Protein AF-A0A8J6WY37-F1 (afdb_monomer)

pLDDT: mean 75.93, std 19.93, range [21.34, 98.12]

Structure (mmCIF, N/CA/C/O backbone):
data_AF-A0A8J6WY37-F1
#
_entry.id   AF-A0A8J6WY37-F1
#
loop_
_atom_site.group_PDB
_atom_site.id
_atom_site.type_symbol
_atom_site.label_atom_id
_atom_site.label_alt_id
_atom_site.label_comp_id
_atom_site.label_asym_id
_atom_site.label_entity_id
_atom_site.label_seq_id
_atom_site.pdbx_PDB_ins_code
_atom_site.Cartn_x
_atom_site.Cartn_y
_atom_site.Cartn_z
_atom_site.occupancy
_atom_site.B_iso_or_equiv
_atom_site.auth_seq_id
_atom_site.auth_comp_id
_atom_site.auth_asym_id
_atom_site.auth_atom_id
_atom_site.pdbx_PDB_model_num
ATOM 1 N N . MET A 1 1 ? 17.574 -32.804 -12.377 1.00 47.09 1 MET A N 1
ATOM 2 C CA . MET A 1 1 ? 17.786 -32.688 -13.841 1.00 47.09 1 MET A CA 1
ATOM 3 C C . MET A 1 1 ? 18.856 -31.621 -14.076 1.00 47.09 1 MET A C 1
ATOM 5 O O . MET A 1 1 ? 18.809 -30.634 -13.353 1.00 47.09 1 MET A O 1
ATOM 9 N N . PRO A 1 2 ? 19.825 -31.795 -14.994 1.00 60.09 2 PRO A N 1
ATOM 10 C CA . PRO A 1 2 ? 20.834 -30.769 -15.286 1.00 60.09 2 PRO A CA 1
ATOM 11 C C . PRO A 1 2 ? 20.200 -29.478 -15.833 1.00 60.09 2 PRO A C 1
ATOM 13 O O . PRO A 1 2 ? 19.238 -29.556 -16.600 1.00 60.09 2 PRO A O 1
ATOM 16 N N . GLN A 1 3 ? 20.757 -28.311 -15.488 1.00 64.81 3 GLN A N 1
ATOM 17 C CA . GLN A 1 3 ? 20.258 -26.986 -15.904 1.00 64.81 3 GLN A CA 1
ATOM 18 C C . GLN A 1 3 ? 19.975 -26.860 -17.421 1.00 64.81 3 GLN A C 1
ATOM 20 O O . GLN A 1 3 ? 18.914 -26.336 -17.770 1.00 64.81 3 GLN A O 1
ATOM 25 N N . PRO A 1 4 ? 20.821 -27.389 -18.337 1.00 76.81 4 PRO A N 1
ATOM 26 C CA . PRO A 1 4 ? 20.547 -27.332 -19.775 1.00 76.81 4 PRO A CA 1
ATOM 27 C C . PRO A 1 4 ? 19.243 -28.014 -20.184 1.00 76.81 4 PRO A C 1
ATOM 29 O O . PRO A 1 4 ? 18.475 -27.468 -20.972 1.00 76.81 4 PRO A O 1
ATOM 32 N N . ALA A 1 5 ? 18.942 -29.185 -19.621 1.00 71.44 5 ALA A N 1
ATOM 33 C CA . ALA A 1 5 ? 17.725 -29.920 -19.954 1.00 71.44 5 ALA A CA 1
ATOM 34 C C . ALA A 1 5 ? 16.464 -29.178 -19.474 1.00 71.44 5 ALA A C 1
ATOM 36 O O . ALA A 1 5 ? 15.460 -29.133 -20.189 1.00 71.44 5 ALA A O 1
ATOM 37 N N . LEU A 1 6 ? 16.539 -28.529 -18.308 1.00 68.38 6 LEU A N 1
ATOM 38 C CA . LEU A 1 6 ? 15.445 -27.723 -17.772 1.00 68.38 6 LEU A CA 1
ATOM 39 C C . LEU A 1 6 ? 15.166 -26.489 -18.642 1.00 68.38 6 LEU A C 1
ATOM 41 O O . LEU A 1 6 ? 14.023 -26.250 -19.038 1.00 68.38 6 LEU A O 1
ATOM 45 N N . TRP A 1 7 ? 16.206 -25.732 -18.995 1.00 81.50 7 TRP A N 1
ATOM 46 C CA . TRP A 1 7 ? 16.051 -24.549 -19.843 1.00 81.50 7 TRP A CA 1
ATOM 47 C C . TRP A 1 7 ? 15.652 -24.896 -21.278 1.00 81.50 7 TRP A C 1
ATOM 49 O O . TRP A 1 7 ? 14.865 -24.160 -21.863 1.00 81.50 7 TRP A O 1
ATOM 59 N N . ARG A 1 8 ? 16.059 -26.047 -21.829 1.00 85.44 8 ARG A N 1
ATOM 60 C CA . ARG A 1 8 ? 15.544 -26.549 -23.121 1.00 85.44 8 ARG A CA 1
ATOM 61 C C . ARG A 1 8 ? 14.044 -26.849 -23.069 1.00 85.44 8 ARG A C 1
ATOM 63 O O . ARG A 1 8 ? 13.323 -26.555 -24.024 1.00 85.44 8 ARG A O 1
ATOM 70 N N . MET A 1 9 ? 13.548 -27.387 -21.954 1.00 72.88 9 MET A N 1
ATOM 71 C CA . MET A 1 9 ? 12.115 -27.624 -21.756 1.00 72.88 9 MET A CA 1
ATOM 72 C C . MET A 1 9 ? 11.335 -26.301 -21.682 1.00 72.88 9 MET A C 1
ATOM 74 O O . MET A 1 9 ? 10.311 -26.141 -22.353 1.00 72.88 9 MET A O 1
ATOM 78 N N . GLN A 1 10 ? 11.855 -25.320 -20.941 1.00 73.75 10 GLN A N 1
ATOM 79 C CA . GLN A 1 10 ? 11.275 -23.974 -20.869 1.00 73.75 10 GLN A CA 1
ATOM 80 C C . GLN A 1 10 ? 11.351 -23.243 -22.221 1.00 73.75 10 GLN A C 1
ATOM 82 O O . GLN A 1 10 ? 10.366 -22.630 -22.636 1.00 73.75 10 GLN A O 1
ATOM 87 N N . ALA A 1 11 ? 12.457 -23.384 -22.956 1.00 82.75 11 ALA A N 1
ATOM 88 C CA . ALA A 1 11 ? 12.638 -22.878 -24.317 1.00 82.75 11 ALA A CA 1
ATOM 89 C C . ALA A 1 11 ? 11.598 -23.454 -25.277 1.00 82.75 11 ALA A C 1
ATOM 91 O O . ALA A 1 11 ? 10.954 -22.703 -26.009 1.00 82.75 11 ALA A O 1
ATOM 92 N N . SER A 1 12 ? 11.375 -24.768 -25.229 1.00 82.00 12 SER A N 1
ATOM 93 C CA . SER A 1 12 ? 10.359 -25.462 -26.025 1.00 82.00 12 SER A CA 1
ATOM 94 C C . SER A 1 12 ? 8.953 -24.906 -25.762 1.00 82.00 12 SER A C 1
ATOM 96 O O . SER A 1 12 ? 8.246 -24.517 -26.698 1.00 82.00 12 SER A O 1
ATOM 98 N N . SER A 1 13 ? 8.569 -24.771 -24.487 1.00 73.62 13 SER A N 1
ATOM 99 C CA . SER A 1 13 ? 7.268 -24.209 -24.096 1.00 73.62 13 SER A CA 1
ATOM 100 C C . SER A 1 13 ? 7.120 -22.741 -24.521 1.00 73.62 13 SER A C 1
ATOM 102 O O . SER A 1 13 ? 6.108 -22.341 -25.112 1.00 73.62 13 SER A O 1
ATOM 104 N N . LYS A 1 14 ? 8.168 -21.935 -24.312 1.00 78.12 14 LYS A N 1
ATOM 105 C CA . LYS A 1 14 ? 8.214 -20.523 -24.708 1.00 78.12 14 LYS A CA 1
ATOM 106 C C . LYS A 1 14 ? 8.067 -20.358 -26.218 1.00 78.12 14 LYS A C 1
ATOM 108 O O . LYS A 1 14 ? 7.230 -19.568 -26.649 1.00 78.12 14 LYS A O 1
ATOM 113 N N . LEU A 1 15 ? 8.822 -21.112 -27.017 1.00 84.69 15 LEU A N 1
ATOM 114 C CA . LEU A 1 15 ? 8.748 -21.076 -28.479 1.00 84.69 15 LEU A CA 1
ATOM 115 C C . LEU A 1 15 ? 7.370 -21.502 -28.979 1.00 84.69 15 LEU A C 1
ATOM 117 O O . LEU A 1 15 ? 6.797 -20.806 -29.813 1.00 84.69 15 LEU A O 1
ATOM 121 N N . LYS A 1 16 ? 6.783 -22.569 -28.423 1.00 81.06 16 LYS A N 1
ATOM 122 C CA . LYS A 1 16 ? 5.410 -22.985 -28.753 1.00 81.06 16 LYS A CA 1
ATOM 123 C C . LYS A 1 16 ? 4.408 -21.849 -28.519 1.00 81.06 16 LYS A C 1
ATOM 125 O O . LYS A 1 16 ? 3.588 -21.560 -29.391 1.00 81.06 16 LYS A O 1
ATOM 130 N N . SER A 1 17 ? 4.509 -21.169 -27.377 1.00 73.88 17 SER A N 1
ATOM 131 C CA . SER A 1 17 ? 3.657 -20.026 -27.034 1.00 73.88 17 SER A CA 1
ATOM 132 C C . SER A 1 17 ? 3.857 -18.841 -27.985 1.00 73.88 17 SER A C 1
ATOM 134 O O . SER A 1 17 ? 2.879 -18.301 -28.502 1.00 73.88 17 SER A O 1
ATOM 136 N N . LEU A 1 18 ? 5.103 -18.465 -28.282 1.00 80.50 18 LEU A N 1
ATOM 137 C CA . LEU A 1 18 ? 5.415 -17.351 -29.185 1.00 80.50 18 LEU A CA 1
ATOM 138 C C . LEU A 1 18 ? 4.918 -17.616 -30.607 1.00 80.50 18 LEU A C 1
ATOM 140 O O . LEU A 1 18 ? 4.210 -16.784 -31.172 1.00 80.50 18 LEU A O 1
ATOM 144 N N . ILE A 1 19 ? 5.205 -18.803 -31.141 1.00 85.25 19 ILE A N 1
ATOM 145 C CA . ILE A 1 19 ? 4.809 -19.218 -32.489 1.00 85.25 19 ILE A CA 1
ATOM 146 C C . ILE A 1 19 ? 3.279 -19.242 -32.634 1.00 85.25 19 ILE A C 1
ATOM 148 O O . ILE A 1 19 ? 2.747 -18.816 -33.660 1.00 85.25 19 ILE A O 1
ATOM 152 N N . SER A 1 20 ? 2.552 -19.672 -31.594 1.00 78.38 20 SER A N 1
ATOM 153 C CA . SER A 1 20 ? 1.080 -19.714 -31.607 1.00 78.38 20 SER A CA 1
ATOM 154 C C . SER A 1 20 ? 0.407 -18.335 -31.680 1.00 78.38 20 SER A C 1
ATOM 156 O O . SER A 1 20 ? -0.734 -18.236 -32.124 1.00 78.38 20 SER A O 1
ATOM 158 N N . ARG A 1 21 ? 1.101 -17.266 -31.264 1.00 77.75 21 ARG A N 1
ATOM 159 C CA . ARG A 1 21 ? 0.571 -15.890 -31.204 1.00 77.75 21 ARG A CA 1
ATOM 160 C C . ARG A 1 21 ? 0.902 -15.055 -32.441 1.00 77.75 21 ARG A C 1
ATOM 162 O O . ARG A 1 21 ? 0.484 -13.900 -32.527 1.00 77.75 21 ARG A O 1
ATOM 169 N N . MET A 1 22 ? 1.669 -15.602 -33.382 1.00 80.88 22 MET A N 1
ATOM 170 C CA . MET A 1 22 ? 2.055 -14.895 -34.601 1.00 80.88 22 MET A CA 1
ATOM 171 C C . MET A 1 22 ? 0.843 -14.675 -35.523 1.00 80.88 22 MET A C 1
ATOM 173 O O . MET A 1 22 ? -0.005 -15.554 -35.678 1.00 80.88 22 MET A O 1
ATOM 177 N N . GLN A 1 23 ? 0.771 -13.501 -36.160 1.00 73.06 23 GLN A N 1
ATOM 178 C CA . GLN A 1 23 ? -0.361 -13.078 -37.002 1.00 73.06 23 GLN A CA 1
ATOM 179 C C . GLN A 1 23 ? -0.545 -13.959 -38.247 1.00 73.06 23 GLN A C 1
ATOM 181 O O . GLN A 1 23 ? 0.400 -14.575 -38.723 1.00 73.06 23 GLN A O 1
ATOM 186 N N . SER A 1 24 ? -1.752 -14.013 -38.814 1.00 64.56 24 SER A N 1
ATOM 187 C CA . SER A 1 24 ? -2.048 -14.842 -39.992 1.00 64.56 24 SER A CA 1
ATOM 188 C C . SER A 1 24 ? -1.185 -14.485 -41.216 1.00 64.56 24 SER A C 1
ATOM 190 O O . SER A 1 24 ? -1.161 -13.325 -41.623 1.00 64.56 24 SER A O 1
ATOM 192 N N . GLY A 1 25 ? -0.574 -15.495 -41.850 1.00 71.69 25 GLY A N 1
ATOM 193 C CA . GLY A 1 25 ? 0.331 -15.344 -43.002 1.00 71.69 25 GLY A CA 1
ATOM 194 C C . GLY A 1 25 ? 1.808 -15.455 -42.604 1.00 71.69 25 GLY A C 1
ATOM 195 O O . GLY A 1 25 ? 2.165 -15.061 -41.502 1.00 71.69 25 GLY A O 1
ATOM 196 N N . LEU A 1 26 ? 2.648 -16.029 -43.476 1.00 80.25 26 LEU A N 1
ATOM 197 C CA . LEU A 1 26 ? 4.079 -16.229 -43.196 1.00 80.25 26 LEU A CA 1
ATOM 198 C C . LEU A 1 26 ? 4.849 -14.899 -43.248 1.00 80.25 26 LEU A C 1
ATOM 200 O O . LEU A 1 26 ? 4.659 -14.128 -44.191 1.00 80.25 26 LEU A O 1
ATOM 204 N N . ASP A 1 27 ? 5.730 -14.661 -42.278 1.00 83.31 27 ASP A N 1
ATOM 205 C CA . ASP A 1 27 ? 6.545 -13.446 -42.152 1.00 83.31 27 ASP A CA 1
ATOM 206 C C . ASP A 1 27 ? 8.061 -13.752 -42.086 1.00 83.31 27 ASP A C 1
ATOM 208 O O . ASP A 1 27 ? 8.506 -14.861 -42.392 1.00 83.31 27 ASP A O 1
ATOM 212 N N . GLU A 1 28 ? 8.890 -12.750 -41.770 1.00 84.50 28 GLU A N 1
ATOM 213 C CA . GLU A 1 28 ? 10.346 -12.940 -41.635 1.00 84.50 28 GLU A CA 1
ATOM 214 C C . GLU A 1 28 ? 10.716 -13.848 -40.453 1.00 84.50 28 GLU A C 1
ATOM 216 O O . GLU A 1 28 ? 11.672 -14.612 -40.551 1.00 84.50 28 GLU A O 1
ATOM 221 N N . ASN A 1 29 ? 9.940 -13.851 -39.370 1.00 89.12 29 ASN A N 1
ATOM 222 C CA . ASN A 1 29 ? 10.218 -14.709 -38.220 1.00 89.12 29 ASN A CA 1
ATOM 223 C C . ASN A 1 29 ? 10.032 -16.188 -38.585 1.00 89.12 29 ASN A C 1
ATOM 225 O O . ASN A 1 29 ? 10.794 -17.038 -38.127 1.00 89.12 29 ASN A O 1
ATOM 229 N N . ASP A 1 30 ? 9.082 -16.511 -39.471 1.00 90.31 30 ASP A N 1
ATOM 230 C CA . ASP A 1 30 ? 8.929 -17.877 -39.991 1.00 90.31 30 ASP A CA 1
ATOM 231 C C . ASP A 1 30 ? 10.166 -18.378 -40.736 1.00 90.31 30 ASP A C 1
ATOM 233 O O . ASP A 1 30 ? 10.466 -19.572 -40.709 1.00 90.31 30 ASP A O 1
ATOM 237 N N . LYS A 1 31 ? 10.911 -17.481 -41.387 1.00 88.88 31 LYS A N 1
ATOM 238 C CA . LYS A 1 31 ? 12.180 -17.835 -42.032 1.00 88.88 31 LYS A CA 1
ATOM 239 C C . LYS A 1 31 ? 13.224 -18.237 -40.999 1.00 88.88 31 LYS A C 1
ATOM 241 O O . LYS A 1 31 ? 13.909 -19.230 -41.206 1.00 88.88 31 LYS A O 1
ATOM 246 N N . HIS A 1 32 ? 13.316 -17.504 -39.893 1.00 91.56 32 HIS A N 1
ATOM 247 C CA . HIS A 1 32 ? 14.287 -17.785 -38.836 1.00 91.56 32 HIS A CA 1
ATOM 248 C C . HIS A 1 32 ? 13.937 -19.066 -38.072 1.00 91.56 32 HIS A C 1
ATOM 250 O O . HIS A 1 32 ? 14.823 -19.855 -37.744 1.00 91.56 32 HIS A O 1
ATOM 256 N N . ILE A 1 33 ? 12.644 -19.332 -37.872 1.00 93.25 33 ILE A N 1
ATOM 257 C CA . ILE A 1 33 ? 12.154 -20.598 -37.315 1.00 93.25 33 ILE A CA 1
ATOM 258 C C . ILE A 1 33 ? 12.496 -21.768 -38.260 1.00 93.25 33 ILE A C 1
ATOM 260 O O . ILE A 1 33 ? 13.003 -22.792 -37.800 1.00 93.25 33 ILE A O 1
ATOM 264 N N . ASP A 1 34 ? 12.265 -21.633 -39.572 1.00 92.38 34 ASP A N 1
ATOM 265 C CA . ASP A 1 34 ? 12.645 -22.644 -40.576 1.00 92.38 34 ASP A CA 1
ATOM 266 C C . ASP A 1 34 ? 14.158 -22.909 -40.578 1.00 92.38 34 ASP A C 1
ATOM 268 O O . ASP A 1 34 ? 14.586 -24.065 -40.521 1.00 92.38 34 ASP A O 1
ATOM 272 N N . ASP A 1 35 ? 14.964 -21.847 -40.580 1.00 91.81 35 ASP A N 1
ATOM 273 C CA . ASP A 1 35 ? 16.423 -21.929 -40.590 1.00 91.81 35 ASP A CA 1
ATOM 274 C C . ASP A 1 35 ? 16.958 -22.599 -39.311 1.00 91.81 35 ASP A C 1
ATOM 276 O O . ASP A 1 35 ? 17.872 -23.432 -39.388 1.00 91.81 35 ASP A O 1
ATOM 280 N N . LEU A 1 36 ? 16.348 -22.332 -38.147 1.00 94.38 36 LEU A N 1
ATOM 281 C CA . LEU A 1 36 ? 16.668 -23.037 -36.905 1.00 94.38 36 LEU A CA 1
ATOM 282 C C . LEU A 1 36 ? 16.314 -24.524 -37.009 1.00 94.38 36 LEU A C 1
ATOM 284 O O . LEU A 1 36 ? 17.166 -25.369 -36.737 1.00 94.38 36 LEU A O 1
ATOM 288 N N . ILE A 1 37 ? 15.099 -24.872 -37.452 1.00 93.81 37 ILE A N 1
ATOM 289 C CA . ILE A 1 37 ? 14.683 -26.278 -37.604 1.00 93.81 37 ILE A CA 1
ATOM 290 C C . ILE A 1 37 ? 15.634 -27.022 -38.540 1.00 93.81 37 ILE A C 1
ATOM 292 O O . ILE A 1 37 ? 16.009 -28.161 -38.248 1.00 93.81 37 ILE A O 1
ATOM 296 N N . ARG A 1 38 ? 16.041 -26.402 -39.652 1.00 92.69 38 ARG A N 1
ATOM 297 C CA . ARG A 1 38 ? 16.997 -26.996 -40.593 1.00 92.69 38 ARG A CA 1
ATOM 298 C C . ARG A 1 38 ? 18.347 -27.228 -39.949 1.00 92.69 38 ARG A C 1
ATOM 300 O O . ARG A 1 38 ? 18.884 -28.321 -40.097 1.00 92.69 38 ARG A O 1
ATOM 307 N N . THR A 1 39 ? 18.850 -26.244 -39.215 1.00 92.62 39 THR A N 1
ATOM 308 C CA . THR A 1 39 ? 20.138 -26.340 -38.521 1.00 92.62 39 THR A CA 1
ATOM 309 C C . THR A 1 39 ? 20.114 -27.468 -37.492 1.00 92.62 39 THR A C 1
ATOM 311 O O . THR A 1 39 ? 20.939 -28.374 -37.561 1.00 92.62 39 THR A 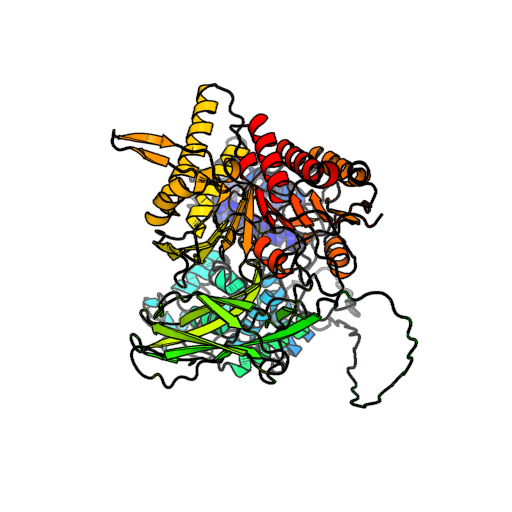O 1
ATOM 314 N N . LEU A 1 40 ? 19.096 -27.503 -36.629 1.00 90.06 40 LEU A N 1
ATOM 315 C CA . LEU A 1 40 ? 18.927 -28.549 -35.615 1.00 90.06 40 LEU A CA 1
ATOM 316 C C . LEU A 1 40 ? 18.668 -29.943 -36.214 1.00 90.06 40 LEU A C 1
ATOM 318 O O . LEU A 1 40 ? 18.978 -30.953 -35.591 1.00 90.06 40 LEU A O 1
ATOM 322 N N . SER A 1 41 ? 18.109 -30.010 -37.426 1.00 91.19 41 SER A N 1
ATOM 323 C CA . SER A 1 41 ? 17.837 -31.265 -38.145 1.00 91.19 41 SER A CA 1
ATOM 324 C C . SER A 1 41 ? 18.946 -31.666 -39.132 1.00 91.19 41 SER A C 1
ATOM 326 O O . SER A 1 41 ? 18.755 -32.633 -39.871 1.00 91.19 41 SER A O 1
ATOM 328 N N . ASN A 1 42 ? 20.067 -30.934 -39.204 1.00 89.62 42 ASN A N 1
ATOM 329 C CA . ASN A 1 42 ? 21.125 -31.113 -40.214 1.00 89.62 42 ASN A CA 1
ATOM 330 C C . ASN A 1 42 ? 20.611 -31.134 -41.674 1.00 89.62 42 ASN A C 1
ATOM 332 O O . ASN A 1 42 ? 21.093 -31.894 -42.517 1.00 89.62 42 ASN A O 1
ATOM 336 N N . LEU A 1 43 ? 19.621 -30.297 -41.989 1.00 88.81 43 LEU A N 1
ATOM 337 C CA . LEU A 1 43 ? 19.081 -30.123 -43.339 1.00 88.81 43 LEU A CA 1
ATOM 338 C C . LEU A 1 43 ? 19.852 -29.036 -44.111 1.00 88.81 43 LEU A C 1
ATOM 340 O O . LEU A 1 43 ? 20.387 -28.106 -43.503 1.00 88.81 43 LEU A O 1
ATOM 344 N N . PRO A 1 44 ? 19.893 -29.095 -45.458 1.00 87.00 44 PRO A N 1
ATOM 345 C CA . PRO A 1 44 ? 20.496 -28.035 -46.261 1.00 87.00 44 PRO A CA 1
ATOM 346 C C . PRO A 1 44 ? 19.797 -26.692 -46.016 1.00 87.00 44 PRO A C 1
ATOM 348 O O . PRO A 1 44 ? 18.586 -26.650 -45.772 1.00 87.00 44 PRO A O 1
ATOM 351 N N . LYS A 1 45 ? 20.562 -25.594 -46.122 1.00 84.69 45 LYS A N 1
ATOM 352 C CA . LYS A 1 45 ? 20.023 -24.229 -46.041 1.00 84.69 45 LYS A CA 1
ATOM 353 C C . LYS A 1 45 ? 18.874 -24.057 -47.027 1.00 84.69 45 LYS A C 1
ATOM 355 O O . LYS A 1 45 ? 18.944 -24.552 -48.154 1.00 84.69 45 LYS A O 1
ATOM 360 N N . ARG A 1 46 ? 17.839 -23.334 -46.604 1.00 85.81 46 ARG A N 1
ATOM 361 C CA . ARG A 1 46 ? 16.685 -23.042 -47.450 1.00 85.81 46 ARG A CA 1
ATOM 362 C C . ARG A 1 46 ? 17.136 -22.305 -48.726 1.00 85.81 46 ARG A C 1
ATOM 364 O O . ARG A 1 46 ? 17.864 -21.314 -48.620 1.00 85.81 46 ARG A O 1
ATOM 371 N N . PRO A 1 47 ? 16.736 -22.760 -49.928 1.00 82.31 47 PRO A N 1
ATOM 372 C CA . PRO A 1 47 ? 16.970 -22.012 -51.160 1.00 82.31 47 PRO A CA 1
ATOM 373 C C . PRO A 1 47 ? 16.304 -20.631 -51.103 1.00 82.31 47 PRO A C 1
ATOM 375 O O . PRO A 1 47 ? 15.215 -20.491 -50.551 1.00 82.31 47 PRO A O 1
ATOM 378 N N . PHE A 1 48 ? 16.935 -19.617 -51.703 1.00 72.62 48 PHE A N 1
ATOM 379 C CA . PHE A 1 48 ? 16.486 -18.218 -51.610 1.00 72.62 48 PHE A CA 1
ATOM 380 C C . PHE A 1 48 ? 15.030 -18.002 -52.071 1.00 72.62 48 PHE A C 1
ATOM 382 O O . PHE A 1 48 ? 14.322 -17.177 -51.499 1.00 72.62 48 PHE A O 1
ATOM 389 N N . ASP A 1 49 ? 14.567 -18.791 -53.044 1.00 77.69 49 ASP A N 1
ATOM 390 C CA . ASP A 1 49 ? 13.251 -18.637 -53.678 1.00 77.69 49 ASP A CA 1
ATOM 391 C C . ASP A 1 49 ? 12.119 -19.437 -52.996 1.00 77.69 49 ASP A C 1
ATOM 393 O O . ASP A 1 49 ? 11.004 -19.490 -53.516 1.00 77.69 49 ASP A O 1
ATOM 397 N N . TYR A 1 50 ? 12.381 -20.094 -51.859 1.00 75.44 50 TYR A N 1
ATOM 398 C CA . TYR A 1 50 ? 11.416 -20.988 -51.203 1.00 75.44 50 TYR A CA 1
ATOM 399 C C . TYR A 1 50 ? 10.737 -20.344 -49.991 1.00 75.44 50 TYR A C 1
ATOM 401 O O . TYR A 1 50 ? 11.375 -19.698 -49.147 1.00 75.44 50 TYR A O 1
ATOM 409 N N . TYR A 1 51 ? 9.428 -20.586 -49.864 1.00 79.69 51 TYR A N 1
ATOM 410 C CA . TYR A 1 51 ? 8.663 -20.181 -48.688 1.00 79.69 51 TYR A CA 1
ATOM 411 C C . TYR A 1 51 ? 9.101 -20.984 -47.449 1.00 79.69 51 TYR A C 1
ATOM 413 O O . TYR A 1 51 ? 9.506 -22.146 -47.585 1.00 79.69 51 TYR A O 1
ATOM 421 N N . PRO A 1 52 ? 9.024 -20.395 -46.239 1.00 85.06 52 PRO A N 1
ATOM 422 C CA . PRO A 1 52 ? 9.257 -21.122 -44.994 1.00 85.06 52 PRO A CA 1
ATOM 423 C C . PRO A 1 52 ? 8.469 -22.433 -44.932 1.00 85.06 52 PRO A C 1
ATOM 425 O O . PRO A 1 52 ? 7.321 -22.505 -45.376 1.00 85.06 52 PRO A O 1
ATOM 428 N N . TYR A 1 53 ? 9.094 -23.468 -44.377 1.00 87.19 53 TYR A N 1
ATOM 429 C CA . TYR A 1 53 ? 8.546 -24.794 -44.084 1.00 87.19 53 TYR A CA 1
ATOM 430 C C . TYR A 1 53 ? 8.209 -25.688 -45.286 1.00 87.19 53 TYR A C 1
ATOM 432 O O . TYR A 1 53 ? 7.945 -26.882 -45.111 1.00 87.19 53 TYR A O 1
ATOM 440 N N . GLN A 1 54 ? 8.273 -25.150 -46.508 1.00 79.94 54 GLN A N 1
ATOM 441 C CA . GLN A 1 54 ? 7.810 -25.799 -47.738 1.00 79.94 54 GLN A CA 1
ATOM 442 C C . GLN A 1 54 ? 8.462 -27.169 -48.004 1.00 79.94 54 GLN A C 1
ATOM 444 O O . GLN A 1 54 ? 7.783 -28.105 -48.423 1.00 79.94 54 GLN A O 1
ATOM 449 N N . GLU A 1 55 ? 9.763 -27.319 -47.744 1.00 81.00 55 GLU A N 1
ATOM 450 C CA . GLU A 1 55 ? 10.467 -28.604 -47.912 1.00 81.00 55 GLU A CA 1
ATOM 451 C C . GLU A 1 55 ? 10.599 -29.399 -46.609 1.00 81.00 55 GLU A C 1
ATOM 453 O O . GLU A 1 55 ? 10.890 -30.591 -46.654 1.00 81.00 55 GLU A O 1
ATOM 458 N N . ILE A 1 56 ? 10.399 -28.763 -45.448 1.00 82.69 56 ILE A N 1
ATOM 459 C CA . ILE A 1 56 ? 10.512 -29.441 -44.148 1.00 82.69 56 ILE A CA 1
ATOM 460 C C . ILE A 1 56 ? 9.318 -30.368 -43.927 1.00 82.69 56 ILE A C 1
ATOM 462 O O . ILE A 1 56 ? 9.483 -31.456 -43.371 1.00 82.69 56 ILE A O 1
ATOM 466 N N . PHE A 1 57 ? 8.130 -29.940 -44.357 1.00 81.00 57 PHE A N 1
ATOM 467 C CA . PHE A 1 57 ? 6.887 -30.676 -44.135 1.00 81.00 57 PHE A CA 1
ATOM 468 C C . PHE A 1 57 ? 6.151 -31.073 -45.434 1.00 81.00 57 PHE A C 1
ATOM 470 O O . PHE A 1 57 ? 5.157 -31.791 -45.377 1.00 81.00 57 PHE A O 1
ATOM 477 N N . GLY A 1 58 ? 6.668 -30.683 -46.608 1.00 63.03 58 GLY A N 1
ATOM 478 C CA . GLY A 1 58 ? 6.179 -31.110 -47.925 1.00 63.03 58 GLY A CA 1
ATOM 479 C C . GLY A 1 58 ? 5.192 -30.142 -48.597 1.00 63.03 58 GLY A C 1
ATOM 480 O O . GLY A 1 58 ? 4.447 -29.414 -47.949 1.00 63.03 58 GLY A O 1
ATOM 481 N N . ALA A 1 59 ? 5.170 -30.154 -49.937 1.00 47.72 59 ALA A N 1
ATOM 482 C CA . ALA A 1 59 ? 4.466 -29.182 -50.789 1.00 47.72 59 ALA A CA 1
ATOM 483 C C . ALA A 1 59 ? 2.922 -29.296 -50.811 1.00 47.72 59 ALA A C 1
ATOM 485 O O . ALA A 1 59 ? 2.249 -28.524 -51.497 1.00 47.72 59 ALA A O 1
ATOM 486 N N . THR A 1 60 ? 2.333 -30.247 -50.085 1.00 50.81 60 THR A N 1
ATOM 487 C CA . THR A 1 60 ? 0.879 -30.438 -50.009 1.00 50.81 60 THR A CA 1
ATOM 488 C C . THR A 1 60 ? 0.302 -29.731 -48.788 1.00 50.81 60 THR A C 1
ATOM 490 O O . THR A 1 60 ? 0.244 -30.303 -47.708 1.00 50.81 60 THR A O 1
ATOM 493 N N . TYR A 1 61 ? -0.114 -28.480 -48.997 1.00 50.56 61 TYR A N 1
ATOM 494 C CA . TYR A 1 61 ? -1.058 -27.683 -48.197 1.00 50.56 61 TYR A CA 1
ATOM 495 C C . TYR A 1 61 ? -1.215 -28.095 -46.720 1.00 50.56 61 TYR A C 1
ATOM 497 O O . TYR A 1 61 ? -2.232 -28.653 -46.303 1.00 50.56 61 TYR A O 1
ATOM 505 N N . ILE A 1 62 ? -0.215 -27.778 -45.903 1.00 57.56 62 ILE A N 1
ATOM 506 C CA . ILE A 1 62 ? -0.358 -27.852 -44.449 1.00 57.56 62 ILE A CA 1
ATOM 507 C C . ILE A 1 62 ? -1.193 -26.656 -44.017 1.00 57.56 62 ILE A C 1
ATOM 509 O O . ILE A 1 62 ? -0.815 -25.513 -44.266 1.00 57.56 62 ILE A O 1
ATOM 513 N N . LYS A 1 63 ? -2.342 -26.924 -43.389 1.00 55.78 63 LYS A N 1
ATOM 514 C CA . LYS A 1 63 ? -3.248 -25.873 -42.905 1.00 55.78 63 LYS A CA 1
ATOM 515 C C . LYS A 1 63 ? -2.572 -24.935 -41.895 1.00 55.78 63 LYS A C 1
ATOM 517 O O . LYS A 1 63 ? -2.893 -23.754 -41.889 1.00 55.78 63 LYS A O 1
ATOM 522 N N . GLU A 1 64 ? -1.642 -25.444 -41.079 1.00 73.38 64 GLU A N 1
ATOM 523 C CA . GLU A 1 64 ? -1.024 -24.709 -39.961 1.00 73.38 64 GLU A CA 1
ATOM 524 C C . GLU A 1 64 ? 0.480 -25.034 -39.803 1.00 73.38 64 GLU A C 1
ATOM 526 O O . GLU A 1 64 ? 0.881 -25.752 -38.885 1.00 73.38 64 GLU A O 1
ATOM 531 N N . PRO A 1 65 ? 1.355 -24.526 -40.692 1.00 80.56 65 PRO A N 1
ATOM 532 C CA . PRO A 1 65 ? 2.779 -24.886 -40.706 1.00 80.56 65 PRO A CA 1
ATOM 533 C C . PRO A 1 65 ? 3.527 -24.493 -39.422 1.00 80.56 65 PRO A C 1
ATOM 535 O O . PRO A 1 65 ? 4.466 -25.172 -39.020 1.00 80.56 65 PRO A O 1
ATOM 538 N N . ARG A 1 66 ? 3.069 -23.445 -38.730 1.00 86.56 66 ARG A N 1
ATOM 539 C CA . ARG A 1 66 ? 3.619 -22.992 -37.446 1.00 86.56 66 ARG A CA 1
ATOM 540 C C . ARG A 1 66 ? 3.372 -23.967 -36.293 1.00 86.56 66 ARG A C 1
ATOM 542 O O . ARG A 1 66 ? 4.234 -24.121 -35.432 1.00 86.56 66 ARG A O 1
ATOM 549 N N . VAL A 1 67 ? 2.234 -24.665 -36.285 1.00 80.56 67 VAL A N 1
ATOM 550 C CA . VAL A 1 67 ? 1.933 -25.675 -35.256 1.00 80.56 67 VAL A CA 1
ATOM 551 C C . VAL A 1 67 ? 2.875 -26.869 -35.402 1.00 80.56 67 VAL A C 1
ATOM 553 O O . VAL A 1 67 ? 3.440 -27.339 -34.415 1.00 80.56 67 VAL A O 1
ATOM 556 N N . GLU A 1 68 ? 3.114 -27.314 -36.635 1.00 82.62 68 GLU A N 1
ATOM 557 C CA . GLU A 1 68 ? 4.062 -28.396 -36.921 1.00 82.62 68 GLU A CA 1
ATOM 558 C C . GLU A 1 68 ? 5.521 -27.970 -36.689 1.00 82.62 68 GLU A C 1
ATOM 560 O O . GLU A 1 68 ? 6.313 -28.750 -36.155 1.00 82.62 68 GLU A O 1
ATOM 565 N N . ALA A 1 69 ? 5.870 -26.713 -36.984 1.00 87.44 69 ALA A N 1
ATOM 566 C CA . ALA A 1 69 ? 7.165 -26.124 -36.640 1.00 87.44 69 ALA A CA 1
ATOM 567 C C . ALA A 1 69 ? 7.429 -26.142 -35.127 1.00 87.44 69 ALA A C 1
ATOM 569 O O . ALA A 1 69 ? 8.475 -26.630 -34.695 1.00 87.44 69 ALA A O 1
ATOM 570 N N . ALA A 1 70 ? 6.465 -25.697 -34.315 1.00 84.12 70 ALA A N 1
ATOM 571 C CA . ALA A 1 70 ? 6.576 -25.709 -32.858 1.00 84.12 70 ALA A CA 1
ATOM 572 C C . ALA A 1 70 ? 6.723 -27.134 -32.294 1.00 84.12 70 ALA A C 1
ATOM 574 O O . ALA A 1 70 ? 7.582 -27.374 -31.444 1.00 84.12 70 ALA A O 1
ATOM 575 N N . LYS A 1 71 ? 5.939 -28.100 -32.798 1.00 81.56 71 LYS A N 1
ATOM 576 C CA . LYS A 1 71 ? 6.064 -29.518 -32.411 1.00 81.56 71 LYS A CA 1
ATOM 577 C C . LYS A 1 71 ? 7.446 -30.078 -32.745 1.00 81.56 71 LYS A C 1
ATOM 579 O O . LYS A 1 71 ? 8.065 -30.731 -31.905 1.00 81.56 71 LYS A O 1
ATOM 584 N N . LYS A 1 72 ? 7.944 -29.810 -33.957 1.00 87.88 72 LYS A N 1
ATOM 585 C CA . LYS A 1 72 ? 9.250 -30.300 -34.413 1.00 87.88 72 LYS A CA 1
ATOM 586 C C . LYS A 1 72 ? 10.401 -29.690 -33.613 1.00 87.88 72 LYS A C 1
ATOM 588 O O . LYS A 1 72 ? 11.297 -30.429 -33.222 1.00 87.88 72 LYS A O 1
ATOM 593 N N . LEU A 1 73 ? 10.354 -28.390 -33.309 1.00 89.75 73 LEU A N 1
ATOM 594 C CA . LEU A 1 73 ? 11.327 -27.743 -32.421 1.00 89.75 73 LEU A CA 1
ATOM 595 C C . LEU A 1 73 ? 11.325 -28.364 -31.023 1.00 89.75 73 LEU A C 1
ATOM 597 O O . LEU A 1 73 ? 12.393 -28.676 -30.504 1.00 89.75 73 LEU A O 1
ATOM 601 N N . GLY A 1 74 ? 10.147 -28.614 -30.447 1.00 78.38 74 GLY A N 1
ATOM 602 C CA . GLY A 1 74 ? 10.046 -29.268 -29.143 1.00 78.38 74 GLY A CA 1
ATOM 603 C C . GLY A 1 74 ? 10.673 -30.665 -29.123 1.00 78.38 74 GLY A C 1
ATOM 604 O O . GLY A 1 74 ? 11.422 -30.983 -28.202 1.00 78.38 74 GLY A O 1
ATOM 605 N N . ALA A 1 75 ? 10.442 -31.472 -30.164 1.00 81.81 75 ALA A N 1
ATOM 606 C CA . ALA A 1 75 ? 11.053 -32.796 -30.295 1.00 81.81 75 ALA A CA 1
ATOM 607 C C . ALA A 1 75 ? 12.581 -32.733 -30.481 1.00 81.81 75 ALA A C 1
ATOM 609 O O . ALA A 1 75 ? 13.305 -33.562 -29.934 1.00 81.81 75 ALA A O 1
ATOM 610 N N . LEU A 1 76 ? 13.084 -31.752 -31.237 1.00 88.19 76 LEU A N 1
ATOM 611 C CA . LEU A 1 76 ? 14.523 -31.558 -31.444 1.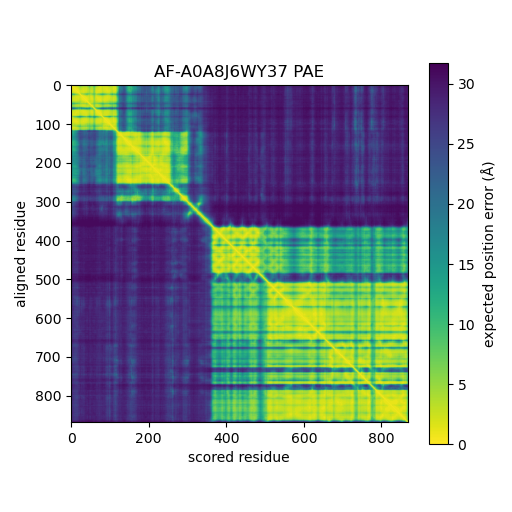00 88.19 76 LEU A CA 1
ATOM 612 C C . LEU A 1 76 ? 15.226 -31.142 -30.148 1.00 88.19 76 LEU A C 1
ATOM 614 O O . LEU A 1 76 ? 16.259 -31.717 -29.821 1.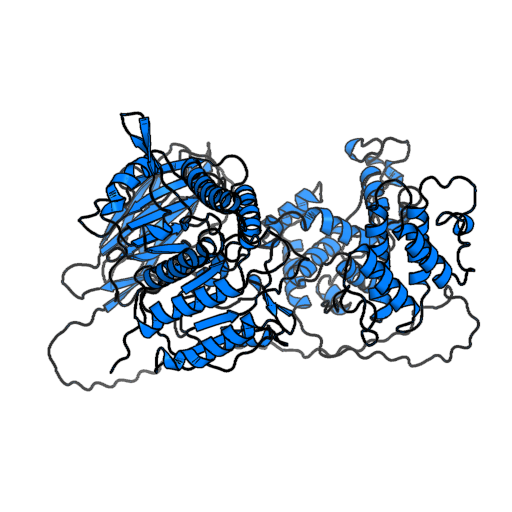00 88.19 76 LEU A O 1
ATOM 618 N N . LEU A 1 77 ? 14.643 -30.208 -29.391 1.00 86.31 77 LEU A N 1
ATOM 619 C CA . LEU A 1 77 ? 15.162 -29.766 -28.091 1.00 86.31 77 LEU A CA 1
ATOM 620 C C . LEU A 1 77 ? 15.173 -30.897 -27.057 1.00 86.31 77 LEU A C 1
ATOM 622 O O . LEU A 1 77 ? 16.145 -31.041 -26.320 1.00 86.31 77 LEU A O 1
ATOM 626 N N . ALA A 1 78 ? 14.129 -31.730 -27.034 1.00 76.69 78 ALA A N 1
ATOM 627 C CA . ALA A 1 78 ? 14.036 -32.875 -26.126 1.00 76.69 78 ALA A CA 1
ATOM 628 C C . ALA A 1 78 ? 15.106 -33.954 -26.389 1.00 76.69 78 ALA A C 1
ATOM 630 O O . ALA A 1 78 ? 15.474 -34.688 -25.476 1.00 76.69 78 ALA A O 1
ATOM 631 N N . ASN A 1 79 ? 15.623 -34.042 -27.619 1.00 79.88 79 ASN A N 1
ATOM 632 C CA . ASN A 1 79 ? 16.642 -35.019 -28.012 1.00 79.88 79 ASN A CA 1
ATOM 633 C C . ASN A 1 79 ? 18.088 -34.532 -27.796 1.00 79.88 79 ASN A C 1
ATOM 635 O O . ASN A 1 79 ? 19.025 -35.280 -28.074 1.00 79.88 79 ASN A O 1
ATOM 639 N N . MET A 1 80 ? 18.299 -33.302 -27.316 1.00 82.44 80 MET A N 1
ATOM 640 C CA . MET A 1 80 ? 19.638 -32.782 -27.020 1.00 82.44 80 MET A CA 1
ATOM 641 C C . MET A 1 80 ? 20.116 -33.317 -25.665 1.00 82.44 80 MET A C 1
ATOM 643 O O . MET A 1 80 ? 19.607 -32.908 -24.621 1.00 82.44 80 MET A O 1
ATOM 647 N N . GLN A 1 81 ? 21.088 -34.234 -25.683 1.00 61.75 81 GLN A N 1
ATOM 648 C CA . GLN A 1 81 ? 21.562 -34.953 -24.487 1.00 61.75 81 GLN A CA 1
ATOM 649 C C . GLN A 1 81 ? 22.883 -34.423 -23.899 1.00 61.75 81 GLN A C 1
ATOM 651 O O . GLN A 1 81 ? 23.271 -34.854 -22.816 1.00 61.75 81 GLN A O 1
ATOM 656 N N . ASP A 1 82 ? 23.551 -33.485 -24.575 1.00 64.94 82 ASP A N 1
ATOM 657 C CA . ASP A 1 82 ? 24.825 -32.911 -24.126 1.00 64.94 82 ASP A CA 1
ATOM 658 C C . ASP A 1 82 ? 24.625 -31.763 -23.113 1.00 64.94 82 ASP A C 1
ATOM 660 O O . ASP A 1 82 ? 23.518 -31.228 -22.969 1.00 64.94 82 ASP A O 1
ATOM 664 N N . ASP A 1 83 ? 25.712 -31.353 -22.444 1.00 71.31 83 ASP A N 1
ATOM 665 C CA . ASP A 1 83 ? 25.817 -30.070 -21.721 1.00 71.31 83 ASP A CA 1
ATOM 666 C C . ASP A 1 83 ? 25.584 -28.884 -22.696 1.00 71.31 83 ASP A C 1
ATOM 668 O O . ASP A 1 83 ? 25.152 -29.094 -23.831 1.00 71.31 83 ASP A O 1
ATOM 672 N N . TRP A 1 84 ? 25.804 -27.628 -22.310 1.00 80.94 84 TRP A N 1
ATOM 673 C CA . TRP A 1 84 ? 25.566 -26.479 -23.206 1.00 80.94 84 TRP A CA 1
ATOM 674 C C . TRP A 1 84 ? 26.162 -26.655 -24.615 1.00 80.94 84 TRP A C 1
ATOM 676 O O . TRP A 1 84 ? 27.364 -26.866 -24.778 1.00 80.94 84 TRP A O 1
ATOM 686 N N . THR A 1 85 ? 25.324 -26.522 -25.646 1.00 82.31 85 THR A N 1
ATOM 687 C CA . THR A 1 85 ? 25.727 -26.669 -27.052 1.00 82.31 85 THR A CA 1
ATOM 688 C C . THR A 1 85 ? 25.591 -25.359 -27.827 1.00 82.31 85 THR A C 1
ATOM 690 O O . THR A 1 85 ? 24.853 -24.455 -27.437 1.00 82.31 85 THR A O 1
ATOM 693 N N . GLU A 1 86 ? 26.240 -25.261 -28.992 1.00 83.75 86 GLU A N 1
ATOM 694 C CA . GLU A 1 86 ? 25.996 -24.153 -29.932 1.00 83.75 86 GLU A CA 1
ATOM 695 C C . GLU A 1 86 ? 24.534 -24.111 -30.412 1.00 83.75 86 GLU A C 1
ATOM 697 O O . GLU A 1 86 ? 24.012 -23.042 -30.716 1.00 83.75 86 GLU A O 1
ATOM 702 N N . ASN A 1 87 ? 23.838 -25.252 -30.413 1.00 89.94 87 ASN A N 1
ATOM 703 C CA . ASN A 1 87 ? 22.414 -25.302 -30.728 1.00 89.94 87 ASN A CA 1
ATOM 704 C C . ASN A 1 87 ? 21.574 -24.559 -29.683 1.00 89.94 87 ASN A C 1
ATOM 706 O O . ASN A 1 87 ? 20.612 -23.893 -30.055 1.00 89.94 87 ASN A O 1
ATOM 710 N N . ASP A 1 88 ? 21.954 -24.607 -28.404 1.00 91.06 88 ASP A N 1
ATOM 711 C CA . ASP A 1 88 ? 21.265 -23.852 -27.353 1.00 91.06 88 ASP A CA 1
ATOM 712 C C . ASP A 1 88 ? 21.395 -22.343 -27.561 1.00 91.06 88 ASP A C 1
ATOM 714 O O . ASP A 1 88 ? 20.432 -21.603 -27.375 1.00 91.06 88 ASP A O 1
ATOM 718 N N . ALA A 1 89 ? 22.563 -21.885 -28.016 1.00 90.50 89 ALA A N 1
ATOM 719 C CA . ALA A 1 89 ? 22.773 -20.489 -28.379 1.00 90.50 89 ALA A CA 1
ATOM 720 C C . ALA A 1 89 ? 21.865 -20.043 -29.536 1.00 90.50 89 ALA A C 1
ATOM 722 O O . ALA A 1 89 ? 21.308 -18.952 -29.480 1.00 90.50 89 ALA A O 1
ATOM 723 N N . LEU A 1 90 ? 21.675 -20.887 -30.556 1.00 92.31 90 LEU A N 1
ATOM 724 C CA . LEU A 1 90 ? 20.788 -20.575 -31.684 1.00 92.31 90 LEU A CA 1
ATOM 725 C C . LEU A 1 90 ? 19.314 -20.488 -31.262 1.00 92.31 90 LEU A C 1
ATOM 727 O O . LEU A 1 90 ? 18.555 -19.676 -31.790 1.00 92.31 90 LEU A O 1
ATOM 731 N N . VAL A 1 91 ? 18.905 -21.328 -30.313 1.00 93.50 91 VAL A N 1
ATOM 732 C CA . VAL A 1 91 ? 17.543 -21.334 -29.766 1.00 93.50 91 VAL A CA 1
ATOM 733 C C . VAL A 1 91 ? 17.324 -20.097 -28.890 1.00 93.50 91 VAL A C 1
ATOM 735 O O . VAL A 1 91 ? 16.291 -19.441 -29.015 1.00 93.50 91 VAL A O 1
ATOM 738 N N . ASP A 1 92 ? 18.296 -19.748 -28.044 1.00 93.62 92 ASP A N 1
ATOM 739 C CA . ASP A 1 92 ? 18.311 -18.512 -27.252 1.00 93.62 92 ASP A CA 1
ATOM 740 C C . ASP A 1 92 ? 18.203 -17.267 -28.146 1.00 93.62 92 ASP A C 1
ATOM 742 O O . ASP A 1 92 ? 17.329 -16.425 -27.926 1.00 93.62 92 ASP A O 1
ATOM 746 N N . ASP A 1 93 ? 19.018 -17.195 -29.202 1.00 92.81 93 ASP A N 1
ATOM 747 C CA . ASP A 1 93 ? 19.021 -16.087 -30.158 1.00 92.81 93 ASP A CA 1
ATOM 748 C C . ASP A 1 93 ? 17.661 -15.939 -30.859 1.00 92.81 93 ASP A C 1
ATOM 750 O O . ASP A 1 93 ? 17.146 -14.821 -30.961 1.00 92.81 93 ASP A O 1
ATOM 754 N N . LEU A 1 94 ? 17.031 -17.049 -31.274 1.00 94.00 94 LEU A N 1
ATOM 755 C CA . LEU A 1 94 ? 15.686 -17.016 -31.857 1.00 94.00 94 LEU A CA 1
ATOM 756 C C . LEU A 1 94 ? 14.649 -16.505 -30.850 1.00 94.00 94 LEU A C 1
ATOM 758 O O . LEU A 1 94 ? 13.807 -15.680 -31.201 1.00 94.00 94 LEU A O 1
ATOM 762 N N . ILE A 1 95 ? 14.686 -16.974 -29.598 1.00 89.38 95 ILE A N 1
ATOM 763 C CA . ILE A 1 95 ? 13.749 -16.499 -28.569 1.00 89.38 95 ILE A CA 1
ATOM 764 C C . ILE A 1 95 ? 13.933 -14.997 -28.359 1.00 89.38 95 ILE A C 1
ATOM 766 O O . ILE A 1 95 ? 12.940 -14.267 -28.358 1.00 89.38 95 ILE A O 1
ATOM 770 N N . ARG A 1 96 ? 15.180 -14.531 -28.219 1.00 90.19 96 ARG A N 1
ATOM 771 C CA . ARG A 1 96 ? 15.499 -13.108 -28.050 1.00 90.19 96 ARG A CA 1
ATOM 772 C C . ARG A 1 96 ? 14.970 -12.280 -29.203 1.00 90.19 96 ARG A C 1
ATOM 774 O O . ARG A 1 96 ? 14.365 -11.244 -28.957 1.00 90.19 96 ARG A O 1
ATOM 781 N N . GLU A 1 97 ? 15.130 -12.744 -30.433 1.00 90.12 97 GLU A N 1
ATOM 782 C CA . GLU A 1 97 ? 14.602 -12.054 -31.605 1.00 90.12 97 GLU A CA 1
ATOM 783 C C . GLU A 1 97 ? 13.070 -11.968 -31.589 1.00 90.12 97 GLU A C 1
ATOM 785 O O . GLU A 1 97 ? 12.513 -10.876 -31.711 1.00 90.12 97 GLU A O 1
ATOM 790 N N . LEU A 1 98 ? 12.382 -13.086 -31.340 1.00 83.69 98 LEU A N 1
ATOM 791 C CA . LEU A 1 98 ? 10.916 -13.140 -31.308 1.00 83.69 98 LEU A CA 1
ATOM 792 C C . LEU A 1 98 ? 10.301 -12.264 -30.205 1.00 83.69 98 LEU A C 1
ATOM 794 O O . LEU A 1 98 ? 9.160 -11.819 -30.340 1.00 83.69 98 LEU A O 1
ATOM 798 N N . VAL A 1 99 ? 11.031 -12.021 -29.113 1.00 82.38 99 VAL A N 1
ATOM 799 C CA . VAL A 1 99 ? 10.592 -11.152 -28.005 1.00 82.38 99 VAL A CA 1
ATOM 800 C C . VAL A 1 99 ? 11.296 -9.794 -27.963 1.00 82.38 99 VAL A C 1
ATOM 802 O O . VAL A 1 99 ? 11.100 -9.037 -27.014 1.00 82.38 99 VAL A O 1
ATOM 805 N N . ASN A 1 100 ? 12.069 -9.463 -29.000 1.00 82.50 100 ASN A N 1
ATOM 806 C CA . ASN A 1 100 ? 12.768 -8.190 -29.168 1.00 82.50 100 ASN A CA 1
ATOM 807 C C . ASN A 1 100 ? 13.746 -7.843 -28.018 1.00 82.50 100 ASN A C 1
ATOM 809 O O . ASN A 1 100 ? 13.835 -6.696 -27.573 1.00 82.50 100 ASN A O 1
ATOM 813 N N . LEU A 1 101 ? 14.473 -8.849 -27.523 1.00 79.38 101 LEU A N 1
ATOM 814 C CA . LEU A 1 101 ? 15.553 -8.717 -26.542 1.00 79.38 101 LEU A CA 1
ATOM 815 C C . LEU A 1 101 ? 16.905 -8.413 -27.215 1.00 79.38 101 LEU A C 1
ATOM 817 O O . LEU A 1 101 ? 17.124 -8.780 -28.373 1.00 79.38 101 LEU A O 1
ATOM 821 N N . PRO A 1 102 ? 17.860 -7.797 -26.489 1.00 84.50 102 PRO A N 1
ATOM 822 C CA . PRO A 1 102 ? 19.231 -7.637 -26.966 1.00 84.50 102 PRO A CA 1
ATOM 823 C C . PRO A 1 102 ? 19.872 -8.981 -27.330 1.00 84.50 102 PRO A C 1
ATOM 825 O O . PRO A 1 102 ? 19.630 -9.990 -26.659 1.00 84.50 102 PRO A O 1
ATOM 828 N N . LYS A 1 103 ? 20.729 -8.977 -28.362 1.00 82.69 103 LYS A N 1
ATOM 829 C CA . LYS A 1 103 ? 21.516 -10.154 -28.759 1.00 82.69 103 LYS A CA 1
ATOM 830 C C . LYS A 1 103 ? 22.368 -10.653 -27.595 1.00 82.69 103 LYS A C 1
ATOM 832 O O . LYS A 1 103 ? 22.955 -9.841 -26.877 1.00 82.69 103 LYS A O 1
ATOM 837 N N . ARG A 1 104 ? 22.471 -11.975 -27.456 1.00 88.12 104 ARG A N 1
ATOM 838 C CA . ARG A 1 104 ? 23.292 -12.611 -26.427 1.00 88.12 104 ARG A CA 1
ATOM 839 C C . ARG A 1 104 ? 24.778 -12.240 -26.625 1.00 88.12 104 ARG A C 1
ATOM 841 O O . ARG A 1 104 ? 25.306 -12.417 -27.727 1.00 88.12 104 ARG A O 1
ATOM 848 N N . PRO A 1 105 ? 25.480 -11.727 -25.600 1.00 86.19 105 PRO A N 1
ATOM 849 C CA . PRO A 1 105 ? 26.931 -11.593 -25.606 1.00 86.19 105 PRO A CA 1
ATOM 850 C C . PRO A 1 105 ? 27.618 -12.959 -25.799 1.00 86.19 105 PRO A C 1
ATOM 852 O O . PRO A 1 105 ? 27.138 -13.958 -25.262 1.00 86.19 105 PRO A O 1
ATOM 855 N N . PRO A 1 106 ? 28.765 -13.034 -26.500 1.00 74.75 106 PRO A N 1
ATOM 856 C CA . PRO A 1 106 ? 29.417 -14.309 -26.823 1.00 74.75 106 PRO A CA 1
ATOM 857 C C . PRO A 1 106 ? 29.764 -15.188 -25.612 1.00 74.75 106 PRO A C 1
ATOM 859 O O . PRO A 1 106 ? 29.754 -16.409 -25.732 1.00 74.75 106 PRO A O 1
ATOM 862 N N . GLU A 1 107 ? 30.051 -14.573 -24.462 1.00 79.56 107 GLU A N 1
ATOM 863 C CA . GLU A 1 107 ? 30.493 -15.254 -23.235 1.00 79.56 107 GLU A CA 1
ATOM 864 C C . GLU A 1 107 ? 29.338 -15.691 -22.317 1.00 79.56 107 GLU A C 1
ATOM 866 O O . GLU A 1 107 ? 29.566 -16.376 -21.324 1.00 79.56 107 GLU A O 1
ATOM 871 N N . GLN A 1 108 ? 28.096 -15.312 -22.634 1.00 80.94 108 GLN A N 1
ATOM 872 C CA . GLN A 1 108 ? 26.932 -15.633 -21.809 1.00 80.94 108 GLN A CA 1
ATOM 873 C C . GLN A 1 108 ? 26.419 -17.050 -22.091 1.00 80.94 108 GLN A C 1
ATOM 875 O O . GLN A 1 108 ? 26.265 -17.443 -23.251 1.00 80.94 108 GLN A O 1
ATOM 880 N N . ILE A 1 109 ? 26.082 -17.794 -21.035 1.00 84.75 109 ILE A N 1
ATOM 881 C CA . ILE A 1 109 ? 25.491 -19.133 -21.138 1.00 84.75 109 ILE A CA 1
ATOM 882 C C . ILE A 1 109 ? 24.092 -19.026 -21.780 1.00 84.75 109 ILE A C 1
ATOM 884 O O . ILE A 1 109 ? 23.328 -18.126 -21.412 1.00 84.75 109 ILE A O 1
ATOM 888 N N . PRO A 1 110 ? 23.730 -19.903 -22.741 1.00 86.38 110 PRO A N 1
ATOM 889 C CA . PRO A 1 110 ? 22.400 -19.895 -23.344 1.00 86.38 110 PRO A CA 1
ATOM 890 C C . PRO A 1 110 ? 21.279 -19.888 -22.298 1.00 86.38 110 PRO A C 1
ATOM 892 O O . PRO A 1 110 ? 21.357 -20.585 -21.292 1.00 86.38 110 PRO A O 1
ATOM 895 N N . TYR A 1 111 ? 20.239 -19.095 -22.543 1.00 86.19 111 TYR A N 1
ATOM 896 C CA . TYR A 1 111 ? 19.034 -18.910 -21.733 1.00 86.19 111 TYR A CA 1
ATOM 897 C C . TYR A 1 111 ? 19.175 -18.239 -20.357 1.00 86.19 111 TYR A C 1
ATOM 899 O O . TYR A 1 111 ? 18.147 -17.936 -19.755 1.00 86.19 111 TYR A O 1
ATOM 907 N N . GLN A 1 112 ? 20.385 -17.906 -19.891 1.00 77.19 112 GLN A N 1
ATOM 908 C CA . GLN A 1 112 ? 20.646 -17.397 -18.529 1.00 77.19 112 GLN A CA 1
ATOM 909 C C . GLN A 1 112 ? 19.903 -16.099 -18.142 1.00 77.19 112 GLN A C 1
ATOM 911 O O . GLN A 1 112 ? 19.686 -15.827 -16.967 1.00 77.19 112 GLN A O 1
ATOM 916 N N . GLU A 1 113 ? 19.484 -15.290 -19.117 1.00 76.12 113 GLU A N 1
ATOM 917 C CA . GLU A 1 113 ? 18.653 -14.089 -18.894 1.00 76.12 113 GLU A CA 1
ATOM 918 C C . GLU A 1 113 ? 17.244 -14.213 -19.492 1.00 76.12 113 GLU A C 1
ATOM 920 O O . GLU A 1 113 ? 16.438 -13.287 -19.393 1.00 76.12 113 GLU A O 1
ATOM 925 N N . ILE A 1 114 ? 16.946 -15.340 -20.143 1.00 73.50 114 ILE A N 1
ATOM 926 C CA . ILE A 1 114 ? 15.613 -15.649 -20.671 1.00 73.50 114 ILE A CA 1
ATOM 927 C C . ILE A 1 114 ? 14.806 -16.413 -19.618 1.00 73.50 114 ILE A C 1
ATOM 929 O O . ILE A 1 114 ? 13.616 -16.143 -19.438 1.00 73.50 114 ILE A O 1
ATOM 933 N N . PHE A 1 115 ? 15.450 -17.349 -18.919 1.00 74.31 115 PHE A N 1
ATOM 934 C CA . PHE A 1 115 ? 14.864 -18.168 -17.865 1.00 74.31 115 PHE A CA 1
ATOM 935 C C . PHE A 1 115 ? 15.654 -17.989 -16.568 1.00 74.31 115 PHE A C 1
ATOM 937 O O . PHE A 1 115 ? 16.879 -17.936 -16.579 1.00 74.31 115 PHE A O 1
ATOM 944 N N . ALA A 1 116 ? 14.948 -17.886 -15.441 1.00 54.16 116 ALA A N 1
ATOM 945 C CA . ALA A 1 116 ? 15.586 -17.756 -14.137 1.00 54.16 116 ALA A CA 1
ATOM 946 C C . ALA A 1 116 ? 16.327 -19.051 -13.747 1.00 54.16 116 ALA A C 1
ATOM 948 O O . ALA A 1 116 ? 15.860 -20.163 -14.027 1.00 54.16 116 ALA A O 1
ATOM 949 N N . GLU A 1 117 ? 17.460 -18.910 -13.054 1.00 49.56 117 GLU A N 1
ATOM 950 C CA . GLU A 1 117 ? 18.042 -20.006 -12.276 1.00 49.56 117 GLU A CA 1
ATOM 951 C C . GLU A 1 117 ? 17.033 -20.394 -11.189 1.00 49.56 117 GLU A C 1
ATOM 953 O O . GLU A 1 117 ? 16.602 -19.573 -10.379 1.00 49.56 117 GLU A O 1
ATOM 958 N N . THR A 1 118 ? 16.549 -21.629 -11.239 1.00 48.75 118 THR A N 1
ATOM 959 C CA . THR A 1 118 ? 15.413 -22.073 -10.432 1.00 48.75 118 THR A CA 1
ATOM 960 C C . THR A 1 118 ? 15.925 -22.596 -9.093 1.00 48.75 118 THR A C 1
ATOM 962 O O . THR A 1 118 ? 16.244 -23.774 -8.965 1.00 48.75 118 THR A O 1
ATOM 965 N N . ASN A 1 119 ? 15.968 -21.731 -8.074 1.00 46.84 119 ASN A N 1
ATOM 966 C CA . ASN A 1 119 ? 15.985 -22.167 -6.673 1.00 46.84 119 ASN A CA 1
ATOM 967 C C . ASN A 1 119 ? 14.572 -22.621 -6.294 1.00 46.84 119 ASN A C 1
ATOM 969 O O . ASN A 1 119 ? 13.813 -21.905 -5.647 1.00 46.84 119 ASN A O 1
ATOM 973 N N . VAL A 1 120 ? 14.187 -23.793 -6.784 1.00 50.34 120 VAL A N 1
ATOM 974 C CA . VAL A 1 120 ? 12.953 -24.457 -6.365 1.00 50.34 120 VAL A CA 1
ATOM 975 C C . VAL A 1 120 ? 13.287 -25.197 -5.080 1.00 50.34 120 VAL A C 1
ATOM 977 O O . VAL A 1 120 ? 14.265 -25.943 -5.050 1.00 50.34 120 VAL A O 1
ATOM 980 N N . ASN A 1 121 ? 12.495 -25.010 -4.026 1.00 60.62 121 ASN A N 1
ATOM 981 C CA . ASN A 1 121 ? 12.538 -25.914 -2.882 1.00 60.62 121 ASN A CA 1
ATOM 982 C C . ASN A 1 121 ? 11.986 -27.257 -3.363 1.00 60.62 121 ASN A C 1
ATOM 984 O O . ASN A 1 121 ? 10.775 -27.431 -3.500 1.00 60.62 121 ASN A O 1
ATOM 988 N N . TRP A 1 122 ? 12.892 -28.159 -3.746 1.00 69.94 122 TRP A N 1
ATOM 989 C CA . TRP A 1 122 ? 12.534 -29.498 -4.193 1.00 69.94 122 TRP A CA 1
ATOM 990 C C . TRP A 1 122 ? 11.947 -30.259 -3.018 1.00 69.94 122 TRP A C 1
ATOM 992 O O . TRP A 1 122 ? 12.586 -30.383 -1.975 1.00 69.94 122 TRP A O 1
ATOM 1002 N N . VAL A 1 123 ? 10.751 -30.797 -3.218 1.00 74.69 123 VAL A N 1
ATOM 1003 C CA . VAL A 1 123 ? 10.111 -31.654 -2.228 1.00 74.69 123 VAL A CA 1
ATOM 1004 C C . VAL A 1 123 ? 10.703 -33.049 -2.371 1.00 74.69 123 VAL A C 1
ATOM 1006 O O . VAL A 1 123 ? 10.705 -33.612 -3.471 1.00 74.69 123 VAL A O 1
ATOM 1009 N N . THR A 1 124 ? 11.239 -33.594 -1.286 1.00 76.56 124 THR A N 1
ATOM 1010 C CA . THR A 1 124 ? 11.819 -34.941 -1.261 1.00 76.56 124 THR A CA 1
ATOM 1011 C C . THR A 1 124 ? 10.752 -36.013 -1.031 1.00 76.56 124 THR A C 1
ATOM 1013 O O . THR A 1 124 ? 9.639 -35.724 -0.593 1.00 76.56 124 THR A O 1
ATOM 1016 N N . GLU A 1 125 ? 11.094 -37.276 -1.301 1.00 73.12 125 GLU A N 1
ATOM 1017 C CA . GLU A 1 125 ? 10.232 -38.417 -0.953 1.00 73.12 125 GLU A CA 1
ATOM 1018 C C . GLU A 1 125 ? 9.937 -38.450 0.550 1.00 73.12 125 GLU A C 1
ATOM 1020 O O . GLU A 1 125 ? 8.784 -38.605 0.941 1.00 73.12 125 GLU A O 1
ATOM 1025 N N . ASP A 1 126 ? 10.956 -38.205 1.383 1.00 67.94 126 ASP A N 1
ATOM 1026 C CA . ASP A 1 126 ? 10.824 -38.140 2.842 1.00 67.94 126 ASP A CA 1
ATOM 1027 C C . ASP A 1 126 ? 9.845 -37.041 3.278 1.00 67.94 126 ASP A C 1
ATOM 1029 O O . ASP A 1 126 ? 9.032 -37.250 4.177 1.00 67.94 126 ASP A O 1
ATOM 1033 N N . GLN A 1 127 ? 9.881 -35.876 2.622 1.00 73.25 127 GLN A N 1
ATOM 1034 C CA . GLN A 1 127 ? 8.938 -34.793 2.893 1.00 73.25 127 GLN A CA 1
ATOM 1035 C C . GLN A 1 127 ? 7.515 -35.167 2.463 1.00 73.25 127 GLN A C 1
ATOM 1037 O O . GLN A 1 127 ? 6.586 -34.943 3.232 1.00 73.25 127 GLN A O 1
ATOM 1042 N N . LEU A 1 128 ? 7.318 -35.787 1.295 1.00 80.12 128 LEU A N 1
ATOM 1043 C CA . LEU A 1 128 ? 5.985 -36.245 0.875 1.00 80.12 128 LEU A CA 1
ATOM 1044 C C . LEU A 1 128 ? 5.425 -37.338 1.794 1.00 80.12 128 LEU A C 1
ATOM 1046 O O . LEU A 1 128 ? 4.242 -37.300 2.128 1.00 80.12 128 LEU A O 1
ATOM 1050 N N . LEU A 1 129 ? 6.262 -38.274 2.245 1.00 77.44 129 LEU A N 1
ATOM 1051 C CA . LEU A 1 129 ? 5.879 -39.310 3.209 1.00 77.44 129 LEU A CA 1
ATOM 1052 C C . LEU A 1 129 ? 5.578 -38.724 4.593 1.00 77.44 129 LEU A C 1
ATOM 1054 O O . LEU A 1 129 ? 4.702 -39.226 5.288 1.00 77.44 129 LEU A O 1
ATOM 1058 N N . ALA A 1 130 ? 6.249 -37.642 4.990 1.00 69.81 130 ALA A N 1
ATOM 1059 C CA . ALA A 1 130 ? 5.921 -36.928 6.221 1.00 69.81 130 ALA A CA 1
ATOM 1060 C C . ALA A 1 130 ? 4.568 -36.199 6.129 1.00 69.81 130 ALA A C 1
ATOM 1062 O O . ALA A 1 130 ? 3.826 -36.171 7.109 1.00 69.81 130 ALA A O 1
ATOM 1063 N N . ILE A 1 131 ? 4.234 -35.648 4.957 1.00 71.94 131 ILE A N 1
ATOM 1064 C CA . ILE A 1 131 ? 2.945 -34.986 4.678 1.00 71.94 131 ILE A CA 1
ATOM 1065 C C . ILE A 1 131 ? 1.810 -36.003 4.572 1.00 71.94 131 ILE A C 1
ATOM 1067 O O . ILE A 1 131 ? 0.695 -35.747 5.019 1.00 71.94 131 ILE A O 1
ATOM 1071 N N . THR A 1 132 ? 2.104 -37.170 4.003 1.00 76.81 132 THR A N 1
ATOM 1072 C CA . THR A 1 132 ? 1.144 -38.252 3.772 1.00 76.81 132 THR A CA 1
ATOM 1073 C C . THR A 1 132 ? 1.664 -39.575 4.342 1.00 76.81 132 THR A C 1
ATOM 1075 O O . THR A 1 132 ? 2.078 -40.453 3.587 1.00 76.81 132 THR A O 1
ATOM 1078 N N . PRO A 1 133 ? 1.630 -39.773 5.676 1.00 73.31 133 PRO A N 1
ATOM 1079 C CA . PRO A 1 133 ? 2.194 -40.973 6.310 1.00 73.31 133 PRO A CA 1
ATOM 1080 C C . PRO A 1 133 ? 1.559 -42.291 5.851 1.00 73.31 133 PRO A C 1
ATOM 1082 O O . PRO A 1 133 ? 2.154 -43.356 5.995 1.00 73.31 133 PRO A O 1
ATOM 1085 N N . GLU A 1 134 ? 0.344 -42.221 5.307 1.00 75.25 134 GLU A N 1
ATOM 1086 C CA . GLU A 1 134 ? -0.401 -43.364 4.777 1.00 75.25 134 GLU A CA 1
ATOM 1087 C C . GLU A 1 134 ? -0.137 -43.632 3.285 1.00 75.25 134 GLU A C 1
ATOM 1089 O O . GLU A 1 134 ? -0.686 -44.587 2.731 1.00 75.25 134 GLU A O 1
ATOM 1094 N N . ALA A 1 135 ? 0.667 -42.802 2.612 1.00 79.94 135 ALA A N 1
ATOM 1095 C CA . ALA A 1 135 ? 1.008 -43.005 1.210 1.00 79.94 135 ALA A CA 1
ATOM 1096 C C . ALA A 1 135 ? 1.860 -44.265 1.019 1.00 79.94 135 ALA A C 1
ATOM 1098 O O . ALA A 1 135 ? 2.770 -44.559 1.795 1.00 79.94 135 ALA A O 1
ATOM 1099 N N . ASP A 1 136 ? 1.608 -44.991 -0.071 1.00 83.19 136 ASP A N 1
ATOM 1100 C CA . ASP A 1 136 ? 2.492 -46.073 -0.497 1.00 83.19 136 ASP A CA 1
ATOM 1101 C C . ASP A 1 136 ? 3.822 -45.482 -1.013 1.00 83.19 136 ASP A C 1
ATOM 1103 O O . ASP A 1 136 ? 3.809 -44.700 -1.972 1.00 83.19 136 ASP A O 1
ATOM 1107 N N . PRO A 1 137 ? 4.982 -45.870 -0.447 1.00 78.94 137 PRO A N 1
ATOM 1108 C CA . PRO A 1 137 ? 6.275 -45.327 -0.860 1.00 78.94 137 PRO A CA 1
ATOM 1109 C C . PRO A 1 137 ? 6.591 -45.522 -2.346 1.00 78.94 137 PRO A C 1
ATOM 1111 O O . PRO A 1 137 ? 7.247 -44.674 -2.947 1.00 78.94 137 PRO A O 1
ATOM 1114 N N . ASN A 1 138 ? 6.101 -46.600 -2.974 1.00 78.94 138 ASN A N 1
ATOM 1115 C CA . ASN A 1 138 ? 6.325 -46.809 -4.409 1.00 78.94 138 ASN A CA 1
ATOM 1116 C C . ASN A 1 138 ? 5.554 -45.784 -5.248 1.00 78.94 138 ASN A C 1
ATOM 1118 O O . ASN A 1 138 ? 6.080 -45.273 -6.235 1.00 78.94 138 ASN A O 1
ATOM 1122 N N . SER A 1 139 ? 4.332 -45.449 -4.838 1.00 78.56 139 SER A N 1
ATOM 1123 C CA . SER A 1 139 ? 3.523 -44.406 -5.472 1.00 78.56 139 SER A CA 1
ATOM 1124 C C . SER A 1 139 ? 4.201 -43.034 -5.353 1.00 78.56 139 SER A C 1
ATOM 1126 O O . SER A 1 139 ? 4.360 -42.342 -6.362 1.00 78.56 139 SER A O 1
ATOM 1128 N N . ILE A 1 140 ? 4.725 -42.689 -4.170 1.00 83.19 140 ILE A N 1
ATOM 1129 C CA . ILE A 1 140 ? 5.503 -41.457 -3.943 1.00 83.19 140 ILE A CA 1
ATOM 1130 C C . ILE A 1 140 ? 6.741 -41.387 -4.843 1.00 83.19 140 ILE A C 1
ATOM 1132 O O . ILE A 1 140 ? 6.934 -40.383 -5.534 1.00 83.19 140 ILE A O 1
ATOM 1136 N N . ALA A 1 141 ? 7.530 -42.462 -4.916 1.00 74.81 141 ALA A N 1
ATOM 1137 C CA . ALA A 1 141 ? 8.731 -42.520 -5.751 1.00 74.81 141 ALA A CA 1
ATOM 1138 C C . ALA A 1 141 ? 8.428 -42.285 -7.245 1.00 74.81 141 ALA A C 1
ATOM 1140 O O . ALA A 1 141 ? 9.224 -41.683 -7.968 1.00 74.81 141 ALA A O 1
ATOM 1141 N N . THR A 1 142 ? 7.252 -42.707 -7.727 1.00 78.19 142 THR A N 1
ATOM 1142 C CA . THR A 1 142 ? 6.845 -42.464 -9.124 1.00 78.19 142 THR A CA 1
ATOM 1143 C C . THR A 1 142 ? 6.376 -41.034 -9.399 1.00 78.19 142 THR A C 1
ATOM 1145 O O . THR A 1 142 ? 6.431 -40.592 -10.548 1.00 78.19 142 THR A O 1
ATOM 1148 N N . ILE A 1 143 ? 5.927 -40.301 -8.376 1.00 83.19 143 ILE A N 1
ATOM 1149 C CA . ILE A 1 143 ? 5.290 -38.984 -8.515 1.00 83.19 143 ILE A CA 1
ATOM 1150 C C . ILE A 1 143 ? 6.224 -37.835 -8.137 1.00 83.19 143 ILE A C 1
ATOM 1152 O O . ILE A 1 143 ? 6.133 -36.780 -8.759 1.00 83.19 143 ILE A O 1
ATOM 1156 N N . VAL A 1 144 ? 7.148 -38.012 -7.189 1.00 80.12 144 VAL A N 1
ATOM 1157 C CA . VAL A 1 144 ? 7.975 -36.924 -6.629 1.00 80.12 144 VAL A CA 1
ATOM 1158 C C . VAL A 1 144 ? 8.730 -36.117 -7.696 1.00 80.12 144 VAL A C 1
ATOM 1160 O O . VAL A 1 144 ? 8.734 -34.885 -7.666 1.00 80.12 144 VAL A O 1
ATOM 1163 N N . ILE A 1 145 ? 9.326 -36.782 -8.692 1.00 72.38 145 ILE A N 1
ATOM 1164 C CA . ILE A 1 145 ? 10.049 -36.107 -9.779 1.00 72.38 145 ILE A CA 1
ATOM 1165 C C . ILE A 1 145 ? 9.062 -35.395 -10.724 1.00 72.38 145 ILE A C 1
ATOM 1167 O O . ILE A 1 145 ? 9.213 -34.185 -10.911 1.00 72.38 145 ILE A O 1
ATOM 1171 N N . PRO A 1 146 ? 8.043 -36.070 -11.299 1.00 76.00 146 PRO A N 1
ATOM 1172 C CA . PRO A 1 146 ? 6.999 -35.406 -12.083 1.00 76.00 146 PRO A CA 1
ATOM 1173 C C . PRO A 1 146 ? 6.315 -34.229 -11.384 1.00 76.00 146 PRO A C 1
ATOM 1175 O O . PRO A 1 146 ? 6.015 -33.228 -12.030 1.00 76.00 146 PRO A O 1
ATOM 1178 N N . LEU A 1 147 ? 6.076 -34.339 -10.078 1.00 85.06 147 LEU A N 1
ATOM 1179 C CA . LEU A 1 147 ? 5.405 -33.336 -9.256 1.00 85.06 147 LEU A CA 1
ATOM 1180 C C . LEU A 1 147 ? 6.257 -32.079 -9.119 1.00 85.06 147 LEU A C 1
ATOM 1182 O O . LEU A 1 147 ? 5.782 -30.988 -9.425 1.00 85.06 147 LEU A O 1
ATOM 1186 N N . ASN A 1 148 ? 7.534 -32.237 -8.759 1.00 77.88 148 ASN A N 1
ATOM 1187 C CA . ASN A 1 148 ? 8.480 -31.125 -8.732 1.00 77.88 148 ASN A CA 1
ATOM 1188 C C . ASN A 1 148 ? 8.597 -30.467 -10.111 1.00 77.88 148 ASN A C 1
ATOM 1190 O O . ASN A 1 148 ? 8.484 -29.250 -10.215 1.00 77.88 148 ASN A O 1
ATOM 1194 N N . LEU A 1 149 ? 8.745 -31.251 -11.184 1.00 65.25 149 LEU A N 1
ATOM 1195 C CA . LEU A 1 149 ? 8.841 -30.712 -12.545 1.00 65.25 149 LEU A CA 1
ATOM 1196 C C . LEU A 1 149 ? 7.581 -29.949 -12.973 1.00 65.25 149 LEU A C 1
ATOM 1198 O O . LEU A 1 149 ? 7.703 -28.907 -13.612 1.00 65.25 149 LEU A O 1
ATOM 1202 N N . ALA A 1 150 ? 6.394 -30.429 -12.603 1.00 78.06 150 ALA A N 1
ATOM 1203 C CA . ALA A 1 150 ? 5.140 -29.734 -12.867 1.00 78.06 150 ALA A CA 1
ATOM 1204 C C . ALA A 1 150 ? 5.041 -28.422 -12.073 1.00 78.06 150 ALA A C 1
ATOM 1206 O O . ALA A 1 150 ? 4.681 -27.393 -12.640 1.00 78.06 150 ALA A O 1
ATOM 1207 N N . MET A 1 151 ? 5.435 -28.418 -10.796 1.00 81.31 151 MET A N 1
ATOM 1208 C CA . MET A 1 151 ? 5.506 -27.188 -10.003 1.00 81.31 151 MET A CA 1
ATOM 1209 C C . MET A 1 151 ? 6.455 -26.163 -10.637 1.00 81.31 151 MET A C 1
ATOM 1211 O O . MET A 1 151 ? 6.104 -24.991 -10.752 1.00 81.31 151 MET A O 1
ATOM 1215 N N . VAL A 1 152 ? 7.609 -26.604 -11.152 1.00 66.25 152 VAL A N 1
ATOM 1216 C CA . VAL A 1 152 ? 8.534 -25.730 -11.892 1.00 66.25 152 VAL A CA 1
ATOM 1217 C C . VAL A 1 152 ? 7.922 -25.213 -13.194 1.00 66.25 152 VAL A C 1
ATOM 1219 O O . VAL A 1 152 ? 8.035 -24.026 -13.494 1.00 66.25 152 VAL A O 1
ATOM 1222 N N . GLU A 1 153 ? 7.293 -26.089 -13.980 1.00 65.88 153 GLU A N 1
ATOM 1223 C CA . GLU A 1 153 ? 6.689 -25.737 -15.270 1.00 65.88 153 GLU A CA 1
ATOM 1224 C C . GLU A 1 153 ? 5.617 -24.649 -15.126 1.00 65.88 153 GLU A C 1
ATOM 1226 O O . GLU A 1 153 ? 5.537 -23.758 -15.974 1.00 65.88 153 GLU A O 1
ATOM 1231 N N . PHE A 1 154 ? 4.832 -24.701 -14.047 1.00 68.44 154 PHE A N 1
ATOM 1232 C CA . PHE A 1 154 ? 3.709 -23.794 -13.801 1.00 68.44 154 PHE A CA 1
ATOM 1233 C C . PHE A 1 154 ? 3.994 -22.696 -12.767 1.00 68.44 154 PHE A C 1
ATOM 1235 O O . PHE A 1 154 ? 3.110 -21.895 -12.482 1.00 68.44 154 PHE A O 1
ATOM 1242 N N . GLY A 1 155 ? 5.224 -22.600 -12.254 1.00 64.56 155 GLY A N 1
ATOM 1243 C CA . GLY A 1 155 ? 5.638 -21.515 -11.357 1.00 64.56 155 GLY A CA 1
ATOM 1244 C C . GLY A 1 155 ? 5.096 -21.613 -9.926 1.00 64.56 155 GLY A C 1
ATOM 1245 O O . GLY A 1 155 ? 4.981 -20.588 -9.263 1.00 64.56 155 GLY A O 1
ATOM 1246 N N . ILE A 1 156 ? 4.793 -22.822 -9.447 1.00 74.12 156 ILE A N 1
ATOM 1247 C CA . ILE A 1 156 ? 4.402 -23.114 -8.059 1.00 74.12 156 ILE A CA 1
ATOM 1248 C C . ILE A 1 156 ? 5.685 -23.167 -7.220 1.00 74.12 156 ILE A C 1
ATOM 1250 O O . ILE A 1 156 ? 6.348 -24.203 -7.136 1.00 74.12 156 ILE A O 1
ATOM 1254 N N . SER A 1 157 ? 6.101 -22.021 -6.679 1.00 63.97 157 SER A N 1
ATOM 1255 C CA . SER A 1 157 ? 7.464 -21.859 -6.144 1.00 63.97 157 SER A CA 1
ATOM 1256 C C . SER A 1 157 ? 7.557 -21.358 -4.705 1.00 63.97 157 SER A C 1
ATOM 1258 O O . SER A 1 157 ? 8.642 -21.403 -4.131 1.00 63.97 157 SER A O 1
ATOM 1260 N N . THR A 1 158 ? 6.475 -20.843 -4.115 1.00 63.56 158 THR A N 1
ATOM 1261 C CA . THR A 1 158 ? 6.492 -20.408 -2.704 1.00 63.56 158 THR A CA 1
ATOM 1262 C C . THR A 1 158 ? 6.167 -21.576 -1.774 1.00 63.56 158 THR A C 1
ATOM 1264 O O . THR A 1 158 ? 5.410 -22.461 -2.157 1.00 63.56 158 THR A O 1
ATOM 1267 N N . ILE A 1 159 ? 6.698 -21.575 -0.545 1.00 63.91 159 ILE A N 1
ATOM 1268 C CA . ILE A 1 159 ? 6.466 -22.661 0.429 1.00 63.91 159 ILE A CA 1
ATOM 1269 C C . ILE A 1 159 ? 4.968 -22.864 0.698 1.00 63.91 159 ILE A C 1
ATOM 1271 O O . ILE A 1 159 ? 4.506 -23.998 0.685 1.00 63.91 159 ILE A O 1
ATOM 1275 N N . GLY A 1 160 ? 4.206 -21.779 0.883 1.00 62.47 160 GLY A N 1
ATOM 1276 C CA . GLY A 1 160 ? 2.760 -21.862 1.125 1.00 62.47 160 GLY A CA 1
ATOM 1277 C C . GLY A 1 160 ? 1.981 -22.386 -0.085 1.00 62.47 160 GLY A C 1
ATOM 1278 O O . GLY A 1 160 ? 1.105 -23.229 0.061 1.00 62.47 160 GLY A O 1
ATOM 1279 N N . GLU A 1 161 ? 2.343 -21.956 -1.297 1.00 68.88 161 GLU A N 1
ATOM 1280 C CA . GLU A 1 161 ? 1.692 -22.436 -2.524 1.00 68.88 161 GLU A CA 1
ATOM 1281 C C . GLU A 1 161 ? 2.031 -23.903 -2.815 1.00 68.88 161 GLU A C 1
ATOM 1283 O O . GLU A 1 161 ? 1.167 -24.661 -3.245 1.00 68.88 161 GLU A O 1
ATOM 1288 N N . GLN A 1 162 ? 3.268 -24.326 -2.535 1.00 77.00 162 GLN A N 1
ATOM 1289 C CA . GLN A 1 162 ? 3.655 -25.733 -2.587 1.00 77.00 162 GLN A CA 1
ATOM 1290 C C . GLN A 1 162 ? 2.895 -26.544 -1.532 1.00 77.00 162 GLN A C 1
ATOM 1292 O O . GLN A 1 162 ? 2.364 -27.595 -1.865 1.00 77.00 162 GLN A O 1
ATOM 1297 N N . ALA A 1 163 ? 2.793 -26.064 -0.290 1.00 73.62 163 ALA A N 1
ATOM 1298 C CA . ALA A 1 163 ? 2.084 -26.764 0.779 1.00 73.62 163 ALA A CA 1
ATOM 1299 C C . ALA A 1 163 ? 0.606 -27.008 0.435 1.00 73.62 163 ALA A C 1
ATOM 1301 O O . ALA A 1 163 ? 0.138 -28.141 0.545 1.00 73.62 163 ALA A O 1
ATOM 1302 N N . ASP A 1 164 ? -0.100 -25.987 -0.052 1.00 71.81 164 ASP A N 1
ATOM 1303 C CA . ASP A 1 164 ? -1.515 -26.098 -0.426 1.00 71.81 164 ASP A CA 1
ATOM 1304 C C . ASP A 1 164 ? -1.711 -26.972 -1.677 1.00 71.81 164 ASP A C 1
ATOM 1306 O O . ASP A 1 164 ? -2.515 -27.909 -1.681 1.00 71.81 164 ASP A O 1
ATOM 1310 N N . PHE A 1 165 ? -0.893 -26.769 -2.716 1.00 84.12 165 PHE A N 1
ATOM 1311 C CA . PHE A 1 165 ? -0.924 -27.618 -3.909 1.00 84.12 165 PHE A CA 1
ATOM 1312 C C . PHE A 1 165 ? -0.707 -29.100 -3.566 1.00 84.12 165 PHE A C 1
ATOM 1314 O O . PHE A 1 165 ? -1.422 -29.969 -4.072 1.00 84.12 165 PHE A O 1
ATOM 1321 N N . LEU A 1 166 ? 0.252 -29.397 -2.685 1.00 87.12 166 LEU A N 1
ATOM 1322 C CA . LEU A 1 166 ? 0.556 -30.756 -2.237 1.00 87.12 166 LEU A CA 1
ATOM 1323 C C . LEU A 1 166 ? -0.550 -31.342 -1.366 1.00 87.12 166 LEU A C 1
ATOM 1325 O O . LEU A 1 166 ? -0.886 -32.508 -1.562 1.00 87.12 166 LEU A O 1
ATOM 1329 N N . ALA A 1 167 ? -1.129 -30.563 -0.451 1.00 80.25 167 ALA A N 1
ATOM 1330 C CA . ALA A 1 167 ? -2.237 -31.007 0.391 1.00 80.25 167 ALA A CA 1
ATOM 1331 C C . ALA A 1 167 ? -3.457 -31.388 -0.463 1.00 80.25 167 ALA A C 1
ATOM 1333 O O . ALA A 1 167 ? -4.028 -32.468 -0.299 1.00 80.25 167 ALA A O 1
ATOM 1334 N N . GLN A 1 168 ? -3.803 -30.566 -1.456 1.00 77.25 168 GLN A N 1
ATOM 1335 C CA . GLN A 1 168 ? -4.909 -30.862 -2.367 1.00 77.25 168 GLN A CA 1
ATOM 1336 C C . GLN A 1 168 ? -4.609 -32.034 -3.301 1.00 77.25 168 GLN A C 1
ATOM 1338 O O . GLN A 1 168 ? -5.484 -32.867 -3.556 1.00 77.25 168 GLN A O 1
ATOM 1343 N N . ALA A 1 169 ? -3.372 -32.132 -3.795 1.00 87.50 169 ALA A N 1
ATOM 1344 C CA . ALA A 1 169 ? -2.949 -33.251 -4.625 1.00 87.50 169 ALA A CA 1
ATOM 1345 C C . ALA A 1 169 ? -3.008 -34.562 -3.839 1.00 87.50 169 ALA A C 1
ATOM 1347 O O . ALA A 1 169 ? -3.577 -35.534 -4.335 1.00 87.50 169 ALA A O 1
ATOM 1348 N N . ALA A 1 170 ? -2.487 -34.573 -2.611 1.00 84.44 170 ALA A N 1
ATOM 1349 C CA . ALA A 1 170 ? -2.552 -35.700 -1.693 1.00 84.44 170 ALA A CA 1
ATOM 1350 C C . ALA A 1 170 ? -4.002 -36.118 -1.444 1.00 84.44 170 ALA A C 1
ATOM 1352 O O . ALA A 1 170 ? -4.355 -37.270 -1.690 1.00 84.44 170 ALA A O 1
ATOM 1353 N N . TYR A 1 171 ? -4.863 -35.181 -1.051 1.00 79.31 171 TYR A N 1
ATOM 1354 C CA . TYR A 1 171 ? -6.255 -35.472 -0.732 1.00 79.31 171 TYR A CA 1
ATOM 1355 C C . TYR A 1 171 ? -7.013 -36.091 -1.921 1.00 79.31 171 TYR A C 1
ATOM 1357 O O . TYR A 1 171 ? -7.543 -37.203 -1.827 1.00 79.31 171 TYR A O 1
ATOM 1365 N N . LYS A 1 172 ? -7.005 -35.427 -3.086 1.00 75.06 172 LYS A N 1
ATOM 1366 C CA . LYS A 1 172 ? -7.771 -35.859 -4.275 1.00 75.06 172 LYS A CA 1
ATOM 1367 C C . LYS A 1 172 ? -7.299 -37.191 -4.855 1.00 75.06 172 LYS A C 1
ATOM 1369 O O . LYS A 1 172 ? -8.106 -37.955 -5.394 1.00 75.06 172 LYS A O 1
ATOM 1374 N N . SER A 1 173 ? -6.006 -37.472 -4.742 1.00 84.81 173 SER A N 1
ATOM 1375 C CA . SER A 1 173 ? -5.392 -38.699 -5.254 1.00 84.81 173 SER A CA 1
ATOM 1376 C C . SER A 1 173 ? -5.291 -39.814 -4.213 1.00 84.81 173 SER A C 1
ATOM 1378 O O . SER A 1 173 ? -4.644 -40.827 -4.477 1.00 84.81 173 SER A O 1
ATOM 1380 N N . LYS A 1 174 ? -5.927 -39.664 -3.040 1.00 83.81 174 LYS A N 1
ATOM 1381 C CA . LYS A 1 174 ? -5.836 -40.614 -1.919 1.00 83.81 174 LYS A CA 1
ATOM 1382 C C . LYS A 1 174 ? -4.376 -40.876 -1.535 1.00 83.81 174 LYS A C 1
ATOM 1384 O O . LYS A 1 174 ? -3.875 -41.988 -1.685 1.00 83.81 174 LYS A O 1
ATOM 1389 N N . ASN A 1 175 ? -3.682 -39.837 -1.086 1.00 85.12 175 ASN A N 1
ATOM 1390 C CA . ASN A 1 175 ? -2.263 -39.854 -0.732 1.00 85.12 175 ASN A CA 1
ATOM 1391 C C . ASN A 1 175 ? -1.374 -40.322 -1.897 1.00 85.12 175 ASN A C 1
ATOM 1393 O O . ASN A 1 175 ? -0.535 -41.205 -1.735 1.00 85.12 175 ASN A O 1
ATOM 1397 N N . PHE A 1 176 ? -1.600 -39.767 -3.095 1.00 87.94 176 PHE A N 1
ATOM 1398 C CA . PHE A 1 176 ? -0.853 -40.072 -4.326 1.00 87.94 176 PHE A CA 1
ATOM 1399 C C . PHE A 1 176 ? -0.980 -41.520 -4.830 1.00 87.94 176 PHE A C 1
ATOM 1401 O O . PHE A 1 176 ? -0.292 -41.902 -5.774 1.00 87.94 176 PHE A O 1
ATOM 1408 N N . SER A 1 177 ? -1.884 -42.320 -4.255 1.00 82.62 177 SER A N 1
ATOM 1409 C CA . SER A 1 177 ? -2.072 -43.733 -4.618 1.00 82.62 177 SER A CA 1
ATOM 1410 C C . SER A 1 177 ? -3.035 -43.957 -5.792 1.00 82.62 177 SER A C 1
ATOM 1412 O O . SER A 1 177 ? -3.077 -45.047 -6.363 1.00 82.62 177 SER A O 1
ATOM 1414 N N . CYS A 1 178 ? -3.822 -42.945 -6.164 1.00 84.25 178 CYS A N 1
ATOM 1415 C CA . CYS A 1 178 ? -4.922 -43.068 -7.114 1.00 84.25 178 CYS A CA 1
ATOM 1416 C C . CYS A 1 178 ? -4.896 -41.937 -8.156 1.00 84.25 178 CYS A C 1
ATOM 1418 O O . CYS A 1 178 ? -5.245 -40.796 -7.860 1.00 84.25 178 CYS A O 1
ATOM 1420 N N . LEU A 1 179 ? -4.503 -42.263 -9.393 1.00 89.12 179 LEU A N 1
ATOM 1421 C CA . LEU A 1 179 ? -4.480 -41.331 -10.537 1.00 89.12 179 LEU A CA 1
ATOM 1422 C C . LEU A 1 179 ? -5.637 -41.544 -11.525 1.00 89.12 179 LEU A C 1
ATOM 1424 O O . LEU A 1 179 ? -5.760 -40.819 -12.511 1.00 89.12 179 LEU A O 1
ATOM 1428 N N . GLU A 1 180 ? -6.480 -42.541 -11.285 1.00 89.00 180 GLU A N 1
ATOM 1429 C CA . GLU A 1 180 ? -7.683 -42.822 -12.062 1.00 89.00 180 GLU A CA 1
ATOM 1430 C C . GLU A 1 180 ? -8.775 -43.280 -11.107 1.00 89.00 180 GLU A C 1
ATOM 1432 O O . GLU A 1 180 ? -8.538 -44.117 -10.239 1.00 89.00 180 GLU A O 1
ATOM 1437 N N . GLU A 1 181 ? -9.975 -42.741 -11.269 1.00 82.06 181 GLU A N 1
ATOM 1438 C CA . GLU A 1 181 ? -11.072 -43.078 -10.381 1.00 82.06 181 GLU A CA 1
ATOM 1439 C C . GLU A 1 181 ? -11.551 -44.532 -10.512 1.00 82.06 181 GLU A C 1
ATOM 1441 O O . GLU A 1 181 ? -11.498 -45.150 -11.586 1.00 82.06 181 GLU A O 1
ATOM 1446 N N . SER A 1 182 ? -12.034 -45.068 -9.387 1.00 80.88 182 SER A N 1
ATOM 1447 C CA . SER A 1 182 ? -12.536 -46.440 -9.254 1.00 80.88 182 SER A CA 1
ATOM 1448 C C . SER A 1 182 ? -13.899 -46.651 -9.905 1.00 80.88 182 SER A C 1
ATOM 1450 O O . SER A 1 182 ? -14.259 -47.783 -10.231 1.00 80.88 182 SER A O 1
ATOM 1452 N N . GLU A 1 183 ? -14.658 -45.574 -10.077 1.00 82.56 183 GLU A N 1
ATOM 1453 C CA . GLU A 1 183 ? -15.987 -45.589 -10.664 1.00 82.56 183 GLU A CA 1
ATOM 1454 C C . GLU A 1 183 ? -15.921 -45.922 -12.172 1.00 82.56 183 GLU A C 1
ATOM 1456 O O . GLU A 1 183 ? -14.922 -45.676 -12.858 1.00 82.56 183 GLU A O 1
ATOM 1461 N N . SER A 1 184 ? -16.986 -46.527 -12.715 1.00 85.50 184 SER A N 1
ATOM 1462 C CA . SER A 1 184 ? -17.018 -46.934 -14.131 1.00 85.50 184 SER A CA 1
ATOM 1463 C C . SER A 1 184 ? -17.091 -45.743 -15.092 1.00 85.50 184 SER A C 1
ATOM 1465 O O . SER A 1 184 ? -16.711 -45.873 -16.254 1.00 85.50 184 SER A O 1
ATOM 1467 N N . GLY A 1 185 ? -17.580 -44.595 -14.617 1.00 84.94 185 GLY A N 1
ATOM 1468 C CA . GLY A 1 185 ? -17.850 -43.400 -15.412 1.00 84.94 185 GLY A CA 1
ATOM 1469 C C . GLY A 1 185 ? -19.178 -43.433 -16.180 1.00 84.94 185 GLY A C 1
ATOM 1470 O O . GLY A 1 185 ? -19.523 -42.458 -16.843 1.00 84.94 185 GLY A O 1
ATOM 1471 N N . GLU A 1 186 ? -19.959 -44.516 -16.085 1.00 88.38 186 GLU A N 1
ATOM 1472 C CA . GLU A 1 186 ? -21.264 -44.637 -16.765 1.00 88.38 186 GLU A CA 1
ATOM 1473 C C . GLU A 1 186 ? -22.265 -43.553 -16.326 1.00 88.38 186 GLU A C 1
ATOM 1475 O O . GLU A 1 186 ? -23.117 -43.130 -17.104 1.00 88.38 186 GLU A O 1
ATOM 1480 N N . GLU A 1 187 ? -22.137 -43.056 -15.098 1.00 84.69 187 GLU A N 1
ATOM 1481 C CA . GLU A 1 187 ? -22.956 -41.976 -14.536 1.00 84.69 187 GLU A CA 1
ATOM 1482 C C . GLU A 1 187 ? -22.728 -40.606 -15.196 1.00 84.69 187 GLU A C 1
ATOM 1484 O O . GLU A 1 187 ? -23.602 -39.740 -15.143 1.00 84.69 187 GLU A O 1
ATOM 1489 N N . TYR A 1 188 ? -21.591 -40.417 -15.874 1.00 84.00 188 TYR A N 1
ATOM 1490 C CA . TYR A 1 188 ? -21.275 -39.183 -16.601 1.00 84.00 188 TYR A CA 1
ATOM 1491 C C . TYR A 1 188 ? -21.778 -39.200 -18.046 1.00 84.00 188 TYR A C 1
ATOM 1493 O O . TYR A 1 188 ? -21.596 -38.229 -18.789 1.00 84.00 188 TYR A O 1
ATOM 1501 N N . GLU A 1 189 ? -22.397 -40.298 -18.476 1.00 90.31 189 GLU A N 1
ATOM 1502 C CA . GLU A 1 189 ? -22.922 -40.447 -19.824 1.00 90.31 189 GLU A CA 1
ATOM 1503 C C . GLU A 1 189 ? -24.037 -39.419 -20.089 1.00 90.31 189 GLU A C 1
ATOM 1505 O O . GLU A 1 189 ? -24.945 -39.226 -19.280 1.00 90.31 189 GLU A O 1
ATOM 1510 N N . ASN A 1 190 ? -23.990 -38.749 -21.244 1.00 86.88 190 ASN A N 1
ATOM 1511 C CA . ASN A 1 190 ? -24.920 -37.680 -21.640 1.00 86.88 190 ASN A CA 1
ATOM 1512 C C . ASN A 1 190 ? -24.931 -36.409 -20.750 1.00 86.88 190 ASN A C 1
ATOM 1514 O O . ASN A 1 190 ? -25.806 -35.551 -20.938 1.00 86.88 190 ASN A O 1
ATOM 1518 N N . ARG A 1 191 ? -23.989 -36.241 -19.805 1.00 79.38 191 ARG A N 1
ATOM 1519 C CA . ARG A 1 191 ? -23.813 -34.989 -19.037 1.00 79.38 191 ARG A CA 1
ATOM 1520 C C . ARG A 1 191 ? -23.347 -33.861 -19.964 1.00 79.38 191 ARG A C 1
ATOM 1522 O O . ARG A 1 191 ? -22.169 -33.739 -20.302 1.00 79.38 191 ARG A O 1
ATOM 1529 N N . LYS A 1 192 ? -24.293 -33.020 -20.393 1.00 81.38 192 LYS A N 1
ATOM 1530 C CA . LYS A 1 192 ? -24.048 -31.916 -21.340 1.00 81.38 192 LYS A CA 1
ATOM 1531 C C . LYS A 1 192 ? -23.122 -30.838 -20.784 1.00 81.38 192 LYS A C 1
ATOM 1533 O O . LYS A 1 192 ? -22.367 -30.248 -21.547 1.00 81.38 192 LYS A O 1
ATOM 1538 N N . ASP A 1 193 ? -23.187 -30.595 -19.482 1.00 70.88 193 ASP A N 1
ATOM 1539 C CA . ASP A 1 193 ? -22.317 -29.679 -18.742 1.00 70.88 193 ASP A CA 1
ATOM 1540 C C . ASP A 1 193 ? -20.843 -30.119 -18.769 1.00 70.88 193 ASP A C 1
ATOM 1542 O O . ASP A 1 193 ? -19.954 -29.276 -18.819 1.00 70.88 193 ASP A O 1
ATOM 1546 N N . LEU A 1 194 ? -20.585 -31.427 -18.865 1.00 72.94 194 LEU A N 1
ATOM 1547 C CA . LEU A 1 194 ? -19.249 -32.016 -19.026 1.00 72.94 194 LEU A CA 1
ATOM 1548 C C . LEU A 1 194 ? -18.820 -32.162 -20.499 1.00 72.94 194 LEU A C 1
ATOM 1550 O O . LEU A 1 194 ? -17.731 -32.658 -20.799 1.00 72.94 194 LEU A O 1
ATOM 1554 N N . GLY 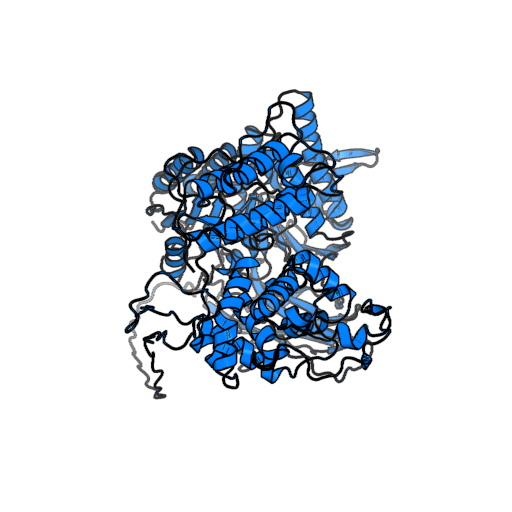A 1 195 ? -19.675 -31.753 -21.440 1.00 79.25 195 GLY A N 1
ATOM 1555 C CA . GLY A 1 195 ? -19.460 -31.932 -22.875 1.00 79.25 195 GLY A CA 1
ATOM 1556 C C . GLY A 1 195 ? -19.598 -33.379 -23.360 1.00 79.25 195 GLY A C 1
ATOM 1557 O O . GLY A 1 195 ? -19.253 -33.650 -24.509 1.00 79.25 195 GLY A O 1
ATOM 1558 N N . ASN A 1 196 ? -20.108 -34.293 -22.528 1.00 89.69 196 ASN A N 1
ATOM 1559 C CA . ASN A 1 196 ? -20.311 -35.702 -22.865 1.00 89.69 196 ASN A CA 1
ATOM 1560 C C . ASN A 1 196 ? -21.586 -35.842 -23.705 1.00 89.69 196 ASN A C 1
ATOM 1562 O O . ASN A 1 196 ? -22.690 -35.969 -23.173 1.00 89.69 196 ASN A O 1
ATOM 1566 N N . VAL A 1 197 ? -21.447 -35.732 -25.024 1.00 88.00 197 VAL A N 1
ATOM 1567 C CA . VAL A 1 197 ? -22.571 -35.692 -25.979 1.00 88.00 197 VAL A CA 1
ATOM 1568 C C . VAL A 1 197 ? -22.521 -36.819 -27.008 1.00 88.00 197 VAL A C 1
ATOM 1570 O O . VAL A 1 197 ? -23.479 -36.986 -27.766 1.00 88.00 197 VAL A O 1
ATOM 1573 N N . GLU A 1 198 ? -21.432 -37.586 -27.048 1.00 90.00 198 GLU A N 1
ATOM 1574 C CA . GLU A 1 198 ? -21.295 -38.776 -27.883 1.00 90.00 198 GLU A CA 1
ATOM 1575 C C . GLU A 1 198 ? -21.479 -40.048 -27.036 1.00 90.00 198 GLU A C 1
ATOM 1577 O O . GLU A 1 198 ? -21.029 -40.084 -25.891 1.00 90.00 198 GLU A O 1
ATOM 1582 N N . PRO A 1 199 ? -22.111 -41.110 -27.574 1.00 92.25 199 PRO A N 1
ATOM 1583 C CA . PRO A 1 199 ? -22.259 -42.368 -26.850 1.00 92.25 199 PRO A CA 1
ATOM 1584 C C . PRO A 1 199 ? -20.913 -42.960 -26.409 1.00 92.25 199 PRO A C 1
ATOM 1586 O O . PRO A 1 199 ? -20.032 -43.199 -27.240 1.00 92.25 199 PRO A O 1
ATOM 1589 N N . GLY A 1 200 ? -20.794 -43.263 -25.118 1.00 90.81 200 GLY A N 1
ATOM 1590 C CA . GLY A 1 200 ? -19.597 -43.819 -24.482 1.00 90.81 200 GLY A CA 1
ATOM 1591 C C . GLY A 1 200 ? -18.674 -42.766 -23.864 1.00 90.81 200 GLY A C 1
ATOM 1592 O O . GLY A 1 200 ? -17.612 -43.123 -23.346 1.00 90.81 200 GLY A O 1
ATOM 1593 N N . ASP A 1 201 ? -19.054 -41.488 -23.904 1.00 90.88 201 ASP A N 1
ATOM 1594 C CA . ASP A 1 201 ? -18.265 -40.388 -23.353 1.00 90.88 201 ASP A CA 1
ATOM 1595 C C . ASP A 1 201 ? -18.088 -40.460 -21.845 1.00 90.88 201 ASP A C 1
ATOM 1597 O O . ASP A 1 201 ? -17.024 -40.082 -21.356 1.00 90.88 201 ASP A O 1
ATOM 1601 N N . GLY A 1 202 ? -19.085 -40.956 -21.113 1.00 86.75 202 GLY A N 1
ATOM 1602 C CA . GLY A 1 202 ? -19.011 -41.026 -19.658 1.00 86.75 202 GLY A CA 1
ATOM 1603 C C . GLY A 1 202 ? -17.836 -41.890 -19.205 1.00 86.75 202 GLY A C 1
ATOM 1604 O O . GLY A 1 202 ? -16.940 -41.426 -18.502 1.00 86.75 202 GLY A O 1
ATOM 1605 N N . VAL A 1 203 ? -17.777 -43.123 -19.711 1.00 92.06 203 VAL A N 1
ATOM 1606 C CA . VAL A 1 203 ? -16.695 -44.078 -19.413 1.00 92.06 203 VAL A CA 1
ATOM 1607 C C . VAL A 1 203 ? -15.357 -43.600 -19.987 1.00 92.06 203 VAL A C 1
ATOM 1609 O O . VAL A 1 203 ? -14.303 -43.738 -19.358 1.00 92.06 203 VAL A O 1
ATOM 1612 N N . ARG A 1 204 ? -15.375 -43.022 -21.195 1.00 90.12 204 ARG A N 1
ATOM 1613 C CA . ARG A 1 204 ? -14.162 -42.566 -21.886 1.00 90.12 204 ARG A CA 1
ATOM 1614 C C . ARG A 1 204 ? -13.487 -41.403 -21.150 1.00 90.12 204 ARG A C 1
ATOM 1616 O O . ARG A 1 204 ? -12.270 -41.443 -20.956 1.00 90.12 204 ARG A O 1
ATOM 1623 N N . PHE A 1 205 ? -14.256 -40.417 -20.692 1.00 88.38 205 PHE A N 1
ATOM 1624 C CA . PHE A 1 205 ? -13.769 -39.194 -20.038 1.00 88.38 205 PHE A CA 1
ATOM 1625 C C . PHE A 1 205 ? -14.029 -39.166 -18.530 1.00 88.38 205 PHE A C 1
ATOM 1627 O O . PHE A 1 205 ? -14.259 -38.101 -17.958 1.00 88.38 205 PHE A O 1
ATOM 1634 N N . LYS A 1 206 ? -13.959 -40.335 -17.892 1.00 89.12 206 LYS A N 1
ATOM 1635 C CA . LYS A 1 206 ? -13.984 -40.491 -16.436 1.00 89.12 206 LYS A CA 1
ATOM 1636 C C . LYS A 1 206 ? -12.787 -39.793 -15.751 1.00 89.12 206 LYS A C 1
ATOM 1638 O O . LYS A 1 206 ? -11.787 -39.489 -16.407 1.00 89.12 206 LYS A O 1
ATOM 1643 N N . GLY A 1 207 ? -12.877 -39.523 -14.457 1.00 86.81 207 GLY A N 1
ATOM 1644 C CA . GLY A 1 207 ? -11.913 -38.786 -13.636 1.00 86.81 207 GLY A CA 1
ATOM 1645 C C . GLY A 1 207 ? -10.496 -39.375 -13.628 1.00 86.81 207 GLY A C 1
ATOM 1646 O O . GLY A 1 207 ? -10.294 -40.523 -13.224 1.00 86.81 207 GLY A O 1
ATOM 1647 N N . ARG A 1 208 ? -9.495 -38.580 -14.043 1.00 90.81 208 ARG A N 1
ATOM 1648 C CA . ARG A 1 208 ? -8.057 -38.948 -14.029 1.00 90.81 208 ARG A CA 1
ATOM 1649 C C . ARG A 1 208 ? -7.136 -37.795 -13.620 1.00 90.81 208 ARG A C 1
ATOM 1651 O O . ARG A 1 208 ? -7.515 -36.628 -13.707 1.00 90.81 208 ARG A O 1
ATOM 1658 N N . GLY A 1 209 ? -5.909 -38.127 -13.228 1.00 88.31 209 GLY A N 1
ATOM 1659 C CA . GLY A 1 209 ? -4.878 -37.198 -12.761 1.00 88.31 209 GLY A CA 1
ATOM 1660 C C . GLY A 1 209 ? -5.021 -36.845 -11.279 1.00 88.31 209 GLY A C 1
ATOM 1661 O O . GLY A 1 209 ? -6.031 -37.165 -10.652 1.00 88.31 209 GLY A O 1
ATOM 1662 N N . LEU A 1 210 ? -4.022 -36.151 -10.715 1.00 88.25 210 LEU A N 1
ATOM 1663 C CA . LEU A 1 210 ? -3.999 -35.828 -9.278 1.00 88.25 210 LEU A CA 1
ATOM 1664 C C . LEU A 1 210 ? -5.214 -35.003 -8.841 1.00 88.25 210 LEU A C 1
ATOM 1666 O O . LEU A 1 210 ? -5.674 -35.152 -7.718 1.00 88.25 210 LEU A O 1
ATOM 1670 N N . PHE A 1 211 ? -5.744 -34.151 -9.726 1.00 85.31 211 PHE A N 1
ATOM 1671 C CA . PHE A 1 211 ? -6.880 -33.275 -9.427 1.00 85.31 211 PHE A CA 1
ATOM 1672 C C . PHE A 1 211 ? -8.238 -33.767 -9.966 1.00 85.31 211 PHE A C 1
ATOM 1674 O O . PHE A 1 211 ? -9.216 -33.025 -9.884 1.00 85.31 211 PHE A O 1
ATOM 1681 N N . ARG A 1 212 ? -8.318 -35.000 -10.491 1.00 82.62 212 ARG A N 1
ATOM 1682 C CA . ARG A 1 212 ? -9.498 -35.573 -11.177 1.00 82.62 212 ARG A CA 1
ATOM 1683 C C . ARG A 1 212 ? -10.097 -34.665 -12.267 1.00 82.62 212 ARG A C 1
ATOM 1685 O O . ARG A 1 212 ? -11.162 -34.076 -12.105 1.00 82.62 212 ARG A O 1
ATOM 1692 N N . ILE A 1 213 ? -9.457 -34.611 -13.433 1.00 82.81 213 ILE A N 1
ATOM 1693 C CA . ILE A 1 213 ? -10.066 -34.040 -14.644 1.00 82.81 213 ILE A CA 1
ATOM 1694 C C . ILE A 1 213 ? -11.165 -34.982 -15.143 1.00 82.81 213 ILE A C 1
ATOM 1696 O O . ILE A 1 213 ? -10.902 -36.159 -15.394 1.00 82.81 213 ILE A O 1
ATOM 1700 N N . LEU A 1 214 ? -12.376 -34.449 -15.310 1.00 83.69 214 LEU A N 1
ATOM 1701 C CA . LEU A 1 214 ? -13.587 -35.188 -15.669 1.00 83.69 214 LEU A CA 1
ATOM 1702 C C . LEU A 1 214 ? -14.307 -34.515 -16.847 1.00 83.69 214 LEU A C 1
ATOM 1704 O O . LEU A 1 214 ? -14.467 -33.297 -16.854 1.00 83.69 214 LEU A O 1
ATOM 1708 N N . GLY A 1 215 ? -14.791 -35.297 -17.813 1.00 80.50 215 GLY A N 1
ATOM 1709 C CA . GLY A 1 215 ? -15.643 -34.815 -18.905 1.00 80.50 215 GLY A CA 1
ATOM 1710 C C . GLY A 1 215 ? -14.897 -34.364 -20.161 1.00 80.50 215 GLY A C 1
ATOM 1711 O O . GLY A 1 215 ? -13.826 -33.754 -20.099 1.00 80.50 215 GLY A O 1
ATOM 1712 N N . ARG A 1 216 ? -15.483 -34.640 -21.332 1.00 85.06 216 ARG A N 1
ATOM 1713 C CA . ARG A 1 216 ? -14.888 -34.383 -22.654 1.00 85.06 216 ARG A CA 1
ATOM 1714 C C . ARG A 1 216 ? -14.399 -32.943 -22.831 1.00 85.06 216 ARG A C 1
ATOM 1716 O O . ARG A 1 216 ? -13.345 -32.740 -23.436 1.00 85.06 216 ARG A O 1
ATOM 1723 N N . ILE A 1 217 ? -15.142 -31.951 -22.333 1.00 77.94 217 ILE A N 1
ATOM 1724 C CA . ILE A 1 217 ? -14.764 -30.535 -22.478 1.00 77.94 217 ILE A CA 1
ATOM 1725 C C . ILE A 1 217 ? -13.460 -30.221 -21.733 1.00 77.94 217 ILE A C 1
ATOM 1727 O O . ILE A 1 217 ? -12.538 -29.660 -22.321 1.00 77.94 217 ILE A O 1
ATOM 1731 N N . ASN A 1 218 ? -13.331 -30.694 -20.493 1.00 78.31 218 ASN A N 1
ATOM 1732 C CA . ASN A 1 218 ? -12.159 -30.453 -19.655 1.00 78.31 218 ASN A CA 1
ATOM 1733 C C . ASN A 1 218 ? -10.939 -31.233 -20.163 1.00 78.31 218 ASN A C 1
ATOM 1735 O O . ASN A 1 218 ? -9.824 -30.712 -20.179 1.00 78.31 218 ASN A O 1
ATOM 1739 N N . TYR A 1 219 ? -11.147 -32.458 -20.660 1.00 83.50 219 TYR A N 1
ATOM 1740 C CA . TYR A 1 219 ? -10.099 -33.220 -21.341 1.00 83.50 219 TYR A CA 1
ATOM 1741 C C . TYR A 1 219 ? -9.582 -32.491 -22.581 1.00 83.50 219 TYR A C 1
ATOM 1743 O O . TYR A 1 219 ? -8.376 -32.485 -22.810 1.00 83.50 219 TYR A O 1
ATOM 1751 N N . LYS A 1 220 ? -10.462 -31.852 -23.363 1.00 79.75 220 LYS A N 1
ATOM 1752 C CA . LYS A 1 220 ? -10.072 -31.075 -24.546 1.00 79.75 220 LYS A CA 1
ATOM 1753 C C . LYS A 1 220 ? -9.183 -29.893 -24.180 1.00 79.75 220 LYS A C 1
ATOM 1755 O O . LYS A 1 220 ? -8.101 -29.753 -24.746 1.00 79.75 220 LYS A O 1
ATOM 1760 N N . GLU A 1 221 ? -9.620 -29.082 -23.223 1.00 73.12 221 GLU A N 1
ATOM 1761 C CA . GLU A 1 221 ? -8.877 -27.900 -22.775 1.00 73.12 221 GLU A CA 1
ATOM 1762 C C . GLU A 1 221 ? -7.510 -28.286 -22.198 1.00 73.12 221 GLU A C 1
ATOM 1764 O O . GLU A 1 221 ? -6.486 -27.703 -22.561 1.00 73.12 221 GLU A O 1
ATOM 1769 N N . CYS A 1 222 ? -7.471 -29.343 -21.383 1.00 76.69 222 CYS A N 1
ATOM 1770 C CA . CYS A 1 222 ? -6.229 -29.888 -20.845 1.00 76.69 222 CYS A CA 1
ATOM 1771 C C . CYS A 1 222 ? -5.306 -30.419 -21.961 1.00 76.69 222 CYS A C 1
ATOM 1773 O O . CYS A 1 222 ? -4.100 -30.159 -21.959 1.00 76.69 222 CYS A O 1
ATOM 1775 N N . SER A 1 223 ? -5.869 -31.115 -22.957 1.00 75.81 223 SER A N 1
ATOM 1776 C CA . SER A 1 223 ? -5.147 -31.646 -24.123 1.00 75.81 223 SER A CA 1
ATOM 1777 C C . SER A 1 223 ? -4.435 -30.529 -24.890 1.00 75.81 223 SER A C 1
ATOM 1779 O O . SER A 1 223 ? -3.248 -30.646 -25.208 1.00 75.81 223 SER A O 1
ATOM 1781 N N . GLU A 1 224 ? -5.143 -29.431 -25.157 1.00 72.38 224 GLU A N 1
ATOM 1782 C CA . GLU A 1 224 ? -4.623 -28.270 -25.881 1.00 72.38 224 GLU A CA 1
ATOM 1783 C C . GLU A 1 224 ? -3.526 -27.557 -25.079 1.00 72.38 224 GLU A C 1
ATOM 1785 O O . GLU A 1 224 ? -2.437 -27.297 -25.610 1.00 72.38 224 GLU A O 1
ATOM 1790 N N . ALA A 1 225 ? -3.771 -27.320 -23.787 1.00 66.44 225 ALA A N 1
ATOM 1791 C CA . ALA A 1 225 ? -2.834 -26.641 -22.900 1.00 66.44 225 ALA A CA 1
ATOM 1792 C C . ALA A 1 225 ? -1.516 -27.413 -22.737 1.00 66.44 225 ALA A C 1
ATOM 1794 O O . ALA A 1 225 ? -0.433 -26.855 -22.935 1.00 66.44 225 ALA A O 1
ATOM 1795 N N . LEU A 1 226 ? -1.593 -28.714 -22.450 1.00 75.31 226 LEU A N 1
ATOM 1796 C CA . LEU A 1 226 ? -0.411 -29.547 -22.206 1.00 75.31 226 LEU A CA 1
ATOM 1797 C C . LEU A 1 226 ? 0.255 -30.047 -23.494 1.00 75.31 226 LEU A C 1
ATOM 1799 O O . LEU A 1 226 ? 1.374 -30.564 -23.455 1.00 75.31 226 LEU A O 1
ATOM 1803 N N . GLY A 1 227 ? -0.404 -29.883 -24.647 1.00 73.38 227 GLY A N 1
ATOM 1804 C CA . GLY A 1 227 ? 0.047 -30.446 -25.920 1.00 73.38 227 GLY A CA 1
ATOM 1805 C C . GLY A 1 227 ? 0.031 -31.974 -25.949 1.00 73.38 227 GLY A C 1
ATOM 1806 O O . GLY A 1 227 ? 0.841 -32.567 -26.658 1.00 73.38 227 GLY A O 1
ATOM 1807 N N . ALA A 1 228 ? -0.853 -32.596 -25.173 1.00 76.62 228 ALA A N 1
ATOM 1808 C CA . ALA A 1 228 ? -1.089 -34.036 -25.174 1.00 76.62 228 ALA A CA 1
ATOM 1809 C C . ALA A 1 228 ? -2.266 -34.375 -26.106 1.00 76.62 228 ALA A C 1
ATOM 1811 O O . ALA A 1 228 ? -3.030 -33.485 -26.473 1.00 76.62 228 ALA A O 1
ATOM 1812 N N . ASN A 1 229 ? -2.433 -35.644 -26.498 1.00 81.06 229 ASN A N 1
ATOM 1813 C CA . ASN A 1 229 ? -3.622 -36.110 -27.230 1.00 81.06 229 ASN A CA 1
ATOM 1814 C C . ASN A 1 229 ? -4.570 -36.871 -26.289 1.00 81.06 229 ASN A C 1
ATOM 1816 O O . ASN A 1 229 ? -4.700 -38.093 -26.378 1.00 81.06 229 ASN A O 1
ATOM 1820 N N . LEU A 1 230 ? -5.201 -36.140 -25.369 1.00 85.94 230 LEU A N 1
ATOM 1821 C CA . LEU A 1 230 ? -6.084 -36.695 -24.338 1.00 85.94 230 LEU A CA 1
ATOM 1822 C C . LEU A 1 230 ? -7.507 -36.957 -24.850 1.00 85.94 230 LEU A C 1
ATOM 1824 O O . LEU A 1 230 ? -8.270 -37.659 -24.197 1.00 85.94 230 LEU A O 1
ATOM 1828 N N . ILE A 1 231 ? -7.872 -36.422 -26.019 1.00 90.94 231 ILE A N 1
ATOM 1829 C CA . ILE A 1 231 ? -9.157 -36.733 -26.655 1.00 90.94 231 ILE A CA 1
ATOM 1830 C C . ILE A 1 231 ? -9.155 -38.157 -27.201 1.00 90.94 231 ILE A C 1
ATOM 1832 O O . ILE A 1 231 ? -10.081 -38.924 -26.926 1.00 90.94 231 ILE A O 1
ATOM 1836 N N . ASP A 1 232 ? -8.114 -38.538 -27.939 1.00 88.56 232 ASP A N 1
ATOM 1837 C CA . ASP A 1 232 ? -8.012 -39.898 -28.471 1.00 88.56 232 ASP A CA 1
ATOM 1838 C C . ASP A 1 232 ? -7.477 -40.885 -27.430 1.00 88.56 232 ASP A C 1
ATOM 1840 O O . ASP A 1 232 ? -7.853 -42.054 -27.461 1.00 88.56 232 ASP A O 1
ATOM 1844 N N . ASN A 1 233 ? -6.641 -40.417 -26.495 1.00 90.06 233 ASN A N 1
ATOM 1845 C CA . ASN A 1 233 ? -5.979 -41.254 -25.492 1.00 90.06 233 ASN A CA 1
ATOM 1846 C C . ASN A 1 233 ? -6.166 -40.698 -24.065 1.00 90.06 233 ASN A C 1
ATOM 1848 O O . ASN A 1 233 ? -5.194 -40.280 -23.427 1.00 90.06 233 ASN A O 1
ATOM 1852 N N . PRO A 1 234 ? -7.403 -40.670 -23.537 1.00 89.94 234 PRO A N 1
ATOM 1853 C CA . PRO A 1 234 ? -7.694 -40.100 -22.220 1.00 89.94 234 PRO A CA 1
ATOM 1854 C C . PRO A 1 234 ? -6.985 -40.834 -21.070 1.00 89.94 234 PRO A C 1
ATOM 1856 O O . PRO A 1 234 ? -6.688 -40.221 -20.047 1.00 89.94 234 PRO A O 1
ATOM 1859 N N . GLN A 1 235 ? -6.643 -42.115 -21.242 1.00 90.50 235 GLN A N 1
ATOM 1860 C CA . GLN A 1 235 ? -5.921 -42.915 -20.248 1.00 90.50 235 GLN A CA 1
ATOM 1861 C C . GLN A 1 235 ? -4.531 -42.364 -19.900 1.00 90.50 235 GLN A C 1
ATOM 1863 O O . GLN A 1 235 ? -4.053 -42.588 -18.793 1.00 90.50 235 GLN A O 1
ATOM 1868 N N . TYR A 1 236 ? -3.895 -41.605 -20.799 1.00 89.50 236 TYR A N 1
ATOM 1869 C CA . TYR A 1 236 ? -2.580 -41.016 -20.528 1.00 89.50 236 TYR A CA 1
ATOM 1870 C C . TYR A 1 236 ? -2.609 -39.984 -19.401 1.00 89.50 236 TYR A C 1
ATOM 1872 O O . TYR A 1 236 ? -1.581 -39.705 -18.796 1.00 89.50 236 TYR A O 1
ATOM 1880 N N . LEU A 1 237 ? -3.783 -39.448 -19.059 1.00 88.31 237 LEU A N 1
ATOM 1881 C CA . LEU A 1 237 ? -3.919 -38.522 -17.938 1.00 88.31 237 LEU A CA 1
ATOM 1882 C C . LEU A 1 237 ? -3.702 -39.189 -16.567 1.00 88.31 237 LEU A C 1
ATOM 1884 O O . LEU A 1 237 ? -3.491 -38.490 -15.580 1.00 88.31 237 LEU A O 1
ATOM 1888 N N . ALA A 1 238 ? -3.719 -40.525 -16.514 1.00 89.69 238 ALA A N 1
ATOM 1889 C CA . ALA A 1 238 ? -3.367 -41.305 -15.331 1.00 89.69 238 ALA A CA 1
ATOM 1890 C C . ALA A 1 238 ? -1.859 -41.622 -15.238 1.00 89.69 238 ALA A C 1
ATOM 1892 O O . ALA A 1 238 ? -1.424 -42.233 -14.265 1.00 89.69 238 ALA A O 1
ATOM 1893 N N . GLU A 1 239 ? -1.042 -41.225 -16.220 1.00 89.25 239 GLU A N 1
ATOM 1894 C CA . GLU A 1 239 ? 0.414 -41.376 -16.136 1.00 89.25 239 GLU A CA 1
ATOM 1895 C C . GLU A 1 239 ? 1.014 -40.282 -15.235 1.00 89.25 239 GLU A C 1
ATOM 1897 O O . GLU A 1 239 ? 0.650 -39.116 -15.403 1.00 89.25 239 GLU A O 1
ATOM 1902 N N . PRO A 1 240 ? 1.977 -40.590 -14.339 1.00 83.12 240 PRO A N 1
ATOM 1903 C CA . PRO A 1 240 ? 2.498 -39.635 -13.351 1.00 83.12 240 PRO A CA 1
ATOM 1904 C C . PRO A 1 240 ? 2.922 -38.278 -13.932 1.00 83.12 240 PRO A C 1
ATOM 1906 O O . PRO A 1 240 ? 2.612 -37.231 -13.371 1.00 83.12 240 PRO A O 1
ATOM 1909 N N . GLY A 1 241 ? 3.566 -38.276 -15.105 1.00 81.25 241 GLY A N 1
ATOM 1910 C CA . GLY A 1 241 ? 3.959 -37.054 -15.810 1.00 81.25 241 GLY A CA 1
ATOM 1911 C C . GLY A 1 241 ? 2.778 -36.142 -16.149 1.00 81.25 241 GLY A C 1
ATOM 1912 O O . GLY A 1 241 ? 2.772 -34.963 -15.796 1.00 81.25 241 GLY A O 1
ATOM 1913 N N . LEU A 1 242 ? 1.763 -36.674 -16.832 1.00 79.88 242 LEU A N 1
ATOM 1914 C CA . LEU A 1 242 ? 0.589 -35.898 -17.243 1.00 79.88 242 LEU A CA 1
ATOM 1915 C C . LEU A 1 242 ? -0.372 -35.642 -16.079 1.00 79.88 242 LEU A C 1
ATOM 1917 O O . LEU A 1 242 ? -1.008 -34.589 -16.045 1.00 79.88 242 LEU A O 1
ATOM 1921 N N . ALA A 1 243 ? -0.433 -36.537 -15.095 1.00 88.06 243 ALA A N 1
ATOM 1922 C CA . ALA A 1 243 ? -1.197 -36.352 -13.869 1.00 88.06 243 ALA A CA 1
ATOM 1923 C C . ALA A 1 243 ? -0.694 -35.143 -13.062 1.00 88.06 243 ALA A C 1
ATOM 1925 O O . ALA A 1 243 ? -1.500 -34.308 -12.652 1.00 88.06 243 ALA A O 1
ATOM 1926 N N . CYS A 1 244 ? 0.625 -34.999 -12.893 1.00 88.81 244 CYS A N 1
ATOM 1927 C CA . CYS A 1 244 ? 1.218 -33.846 -12.211 1.00 88.81 244 CYS A CA 1
ATOM 1928 C C . CYS A 1 244 ? 1.066 -32.554 -13.021 1.00 88.81 244 CYS A C 1
ATOM 1930 O O . CYS A 1 244 ? 0.650 -31.529 -12.482 1.00 88.81 244 CYS A O 1
ATOM 1932 N N . ARG A 1 245 ? 1.345 -32.601 -14.331 1.00 85.62 245 ARG A N 1
ATOM 1933 C CA . ARG A 1 245 ? 1.238 -31.424 -15.213 1.00 85.62 245 ARG A CA 1
ATOM 1934 C C . ARG A 1 245 ? -0.196 -30.917 -15.347 1.00 85.62 245 ARG A C 1
ATOM 1936 O O . ARG A 1 245 ? -0.405 -29.711 -15.390 1.00 85.62 245 ARG A O 1
ATOM 1943 N N . SER A 1 246 ? -1.187 -31.807 -15.386 1.00 82.25 246 SER A N 1
ATOM 1944 C CA . SER A 1 246 ? -2.604 -31.419 -15.438 1.00 82.25 246 SER A CA 1
ATOM 1945 C C . SER A 1 246 ? -3.100 -30.803 -14.137 1.00 82.25 246 SER A C 1
ATOM 1947 O O . SER A 1 246 ? -3.847 -29.830 -14.194 1.00 82.25 246 SER A O 1
ATOM 1949 N N . ALA A 1 247 ? -2.643 -31.292 -12.981 1.00 86.44 247 ALA A N 1
ATOM 1950 C CA . ALA A 1 247 ? -2.944 -30.670 -11.696 1.00 86.44 247 ALA A CA 1
ATOM 1951 C C . ALA A 1 247 ? -2.315 -29.279 -11.571 1.00 86.44 247 ALA A C 1
ATOM 1953 O O . ALA A 1 247 ? -3.013 -28.330 -11.230 1.00 86.44 247 ALA A O 1
ATOM 1954 N N . ALA A 1 248 ? -1.036 -29.132 -11.924 1.00 82.94 248 ALA A N 1
ATOM 1955 C CA . ALA A 1 248 ? -0.350 -27.842 -11.892 1.00 82.94 248 ALA A CA 1
ATOM 1956 C C . ALA A 1 248 ? -0.923 -26.842 -12.919 1.00 82.94 248 ALA A C 1
ATOM 1958 O O . ALA A 1 248 ? -1.059 -25.655 -12.630 1.00 82.94 248 ALA A O 1
ATOM 1959 N N . TRP A 1 249 ? -1.345 -27.317 -14.096 1.00 83.00 249 TRP A N 1
ATOM 1960 C CA . TRP A 1 249 ? -2.090 -26.504 -15.058 1.00 83.00 249 TRP A CA 1
ATOM 1961 C C . TRP A 1 249 ? -3.423 -26.025 -14.487 1.00 83.00 249 TRP A C 1
ATOM 1963 O O . TRP A 1 249 ? -3.709 -24.830 -14.554 1.00 83.00 249 TRP A O 1
ATOM 1973 N N . LEU A 1 250 ? -4.222 -26.937 -13.921 1.00 72.62 250 LEU A N 1
ATOM 1974 C CA . LEU A 1 250 ? -5.534 -26.615 -13.363 1.00 72.62 250 LEU A CA 1
ATOM 1975 C C . LEU A 1 250 ? -5.414 -25.634 -12.192 1.00 72.62 250 LEU A C 1
ATOM 1977 O O . LEU A 1 250 ? -6.177 -24.671 -12.122 1.00 72.62 250 LEU A O 1
ATOM 1981 N N . TRP A 1 251 ? -4.419 -25.845 -11.329 1.00 76.25 251 TRP A N 1
ATOM 1982 C CA . TRP A 1 251 ? -4.015 -24.909 -10.283 1.00 76.25 251 TRP A CA 1
ATOM 1983 C C . TRP A 1 251 ? -3.749 -23.520 -10.863 1.00 76.25 251 TRP A C 1
ATOM 1985 O O . TRP A 1 251 ? -4.367 -22.537 -10.460 1.00 76.25 251 TRP A O 1
ATOM 1995 N N . ASN A 1 252 ? -2.910 -23.445 -11.895 1.00 73.38 252 ASN A N 1
ATOM 1996 C CA . ASN A 1 252 ? -2.520 -22.181 -12.502 1.00 73.38 252 ASN A CA 1
ATOM 1997 C C . ASN A 1 252 ? -3.688 -21.424 -13.168 1.00 73.38 252 ASN A C 1
ATOM 1999 O O . ASN A 1 252 ? -3.719 -20.196 -13.150 1.00 73.38 252 ASN A O 1
ATOM 2003 N N . ILE A 1 253 ? -4.665 -22.124 -13.755 1.00 61.16 253 ILE A N 1
ATOM 2004 C CA . ILE A 1 253 ? -5.804 -21.464 -14.421 1.00 61.16 253 ILE A CA 1
ATOM 2005 C C . ILE A 1 253 ? -6.972 -21.120 -13.488 1.00 61.16 253 ILE A C 1
ATOM 2007 O O . ILE A 1 253 ? -7.795 -20.290 -13.866 1.00 61.16 253 ILE A O 1
ATOM 2011 N N . ARG A 1 254 ? -7.081 -21.756 -12.313 1.00 60.62 254 ARG A N 1
ATOM 2012 C CA . ARG A 1 254 ? -8.201 -21.541 -11.376 1.00 60.62 254 ARG A CA 1
ATOM 2013 C C . ARG A 1 254 ? -7.811 -20.803 -10.101 1.00 60.62 254 ARG A C 1
ATOM 2015 O O . ARG A 1 254 ? -8.639 -20.081 -9.563 1.00 60.62 254 ARG A O 1
ATOM 2022 N N . VAL A 1 255 ? -6.575 -20.962 -9.636 1.00 57.31 255 VAL A N 1
ATOM 2023 C CA . VAL A 1 255 ? -6.088 -20.381 -8.376 1.00 57.31 255 VAL A CA 1
ATOM 2024 C C . VAL A 1 255 ? -5.220 -19.149 -8.646 1.00 57.31 255 VAL A C 1
ATOM 2026 O O . VAL A 1 255 ? -5.377 -18.123 -7.992 1.00 57.31 255 VAL A O 1
ATOM 2029 N N . SER A 1 256 ? -4.352 -19.177 -9.664 1.00 50.03 256 SER A N 1
ATOM 2030 C CA . SER A 1 256 ? -3.382 -18.091 -9.902 1.00 50.03 256 SER A CA 1
ATOM 2031 C C . SER A 1 256 ? -3.968 -16.805 -10.516 1.00 50.03 256 SER A C 1
ATOM 2033 O O . SER A 1 256 ? -3.252 -15.803 -10.613 1.00 50.03 256 SER A O 1
ATOM 2035 N N . SER A 1 257 ? -5.249 -16.794 -10.906 1.00 38.56 257 SER A N 1
ATOM 2036 C CA . SER A 1 257 ? -5.965 -15.623 -11.445 1.00 38.56 257 SER A CA 1
ATOM 2037 C C . SER A 1 257 ? -6.803 -14.845 -10.421 1.00 38.56 257 SER A C 1
ATOM 2039 O O . SER A 1 257 ? -7.242 -13.744 -10.749 1.00 38.56 257 SER A O 1
ATOM 2041 N N . ASP A 1 258 ? -7.011 -15.366 -9.205 1.00 39.44 258 ASP A N 1
ATOM 2042 C CA . ASP A 1 258 ? -7.828 -14.724 -8.164 1.00 39.44 258 ASP A CA 1
ATOM 2043 C C . ASP A 1 258 ? -6.953 -14.232 -6.992 1.00 39.44 258 ASP A C 1
ATOM 2045 O O . ASP A 1 258 ? -6.153 -14.972 -6.417 1.00 39.44 258 ASP A O 1
ATOM 2049 N N . SER A 1 259 ? -7.034 -12.939 -6.669 1.00 36.69 259 SER A N 1
ATOM 2050 C CA . SER A 1 259 ? -6.117 -12.254 -5.744 1.00 36.69 259 SER A CA 1
ATOM 2051 C C . SER A 1 259 ? -6.426 -12.495 -4.264 1.00 36.69 259 SER A C 1
ATOM 2053 O O . SER A 1 259 ? -5.541 -12.288 -3.427 1.00 36.69 259 SER A O 1
ATOM 2055 N N . ILE A 1 260 ? -7.639 -12.957 -3.947 1.00 35.78 260 ILE A N 1
ATOM 2056 C CA . ILE A 1 260 ? -8.111 -13.229 -2.579 1.00 35.78 260 ILE A CA 1
ATOM 2057 C C . ILE A 1 260 ? -7.534 -14.553 -2.064 1.00 35.78 260 ILE A C 1
ATOM 2059 O O . ILE A 1 260 ? -7.050 -14.617 -0.936 1.00 35.78 260 ILE A O 1
ATOM 2063 N N . LEU A 1 261 ? -7.456 -15.569 -2.930 1.00 39.53 261 LEU A N 1
ATOM 2064 C CA . LEU A 1 261 ? -6.921 -16.899 -2.605 1.00 39.53 261 LEU A CA 1
ATOM 2065 C C . LEU A 1 261 ? -5.411 -16.892 -2.291 1.00 39.53 261 LEU A C 1
ATOM 2067 O O . LEU A 1 261 ? -4.866 -17.877 -1.807 1.00 39.53 261 LEU A O 1
ATOM 2071 N N . ARG A 1 262 ? -4.722 -15.772 -2.558 1.00 40.09 262 ARG A N 1
ATOM 2072 C CA . ARG A 1 262 ? -3.261 -15.634 -2.468 1.00 40.09 262 ARG A CA 1
ATOM 2073 C C . ARG A 1 262 ? -2.729 -15.061 -1.154 1.00 40.09 262 ARG A C 1
ATOM 2075 O O . ARG A 1 262 ? -1.515 -15.053 -0.967 1.00 40.09 262 ARG A O 1
ATOM 2082 N N . ARG A 1 263 ? -3.582 -14.482 -0.300 1.00 36.50 263 ARG A N 1
ATOM 2083 C CA . ARG A 1 263 ? -3.130 -13.605 0.804 1.00 36.50 263 ARG A CA 1
ATOM 2084 C C . ARG A 1 263 ? -3.282 -14.198 2.201 1.00 36.50 263 ARG A C 1
ATOM 2086 O O . ARG A 1 263 ? -2.600 -13.738 3.115 1.00 36.50 263 ARG A O 1
ATOM 2093 N N . THR A 1 264 ? -4.118 -15.216 2.380 1.00 32.44 264 THR A N 1
ATOM 2094 C CA . THR A 1 264 ? -4.266 -15.921 3.659 1.00 32.44 264 THR A CA 1
ATOM 2095 C C . THR A 1 264 ? -4.787 -17.327 3.386 1.00 32.44 264 THR A C 1
ATOM 2097 O O . THR A 1 264 ? -5.877 -17.480 2.832 1.00 32.44 264 THR A O 1
ATOM 2100 N N . ILE A 1 265 ? -4.021 -18.357 3.749 1.00 38.88 265 ILE A N 1
ATOM 2101 C CA . ILE A 1 265 ? -4.548 -19.723 3.762 1.00 38.88 265 ILE A CA 1
ATOM 2102 C C . ILE A 1 265 ? -5.313 -19.870 5.081 1.00 38.88 265 ILE A C 1
ATOM 2104 O O . ILE A 1 265 ? -4.753 -20.234 6.110 1.00 38.88 265 ILE A O 1
ATOM 2108 N N . THR A 1 266 ? -6.582 -19.463 5.075 1.00 37.41 266 THR A N 1
ATOM 2109 C CA . THR A 1 266 ? -7.547 -19.802 6.127 1.00 37.41 266 THR A CA 1
ATOM 2110 C C . THR A 1 266 ? -8.330 -21.041 5.700 1.00 37.41 266 THR A C 1
ATOM 2112 O O . THR A 1 266 ? -8.388 -21.378 4.516 1.00 37.41 266 THR A O 1
ATOM 2115 N N . ILE A 1 267 ? -8.983 -21.702 6.656 1.00 38.59 267 ILE A N 1
ATOM 2116 C CA . ILE A 1 267 ? -9.905 -22.822 6.406 1.00 38.59 267 ILE A CA 1
ATOM 2117 C C . ILE A 1 267 ? -10.984 -22.442 5.367 1.00 38.59 267 ILE A C 1
ATOM 2119 O O . ILE A 1 267 ? -11.351 -23.260 4.525 1.00 38.59 267 ILE A O 1
ATOM 2123 N N . GLU A 1 268 ? -11.416 -21.176 5.353 1.00 35.53 268 GLU A N 1
ATOM 2124 C CA . GLU A 1 268 ? -12.372 -20.627 4.382 1.00 35.53 268 GLU A CA 1
ATOM 2125 C C . GLU A 1 268 ? -11.800 -20.581 2.954 1.00 35.53 268 GLU A C 1
ATOM 2127 O O . GLU A 1 268 ? -12.504 -20.904 2.001 1.00 35.53 268 GLU A O 1
ATOM 2132 N N . THR A 1 269 ? -10.513 -20.261 2.777 1.00 39.25 269 THR A N 1
ATOM 2133 C CA . THR A 1 269 ? -9.838 -20.274 1.464 1.00 39.25 269 THR A CA 1
ATOM 2134 C C . THR A 1 269 ? -9.741 -21.693 0.901 1.00 39.25 269 THR A C 1
ATOM 2136 O O . THR A 1 269 ? -9.972 -21.906 -0.290 1.00 39.25 269 THR A O 1
ATOM 2139 N N . VAL A 1 270 ? -9.473 -22.683 1.758 1.00 42.28 270 VAL A N 1
ATOM 2140 C CA . VAL A 1 270 ? -9.429 -24.097 1.357 1.00 42.28 270 VAL A CA 1
ATOM 2141 C C . VAL A 1 270 ? -10.836 -24.636 1.055 1.00 42.28 270 VAL A C 1
ATOM 2143 O O . VAL A 1 270 ? -11.006 -25.410 0.110 1.00 42.28 270 VAL A O 1
ATOM 2146 N N . GLN A 1 271 ? -11.867 -24.176 1.775 1.00 40.03 271 GLN A N 1
ATOM 2147 C CA . GLN A 1 271 ? -13.273 -24.441 1.442 1.00 40.03 271 GLN A CA 1
ATOM 2148 C C . GLN A 1 271 ? -13.678 -23.820 0.105 1.00 40.03 271 GLN A C 1
ATOM 2150 O O . GLN A 1 271 ? -14.280 -24.512 -0.705 1.00 40.03 271 GLN A O 1
ATOM 2155 N N . ILE A 1 272 ? -13.292 -22.575 -0.184 1.00 40.50 272 ILE A N 1
ATOM 2156 C CA . ILE A 1 272 ? -13.599 -21.905 -1.457 1.00 40.50 272 ILE A CA 1
ATOM 2157 C C . ILE A 1 272 ? -12.888 -22.604 -2.621 1.00 40.50 272 ILE A C 1
ATOM 2159 O O . ILE A 1 272 ? -13.515 -22.890 -3.638 1.00 40.50 272 ILE A O 1
ATOM 2163 N N . ILE A 1 273 ? -11.605 -22.955 -2.489 1.00 43.50 273 ILE A N 1
ATOM 2164 C CA . ILE A 1 273 ? -10.896 -23.723 -3.528 1.00 43.50 273 ILE A CA 1
ATOM 2165 C C . ILE A 1 273 ? -11.528 -25.115 -3.694 1.00 43.50 273 ILE A C 1
ATOM 2167 O O . ILE A 1 273 ? -11.654 -25.608 -4.820 1.00 43.50 273 ILE A O 1
ATOM 2171 N N . SER A 1 274 ? -12.012 -25.715 -2.603 1.00 43.25 274 SER A N 1
ATOM 2172 C CA . SER A 1 274 ? -12.776 -26.963 -2.647 1.00 43.25 274 SER A CA 1
ATOM 2173 C C . SER A 1 274 ? -14.165 -26.796 -3.287 1.00 43.25 274 SER A C 1
ATOM 2175 O O . SER A 1 274 ? -14.609 -27.653 -4.033 1.00 43.25 274 SER A O 1
ATOM 2177 N N . GLU A 1 275 ? -14.850 -25.671 -3.137 1.00 44.38 275 GLU A N 1
ATOM 2178 C CA . GLU A 1 275 ? -16.106 -25.403 -3.854 1.00 44.38 275 GLU A CA 1
ATOM 2179 C C . GLU A 1 275 ? -15.869 -25.104 -5.349 1.00 44.38 275 GLU A C 1
ATOM 2181 O O . GLU A 1 275 ? -16.682 -25.460 -6.200 1.00 44.38 275 GLU A O 1
ATOM 2186 N N . TYR A 1 276 ? -14.724 -24.512 -5.703 1.00 41.41 276 TYR A N 1
ATOM 2187 C CA . TYR A 1 276 ? -14.337 -24.213 -7.091 1.00 41.41 276 TYR A CA 1
ATOM 2188 C C . TYR A 1 276 ? -13.786 -25.421 -7.869 1.00 41.41 276 TYR A C 1
ATOM 2190 O O . TYR A 1 276 ? -13.748 -25.409 -9.109 1.00 41.41 276 TYR A O 1
ATOM 2198 N N . LEU A 1 277 ? -13.322 -26.456 -7.166 1.00 47.72 277 LEU A N 1
ATOM 2199 C CA . LEU A 1 277 ? -12.741 -27.668 -7.748 1.00 47.72 277 LEU A CA 1
ATOM 2200 C C . LEU A 1 277 ? -13.607 -28.931 -7.549 1.00 47.72 277 LEU A C 1
ATOM 2202 O O . LEU A 1 277 ? -13.193 -29.978 -8.056 1.00 47.72 277 LEU A O 1
ATOM 2206 N N . TYR A 1 278 ? -14.740 -28.883 -6.824 1.00 51.12 278 TYR A N 1
ATOM 2207 C CA . TYR A 1 278 ? -15.511 -30.077 -6.421 1.00 51.12 278 TYR A CA 1
ATOM 2208 C C . TYR A 1 278 ? -17.049 -29.892 -6.415 1.00 51.12 278 TYR A C 1
ATOM 2210 O O . TYR A 1 278 ? -17.559 -28.778 -6.397 1.00 51.12 278 TYR A O 1
ATOM 2218 N N . GLU A 1 279 ? -17.782 -31.020 -6.397 1.00 43.09 279 GLU A N 1
ATOM 2219 C CA . GLU A 1 279 ? -19.224 -31.122 -6.075 1.00 43.09 279 GLU A CA 1
ATOM 2220 C C . GLU A 1 279 ? -19.475 -31.618 -4.612 1.00 43.09 279 GLU A C 1
ATOM 2222 O O . GLU A 1 279 ? -20.601 -31.523 -4.131 1.00 43.09 279 GLU A O 1
ATOM 2227 N N . GLU A 1 280 ? -18.447 -32.087 -3.872 1.00 42.31 280 GLU A N 1
ATOM 2228 C CA . GLU A 1 280 ? -18.502 -32.505 -2.447 1.00 42.31 280 GLU A CA 1
ATOM 2229 C C . GLU A 1 280 ? -17.305 -31.950 -1.639 1.00 42.31 280 GLU A C 1
ATOM 2231 O O . GLU A 1 280 ? -16.174 -31.939 -2.127 1.00 42.31 280 GLU A O 1
ATOM 2236 N N . ILE A 1 281 ? -17.557 -31.498 -0.400 1.00 45.94 281 ILE A N 1
ATOM 2237 C CA . ILE A 1 281 ? -16.595 -30.804 0.482 1.00 45.94 281 ILE A CA 1
ATOM 2238 C C . ILE A 1 281 ? -15.906 -31.813 1.437 1.00 45.94 281 ILE A C 1
ATOM 2240 O O . ILE A 1 281 ? -16.616 -32.592 2.078 1.00 45.94 281 ILE A O 1
ATOM 2244 N N . PRO A 1 282 ? -14.562 -31.801 1.582 1.00 49.19 282 PRO A N 1
ATOM 2245 C CA . PRO A 1 282 ? -13.823 -32.637 2.543 1.00 49.19 282 PRO A CA 1
ATOM 2246 C C . PRO A 1 282 ? -14.230 -32.437 4.014 1.00 49.19 282 PRO A C 1
ATOM 2248 O O . PRO A 1 282 ? -14.703 -31.365 4.391 1.00 49.19 282 PRO A O 1
ATOM 2251 N N . SER A 1 283 ? -13.944 -33.417 4.884 1.00 52.69 283 SER A N 1
ATOM 2252 C CA . SER A 1 283 ? -13.855 -33.179 6.335 1.00 52.69 283 SER A CA 1
ATOM 2253 C C . SER A 1 283 ? -12.734 -32.173 6.617 1.00 52.69 283 SER A C 1
ATOM 2255 O O . SER A 1 283 ? -11.588 -32.379 6.220 1.00 52.69 283 SER A O 1
ATOM 2257 N N . LEU A 1 284 ? -13.072 -31.071 7.294 1.00 49.34 284 LEU A N 1
ATOM 2258 C CA . LEU A 1 284 ? -12.156 -29.952 7.556 1.00 49.34 284 LEU A CA 1
ATOM 2259 C C . LEU A 1 284 ? -10.915 -30.385 8.358 1.00 49.34 284 LEU A C 1
ATOM 2261 O O . LEU A 1 284 ? -9.813 -29.935 8.057 1.00 49.34 284 LEU A O 1
ATOM 2265 N N . ASP A 1 285 ? -11.087 -31.332 9.283 1.00 49.66 285 ASP A N 1
ATOM 2266 C CA . ASP A 1 285 ? -10.040 -31.794 10.201 1.00 49.66 285 ASP A CA 1
ATOM 2267 C C . ASP A 1 285 ? -8.854 -32.488 9.490 1.00 49.66 285 ASP A C 1
ATOM 2269 O O . ASP A 1 285 ? -7.697 -32.272 9.852 1.00 49.66 285 ASP A O 1
ATOM 2273 N N . ASP A 1 286 ? -9.107 -33.299 8.452 1.00 51.38 286 ASP A N 1
ATOM 2274 C CA . ASP A 1 286 ? -8.052 -34.064 7.758 1.00 51.38 286 ASP A CA 1
ATOM 2275 C C . ASP A 1 286 ? -7.204 -33.168 6.841 1.00 51.38 286 ASP A C 1
ATOM 2277 O O . ASP A 1 286 ? -5.991 -33.346 6.698 1.00 51.38 286 ASP A O 1
ATOM 2281 N N . MET A 1 287 ? -7.844 -32.173 6.227 1.00 57.03 287 MET A N 1
ATOM 2282 C CA . MET A 1 287 ? -7.212 -31.240 5.298 1.00 57.03 287 MET A CA 1
ATOM 2283 C C . MET A 1 287 ? -6.401 -30.167 6.035 1.00 57.03 287 MET A C 1
ATOM 2285 O O . MET A 1 287 ? -5.307 -29.814 5.592 1.00 57.03 287 MET A O 1
ATOM 2289 N N . GLU A 1 288 ? -6.894 -29.708 7.189 1.00 53.34 288 GLU A N 1
ATOM 2290 C CA . GLU A 1 288 ? -6.164 -28.815 8.092 1.00 53.34 288 GLU A CA 1
ATOM 2291 C C . GLU A 1 288 ? -4.866 -29.468 8.591 1.00 53.34 288 GLU A C 1
ATOM 2293 O O . GLU A 1 288 ? -3.797 -28.853 8.536 1.00 53.34 288 GLU A O 1
ATOM 2298 N N . LEU A 1 289 ? -4.927 -30.744 8.986 1.00 56.66 289 LEU A N 1
ATOM 2299 C CA . LEU A 1 289 ? -3.754 -31.492 9.434 1.00 56.66 289 LEU A CA 1
ATOM 2300 C C . LEU A 1 289 ? -2.713 -31.666 8.316 1.00 56.66 289 LEU A C 1
ATOM 2302 O O . LEU A 1 289 ? -1.520 -31.468 8.559 1.00 56.66 289 LEU A O 1
ATOM 2306 N N . MET A 1 290 ? -3.133 -32.012 7.094 1.00 58.22 290 MET A N 1
ATOM 2307 C CA . MET A 1 290 ? -2.219 -32.175 5.952 1.00 58.22 290 MET A CA 1
ATOM 2308 C C . MET A 1 290 ? -1.547 -30.858 5.555 1.00 58.22 290 MET A C 1
ATOM 2310 O O . MET A 1 290 ? -0.344 -30.847 5.292 1.00 58.22 290 MET A O 1
ATOM 2314 N N . LEU A 1 291 ? -2.290 -29.750 5.565 1.00 56.31 291 LEU A N 1
ATOM 2315 C CA . LEU A 1 291 ? -1.766 -28.422 5.252 1.00 56.31 291 LEU A CA 1
ATOM 2316 C C . LEU A 1 291 ? -0.735 -27.959 6.293 1.00 56.31 291 LEU A C 1
ATOM 2318 O O . LEU A 1 291 ? 0.394 -27.625 5.932 1.00 56.31 291 LEU A O 1
ATOM 2322 N N . GLN A 1 292 ? -1.078 -28.018 7.584 1.00 55.62 292 GLN A N 1
ATOM 2323 C CA . GLN A 1 292 ? -0.161 -27.658 8.676 1.00 55.62 292 GLN A CA 1
ATOM 2324 C C . GLN A 1 292 ? 1.101 -28.538 8.671 1.00 55.62 292 GLN A C 1
ATOM 2326 O O . GLN A 1 292 ? 2.209 -28.078 8.962 1.00 55.62 292 GLN A O 1
ATOM 2331 N N . THR A 1 293 ? 0.951 -29.814 8.306 1.00 52.34 293 THR A N 1
ATOM 2332 C CA . THR A 1 293 ? 2.067 -30.756 8.168 1.00 52.34 293 THR A CA 1
ATOM 2333 C C . THR A 1 293 ? 2.947 -30.398 6.965 1.00 52.34 293 THR A C 1
ATOM 2335 O O . THR A 1 293 ? 4.171 -30.340 7.102 1.00 52.34 293 THR A O 1
ATOM 2338 N N . ALA A 1 294 ? 2.362 -30.077 5.809 1.00 55.84 294 ALA A N 1
ATOM 2339 C CA . ALA A 1 294 ? 3.093 -29.642 4.619 1.00 55.84 294 ALA A CA 1
ATOM 2340 C C . ALA A 1 294 ? 3.903 -28.366 4.851 1.00 55.84 294 ALA A C 1
ATOM 2342 O O . ALA A 1 294 ? 5.103 -28.350 4.565 1.00 55.84 294 ALA A O 1
ATOM 2343 N N . GLU A 1 295 ? 3.310 -27.341 5.461 1.00 57.22 295 GLU A N 1
ATOM 2344 C CA . GLU A 1 295 ? 4.029 -26.113 5.814 1.00 57.22 295 GLU A CA 1
ATOM 2345 C C . GLU A 1 295 ? 5.202 -26.387 6.763 1.00 57.22 295 GLU A C 1
ATOM 2347 O O . GLU A 1 295 ? 6.306 -25.869 6.572 1.00 57.22 295 GLU A O 1
ATOM 2352 N N . ARG A 1 296 ? 4.997 -27.255 7.760 1.00 52.09 296 ARG A N 1
ATOM 2353 C CA . ARG A 1 296 ? 6.026 -27.614 8.742 1.00 52.09 296 ARG A CA 1
ATOM 2354 C C . ARG A 1 296 ? 7.219 -28.343 8.119 1.00 52.09 296 ARG A C 1
ATOM 2356 O O . ARG A 1 296 ? 8.355 -28.062 8.502 1.00 52.09 296 ARG A O 1
ATOM 2363 N N . PHE A 1 297 ? 6.991 -29.282 7.201 1.00 54.19 297 PHE A N 1
ATOM 2364 C CA . PHE A 1 297 ? 8.052 -30.145 6.660 1.00 54.19 297 PHE A CA 1
ATOM 2365 C C . PHE A 1 297 ? 8.773 -29.565 5.438 1.00 54.19 297 PHE A C 1
ATOM 2367 O O . PHE A 1 297 ? 9.970 -29.818 5.271 1.00 54.19 297 PHE A O 1
ATOM 2374 N N . ILE A 1 298 ? 8.105 -28.747 4.621 1.00 55.78 298 ILE A N 1
ATOM 2375 C CA . ILE A 1 298 ? 8.744 -28.041 3.493 1.00 55.78 298 ILE A CA 1
ATOM 2376 C C . ILE A 1 298 ? 9.723 -26.967 4.006 1.00 55.78 298 ILE A C 1
ATOM 2378 O O . ILE A 1 298 ? 10.698 -26.642 3.332 1.00 55.78 298 ILE A O 1
ATOM 2382 N N . ASN A 1 299 ? 9.517 -26.464 5.229 1.00 44.72 299 ASN A N 1
ATOM 2383 C CA . ASN A 1 299 ? 10.362 -25.451 5.870 1.00 44.72 299 ASN A CA 1
ATOM 2384 C C . ASN A 1 299 ? 11.666 -26.006 6.502 1.00 44.72 299 ASN A C 1
ATOM 2386 O O . ASN A 1 299 ? 12.535 -25.242 6.930 1.00 44.72 299 ASN A O 1
ATOM 2390 N N . LEU A 1 300 ? 11.839 -27.333 6.578 1.00 45.06 300 LEU A N 1
ATOM 2391 C CA . LEU A 1 300 ? 13.058 -27.952 7.116 1.00 45.06 300 LEU A CA 1
ATOM 2392 C C . LEU A 1 300 ? 14.169 -27.979 6.050 1.00 45.06 300 LEU A C 1
ATOM 2394 O O . LEU A 1 300 ? 14.006 -28.560 4.979 1.00 45.06 300 LEU A O 1
ATOM 2398 N N . HIS A 1 301 ? 15.316 -27.359 6.348 1.00 39.31 301 HIS A N 1
ATOM 2399 C CA . HIS A 1 301 ? 16.467 -27.299 5.440 1.00 39.31 301 HIS A CA 1
ATOM 2400 C C . HIS A 1 301 ? 17.167 -28.667 5.323 1.00 39.31 301 HIS A C 1
ATOM 2402 O O . HIS A 1 301 ? 17.597 -29.235 6.327 1.00 39.31 301 HIS A O 1
ATOM 2408 N N . VAL A 1 302 ? 17.357 -29.167 4.096 1.00 33.34 302 VAL A N 1
ATOM 2409 C CA . VAL A 1 302 ? 18.213 -30.333 3.805 1.00 33.34 302 VAL A CA 1
ATOM 2410 C C . VAL A 1 302 ? 19.646 -29.850 3.563 1.00 33.34 302 VAL A C 1
ATOM 2412 O O . VAL A 1 302 ? 19.897 -29.072 2.645 1.00 33.34 302 VAL A O 1
ATOM 2415 N N . ALA A 1 303 ? 20.597 -30.307 4.381 1.00 30.66 303 ALA A N 1
ATOM 2416 C CA . ALA A 1 303 ? 21.964 -29.777 4.398 1.00 30.66 303 ALA A CA 1
ATOM 2417 C C . ALA A 1 303 ? 22.894 -30.330 3.293 1.00 30.66 303 ALA A C 1
ATOM 2419 O O . ALA A 1 303 ? 23.913 -29.701 3.001 1.00 30.66 303 ALA A O 1
ATOM 2420 N N . ARG A 1 304 ? 22.585 -31.477 2.659 1.00 27.92 304 ARG A N 1
ATOM 2421 C CA . ARG A 1 304 ? 23.327 -32.020 1.496 1.00 27.92 304 ARG A CA 1
ATOM 2422 C C . ARG A 1 304 ? 22.636 -33.236 0.863 1.00 27.92 304 ARG A C 1
ATOM 2424 O O . ARG A 1 304 ? 22.059 -34.046 1.578 1.00 27.92 304 ARG A O 1
ATOM 2431 N N . VAL A 1 305 ? 22.776 -33.397 -0.458 1.00 29.31 305 VAL A N 1
ATOM 2432 C CA . VAL A 1 305 ? 22.402 -34.605 -1.221 1.00 29.31 305 VAL A CA 1
ATOM 2433 C C . VAL A 1 305 ? 23.637 -35.100 -1.977 1.00 29.31 305 VAL A C 1
ATOM 2435 O O . VAL A 1 305 ? 24.204 -34.354 -2.774 1.00 29.31 305 VAL A O 1
ATOM 2438 N N . GLU A 1 306 ? 24.053 -36.346 -1.748 1.00 26.86 306 GLU A N 1
ATOM 2439 C CA . GLU A 1 306 ? 25.118 -37.007 -2.517 1.00 26.86 306 GLU A CA 1
ATOM 2440 C C . GLU A 1 306 ? 24.559 -38.253 -3.223 1.00 26.86 306 GLU A C 1
ATOM 2442 O O . GLU A 1 306 ? 23.837 -39.048 -2.620 1.00 26.86 306 GLU A O 1
ATOM 2447 N N . ILE A 1 307 ? 24.878 -38.400 -4.514 1.00 32.22 307 ILE A N 1
ATOM 2448 C CA . ILE A 1 307 ? 24.440 -39.505 -5.380 1.00 32.22 307 ILE A CA 1
ATOM 2449 C C . ILE A 1 307 ? 25.646 -40.409 -5.653 1.00 32.22 307 ILE A C 1
ATOM 2451 O O . ILE A 1 307 ? 26.681 -39.917 -6.106 1.00 32.22 307 ILE A O 1
ATOM 2455 N N . TYR A 1 308 ? 25.499 -41.719 -5.441 1.00 35.41 308 TYR A N 1
ATOM 2456 C CA . TYR A 1 308 ? 26.517 -42.719 -5.775 1.00 35.41 308 TYR A CA 1
ATOM 2457 C C . TYR A 1 308 ? 25.921 -43.860 -6.610 1.00 35.41 308 TYR A C 1
ATOM 2459 O O . TYR A 1 308 ? 24.783 -44.268 -6.385 1.00 35.41 308 TYR A O 1
ATOM 2467 N N . ASP A 1 309 ? 26.714 -44.378 -7.550 1.00 32.47 309 ASP A N 1
ATOM 2468 C CA . ASP A 1 309 ? 26.432 -45.573 -8.353 1.00 32.47 309 ASP A CA 1
ATOM 2469 C C . ASP A 1 309 ? 27.520 -46.616 -8.043 1.00 32.47 309 ASP A C 1
ATOM 2471 O O . ASP A 1 309 ? 28.701 -46.356 -8.285 1.00 32.47 309 ASP A O 1
ATOM 2475 N N . GLU A 1 310 ? 27.159 -47.753 -7.438 1.00 34.09 310 GLU A N 1
ATOM 2476 C CA . GLU A 1 310 ? 28.133 -48.798 -7.077 1.00 34.09 310 GLU A CA 1
ATOM 2477 C C . GLU A 1 310 ? 28.325 -49.867 -8.162 1.00 34.09 310 GLU A C 1
ATOM 2479 O O . GLU A 1 310 ? 29.362 -50.529 -8.157 1.00 34.09 310 GLU A O 1
ATOM 2484 N N . GLU A 1 311 ? 27.431 -50.024 -9.145 1.00 40.09 311 GLU A N 1
ATOM 2485 C CA . GLU A 1 311 ? 27.585 -51.078 -10.159 1.00 40.09 311 GLU A CA 1
ATOM 2486 C C . GLU A 1 311 ? 26.860 -50.763 -11.481 1.00 40.09 311 GLU A C 1
ATOM 2488 O O . GLU A 1 311 ? 25.692 -51.105 -11.636 1.00 40.09 311 GLU A O 1
ATOM 2493 N N . ALA A 1 312 ? 27.577 -50.256 -12.496 1.00 32.31 312 ALA A N 1
ATOM 2494 C CA . ALA A 1 312 ? 27.582 -50.853 -13.844 1.00 32.31 312 ALA A CA 1
ATOM 2495 C C . ALA A 1 312 ? 28.472 -50.095 -14.845 1.00 32.31 312 ALA A C 1
ATOM 2497 O O . ALA A 1 312 ? 28.160 -49.022 -15.354 1.00 32.31 312 ALA A O 1
ATOM 2498 N N . SER A 1 313 ? 29.533 -50.768 -15.282 1.00 38.44 313 SER A N 1
ATOM 2499 C CA . SER A 1 313 ? 30.085 -50.599 -16.624 1.00 38.44 313 SER A CA 1
ATOM 2500 C C . SER A 1 313 ? 29.016 -50.926 -17.681 1.00 38.44 313 SER A C 1
ATOM 2502 O O . SER A 1 313 ? 28.616 -52.087 -17.793 1.00 38.44 313 SER A O 1
ATOM 2504 N N . ILE A 1 314 ? 28.582 -49.951 -18.487 1.00 31.94 314 ILE A N 1
ATOM 2505 C CA . ILE A 1 314 ? 27.653 -50.179 -19.608 1.00 31.94 314 ILE A CA 1
ATOM 2506 C C . ILE A 1 314 ? 28.360 -49.906 -20.942 1.00 31.94 314 ILE A C 1
ATOM 2508 O O . ILE A 1 314 ? 28.847 -48.810 -21.214 1.00 31.94 314 ILE A O 1
ATOM 2512 N N . THR A 1 315 ? 28.424 -50.940 -21.781 1.00 31.12 315 THR A N 1
ATOM 2513 C CA . THR A 1 315 ? 28.820 -50.886 -23.193 1.00 31.12 315 THR A CA 1
ATOM 2514 C C . THR A 1 315 ? 27.644 -50.471 -24.091 1.00 31.12 315 THR A C 1
ATOM 2516 O O . THR A 1 315 ? 26.478 -50.671 -23.766 1.00 31.12 315 THR A O 1
ATOM 2519 N N . LYS A 1 316 ? 27.988 -49.889 -25.245 1.00 30.50 316 LYS A N 1
ATOM 2520 C CA . LYS A 1 316 ? 27.212 -48.966 -26.098 1.00 30.50 316 LYS A CA 1
ATOM 2521 C C . LYS A 1 316 ? 25.905 -49.436 -26.775 1.00 30.50 316 LYS A C 1
ATOM 2523 O O . LYS A 1 316 ? 25.339 -48.632 -27.504 1.00 30.50 316 LYS A O 1
ATOM 2528 N N . ASP A 1 317 ? 25.393 -50.648 -26.557 1.00 33.22 317 ASP A N 1
ATOM 2529 C CA . ASP A 1 317 ? 24.394 -51.241 -27.477 1.00 33.22 317 ASP A CA 1
ATOM 2530 C C . ASP A 1 317 ? 23.108 -51.797 -26.818 1.00 33.22 317 ASP A C 1
ATOM 2532 O O . ASP A 1 317 ? 22.703 -52.927 -27.098 1.00 33.22 317 ASP A O 1
ATOM 2536 N N . LYS A 1 318 ? 22.397 -51.022 -25.980 1.00 29.94 318 LYS A N 1
ATOM 2537 C CA . LYS A 1 318 ? 21.019 -51.380 -25.563 1.00 29.94 318 LYS A CA 1
ATOM 2538 C C . LYS A 1 318 ? 20.000 -50.229 -25.700 1.00 29.94 318 LYS A C 1
ATOM 2540 O O . LYS A 1 318 ? 20.332 -49.106 -25.335 1.00 29.94 318 LYS A O 1
ATOM 2545 N N . PRO A 1 319 ? 18.761 -50.497 -26.177 1.00 30.89 319 PRO A N 1
ATOM 2546 C CA . PRO A 1 319 ? 17.656 -49.527 -26.199 1.00 30.89 319 PRO A CA 1
ATOM 2547 C C . PRO A 1 319 ? 17.168 -49.126 -24.794 1.00 30.89 319 PRO A C 1
ATOM 2549 O O . PRO A 1 319 ? 17.148 -49.966 -23.885 1.00 30.89 319 PRO A O 1
ATOM 2552 N N . LEU A 1 320 ? 16.732 -47.863 -24.654 1.00 31.45 320 LEU A N 1
ATOM 2553 C CA . LEU A 1 320 ? 16.317 -47.213 -23.396 1.00 31.45 320 LEU A CA 1
ATOM 2554 C C . LEU A 1 320 ? 15.203 -47.956 -22.638 1.00 31.45 320 LEU A C 1
ATOM 2556 O O . LEU A 1 320 ? 15.162 -47.920 -21.412 1.00 31.45 320 LEU A O 1
ATOM 2560 N N . ASP A 1 321 ? 14.354 -48.691 -23.346 1.00 31.27 321 ASP A N 1
ATOM 2561 C CA . ASP A 1 321 ? 13.143 -49.324 -22.806 1.00 31.27 321 ASP A CA 1
ATOM 2562 C C . ASP A 1 321 ? 13.440 -50.543 -21.900 1.00 31.27 321 ASP A C 1
ATOM 2564 O O . ASP A 1 321 ? 12.529 -51.199 -21.400 1.00 31.27 321 ASP A O 1
ATOM 2568 N N . SER A 1 322 ? 14.722 -50.878 -21.703 1.00 31.28 322 SER A N 1
ATOM 2569 C CA . SER A 1 322 ? 15.183 -52.056 -20.954 1.00 31.28 322 SER A CA 1
ATOM 2570 C C . SER A 1 322 ? 15.946 -51.745 -19.657 1.00 31.28 322 SER A C 1
ATOM 2572 O O . SER A 1 322 ? 16.440 -52.671 -19.007 1.00 31.28 322 SER A O 1
ATOM 2574 N N . ILE A 1 323 ? 16.049 -50.472 -19.256 1.00 35.47 323 ILE A N 1
ATOM 2575 C CA . ILE A 1 323 ? 16.749 -50.071 -18.026 1.00 35.47 323 ILE A CA 1
ATOM 2576 C C . ILE A 1 323 ? 15.803 -50.224 -16.825 1.00 35.47 323 ILE A C 1
ATOM 2578 O O . ILE A 1 323 ? 14.875 -49.446 -16.629 1.00 35.47 323 ILE A O 1
ATOM 2582 N N . SER A 1 324 ? 16.045 -51.242 -16.001 1.00 33.16 324 SER A N 1
ATOM 2583 C CA . SER A 1 324 ? 15.378 -51.414 -14.706 1.00 33.16 324 SER A CA 1
ATOM 2584 C C . SER A 1 324 ? 15.918 -50.392 -13.699 1.00 33.16 324 SER A C 1
ATOM 2586 O O . SER A 1 324 ? 17.089 -50.472 -13.338 1.00 33.16 324 SER A O 1
ATOM 2588 N N . MET A 1 325 ? 15.069 -49.496 -13.181 1.00 31.30 325 MET A N 1
ATOM 2589 C CA . MET A 1 325 ? 15.400 -48.528 -12.115 1.00 31.30 325 MET A CA 1
ATOM 2590 C C . MET A 1 325 ? 15.523 -49.177 -10.720 1.00 31.30 325 MET A C 1
ATOM 2592 O O . MET A 1 325 ? 14.900 -48.743 -9.756 1.00 31.30 325 MET A O 1
ATOM 2596 N N . LYS A 1 326 ? 16.301 -50.252 -10.584 1.00 31.86 326 LYS A N 1
ATOM 2597 C CA . LYS A 1 326 ? 16.677 -50.791 -9.268 1.00 31.86 326 LYS A CA 1
ATOM 2598 C C . LYS A 1 326 ? 18.148 -50.478 -9.034 1.00 31.86 326 LYS A C 1
ATOM 2600 O O . LYS A 1 326 ? 18.982 -51.128 -9.651 1.00 31.86 326 LYS A O 1
ATOM 2605 N N . GLY A 1 327 ? 18.448 -49.512 -8.161 1.00 28.83 327 GLY A N 1
ATOM 2606 C CA . GLY A 1 327 ? 19.822 -49.302 -7.680 1.00 28.83 327 GLY A CA 1
ATOM 2607 C C . GLY A 1 327 ? 20.242 -47.888 -7.268 1.00 28.83 327 GLY A C 1
ATOM 2608 O O . GLY A 1 327 ? 21.338 -47.751 -6.741 1.00 28.83 327 GLY A O 1
ATOM 2609 N N . ILE A 1 328 ? 19.426 -46.844 -7.456 1.00 31.11 328 ILE A N 1
ATOM 2610 C CA . ILE A 1 328 ? 19.802 -45.489 -7.011 1.00 31.11 328 ILE A CA 1
ATOM 2611 C C . ILE A 1 328 ? 19.541 -45.379 -5.504 1.00 31.11 328 ILE A C 1
ATOM 2613 O O . ILE A 1 328 ? 18.387 -45.350 -5.086 1.00 31.11 328 ILE A O 1
ATOM 2617 N N . ASN A 1 329 ? 20.601 -45.325 -4.694 1.00 29.94 329 ASN A N 1
ATOM 2618 C CA . ASN A 1 329 ? 20.501 -45.048 -3.259 1.00 29.94 329 ASN A CA 1
ATOM 2619 C C . ASN A 1 329 ? 20.856 -43.579 -2.989 1.00 29.94 329 ASN A C 1
ATOM 2621 O O . ASN A 1 329 ? 21.938 -43.119 -3.354 1.00 29.94 329 ASN A O 1
ATOM 2625 N N . ILE A 1 330 ? 19.951 -42.862 -2.321 1.00 31.11 330 ILE A N 1
ATOM 2626 C CA . ILE A 1 330 ? 20.138 -41.486 -1.846 1.00 31.11 330 ILE A CA 1
ATOM 2627 C C . ILE A 1 330 ? 20.341 -41.555 -0.331 1.00 31.11 330 ILE A C 1
ATOM 2629 O O . ILE A 1 330 ? 19.567 -42.209 0.365 1.00 31.11 330 ILE A O 1
ATOM 2633 N N . ARG A 1 331 ? 21.388 -40.908 0.191 1.00 30.33 331 ARG A N 1
ATOM 2634 C CA . ARG A 1 331 ? 21.612 -40.786 1.638 1.00 30.33 331 ARG A CA 1
ATOM 2635 C C . ARG A 1 331 ? 21.319 -39.350 2.071 1.00 30.33 331 ARG A C 1
ATOM 2637 O O . ARG A 1 331 ? 21.993 -38.430 1.616 1.00 30.33 331 ARG A O 1
ATOM 2644 N N . THR A 1 332 ? 20.323 -39.176 2.934 1.00 30.22 332 THR A N 1
ATOM 2645 C CA . THR A 1 332 ? 19.951 -37.911 3.584 1.00 30.22 332 THR A CA 1
ATOM 2646 C C . THR A 1 332 ? 20.423 -37.933 5.041 1.00 30.22 332 THR A C 1
ATOM 2648 O O . THR A 1 332 ? 20.084 -38.843 5.795 1.00 30.22 332 THR A O 1
ATOM 2651 N N . GLU A 1 333 ? 21.228 -36.950 5.456 1.00 28.39 333 GLU A N 1
ATOM 2652 C CA . GLU A 1 333 ? 21.482 -36.679 6.880 1.00 28.39 333 GLU A CA 1
ATOM 2653 C C . GLU A 1 333 ? 20.600 -35.508 7.326 1.00 28.39 333 GLU A C 1
ATOM 2655 O O . GLU A 1 333 ? 20.654 -34.418 6.755 1.00 28.39 333 GLU A O 1
ATOM 2660 N N . VAL A 1 334 ? 19.767 -35.758 8.338 1.00 29.62 334 VAL A N 1
ATOM 2661 C CA . VAL A 1 334 ? 18.886 -34.775 8.981 1.00 29.62 334 VAL A CA 1
ATOM 2662 C C . VAL A 1 334 ? 19.517 -34.395 10.320 1.00 29.62 334 VAL A C 1
ATOM 2664 O O . VAL A 1 334 ? 19.690 -35.263 11.177 1.00 29.62 334 VAL A O 1
ATOM 2667 N N . GLU A 1 335 ? 19.850 -33.120 10.541 1.00 27.78 335 GLU A N 1
ATOM 2668 C CA . GLU A 1 335 ? 20.170 -32.646 11.894 1.00 27.78 335 GLU A CA 1
ATOM 2669 C C . GLU A 1 335 ? 18.876 -32.595 12.717 1.00 27.78 335 GLU A C 1
ATOM 2671 O O . GLU A 1 335 ? 18.017 -31.732 12.542 1.00 27.78 335 GLU A O 1
ATOM 2676 N N . SER A 1 336 ? 18.712 -33.562 13.617 1.00 24.28 336 SER A N 1
ATOM 2677 C CA . SER A 1 336 ? 17.605 -33.603 14.565 1.00 24.28 336 SER A CA 1
ATOM 2678 C C . SER A 1 336 ? 17.763 -32.502 15.620 1.00 24.28 336 SER A C 1
ATOM 2680 O O . SER A 1 336 ? 18.597 -32.629 16.519 1.00 24.28 336 SER A O 1
ATOM 2682 N N . ILE A 1 337 ? 16.929 -31.460 15.585 1.00 25.56 337 ILE A N 1
ATOM 2683 C CA . ILE A 1 337 ? 16.676 -30.647 16.782 1.00 25.56 337 ILE A CA 1
ATOM 2684 C C . ILE A 1 337 ? 15.657 -31.410 17.633 1.00 25.56 337 ILE A C 1
ATOM 2686 O O . ILE A 1 337 ? 14.459 -31.426 17.358 1.00 25.56 337 ILE A O 1
ATOM 2690 N N . VAL A 1 338 ? 16.168 -32.090 18.657 1.00 24.53 338 VAL A N 1
ATOM 2691 C CA . VAL A 1 338 ? 15.384 -32.732 19.714 1.00 24.53 338 VAL A CA 1
ATOM 2692 C C . VAL A 1 338 ? 14.797 -31.638 20.613 1.00 24.53 338 VAL A C 1
ATOM 2694 O O . VAL A 1 338 ? 15.536 -30.933 21.296 1.00 24.53 338 VAL A O 1
ATOM 2697 N N . LEU A 1 339 ? 13.470 -31.499 20.634 1.00 26.50 339 LEU A N 1
ATOM 2698 C CA . LEU A 1 339 ? 12.755 -30.781 21.694 1.00 26.50 339 LEU A CA 1
ATOM 2699 C C . LEU A 1 339 ? 12.509 -31.754 22.858 1.00 26.50 339 LEU A C 1
ATOM 2701 O O . LEU A 1 339 ? 11.503 -32.458 22.883 1.00 26.50 339 LEU A O 1
ATOM 2705 N N . GLU A 1 340 ? 13.430 -31.797 23.822 1.00 24.88 340 GLU A N 1
ATOM 2706 C CA . GLU A 1 340 ? 13.182 -32.356 25.159 1.00 24.88 340 GLU A CA 1
ATOM 2707 C C . GLU A 1 340 ? 12.837 -31.214 26.129 1.00 24.88 340 GLU A C 1
ATOM 2709 O O . GLU A 1 340 ? 13.535 -30.203 26.203 1.00 24.88 340 GLU A O 1
ATOM 2714 N N . GLY A 1 341 ? 11.706 -31.348 26.828 1.00 25.20 341 GLY A N 1
ATOM 2715 C CA . GLY A 1 341 ? 11.134 -30.301 27.675 1.00 25.20 341 GLY A CA 1
ATOM 2716 C C . GLY A 1 341 ? 11.741 -30.181 29.075 1.00 25.20 341 GLY A C 1
ATOM 2717 O O . GLY A 1 341 ? 12.451 -31.065 29.534 1.00 25.20 341 GLY A O 1
ATOM 2718 N N . HIS A 1 342 ? 11.372 -29.108 29.788 1.00 24.48 342 HIS A N 1
ATOM 2719 C CA . HIS A 1 342 ? 11.115 -29.138 31.234 1.00 24.48 342 HIS A CA 1
ATOM 2720 C C . HIS A 1 342 ? 10.379 -27.876 31.720 1.00 24.48 342 HIS A C 1
ATOM 2722 O O . HIS A 1 342 ? 10.854 -26.752 31.587 1.00 24.48 342 HIS A O 1
ATOM 2728 N N . ILE A 1 343 ? 9.224 -28.111 32.349 1.00 27.91 343 ILE A N 1
ATOM 2729 C CA . ILE A 1 343 ? 8.523 -27.213 33.274 1.00 27.91 343 ILE A CA 1
ATOM 2730 C C . ILE A 1 343 ? 9.256 -27.248 34.627 1.00 27.91 343 ILE A C 1
ATOM 2732 O O . ILE A 1 343 ? 9.433 -28.334 35.178 1.00 27.91 343 ILE A O 1
ATOM 2736 N N . SER A 1 344 ? 9.663 -26.083 35.153 1.00 22.91 344 SER A N 1
ATOM 2737 C CA . SER A 1 344 ? 10.069 -25.777 36.550 1.00 22.91 344 SER A CA 1
ATOM 2738 C C . SER A 1 344 ? 10.811 -24.426 36.523 1.00 22.91 344 SER A C 1
ATOM 2740 O O . SER A 1 344 ? 11.740 -24.292 35.743 1.00 22.91 344 SER A O 1
ATOM 2742 N N . GLY A 1 345 ? 10.556 -23.374 37.300 1.00 23.28 345 GLY A N 1
ATOM 2743 C CA . GLY A 1 345 ? 9.766 -23.138 38.500 1.00 23.28 345 GLY A CA 1
ATOM 2744 C C . GLY A 1 345 ? 10.036 -21.692 38.974 1.00 23.28 345 GLY A C 1
ATOM 2745 O O . GLY A 1 345 ? 11.010 -21.063 38.562 1.00 23.28 345 GLY A O 1
ATOM 2746 N N . TYR A 1 346 ? 9.145 -21.168 39.814 1.00 21.34 346 TYR A N 1
ATOM 2747 C CA . TYR A 1 346 ? 9.219 -19.868 40.495 1.00 21.34 346 TYR A CA 1
ATOM 2748 C C . TYR A 1 346 ? 10.540 -19.628 41.253 1.00 21.34 346 TYR A C 1
ATOM 2750 O O . TYR A 1 346 ? 10.973 -20.514 41.989 1.00 21.34 346 TYR A O 1
ATOM 2758 N N . GLN A 1 347 ? 11.068 -18.392 41.218 1.00 22.50 347 GLN A N 1
ATOM 2759 C CA . GLN A 1 347 ? 11.638 -17.740 42.410 1.00 22.50 347 GLN A CA 1
ATOM 2760 C C . GLN A 1 347 ? 11.770 -16.209 42.280 1.00 22.50 347 GLN A C 1
ATOM 2762 O O . GLN A 1 347 ? 12.352 -15.686 41.332 1.00 22.50 347 GLN A O 1
ATOM 2767 N N . GLU A 1 348 ? 11.229 -15.518 43.288 1.00 23.30 348 GLU A N 1
ATOM 2768 C CA . GLU A 1 348 ? 11.359 -14.088 43.582 1.00 23.30 348 GLU A CA 1
ATOM 2769 C C . GLU A 1 348 ? 12.817 -13.661 43.802 1.00 23.30 348 GLU A C 1
ATOM 2771 O O . GLU A 1 348 ? 13.576 -14.344 44.491 1.00 23.30 348 GLU A O 1
ATOM 2776 N N . ILE A 1 349 ? 13.172 -12.455 43.346 1.00 23.11 349 ILE A N 1
ATOM 2777 C CA . ILE A 1 349 ? 14.274 -11.682 43.932 1.00 23.11 349 ILE A CA 1
ATOM 2778 C C . ILE A 1 349 ? 13.795 -10.249 44.175 1.00 23.11 349 ILE A C 1
ATOM 2780 O O . ILE A 1 349 ? 13.828 -9.386 43.301 1.00 23.11 349 ILE A O 1
ATOM 2784 N N . THR A 1 350 ? 13.391 -9.997 45.416 1.00 22.53 350 THR A N 1
ATOM 2785 C CA . THR A 1 350 ? 13.326 -8.672 46.036 1.00 22.53 350 THR A CA 1
ATOM 2786 C C . THR A 1 350 ? 14.720 -8.046 46.118 1.00 22.53 350 THR A C 1
ATOM 2788 O O . THR A 1 350 ? 15.643 -8.667 46.653 1.00 22.53 350 THR A O 1
ATOM 2791 N N . ARG A 1 351 ? 14.870 -6.780 45.712 1.00 23.73 351 ARG A N 1
ATOM 2792 C CA . ARG A 1 351 ? 15.925 -5.898 46.238 1.00 23.73 351 ARG A CA 1
ATOM 2793 C C . ARG A 1 351 ? 15.376 -4.510 46.549 1.00 23.73 351 ARG A C 1
ATOM 2795 O O . ARG A 1 351 ? 15.111 -3.706 45.666 1.00 23.73 351 ARG A O 1
ATOM 2802 N N . SER A 1 352 ? 15.255 -4.278 47.849 1.00 22.27 352 SER A N 1
ATOM 2803 C CA . SER A 1 352 ? 15.118 -3.000 48.536 1.00 22.27 352 SER A CA 1
ATOM 2804 C C . SER A 1 352 ? 16.338 -2.100 48.324 1.00 22.27 352 SER A C 1
ATOM 2806 O O . SER A 1 352 ? 17.475 -2.570 48.419 1.00 22.27 352 SER A O 1
ATOM 2808 N N . GLY A 1 353 ? 16.103 -0.801 48.156 1.00 24.62 353 GLY A N 1
ATOM 2809 C CA . GLY A 1 353 ? 17.139 0.227 48.200 1.00 24.62 353 GLY A CA 1
ATOM 2810 C C . GLY A 1 353 ? 16.533 1.624 48.149 1.00 24.62 353 GLY A C 1
ATOM 2811 O O . GLY A 1 353 ? 16.479 2.229 47.086 1.00 24.62 353 GLY A O 1
ATOM 2812 N N . GLU A 1 354 ? 16.065 2.119 49.295 1.00 23.23 354 GLU A N 1
ATOM 2813 C CA . GLU A 1 354 ? 15.741 3.533 49.492 1.00 23.23 354 GLU A CA 1
ATOM 2814 C C . GLU A 1 354 ? 17.024 4.372 49.569 1.00 23.23 354 GLU A C 1
ATOM 2816 O O . GLU A 1 354 ? 17.949 4.043 50.315 1.00 23.23 354 GLU A O 1
ATOM 2821 N N . ALA A 1 355 ? 17.039 5.503 48.866 1.00 24.86 355 ALA A N 1
ATOM 2822 C CA . ALA A 1 355 ? 17.781 6.690 49.275 1.00 24.86 355 ALA A CA 1
ATOM 2823 C C . ALA A 1 355 ? 17.055 7.936 48.749 1.00 24.86 355 ALA A C 1
ATOM 2825 O O . ALA A 1 355 ? 16.989 8.187 47.548 1.00 24.86 355 ALA A O 1
ATOM 2826 N N . SER A 1 356 ? 16.485 8.694 49.681 1.00 25.41 356 SER A N 1
ATOM 2827 C CA . SER A 1 356 ? 15.839 9.988 49.480 1.00 25.41 356 SER A CA 1
ATOM 2828 C C . SER A 1 356 ? 16.857 11.120 49.335 1.00 25.41 356 SER A C 1
ATOM 2830 O O . SER A 1 356 ? 17.764 11.199 50.162 1.00 25.41 356 SER A O 1
ATOM 2832 N N . THR A 1 357 ? 16.596 12.083 48.449 1.00 25.34 357 THR A N 1
ATOM 2833 C CA . THR A 1 357 ? 16.793 13.520 48.729 1.00 25.34 357 THR A CA 1
ATOM 2834 C C . THR A 1 357 ? 15.818 14.343 47.887 1.00 25.34 357 THR A C 1
ATOM 2836 O O . THR A 1 357 ? 15.702 14.120 46.686 1.00 25.34 357 THR A O 1
ATOM 2839 N N . HIS A 1 358 ? 15.115 15.260 48.554 1.00 29.12 358 HIS A N 1
ATOM 2840 C CA . HIS A 1 358 ? 14.147 16.212 48.011 1.00 29.12 358 HIS A CA 1
ATOM 2841 C C . HIS A 1 358 ? 14.708 17.105 46.899 1.00 29.12 358 HIS A C 1
ATOM 2843 O O . HIS A 1 358 ? 15.783 17.673 47.077 1.00 29.12 358 HIS A O 1
ATOM 2849 N N . ASP A 1 359 ? 13.909 17.323 45.852 1.00 24.78 359 ASP A N 1
ATOM 2850 C CA . ASP A 1 359 ? 13.816 18.619 45.175 1.00 24.78 359 ASP A CA 1
ATOM 2851 C C . ASP A 1 359 ? 12.420 18.790 44.534 1.00 24.78 359 ASP A C 1
ATOM 2853 O O . ASP A 1 359 ? 11.707 17.810 44.315 1.00 24.78 359 ASP A O 1
ATOM 2857 N N . GLU A 1 360 ? 12.011 20.039 44.348 1.00 27.89 360 GLU A N 1
ATOM 2858 C CA . GLU A 1 360 ? 10.642 20.573 44.237 1.00 27.89 360 GLU A CA 1
ATOM 2859 C C . GLU A 1 360 ? 9.661 19.884 43.251 1.00 27.89 360 GLU A C 1
ATOM 2861 O O . GLU A 1 360 ? 9.993 19.462 42.145 1.00 27.89 360 GLU A O 1
ATOM 2866 N N . SER A 1 361 ? 8.394 19.799 43.678 1.00 27.25 361 SER A N 1
ATOM 2867 C CA . SER A 1 361 ? 7.305 19.013 43.089 1.00 27.25 361 SER A CA 1
ATOM 2868 C C . SER A 1 361 ? 6.828 19.499 41.713 1.00 27.25 361 SER A C 1
ATOM 2870 O O . SER A 1 361 ? 6.007 20.411 41.612 1.00 27.25 361 SER A O 1
ATOM 2872 N N . TYR A 1 362 ? 7.232 18.786 40.666 1.00 29.48 362 TYR A N 1
ATOM 2873 C CA . TYR A 1 362 ? 6.347 18.462 39.548 1.00 29.48 362 TYR A CA 1
ATOM 2874 C C . TYR A 1 362 ? 5.959 16.991 39.702 1.00 29.48 362 TYR A C 1
ATOM 2876 O O . TYR A 1 362 ? 6.829 16.122 39.634 1.00 29.48 362 TYR A O 1
ATOM 2884 N N . SER A 1 363 ? 4.678 16.697 39.945 1.00 33.91 363 SER A N 1
ATOM 2885 C CA . SER A 1 363 ? 4.191 15.314 39.900 1.00 33.91 363 SER A CA 1
ATOM 2886 C C . SER A 1 363 ? 4.502 14.744 38.510 1.00 33.91 363 SER A C 1
ATOM 2888 O O . SER A 1 363 ? 4.136 15.369 37.511 1.00 33.91 363 SER A O 1
ATOM 2890 N N . PRO A 1 364 ? 5.231 13.620 38.398 1.00 39.94 364 PRO A N 1
ATOM 2891 C CA . PRO A 1 364 ? 5.522 13.040 37.099 1.00 39.94 364 PRO A CA 1
ATOM 2892 C C . PRO A 1 364 ? 4.212 12.548 36.482 1.00 39.94 364 PRO A C 1
ATOM 2894 O O . PRO A 1 364 ? 3.461 11.836 37.143 1.00 39.94 364 PRO A O 1
ATOM 2897 N N . ILE A 1 365 ? 3.963 12.917 35.221 1.00 50.34 365 ILE A N 1
ATOM 2898 C CA . ILE A 1 365 ? 2.910 12.324 34.384 1.00 50.34 365 ILE A CA 1
ATOM 2899 C C . ILE A 1 365 ? 3.029 10.801 34.515 1.00 50.34 365 ILE A C 1
ATOM 2901 O O . ILE A 1 365 ? 4.067 10.234 34.154 1.00 50.34 365 ILE A O 1
ATOM 2905 N N . GLN A 1 366 ? 2.004 10.156 35.070 1.00 59.34 366 GLN A N 1
ATOM 2906 C CA . GLN A 1 366 ? 1.923 8.700 35.131 1.00 59.34 366 GLN A CA 1
ATOM 2907 C C . GLN A 1 366 ? 1.165 8.213 33.899 1.00 59.34 366 GLN A C 1
ATOM 2909 O O . GLN A 1 366 ? 0.254 8.874 33.415 1.00 59.34 366 GLN A O 1
ATOM 2914 N N . ASN A 1 367 ? 1.567 7.070 33.352 1.00 70.50 367 ASN A N 1
ATOM 2915 C CA . ASN A 1 367 ? 0.844 6.462 32.242 1.00 70.50 367 ASN A CA 1
ATOM 2916 C C . ASN A 1 367 ? 0.002 5.317 32.787 1.00 70.50 367 ASN A C 1
ATOM 2918 O O . ASN A 1 367 ? 0.552 4.342 33.301 1.00 70.50 367 ASN A O 1
ATOM 2922 N N . LEU A 1 368 ? -1.315 5.440 32.658 1.00 82.19 368 LEU A N 1
ATOM 2923 C CA . LEU A 1 368 ? -2.240 4.350 32.921 1.00 82.19 368 LEU A CA 1
ATOM 2924 C C . LEU A 1 368 ? -2.181 3.376 31.744 1.00 82.19 368 LEU A C 1
ATOM 2926 O O . LEU A 1 368 ? -2.165 3.781 30.581 1.00 82.19 368 LEU A O 1
ATOM 2930 N N . THR A 1 369 ? -2.131 2.086 32.054 1.00 81.69 369 THR A N 1
ATOM 2931 C CA . THR A 1 369 ? -2.225 1.004 31.068 1.00 81.69 369 THR A CA 1
ATOM 2932 C C . THR A 1 369 ? -3.628 0.417 31.164 1.00 81.69 369 THR A C 1
ATOM 2934 O O . THR A 1 369 ? -4.062 0.088 32.267 1.00 81.69 369 THR A O 1
ATOM 2937 N N . ARG A 1 370 ? -4.351 0.336 30.046 1.00 86.56 370 ARG A N 1
ATOM 2938 C CA . ARG A 1 370 ? -5.719 -0.200 29.974 1.00 86.56 370 ARG A CA 1
ATOM 2939 C C . ARG A 1 370 ? -5.880 -1.154 28.802 1.00 86.56 370 ARG A C 1
ATOM 2941 O O . ARG A 1 370 ? -5.147 -1.046 27.829 1.00 86.56 370 ARG A O 1
ATOM 2948 N N . TYR A 1 371 ? -6.855 -2.045 28.855 1.00 84.50 371 TYR A N 1
ATOM 2949 C CA . TYR A 1 371 ? -7.136 -3.020 27.805 1.00 84.50 371 TYR A CA 1
ATOM 2950 C C . TYR A 1 371 ? -8.508 -2.726 27.191 1.00 84.50 371 TYR A C 1
ATOM 2952 O O . TYR A 1 371 ? -9.506 -2.795 27.905 1.00 84.50 371 TYR A O 1
ATOM 2960 N N . PRO A 1 372 ? -8.591 -2.330 25.906 1.00 85.81 372 PRO A N 1
ATOM 2961 C CA . PRO A 1 372 ? -9.875 -2.007 25.304 1.00 85.81 372 PRO A CA 1
ATOM 2962 C C . PRO A 1 372 ? -10.709 -3.266 25.079 1.00 85.81 372 PRO A C 1
ATOM 2964 O O . PRO A 1 372 ? -10.243 -4.212 24.447 1.00 85.81 372 PRO A O 1
ATOM 2967 N N . ASN A 1 373 ? -11.953 -3.228 25.542 1.00 86.81 373 ASN A N 1
ATOM 2968 C CA . ASN A 1 373 ? -12.943 -4.282 25.369 1.00 86.81 373 ASN A CA 1
ATOM 2969 C C . ASN A 1 373 ? -14.213 -3.719 24.713 1.00 86.81 373 ASN A C 1
ATOM 2971 O O . ASN A 1 373 ? -14.621 -2.589 24.990 1.00 86.81 373 ASN A O 1
ATOM 2975 N N . LEU A 1 374 ? -14.815 -4.493 23.808 1.00 88.00 374 LEU A N 1
ATOM 2976 C CA . LEU A 1 374 ? -16.041 -4.131 23.094 1.00 88.00 374 LEU A CA 1
ATOM 2977 C C . LEU A 1 374 ? -17.123 -5.164 23.399 1.00 88.00 374 LEU A C 1
ATOM 2979 O O . LEU A 1 374 ? -17.228 -6.170 22.698 1.00 88.00 374 LEU A O 1
ATOM 2983 N N . ASP A 1 375 ? -17.941 -4.893 24.411 1.00 87.94 375 ASP A N 1
ATOM 2984 C CA . ASP A 1 375 ? -19.055 -5.760 24.783 1.00 87.94 375 ASP A CA 1
ATOM 2985 C C . ASP A 1 375 ? -20.307 -5.410 23.966 1.00 87.94 375 ASP A C 1
ATOM 2987 O O . ASP A 1 375 ? -20.906 -4.332 24.086 1.00 87.94 375 ASP A O 1
ATOM 2991 N N . CYS A 1 376 ? -20.685 -6.326 23.077 1.00 88.12 376 CYS A N 1
ATOM 2992 C CA . CYS A 1 376 ? -21.938 -6.292 22.335 1.00 88.12 376 CYS A CA 1
ATOM 2993 C C . CYS A 1 376 ? -22.294 -7.694 21.805 1.00 88.12 376 CYS A C 1
ATOM 2995 O O . CYS A 1 376 ? -21.442 -8.581 21.779 1.00 88.12 376 CYS A O 1
ATOM 2997 N N . PRO A 1 377 ? -23.543 -7.923 21.358 1.00 88.06 377 PRO A N 1
ATOM 2998 C CA . PRO A 1 377 ? -23.948 -9.212 20.807 1.00 88.06 377 PRO A CA 1
ATOM 2999 C C . PRO A 1 377 ? -23.203 -9.558 19.510 1.00 88.06 377 PRO A C 1
ATOM 3001 O O . PRO A 1 377 ? -23.156 -8.742 18.592 1.00 88.06 377 PRO A O 1
ATOM 3004 N N . ASP A 1 378 ? -22.771 -10.813 19.362 1.00 83.00 378 ASP A N 1
ATOM 3005 C CA . ASP A 1 378 ? -22.171 -11.315 18.109 1.00 83.00 378 ASP A CA 1
ATOM 3006 C C . ASP A 1 378 ? -23.186 -11.374 16.943 1.00 83.00 378 ASP A C 1
ATOM 3008 O O . ASP A 1 378 ? -22.831 -11.464 15.764 1.00 83.00 378 ASP A O 1
ATOM 3012 N N . LYS A 1 379 ? -24.486 -11.324 17.269 1.00 87.50 379 LYS A N 1
ATOM 3013 C CA . LYS A 1 379 ? -25.602 -11.360 16.319 1.00 87.50 379 LYS A CA 1
ATOM 3014 C C . LYS A 1 379 ? -26.619 -10.275 16.627 1.00 87.50 379 LYS A C 1
ATOM 3016 O O . LYS A 1 379 ? -27.043 -10.119 17.773 1.00 87.50 379 LYS A O 1
ATOM 3021 N N . ALA A 1 380 ? -27.101 -9.611 15.584 1.00 90.81 380 ALA A N 1
ATOM 3022 C CA . ALA A 1 380 ? -28.183 -8.642 15.682 1.00 90.81 380 ALA A CA 1
ATOM 3023 C C . ALA A 1 380 ? -29.294 -8.931 14.663 1.00 90.81 380 ALA A C 1
ATOM 3025 O O . ALA A 1 380 ? -29.077 -9.545 13.616 1.00 90.81 380 ALA A O 1
ATOM 3026 N N . ILE A 1 381 ? -30.506 -8.482 14.982 1.00 92.00 381 ILE A N 1
ATOM 3027 C CA . ILE A 1 381 ? -31.645 -8.529 14.062 1.00 92.00 381 ILE A CA 1
ATOM 3028 C C . ILE A 1 381 ? -31.775 -7.156 13.410 1.00 92.00 381 ILE A C 1
ATOM 3030 O O . ILE A 1 381 ? -31.669 -6.131 14.089 1.00 92.00 381 ILE A O 1
ATOM 3034 N N . ILE A 1 382 ? -31.996 -7.124 12.097 1.00 94.31 382 ILE A N 1
ATOM 3035 C CA . ILE A 1 382 ? -32.171 -5.864 11.371 1.00 94.31 382 ILE A CA 1
ATOM 3036 C C . ILE A 1 382 ? -33.293 -5.012 11.988 1.00 94.31 382 ILE A C 1
ATOM 3038 O O . ILE A 1 382 ? -34.339 -5.522 12.392 1.00 94.31 382 ILE A O 1
ATOM 3042 N N . ASN A 1 383 ? -33.069 -3.702 12.073 1.00 92.62 383 ASN A N 1
ATOM 3043 C CA . ASN A 1 383 ? -33.929 -2.701 12.712 1.00 92.62 383 ASN A CA 1
ATOM 3044 C C . ASN A 1 383 ? -34.163 -2.897 14.223 1.00 92.62 383 ASN A C 1
ATOM 3046 O O . ASN A 1 383 ? -34.972 -2.176 14.814 1.00 92.62 383 ASN A O 1
ATOM 3050 N N . GLN A 1 384 ? -33.473 -3.837 14.877 1.00 94.56 384 GLN A N 1
ATOM 3051 C CA . GLN A 1 384 ? -33.557 -4.031 16.321 1.00 94.56 384 GLN A CA 1
ATOM 3052 C C . GLN A 1 384 ? -32.355 -3.399 17.024 1.00 94.56 384 GLN A C 1
ATOM 3054 O O . GLN A 1 384 ? -31.207 -3.756 16.777 1.00 94.56 384 GLN A O 1
ATOM 3059 N N . ARG A 1 385 ? -32.633 -2.480 17.953 1.00 95.62 385 ARG A N 1
ATOM 3060 C CA . ARG A 1 385 ? -31.595 -1.821 18.753 1.00 95.62 385 ARG A CA 1
ATOM 3061 C C . ARG A 1 385 ? -30.833 -2.802 19.649 1.00 95.62 385 ARG A C 1
ATOM 3063 O O . ARG A 1 385 ? -31.450 -3.650 20.301 1.00 95.62 385 ARG A O 1
ATOM 3070 N N . PHE A 1 386 ? -29.527 -2.600 19.776 1.00 95.25 386 PHE A N 1
ATOM 3071 C CA . PHE A 1 386 ? -28.676 -3.226 20.790 1.00 95.25 386 PHE A CA 1
ATOM 3072 C C . PHE A 1 386 ? -27.671 -2.211 21.352 1.00 95.25 386 PHE A C 1
ATOM 3074 O O . PHE A 1 386 ? -27.568 -1.084 20.867 1.00 95.25 386 PHE A O 1
ATOM 3081 N N . SER A 1 387 ? -26.982 -2.588 22.431 1.00 94.94 387 SER A N 1
ATOM 3082 C CA . SER A 1 387 ? -25.974 -1.730 23.065 1.00 94.94 387 SER A CA 1
ATOM 3083 C C . SER A 1 387 ? -24.578 -2.223 22.735 1.00 94.94 387 SER A C 1
ATOM 3085 O O . SER A 1 387 ? -24.334 -3.423 22.797 1.00 94.94 387 SER A O 1
ATOM 3087 N N . LEU A 1 388 ? -23.696 -1.281 22.426 1.00 94.69 388 LEU A N 1
ATOM 3088 C CA . LEU A 1 388 ? -22.254 -1.465 22.433 1.00 94.69 388 LEU A CA 1
ATOM 3089 C C . LEU A 1 388 ? -21.712 -0.776 23.678 1.00 94.69 388 LEU A C 1
ATOM 3091 O O . LEU A 1 388 ? -21.876 0.438 23.824 1.00 94.69 388 LEU A O 1
ATOM 3095 N N . ILE A 1 389 ? -21.090 -1.539 24.564 1.00 93.50 389 ILE A N 1
ATOM 3096 C CA . ILE A 1 389 ? -20.361 -1.013 25.711 1.00 93.50 389 ILE A CA 1
ATOM 3097 C C . ILE A 1 389 ? -18.882 -1.043 25.336 1.00 93.50 389 ILE A C 1
ATOM 3099 O O . ILE A 1 389 ? -18.325 -2.088 25.010 1.00 93.50 389 ILE A O 1
ATOM 3103 N N . VAL A 1 390 ? -18.268 0.135 25.305 1.00 92.69 390 VAL A N 1
ATOM 3104 C CA . VAL A 1 390 ? -16.834 0.285 25.074 1.00 92.69 390 VAL A CA 1
ATOM 3105 C C . VAL A 1 390 ? -16.177 0.457 26.426 1.00 92.69 390 VAL A C 1
ATOM 3107 O O . VAL A 1 390 ? -16.465 1.438 27.111 1.00 92.69 390 VAL A O 1
ATOM 3110 N N . GLU A 1 391 ? -15.287 -0.459 26.780 1.00 91.75 391 GLU A N 1
ATOM 3111 C CA . GLU A 1 391 ? -14.631 -0.501 28.082 1.00 91.75 391 GLU A CA 1
ATOM 3112 C C . GLU A 1 391 ? -13.112 -0.392 27.949 1.00 91.75 391 GLU A C 1
ATOM 3114 O O . GLU A 1 391 ? -12.513 -0.772 26.940 1.00 91.75 391 GLU A O 1
ATOM 3119 N N . LEU A 1 392 ? -12.490 0.135 28.995 1.00 90.50 392 LEU A N 1
ATOM 3120 C CA . LEU A 1 392 ? -11.057 0.180 29.217 1.00 90.50 392 LEU A CA 1
ATOM 3121 C C . LEU A 1 392 ? -10.768 -0.532 30.535 1.00 90.50 392 LEU A C 1
ATOM 3123 O O . LEU A 1 392 ? -10.939 0.049 31.606 1.00 90.50 392 LEU A O 1
ATOM 3127 N N . LEU A 1 393 ? -10.339 -1.786 30.427 1.00 89.81 393 LEU A N 1
ATOM 3128 C CA . LEU A 1 393 ? -10.132 -2.681 31.559 1.00 89.81 393 LEU A CA 1
ATOM 3129 C C . LEU A 1 393 ? -8.754 -2.473 32.198 1.00 89.81 393 LEU A C 1
ATOM 3131 O O . LEU A 1 393 ? -7.780 -2.149 31.507 1.00 89.81 393 LEU A O 1
ATOM 3135 N N . LEU A 1 394 ? -8.649 -2.681 33.506 1.00 89.62 394 LEU A N 1
ATOM 3136 C CA . LEU A 1 394 ? -7.385 -2.705 34.248 1.00 89.62 394 LEU A CA 1
ATOM 3137 C C . LEU A 1 394 ? -6.534 -3.920 33.888 1.00 89.62 394 LEU A C 1
ATOM 3139 O O . LEU A 1 394 ? -5.323 -3.804 33.686 1.00 89.62 394 LEU A O 1
ATOM 3143 N N . GLU A 1 395 ? -7.178 -5.081 33.822 1.00 86.06 395 GLU A N 1
ATOM 3144 C CA . GLU A 1 395 ? -6.536 -6.365 33.582 1.00 86.06 395 GLU A CA 1
ATOM 3145 C C . GLU A 1 395 ? -6.832 -6.866 32.171 1.00 86.06 395 GLU A C 1
ATOM 3147 O O . GLU A 1 395 ? -7.858 -6.562 31.562 1.00 86.06 395 GLU A O 1
ATOM 3152 N N . LYS A 1 396 ? -5.885 -7.630 31.630 1.00 84.00 396 LYS A N 1
ATOM 3153 C CA . LYS A 1 396 ? -6.037 -8.244 30.318 1.00 84.00 396 LYS A CA 1
ATOM 3154 C C . LYS A 1 396 ? -7.022 -9.419 30.420 1.00 84.00 396 LYS A C 1
ATOM 3156 O O . LYS A 1 396 ? -6.775 -10.293 31.250 1.00 84.00 396 LYS A O 1
ATOM 3161 N N . PRO A 1 397 ? -8.057 -9.499 29.567 1.00 80.19 397 PRO A N 1
ATOM 3162 C CA . PRO A 1 397 ? -8.953 -10.651 29.522 1.00 80.19 397 PRO A CA 1
ATOM 3163 C C . PRO A 1 397 ? -8.199 -11.951 29.205 1.00 80.19 397 PRO A C 1
ATOM 3165 O O . PRO A 1 397 ? -7.362 -11.986 28.298 1.00 80.19 397 PRO A O 1
ATOM 3168 N N . GLU A 1 398 ? -8.482 -13.019 29.956 1.00 74.56 398 GLU A N 1
ATOM 3169 C CA . GLU A 1 398 ? -7.821 -14.327 29.797 1.00 74.56 398 GLU A CA 1
ATOM 3170 C C . GLU A 1 398 ? -8.130 -14.990 28.445 1.00 74.56 398 GLU A C 1
ATOM 3172 O O . GLU A 1 398 ? -7.297 -15.711 27.897 1.00 74.56 398 GLU A O 1
ATOM 3177 N N . ASP A 1 399 ? -9.310 -14.718 27.893 1.00 67.56 399 ASP A N 1
ATOM 3178 C CA . ASP A 1 399 ? -9.802 -15.199 26.601 1.00 67.56 399 ASP A CA 1
ATOM 3179 C C . ASP A 1 399 ? -9.213 -14.439 25.399 1.00 67.56 399 ASP A C 1
ATOM 3181 O O . ASP A 1 399 ? -9.372 -14.875 24.260 1.00 67.56 399 ASP A O 1
ATOM 3185 N N . GLN A 1 400 ? -8.476 -13.347 25.634 1.00 65.38 400 GLN A N 1
ATOM 3186 C CA . GLN A 1 400 ? -7.841 -12.537 24.590 1.00 65.38 400 GLN A CA 1
ATOM 3187 C C . GLN A 1 400 ? -6.322 -12.404 24.820 1.00 65.38 400 GLN A C 1
ATOM 3189 O O . GLN A 1 400 ? -5.808 -11.303 25.061 1.00 65.38 400 GLN A O 1
ATOM 3194 N N . PRO A 1 401 ? -5.545 -13.502 24.714 1.00 59.66 401 PRO A N 1
ATOM 3195 C CA . PRO A 1 401 ? -4.115 -13.524 25.034 1.00 59.66 401 PRO A CA 1
ATOM 3196 C C . PRO A 1 401 ? -3.255 -12.639 24.122 1.00 59.66 401 PRO A C 1
ATOM 3198 O O . PRO A 1 401 ? -2.141 -12.284 24.509 1.00 59.66 401 PRO A O 1
ATOM 3201 N N . ASP A 1 402 ? -3.776 -12.184 22.982 1.00 58.03 402 ASP A N 1
ATOM 3202 C CA . ASP A 1 402 ? -3.088 -11.283 22.049 1.00 58.03 402 ASP A CA 1
ATOM 3203 C C . ASP A 1 402 ? -3.523 -9.811 22.165 1.00 58.03 402 ASP A C 1
ATOM 3205 O O . ASP A 1 402 ? -2.912 -8.943 21.534 1.00 58.03 402 ASP A O 1
ATOM 3209 N N . LEU A 1 403 ? -4.505 -9.487 23.024 1.00 65.06 403 LEU A N 1
ATOM 3210 C CA . LEU A 1 403 ? -4.970 -8.110 23.221 1.00 65.06 403 LEU A CA 1
ATOM 3211 C C . LEU A 1 403 ? -3.822 -7.209 23.695 1.00 65.06 403 LEU A C 1
ATOM 3213 O O . LEU A 1 403 ? -3.116 -7.485 24.674 1.00 65.06 403 LEU A O 1
ATOM 3217 N N . LEU A 1 404 ? -3.629 -6.112 22.974 1.00 66.56 404 LEU A N 1
ATOM 3218 C CA . LEU A 1 404 ? -2.607 -5.118 23.272 1.00 66.56 404 LEU A CA 1
ATOM 3219 C C . LEU A 1 404 ? -3.132 -4.117 24.321 1.00 66.56 404 LEU A C 1
ATOM 3221 O O . LEU A 1 404 ? -4.339 -3.907 24.426 1.00 66.56 404 LEU A O 1
ATOM 3225 N N . PRO A 1 405 ? -2.255 -3.483 25.112 1.00 73.19 405 PRO A N 1
ATOM 3226 C CA . PRO A 1 405 ? -2.669 -2.418 26.011 1.00 73.19 405 PRO A CA 1
ATOM 3227 C C . PRO A 1 405 ? -2.709 -1.051 25.314 1.00 73.19 405 PRO A C 1
ATOM 3229 O O . PRO A 1 405 ? -1.843 -0.714 24.503 1.00 73.19 405 PRO A O 1
ATOM 3232 N N . LEU A 1 406 ? -3.670 -0.235 25.731 1.00 74.00 406 LEU A N 1
ATOM 3233 C CA . LEU A 1 406 ? -3.778 1.199 25.523 1.00 74.00 406 LEU A CA 1
ATOM 3234 C C . LEU A 1 406 ? -3.019 1.952 26.623 1.00 74.00 406 LEU A C 1
ATOM 3236 O O . LEU A 1 406 ? -3.152 1.639 27.805 1.00 74.00 406 LEU A O 1
ATOM 3240 N N . GLY A 1 407 ? -2.252 2.975 26.249 1.00 75.25 407 GLY A N 1
ATOM 3241 C CA . GLY A 1 407 ? -1.626 3.876 27.218 1.00 75.25 407 GLY A CA 1
ATOM 3242 C C . GLY A 1 407 ? -2.291 5.228 27.252 1.00 75.25 407 GLY A C 1
ATOM 3243 O O . GLY A 1 407 ? -2.456 5.858 26.208 1.00 75.25 407 GLY A O 1
ATOM 3244 N N . ILE A 1 408 ? -2.614 5.667 28.457 1.00 78.44 408 ILE A N 1
ATOM 3245 C CA . ILE A 1 408 ? -3.347 6.896 28.724 1.00 78.44 408 ILE A CA 1
ATOM 3246 C C . ILE A 1 408 ? -2.477 7.771 29.611 1.00 78.44 408 ILE A C 1
ATOM 3248 O O . ILE A 1 408 ? -2.020 7.337 30.669 1.00 78.44 408 ILE A O 1
ATOM 3252 N N . GLN A 1 409 ? -2.230 9.000 29.170 1.00 78.44 409 GLN A N 1
ATOM 3253 C CA . GLN A 1 409 ? -1.505 9.979 29.968 1.00 78.44 409 GLN A CA 1
ATOM 3254 C C . GLN A 1 409 ? -2.410 10.477 31.086 1.00 78.44 409 GLN A C 1
ATOM 3256 O O . GLN A 1 409 ? -3.495 10.991 30.819 1.00 78.44 409 GLN A O 1
ATOM 3261 N N . ASP A 1 410 ? -1.937 10.349 32.319 1.00 80.06 410 ASP A N 1
ATOM 3262 C CA . ASP A 1 410 ? -2.532 10.946 33.505 1.00 80.06 410 ASP A CA 1
ATOM 3263 C C . ASP A 1 410 ? -1.636 12.097 33.970 1.00 80.06 410 ASP A C 1
ATOM 3265 O O . ASP A 1 410 ? -0.450 11.927 34.275 1.00 80.06 410 ASP A O 1
ATOM 3269 N N . THR A 1 411 ? -2.208 13.297 34.004 1.00 72.12 411 THR A N 1
ATOM 3270 C CA . THR A 1 411 ? -1.542 14.517 34.472 1.00 72.12 411 THR A CA 1
ATOM 3271 C C . THR A 1 411 ? -1.278 14.506 35.978 1.00 72.12 411 THR A C 1
ATOM 3273 O O . THR A 1 411 ? -0.574 15.390 36.467 1.00 72.12 411 THR A O 1
ATOM 3276 N N . GLY A 1 412 ? -1.806 13.522 36.716 1.00 67.62 412 GLY A N 1
ATOM 3277 C CA . GLY A 1 412 ? -1.655 13.405 38.167 1.00 67.62 412 GLY A CA 1
ATOM 3278 C C . GLY A 1 412 ? -2.413 14.493 38.933 1.00 67.62 412 GLY A C 1
ATOM 3279 O O . GLY A 1 412 ? -2.050 14.820 40.062 1.00 67.62 412 GLY A O 1
ATOM 3280 N N . THR A 1 413 ? -3.416 15.094 38.289 1.00 75.06 413 THR A N 1
ATOM 3281 C CA . THR A 1 413 ? -4.328 16.107 38.840 1.00 75.06 413 THR A CA 1
ATOM 3282 C C . THR A 1 413 ? -5.543 15.450 39.498 1.00 75.06 413 THR A C 1
ATOM 3284 O O . THR A 1 413 ? -5.794 14.269 39.290 1.00 75.06 413 THR A O 1
ATOM 3287 N N . ASP A 1 414 ? -6.344 16.209 40.253 1.00 74.81 414 ASP A N 1
ATOM 3288 C CA . ASP A 1 414 ? -7.596 15.683 40.830 1.00 74.81 414 ASP A CA 1
ATOM 3289 C C . ASP A 1 414 ? -8.599 15.226 39.748 1.00 74.81 414 ASP A C 1
ATOM 3291 O O . ASP A 1 414 ? -9.397 14.323 39.984 1.00 74.81 414 ASP A O 1
ATOM 3295 N N . GLU A 1 415 ? -8.531 15.812 38.550 1.00 83.12 415 GLU A N 1
ATOM 3296 C CA . GLU A 1 415 ? -9.322 15.401 37.386 1.00 83.12 415 GLU A CA 1
ATOM 3297 C C . GLU A 1 415 ? -8.849 14.045 36.840 1.00 83.12 415 GLU A C 1
ATOM 3299 O O . GLU A 1 415 ? -7.644 13.768 36.793 1.00 83.12 415 GLU A O 1
ATOM 3304 N N . LEU A 1 416 ? -9.808 13.201 36.449 1.00 86.69 416 LEU A N 1
ATOM 3305 C CA . LEU A 1 416 ? -9.535 11.923 35.801 1.00 86.69 416 LEU A CA 1
ATOM 3306 C C . LEU A 1 416 ? -9.059 12.152 34.358 1.00 86.69 416 LEU A C 1
ATOM 3308 O O . LEU A 1 416 ? -9.486 13.109 33.710 1.00 86.69 416 LEU A O 1
ATOM 3312 N N . PRO A 1 417 ? -8.176 11.290 33.831 1.00 87.88 417 PRO A N 1
ATOM 3313 C CA . PRO A 1 417 ? -7.780 11.367 32.436 1.00 87.88 417 PRO A CA 1
ATOM 3314 C C . PRO A 1 417 ? -8.960 11.068 31.503 1.00 87.88 417 PRO A C 1
ATOM 3316 O O . PRO A 1 417 ? -9.665 10.072 31.656 1.00 87.88 417 PRO A O 1
ATOM 3319 N N . GLU A 1 418 ? -9.131 11.916 30.492 1.00 90.44 418 GLU A N 1
ATOM 3320 C CA . GLU A 1 418 ? -10.190 11.788 29.491 1.00 90.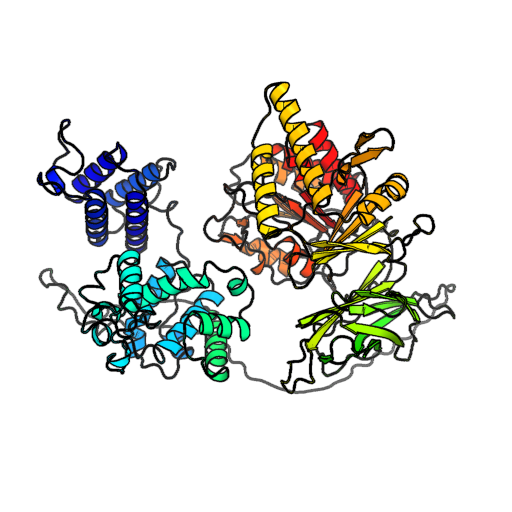44 418 GLU A CA 1
ATOM 3321 C C . GLU A 1 418 ? -9.710 11.044 28.241 1.00 90.44 418 GLU A C 1
ATOM 3323 O O . GLU A 1 418 ? -8.626 11.313 27.707 1.00 90.44 418 GLU A O 1
ATOM 3328 N N . VAL A 1 419 ? -10.555 10.145 27.738 1.00 87.81 419 VAL A N 1
ATOM 3329 C CA . VAL A 1 419 ? -10.399 9.475 26.444 1.00 87.81 419 VAL A CA 1
ATOM 3330 C C . VAL A 1 419 ? -11.657 9.707 25.612 1.00 87.81 419 VAL A C 1
ATOM 3332 O O . VAL A 1 419 ? -12.750 9.308 25.996 1.00 87.81 419 VAL A O 1
ATOM 3335 N N . GLU A 1 420 ? -11.525 10.335 24.448 1.00 88.00 420 GLU A N 1
ATOM 3336 C CA . GLU A 1 420 ? -12.615 10.428 23.476 1.00 88.00 420 GLU A CA 1
ATOM 3337 C C . GLU A 1 420 ? -12.754 9.084 22.742 1.00 88.00 420 GLU A C 1
ATOM 3339 O O . GLU A 1 420 ? -11.821 8.604 22.096 1.00 88.00 420 GLU A O 1
ATOM 3344 N N . VAL A 1 421 ? -13.934 8.476 22.843 1.00 88.38 421 VAL A N 1
ATOM 3345 C CA . VAL A 1 421 ? -14.310 7.220 22.193 1.00 88.38 421 VAL A CA 1
ATOM 3346 C C . VAL A 1 421 ? -15.167 7.532 20.977 1.00 88.38 421 VAL A C 1
ATOM 3348 O O . VAL A 1 421 ? -16.241 8.116 21.108 1.00 88.38 421 VAL A O 1
ATOM 3351 N N . VAL A 1 422 ? -14.717 7.105 19.800 1.00 86.06 422 VAL A N 1
ATOM 3352 C CA . VAL A 1 422 ? -15.371 7.374 18.515 1.00 86.06 422 VAL A CA 1
ATOM 3353 C C . VAL A 1 422 ? -15.788 6.062 17.863 1.00 86.06 422 VAL A C 1
ATOM 3355 O O . VAL A 1 422 ? -14.943 5.220 17.563 1.00 86.06 422 VAL A O 1
ATOM 3358 N N . VAL A 1 423 ? -17.084 5.902 17.602 1.00 85.69 423 VAL A N 1
ATOM 3359 C CA . VAL A 1 423 ? -17.674 4.718 16.967 1.00 85.69 423 VAL A CA 1
ATOM 3360 C C . VAL A 1 423 ? -17.943 4.983 15.487 1.00 85.69 423 VAL A C 1
ATOM 3362 O O . VAL A 1 423 ? -18.587 5.966 15.116 1.00 85.69 423 VAL A O 1
ATOM 3365 N N . SER A 1 424 ? -17.475 4.072 14.638 1.00 81.50 424 SER A N 1
ATOM 3366 C CA . SER A 1 424 ? -17.745 4.030 13.199 1.00 81.50 424 SER A CA 1
ATOM 3367 C C . SER A 1 424 ? -18.344 2.668 12.856 1.00 81.50 424 SER A C 1
ATOM 3369 O O . SER A 1 424 ? -17.685 1.639 12.993 1.00 81.50 424 SER A O 1
ATOM 3371 N N . ALA A 1 425 ? -19.615 2.647 12.456 1.00 83.56 425 ALA A N 1
ATOM 3372 C CA . ALA A 1 425 ? -20.384 1.419 12.267 1.00 83.56 425 ALA A CA 1
ATOM 3373 C C . ALA A 1 425 ? -21.229 1.513 10.986 1.00 83.56 425 ALA A C 1
ATOM 3375 O O . ALA A 1 425 ? -22.410 1.855 11.021 1.00 83.56 425 ALA A O 1
ATOM 3376 N N . SER A 1 426 ? -20.607 1.244 9.833 1.00 78.69 426 SER A N 1
ATOM 3377 C CA . SER A 1 426 ? -21.316 1.212 8.546 1.00 78.69 426 SER A CA 1
ATOM 3378 C C . SER A 1 426 ? -22.384 0.114 8.553 1.00 78.69 426 SER A C 1
ATOM 3380 O O . SER A 1 426 ? -22.123 -1.011 8.979 1.00 78.69 426 SER A O 1
ATOM 3382 N N . GLY A 1 427 ? -23.592 0.440 8.090 1.00 82.88 427 GLY A N 1
ATOM 3383 C CA . GLY A 1 427 ? -24.749 -0.458 8.157 1.00 82.88 427 GLY A CA 1
ATOM 3384 C C . GLY A 1 427 ? -25.499 -0.438 9.498 1.00 82.88 427 GLY A C 1
ATOM 3385 O O . GLY A 1 427 ? -26.354 -1.296 9.731 1.00 82.88 427 GLY A O 1
ATOM 3386 N N . PHE A 1 428 ? -25.207 0.539 10.364 1.00 88.94 428 PHE A N 1
ATOM 3387 C CA . PHE A 1 428 ? -25.939 0.800 11.601 1.00 88.94 428 PHE A CA 1
ATOM 3388 C C . PHE A 1 428 ? -26.319 2.281 11.715 1.00 88.94 428 PHE A C 1
ATOM 3390 O O . PHE A 1 428 ? -25.510 3.165 11.434 1.00 88.94 428 PHE A O 1
ATOM 3397 N N . ASP A 1 429 ? -27.526 2.555 12.200 1.00 87.88 429 ASP A N 1
ATOM 3398 C CA . ASP A 1 429 ? -27.908 3.871 12.701 1.00 87.88 429 ASP A CA 1
ATOM 3399 C C . ASP A 1 429 ? -27.495 3.981 14.175 1.00 87.88 429 ASP A C 1
ATOM 3401 O O . ASP A 1 429 ? -27.799 3.103 14.986 1.00 87.88 429 ASP A O 1
ATOM 3405 N N . LEU A 1 430 ? -26.798 5.060 14.531 1.00 87.81 430 LEU A N 1
ATOM 3406 C CA . LEU A 1 430 ? -26.444 5.375 15.916 1.00 87.81 430 LEU A CA 1
ATOM 3407 C C . LEU A 1 430 ? -27.517 6.273 16.540 1.00 87.81 430 LEU A C 1
ATOM 3409 O O . LEU A 1 430 ? -27.848 7.330 15.998 1.00 87.81 430 LEU A O 1
ATOM 3413 N N . GLU A 1 431 ? -28.035 5.886 17.706 1.00 88.88 431 GLU A N 1
ATOM 3414 C CA . GLU A 1 431 ? -28.869 6.787 18.504 1.00 88.88 431 GLU A CA 1
ATOM 3415 C C . GLU A 1 431 ? -27.971 7.779 19.259 1.00 88.88 431 GLU A C 1
ATOM 3417 O O . GLU A 1 431 ? -27.314 7.435 20.242 1.00 88.88 431 GLU A O 1
ATOM 3422 N N . GLY A 1 432 ? -27.965 9.036 18.814 1.00 83.94 432 GLY A N 1
ATOM 3423 C CA . GLY A 1 432 ? -27.208 10.115 19.448 1.00 83.94 432 GLY A CA 1
ATOM 3424 C C . GLY A 1 432 ? -25.849 10.363 18.795 1.00 83.94 432 GLY A C 1
ATOM 3425 O O . GLY A 1 432 ? -25.697 10.250 17.582 1.00 83.94 432 GLY A O 1
ATOM 3426 N N . SER A 1 433 ? -24.877 10.785 19.604 1.00 82.44 433 SER A N 1
ATOM 3427 C CA . SER A 1 433 ? -23.522 11.076 19.132 1.00 82.44 433 SER A CA 1
ATOM 3428 C C . SER A 1 433 ? -22.743 9.784 18.891 1.00 82.44 433 SER A C 1
ATOM 3430 O O . SER A 1 433 ? -22.790 8.864 19.706 1.00 82.44 433 SER A O 1
ATOM 3432 N N . ASN A 1 434 ? -21.968 9.740 17.807 1.00 84.06 434 ASN A N 1
ATOM 3433 C CA . ASN A 1 434 ? -21.000 8.672 17.561 1.00 84.06 434 ASN A CA 1
ATOM 3434 C C . ASN A 1 434 ? -19.679 8.878 18.325 1.00 84.06 434 ASN A C 1
ATOM 3436 O O . ASN A 1 434 ? -18.783 8.048 18.220 1.00 84.06 434 ASN A O 1
ATOM 3440 N N . THR A 1 435 ? -19.556 9.971 19.081 1.00 87.06 435 THR A N 1
ATOM 3441 C CA . THR A 1 435 ? -18.435 10.250 19.985 1.00 87.06 435 THR A CA 1
ATOM 3442 C C . THR A 1 435 ? -18.921 10.461 21.420 1.00 87.06 435 THR A C 1
ATOM 3444 O O . THR A 1 435 ? -19.965 11.091 21.633 1.00 87.06 435 THR A O 1
ATOM 3447 N N . GLN A 1 436 ? -18.179 9.940 22.399 1.00 90.62 436 GLN A N 1
ATOM 3448 C CA . GLN A 1 436 ? -18.379 10.181 23.832 1.00 90.62 436 GLN A CA 1
ATOM 3449 C C . GLN A 1 436 ? -17.035 10.313 24.553 1.00 90.62 436 GLN A C 1
ATOM 3451 O O . GLN A 1 436 ? -16.071 9.643 24.198 1.00 90.62 436 GLN A O 1
ATOM 3456 N N . ILE A 1 437 ? -16.982 11.148 25.593 1.00 91.62 437 ILE A N 1
ATOM 3457 C CA . ILE A 1 437 ? -15.820 11.235 26.484 1.00 91.62 437 ILE A CA 1
ATOM 3458 C C . ILE A 1 437 ? -15.954 10.176 27.578 1.00 91.62 437 ILE A C 1
ATOM 3460 O O . ILE A 1 437 ? -16.932 10.169 28.327 1.00 91.62 437 ILE A O 1
ATOM 3464 N N . LEU A 1 438 ? -14.961 9.298 27.665 1.00 92.69 438 LEU A N 1
ATOM 3465 C CA . LEU A 1 438 ? -14.772 8.316 28.719 1.00 92.69 438 LEU A CA 1
ATOM 3466 C C . LEU A 1 438 ? -13.792 8.882 29.753 1.00 92.69 438 LEU A C 1
ATOM 3468 O O . LEU A 1 438 ? -12.625 9.119 29.442 1.00 92.69 438 LEU A O 1
ATOM 3472 N N . GLN A 1 439 ? -14.273 9.097 30.976 1.00 93.12 439 GLN A N 1
ATOM 3473 C CA . GLN A 1 439 ? -13.421 9.393 32.128 1.00 93.12 439 GLN A CA 1
ATOM 3474 C C . GLN A 1 439 ? -12.781 8.086 32.588 1.00 93.12 439 GLN A C 1
ATOM 3476 O O . GLN A 1 439 ? -13.500 7.120 32.844 1.00 93.12 439 GLN A O 1
ATOM 3481 N N . VAL A 1 440 ? -11.453 8.036 32.649 1.00 91.44 440 VAL A N 1
ATOM 3482 C CA . VAL A 1 440 ? -10.730 6.804 32.968 1.00 91.44 440 VAL A CA 1
ATOM 3483 C C . VAL A 1 440 ? -10.381 6.790 34.447 1.00 91.44 440 VAL A C 1
ATOM 3485 O O . VAL A 1 440 ? -9.494 7.513 34.901 1.00 91.44 440 VAL A O 1
ATOM 3488 N N . GLU A 1 441 ? -11.079 5.942 35.192 1.00 90.94 441 GLU A N 1
ATOM 3489 C CA . GLU A 1 441 ? -10.811 5.673 36.599 1.00 90.94 441 GLU A CA 1
ATOM 3490 C C . GLU A 1 441 ? -9.401 5.099 36.767 1.00 90.94 441 GLU A C 1
ATOM 3492 O O . GLU A 1 441 ? -8.917 4.324 35.939 1.00 90.94 441 GLU A O 1
ATOM 3497 N N . ARG A 1 442 ? -8.703 5.497 37.836 1.00 87.25 442 ARG A N 1
ATOM 3498 C CA . ARG A 1 442 ? -7.299 5.105 38.076 1.00 87.25 442 ARG A CA 1
ATOM 3499 C C . ARG A 1 442 ? -7.159 3.661 38.548 1.00 87.25 442 ARG A C 1
ATOM 3501 O O . ARG A 1 442 ? -6.224 2.981 38.124 1.00 87.25 442 ARG A O 1
ATOM 3508 N N . ASP A 1 443 ? -8.121 3.218 39.348 1.00 87.94 443 ASP A N 1
ATOM 3509 C CA . ASP A 1 443 ? -8.108 1.944 40.070 1.00 87.94 443 ASP A CA 1
ATOM 3510 C C . ASP A 1 443 ? -9.360 1.092 39.790 1.00 87.94 443 ASP A C 1
ATOM 3512 O O . ASP A 1 443 ? -9.616 0.137 40.519 1.00 87.94 443 ASP A O 1
ATOM 3516 N N . ASP A 1 444 ? -10.138 1.426 38.754 1.00 91.44 444 ASP A N 1
ATOM 3517 C CA . ASP A 1 444 ? -11.314 0.654 38.326 1.00 91.44 444 ASP A CA 1
ATOM 3518 C C . ASP A 1 444 ? -11.418 0.609 36.792 1.00 91.44 444 ASP A C 1
ATOM 3520 O O . ASP A 1 444 ? -10.773 1.396 36.083 1.00 91.44 444 ASP A O 1
ATOM 3524 N N . ASP A 1 445 ? -12.236 -0.307 36.284 1.00 92.25 445 ASP A N 1
ATOM 3525 C CA . ASP A 1 445 ? -12.599 -0.361 34.872 1.00 92.25 445 ASP A CA 1
ATOM 3526 C C . ASP A 1 445 ? -13.465 0.850 34.506 1.00 92.25 445 ASP A C 1
ATOM 3528 O O . ASP A 1 445 ? -14.180 1.428 35.326 1.00 92.25 445 ASP A O 1
ATOM 3532 N N . SER A 1 446 ? -13.395 1.286 33.252 1.00 93.62 446 SER A N 1
ATOM 3533 C CA . SER A 1 446 ? -14.146 2.458 32.787 1.00 93.62 446 SER A CA 1
ATOM 3534 C C . SER A 1 446 ? -14.847 2.147 31.476 1.00 93.62 446 SER A C 1
ATOM 3536 O O . SER A 1 446 ? -14.217 1.605 30.573 1.00 93.62 446 SER A O 1
ATOM 3538 N N . GLY A 1 447 ? -16.119 2.526 31.324 1.00 93.44 447 GLY A N 1
ATOM 3539 C CA . GLY A 1 447 ? -16.851 2.271 30.084 1.00 93.44 447 GLY A CA 1
ATOM 3540 C C . GLY A 1 447 ? -17.892 3.322 29.706 1.00 93.44 447 GLY A C 1
ATOM 3541 O O . GLY A 1 447 ? -18.446 4.027 30.549 1.00 93.44 447 GLY A O 1
ATOM 3542 N N . VAL A 1 448 ? -18.163 3.416 28.404 1.00 95.31 448 VAL A N 1
ATOM 3543 C CA . VAL A 1 448 ? -19.214 4.253 27.802 1.00 95.31 448 VAL A CA 1
ATOM 3544 C C . VAL A 1 448 ? -20.112 3.407 26.908 1.00 95.31 448 VAL A C 1
ATOM 3546 O O . VAL A 1 448 ? -19.692 2.396 26.348 1.00 95.31 448 VAL A O 1
ATOM 3549 N N . ARG A 1 449 ? -21.373 3.823 26.756 1.00 95.06 449 ARG A N 1
ATOM 3550 C CA . ARG A 1 449 ? -22.394 3.054 26.036 1.00 95.06 449 ARG A CA 1
ATOM 3551 C C . ARG A 1 449 ? -22.876 3.779 24.789 1.00 95.06 449 ARG A C 1
ATOM 3553 O O . ARG A 1 449 ? -23.352 4.911 24.865 1.00 95.06 449 ARG A O 1
ATOM 3560 N N . PHE A 1 450 ? -22.886 3.059 23.676 1.00 94.62 450 PHE A N 1
ATOM 3561 C CA . PHE A 1 450 ? -23.511 3.448 22.417 1.00 94.62 450 PHE A CA 1
ATOM 3562 C C . PHE A 1 450 ? -24.711 2.544 22.126 1.00 94.62 450 PHE A C 1
ATOM 3564 O O . PHE A 1 450 ? -24.759 1.387 22.551 1.00 94.62 450 PHE A O 1
ATOM 3571 N N . VAL A 1 451 ? -25.701 3.072 21.409 1.00 94.69 451 VAL A N 1
ATOM 3572 C CA . VAL A 1 451 ? -26.875 2.311 20.966 1.00 94.69 451 VAL A CA 1
ATOM 3573 C C . VAL A 1 451 ? -26.885 2.296 19.447 1.00 94.69 451 VAL A C 1
ATOM 3575 O O . VAL A 1 451 ? -26.864 3.351 18.814 1.00 94.69 451 VAL A O 1
ATOM 3578 N N . LEU A 1 452 ? -26.897 1.091 18.881 1.00 94.75 452 LEU A N 1
ATOM 3579 C CA . LEU A 1 452 ? -26.841 0.855 17.442 1.00 94.75 452 LEU A CA 1
ATOM 3580 C C . LEU A 1 452 ? -28.107 0.141 16.976 1.00 94.75 452 LEU A C 1
ATOM 3582 O O . LEU A 1 452 ? -28.629 -0.741 17.664 1.00 94.75 452 LEU A O 1
ATOM 3586 N N . ILE A 1 453 ? -28.576 0.505 15.786 1.00 95.06 453 ILE A N 1
ATOM 3587 C CA . ILE A 1 453 ? -29.706 -0.114 15.097 1.00 95.06 453 ILE A CA 1
ATOM 3588 C C . ILE A 1 453 ? -29.199 -0.588 13.732 1.00 95.06 453 ILE A C 1
ATOM 3590 O O . ILE A 1 453 ? -28.909 0.248 12.882 1.00 95.06 453 ILE A O 1
ATOM 3594 N N . PRO A 1 454 ? -29.072 -1.900 13.481 1.00 92.81 454 PRO A N 1
ATOM 3595 C CA . PRO A 1 454 ? -28.634 -2.378 12.177 1.00 92.81 454 PRO A CA 1
ATOM 3596 C C . PRO A 1 454 ? -29.645 -2.004 11.092 1.00 92.81 454 PRO A C 1
ATOM 3598 O O . PRO A 1 454 ? -30.834 -2.283 11.244 1.00 92.81 454 PRO A O 1
ATOM 3601 N N . ASN A 1 455 ? -29.183 -1.435 9.984 1.00 91.06 455 ASN A N 1
ATOM 3602 C CA . ASN A 1 455 ? -30.015 -1.072 8.830 1.00 91.06 455 ASN A CA 1
ATOM 3603 C C . ASN A 1 455 ? -29.638 -1.852 7.552 1.00 91.06 455 ASN A C 1
ATOM 3605 O O . ASN A 1 455 ? -30.275 -1.687 6.510 1.00 91.06 455 ASN A O 1
ATOM 3609 N N . LYS A 1 456 ? -28.640 -2.742 7.640 1.00 88.94 456 LYS A N 1
ATOM 3610 C CA . LYS A 1 456 ? -28.124 -3.581 6.549 1.00 88.94 456 LYS A CA 1
ATOM 3611 C C . LYS A 1 456 ? -27.971 -5.034 7.021 1.00 88.94 456 LYS A C 1
ATOM 3613 O O . LYS A 1 456 ? -27.658 -5.271 8.180 1.00 88.94 456 LYS A O 1
ATOM 3618 N N . LEU A 1 457 ? -28.210 -6.005 6.136 1.00 88.56 457 LEU A N 1
ATOM 3619 C CA . LEU A 1 457 ? -28.021 -7.440 6.413 1.00 88.56 457 LEU A CA 1
ATOM 3620 C C . LEU A 1 457 ? -26.579 -7.888 6.122 1.00 88.56 457 LEU A C 1
ATOM 3622 O O . LEU A 1 457 ? -25.908 -7.294 5.276 1.00 88.56 457 LEU A O 1
ATOM 3626 N N . GLY A 1 458 ? -26.154 -8.984 6.757 1.00 85.38 458 GLY A N 1
ATOM 3627 C CA . GLY A 1 458 ? -24.869 -9.648 6.513 1.00 85.38 458 GLY A CA 1
ATOM 3628 C C . GLY A 1 458 ? -23.840 -9.436 7.625 1.00 85.38 458 GLY A C 1
ATOM 3629 O O . GLY A 1 458 ? -24.179 -9.015 8.729 1.00 85.38 458 GLY A O 1
ATOM 3630 N N . HIS A 1 459 ? -22.578 -9.757 7.336 1.00 81.62 459 HIS A N 1
ATOM 3631 C CA . HIS A 1 459 ? -21.457 -9.511 8.246 1.00 81.62 459 HIS A CA 1
ATOM 3632 C C . HIS A 1 459 ? -21.076 -8.031 8.201 1.00 81.62 459 HIS A C 1
ATOM 3634 O O . HIS A 1 459 ? -20.587 -7.540 7.183 1.00 81.62 459 HIS A O 1
ATOM 3640 N N . LEU A 1 460 ? -21.310 -7.323 9.301 1.00 83.25 460 LEU A N 1
ATOM 3641 C CA . LEU A 1 460 ? -20.989 -5.908 9.453 1.00 83.25 460 LEU A CA 1
ATOM 3642 C C . LEU A 1 460 ? -19.883 -5.710 10.490 1.00 83.25 460 LEU A C 1
ATOM 3644 O O . LEU A 1 460 ? -19.651 -6.563 11.344 1.00 83.25 460 LEU A O 1
ATOM 3648 N N . LYS A 1 461 ? -19.213 -4.557 10.423 1.00 82.19 461 LYS A N 1
ATOM 3649 C CA . LYS A 1 461 ? -18.111 -4.197 11.320 1.00 82.19 461 LYS A CA 1
ATOM 3650 C C . LYS A 1 461 ? -18.460 -2.964 12.141 1.00 82.19 461 LYS A C 1
ATOM 3652 O O . LYS A 1 461 ? -18.881 -1.947 11.590 1.00 82.19 461 LYS A O 1
ATOM 3657 N N . ILE A 1 462 ? -18.215 -3.039 13.442 1.00 84.44 462 ILE A N 1
ATOM 3658 C CA . ILE A 1 462 ? -18.166 -1.893 14.346 1.00 84.44 462 ILE A CA 1
ATOM 3659 C C . ILE A 1 462 ? -16.705 -1.602 14.637 1.00 84.44 462 ILE A C 1
ATOM 3661 O O . ILE A 1 462 ? -15.979 -2.464 15.125 1.00 84.44 462 ILE A O 1
ATOM 3665 N N . LYS A 1 463 ? -16.280 -0.373 14.380 1.00 80.50 463 LYS A N 1
ATOM 3666 C CA . LYS A 1 463 ? -14.939 0.107 14.695 1.00 80.50 463 LYS A CA 1
ATOM 3667 C C . LYS A 1 463 ? -15.032 1.152 15.787 1.00 80.50 463 LYS A C 1
ATOM 3669 O O . LYS A 1 463 ? -15.869 2.051 15.726 1.00 80.50 463 LYS A O 1
ATOM 3674 N N . VAL A 1 464 ? -14.143 1.056 16.757 1.00 83.00 464 VAL A N 1
ATOM 3675 C CA . VAL A 1 464 ? -14.009 2.012 17.847 1.00 83.00 464 VAL A CA 1
ATOM 3676 C C . VAL A 1 464 ? -12.592 2.547 17.841 1.00 83.00 464 VAL A C 1
ATOM 3678 O O . VAL A 1 464 ? -11.634 1.782 17.776 1.00 83.00 464 VAL A O 1
ATOM 3681 N N . GLN A 1 465 ? -12.447 3.863 17.881 1.00 80.31 465 GLN A N 1
ATOM 3682 C CA . GLN A 1 465 ? -11.160 4.538 17.973 1.00 80.31 465 GLN A CA 1
ATOM 3683 C C . GLN A 1 465 ? -11.102 5.343 19.265 1.00 80.31 465 GLN A C 1
ATOM 3685 O O . GLN A 1 465 ? -12.078 5.982 19.656 1.00 80.31 465 GLN A O 1
ATOM 3690 N N . PHE A 1 466 ? -9.944 5.313 19.911 1.00 80.44 466 PHE A N 1
ATOM 3691 C CA . PHE A 1 466 ? -9.686 5.998 21.168 1.00 80.44 466 PHE A CA 1
ATOM 3692 C C . PHE A 1 466 ? -8.743 7.163 20.906 1.00 80.44 466 PHE A C 1
ATOM 3694 O O . PHE A 1 466 ? -7.678 6.975 20.306 1.00 80.44 466 PHE A O 1
ATOM 3701 N N . TYR A 1 467 ? -9.115 8.348 21.372 1.00 78.50 467 TYR A N 1
ATOM 3702 C CA . TYR A 1 467 ? -8.346 9.575 21.234 1.00 78.50 467 TYR A CA 1
ATOM 3703 C C . TYR A 1 467 ? -8.048 10.173 22.604 1.00 78.50 467 TYR A C 1
ATOM 3705 O O . TYR A 1 467 ? -8.899 10.188 23.485 1.00 78.50 467 TYR A O 1
ATOM 3713 N N . GLN A 1 468 ? -6.850 10.723 22.773 1.00 78.00 468 GLN A N 1
ATOM 3714 C CA . GLN A 1 468 ? -6.520 11.558 23.924 1.00 78.00 468 GLN A CA 1
ATOM 3715 C C . GLN A 1 468 ? -5.850 12.834 23.430 1.00 78.00 468 GLN A C 1
ATOM 3717 O O . GLN A 1 468 ? -4.943 12.784 22.594 1.00 78.00 468 GLN A O 1
ATOM 3722 N N . ASN A 1 469 ? -6.323 13.985 23.920 1.00 72.88 469 ASN A N 1
ATOM 3723 C CA . ASN A 1 469 ? -5.885 15.311 23.468 1.00 72.88 469 ASN A CA 1
ATOM 3724 C C . ASN A 1 469 ? -5.916 15.450 21.937 1.00 72.88 469 ASN A C 1
ATOM 3726 O O . ASN A 1 469 ? -5.009 16.019 21.326 1.00 72.88 469 ASN A O 1
ATOM 3730 N N . GLY A 1 470 ? -6.937 14.859 21.311 1.00 68.38 470 GLY A N 1
ATOM 3731 C CA . GLY A 1 470 ? -7.126 14.944 19.873 1.00 68.38 470 GLY A CA 1
ATOM 3732 C C . GLY A 1 470 ? -6.230 14.042 19.023 1.00 68.38 470 GLY A C 1
ATOM 3733 O O . GLY A 1 470 ? -6.282 14.121 17.798 1.00 68.38 470 GLY A O 1
ATOM 3734 N N . LYS A 1 471 ? -5.415 13.173 19.634 1.00 69.62 471 LYS A N 1
ATOM 3735 C CA . LYS A 1 471 ? -4.583 12.208 18.903 1.00 69.62 471 LYS A CA 1
ATOM 3736 C C . LYS A 1 471 ? -5.075 10.781 19.093 1.00 69.62 471 LYS A C 1
ATOM 3738 O O . LYS A 1 471 ? -5.425 10.426 20.217 1.00 69.62 471 LYS A O 1
ATOM 3743 N N . PRO A 1 472 ? -5.033 9.943 18.044 1.00 71.62 472 PRO A N 1
ATOM 3744 C CA . PRO A 1 472 ? -5.392 8.542 18.173 1.00 71.62 472 PRO A CA 1
ATOM 3745 C C . PRO A 1 472 ? -4.376 7.837 19.075 1.00 71.62 472 PRO A C 1
ATOM 3747 O O . PRO A 1 472 ? -3.161 7.896 18.844 1.00 71.62 472 PRO A O 1
ATOM 3750 N N . ILE A 1 473 ? -4.893 7.178 20.106 1.00 71.94 473 ILE A N 1
ATOM 3751 C CA . ILE A 1 473 ? -4.137 6.343 21.041 1.00 71.94 473 ILE A CA 1
ATOM 3752 C C . ILE A 1 473 ? -4.482 4.859 20.885 1.00 71.94 473 ILE A C 1
ATOM 3754 O O . ILE A 1 473 ? -3.653 4.026 21.222 1.00 71.94 473 ILE A O 1
ATOM 3758 N N . GLY A 1 474 ? -5.653 4.517 20.332 1.00 71.25 474 GLY A N 1
ATOM 3759 C CA . GLY A 1 474 ? -6.194 3.153 20.315 1.00 71.25 474 GLY A CA 1
ATOM 3760 C C . GLY A 1 474 ? -7.165 2.887 19.173 1.00 71.25 474 GLY A C 1
ATOM 3761 O O . GLY A 1 474 ? -7.820 3.815 18.701 1.00 71.25 474 GLY A O 1
ATOM 3762 N N . LYS A 1 475 ? -7.350 1.615 18.804 1.00 74.38 475 LYS A N 1
ATOM 3763 C CA . LYS A 1 475 ? -8.571 1.153 18.129 1.00 74.38 475 LYS A CA 1
ATOM 3764 C C . LYS A 1 475 ? -9.032 -0.201 18.676 1.00 74.38 475 LYS A C 1
ATOM 3766 O O . LYS A 1 475 ? -8.262 -0.890 19.332 1.00 74.38 475 LYS A O 1
ATOM 3771 N N . ALA A 1 476 ? -10.271 -0.574 18.400 1.00 77.25 476 ALA A N 1
ATOM 3772 C CA . ALA A 1 476 ? -10.823 -1.908 18.598 1.00 77.25 476 ALA A CA 1
ATOM 3773 C C . ALA A 1 476 ? -11.900 -2.154 17.531 1.00 77.25 476 ALA A C 1
ATOM 3775 O O . ALA A 1 476 ? -12.552 -1.207 17.089 1.00 77.25 476 ALA A O 1
ATOM 3776 N N . THR A 1 477 ? -12.069 -3.397 17.084 1.00 77.00 477 THR A N 1
ATOM 3777 C CA . THR A 1 477 ? -13.058 -3.744 16.050 1.00 77.00 477 THR A CA 1
ATOM 3778 C C . THR A 1 477 ? -13.867 -4.951 16.494 1.00 77.00 477 THR A C 1
ATOM 3780 O O . THR A 1 477 ? -13.318 -5.870 17.095 1.00 77.00 477 THR A O 1
ATOM 3783 N N . ARG A 1 478 ? -15.163 -4.951 16.179 1.00 80.25 478 ARG A N 1
ATOM 3784 C CA . ARG A 1 478 ? -16.073 -6.073 16.403 1.00 80.25 478 ARG A CA 1
ATOM 3785 C C . ARG A 1 478 ? -16.818 -6.415 15.117 1.00 80.25 478 ARG A C 1
ATOM 3787 O O . ARG A 1 478 ? -17.355 -5.519 14.462 1.00 80.25 478 ARG A O 1
ATOM 3794 N N . ASN A 1 479 ? -16.868 -7.696 14.769 1.00 81.38 479 ASN A N 1
ATOM 3795 C CA . ASN A 1 479 ? -17.690 -8.198 13.670 1.00 81.38 479 ASN A CA 1
ATOM 3796 C C . ASN A 1 479 ? -19.054 -8.638 14.222 1.00 81.38 479 ASN A C 1
ATOM 3798 O O . ASN A 1 479 ? -19.113 -9.300 15.252 1.00 81.38 479 ASN A O 1
ATOM 3802 N N . ILE A 1 480 ? -20.146 -8.276 13.547 1.00 85.06 480 ILE A N 1
ATOM 3803 C CA . ILE A 1 480 ? -21.513 -8.652 13.931 1.00 85.06 480 ILE A CA 1
ATOM 3804 C C . ILE A 1 480 ? -22.234 -9.241 12.725 1.00 85.06 480 ILE A C 1
ATOM 3806 O O . ILE A 1 480 ? -22.260 -8.638 11.650 1.00 85.06 480 ILE A O 1
ATOM 3810 N N . LEU A 1 481 ? -22.883 -10.389 12.914 1.00 87.31 481 LEU A N 1
ATOM 3811 C CA . LEU A 1 481 ? -23.790 -10.953 11.918 1.00 87.31 481 LEU A CA 1
ATOM 3812 C C . LEU A 1 481 ? -25.197 -10.361 12.079 1.00 87.31 481 LEU A C 1
ATOM 3814 O O . LEU A 1 481 ? -25.870 -10.589 13.089 1.00 87.31 481 LEU A O 1
ATOM 3818 N N . VAL A 1 482 ? -25.671 -9.642 11.062 1.00 89.12 482 VAL A N 1
ATOM 3819 C CA . VAL A 1 482 ? -27.025 -9.076 11.021 1.00 89.12 482 VAL A CA 1
ATOM 3820 C C . VAL A 1 482 ? -27.939 -9.920 10.141 1.00 89.12 482 VAL A C 1
ATOM 3822 O O . VAL A 1 482 ? -27.658 -10.153 8.965 1.00 89.12 482 VAL A O 1
ATOM 3825 N N . SER A 1 483 ? -29.066 -10.350 10.705 1.00 90.06 483 SER A N 1
ATOM 3826 C CA . SER A 1 483 ? -30.022 -11.262 10.064 1.00 90.06 483 SER A CA 1
ATOM 3827 C C . SER A 1 483 ? -31.472 -10.785 10.212 1.00 90.06 483 SER A C 1
ATOM 3829 O O . SER A 1 483 ? -31.781 -9.921 11.033 1.00 90.06 483 SER A O 1
ATOM 3831 N N . GLU A 1 484 ? -32.384 -11.335 9.406 1.00 88.88 484 GLU A N 1
ATOM 3832 C CA . GLU A 1 484 ? -33.824 -11.055 9.537 1.00 88.88 484 GLU A CA 1
ATOM 3833 C C . GLU A 1 484 ? -34.480 -11.843 10.683 1.00 88.88 484 GLU A C 1
ATOM 3835 O O . GLU A 1 484 ? -35.501 -11.417 11.222 1.00 88.88 484 GLU A O 1
ATOM 3840 N N . GLN A 1 485 ? -33.908 -12.992 11.060 1.00 81.69 485 GLN A N 1
ATOM 3841 C CA . GLN A 1 485 ? -34.428 -13.880 12.102 1.00 81.69 485 GLN A CA 1
ATOM 3842 C C . GLN A 1 485 ? -33.309 -14.412 13.008 1.00 81.69 485 GLN A C 1
ATOM 3844 O O . GLN A 1 485 ? -32.165 -14.515 12.565 1.00 81.69 485 GLN A O 1
ATOM 3849 N N . PRO A 1 486 ? -33.621 -14.805 14.261 1.00 72.81 486 PRO A N 1
ATOM 3850 C CA . PRO A 1 486 ? -32.643 -15.405 15.164 1.00 72.81 486 PRO A CA 1
ATOM 3851 C C . PRO A 1 486 ? -31.984 -16.626 14.511 1.00 72.81 486 PRO A C 1
ATOM 3853 O O . PRO A 1 486 ? -32.644 -17.626 14.236 1.00 72.81 486 PRO A O 1
ATOM 3856 N N . THR A 1 487 ? -30.682 -16.541 14.243 1.00 60.34 487 THR A N 1
ATOM 3857 C CA . THR A 1 487 ? -29.946 -17.597 13.537 1.00 60.34 487 THR A CA 1
ATOM 3858 C C . THR A 1 487 ? -29.215 -18.488 14.546 1.00 60.34 487 THR A C 1
ATOM 3860 O O . THR A 1 487 ? -28.436 -17.992 15.364 1.00 60.34 487 THR A O 1
ATOM 3863 N N . ALA A 1 488 ? -29.452 -19.806 14.498 1.00 53.56 488 ALA A N 1
ATOM 3864 C CA . ALA A 1 488 ? -28.869 -20.789 15.427 1.00 53.56 488 ALA A CA 1
ATOM 3865 C C . ALA A 1 488 ? -27.413 -21.189 15.105 1.00 53.56 488 ALA A C 1
ATOM 3867 O O . ALA A 1 488 ? -26.787 -21.870 15.905 1.00 53.56 488 ALA A O 1
ATOM 3868 N N . VAL A 1 489 ? -26.871 -20.761 13.960 1.00 51.28 489 VAL A N 1
ATOM 3869 C CA . VAL A 1 489 ? -25.493 -21.055 13.526 1.00 51.28 489 VAL A CA 1
ATOM 3870 C C . VAL A 1 489 ? -24.501 -20.360 14.457 1.00 51.28 489 VAL A C 1
ATOM 3872 O O . VAL A 1 489 ? -24.545 -19.136 14.558 1.00 51.28 489 VAL A O 1
ATOM 3875 N N . GLU A 1 490 ? -23.651 -21.098 15.168 1.00 47.66 490 GLU A N 1
ATOM 3876 C CA . GLU A 1 490 ? -22.542 -20.511 15.934 1.00 47.66 490 GLU A CA 1
ATOM 3877 C C . GLU A 1 490 ? -21.604 -19.774 14.971 1.00 47.66 490 GLU A C 1
ATOM 3879 O O . GLU A 1 490 ? -21.145 -20.341 13.984 1.00 47.66 490 GLU A O 1
ATOM 3884 N N . VAL A 1 491 ? -21.389 -18.481 15.218 1.00 45.81 491 VAL A N 1
ATOM 3885 C CA . VAL A 1 491 ? -20.401 -17.684 14.486 1.00 45.81 491 VAL A CA 1
ATOM 3886 C C . VAL A 1 491 ? -19.144 -17.718 15.351 1.00 45.81 491 VAL A C 1
ATOM 3888 O O . VAL A 1 491 ? -19.257 -17.371 16.529 1.00 45.81 491 VAL A O 1
ATOM 3891 N N . PRO A 1 492 ? -17.984 -18.154 14.832 1.00 44.81 492 PRO A N 1
ATOM 3892 C CA . PRO A 1 492 ? -16.731 -18.058 15.567 1.00 44.81 492 PRO A CA 1
ATOM 3893 C C . PRO A 1 492 ? -16.521 -16.616 16.040 1.00 44.81 492 PRO A C 1
ATOM 3895 O O . PRO A 1 492 ? -16.716 -15.681 15.261 1.00 44.81 492 PRO A O 1
ATOM 3898 N N . GLN A 1 493 ? -16.139 -16.430 17.305 1.00 46.75 493 GLN A N 1
ATOM 3899 C CA . GLN A 1 493 ? -15.729 -15.124 17.820 1.00 46.75 493 GLN A CA 1
ATOM 3900 C C . GLN A 1 493 ? -14.478 -14.674 17.059 1.00 46.75 493 GLN A C 1
ATOM 3902 O O . GLN A 1 493 ? -13.362 -15.064 17.387 1.00 46.75 493 GLN A O 1
ATOM 3907 N N . SER A 1 494 ? -14.652 -13.885 16.000 1.00 41.59 494 SER A N 1
ATOM 3908 C CA . SER A 1 494 ? -13.539 -13.200 15.348 1.00 41.59 494 SER A CA 1
ATOM 3909 C C . SER A 1 494 ? -13.368 -11.847 16.027 1.00 41.59 494 SER A C 1
ATOM 3911 O O . SER A 1 494 ? -13.775 -10.799 15.508 1.00 41.59 494 SER A O 1
ATOM 3913 N N . ASP A 1 495 ? -12.818 -11.882 17.226 1.00 46.41 495 ASP A N 1
ATOM 3914 C CA . ASP A 1 495 ? -12.335 -10.674 17.854 1.00 46.41 495 ASP A CA 1
ATOM 3915 C C . ASP A 1 495 ? -11.000 -10.359 17.190 1.00 46.41 495 ASP A C 1
ATOM 3917 O O . ASP A 1 495 ? -10.063 -11.150 17.247 1.00 46.41 495 ASP A O 1
ATOM 3921 N N . GLU A 1 496 ? -10.890 -9.192 16.558 1.00 44.62 496 GLU A N 1
ATOM 3922 C CA . GLU A 1 496 ? -9.588 -8.584 16.281 1.00 44.62 496 GLU A CA 1
ATOM 3923 C C . GLU A 1 496 ? -9.403 -7.401 17.242 1.00 44.62 496 GLU A C 1
ATOM 3925 O O . GLU A 1 496 ? -9.565 -6.234 16.841 1.00 44.62 496 GLU A O 1
ATOM 3930 N N . PRO A 1 497 ? -9.068 -7.629 18.528 1.00 43.88 497 PRO A N 1
ATOM 3931 C CA . PRO A 1 497 ? -8.761 -6.546 19.440 1.00 43.88 497 PRO A CA 1
ATOM 3932 C C . PRO A 1 497 ? -7.366 -6.001 19.104 1.00 43.88 497 PRO A C 1
ATOM 3934 O O . PRO A 1 497 ? -6.353 -6.346 19.710 1.00 43.88 497 PRO A O 1
ATOM 3937 N N . THR A 1 498 ? -7.275 -5.131 18.100 1.00 45.91 498 THR A N 1
ATOM 3938 C CA . THR A 1 498 ? -6.019 -4.430 17.800 1.00 45.91 498 THR A CA 1
ATOM 3939 C C . THR A 1 498 ? -5.928 -3.154 18.633 1.00 45.91 498 THR A C 1
ATOM 3941 O O . THR A 1 498 ? -6.054 -2.057 18.089 1.00 45.91 498 THR A O 1
ATOM 3944 N N . ALA A 1 499 ? -5.707 -3.261 19.947 1.00 42.56 499 ALA A N 1
ATOM 3945 C CA . ALA A 1 499 ? -5.368 -2.065 20.715 1.00 42.56 499 ALA A CA 1
ATOM 3946 C C . ALA A 1 499 ? -4.035 -1.493 20.225 1.00 42.56 499 ALA A C 1
ATOM 3948 O O . ALA A 1 499 ? -3.094 -2.224 19.900 1.00 42.56 499 ALA A O 1
ATOM 3949 N N . LEU A 1 500 ? -3.940 -0.170 20.185 1.00 48.34 500 LEU A N 1
ATOM 3950 C CA . LEU A 1 500 ? -2.697 0.499 19.850 1.00 48.34 500 LEU A CA 1
ATOM 3951 C C . LEU A 1 500 ? -1.923 0.906 21.092 1.00 48.34 500 LEU A C 1
ATOM 3953 O O . LEU A 1 500 ? -2.488 1.302 22.101 1.00 48.34 500 LEU A O 1
ATOM 3957 N N . GLU A 1 501 ? -0.605 0.760 20.962 1.00 47.19 501 GLU A N 1
ATOM 3958 C CA . GLU A 1 501 ? 0.392 0.930 22.011 1.00 47.19 501 GLU A CA 1
ATOM 3959 C C . GLU A 1 501 ? 0.360 2.304 22.688 1.00 47.19 501 GLU A C 1
ATOM 3961 O O . GLU A 1 501 ? 0.090 3.333 22.066 1.00 47.19 501 GLU A O 1
ATOM 3966 N N . LEU A 1 502 ? 0.763 2.289 23.960 1.00 41.78 502 LEU A N 1
ATOM 3967 C CA . LEU A 1 502 ? 0.951 3.437 24.834 1.00 41.78 502 LEU A CA 1
ATOM 3968 C C . LEU A 1 502 ? 1.651 4.639 24.173 1.00 41.78 502 LEU A C 1
ATOM 3970 O O . LEU A 1 502 ? 2.849 4.592 23.883 1.00 41.78 502 LEU A O 1
ATOM 3974 N N . LYS A 1 503 ? 0.951 5.778 24.067 1.00 46.06 503 LYS A N 1
ATOM 3975 C CA . LYS A 1 503 ? 1.598 7.090 23.910 1.00 46.06 503 LYS A CA 1
ATOM 3976 C C . LYS A 1 503 ? 1.903 7.661 25.290 1.00 46.06 503 LYS A C 1
ATOM 3978 O O . LYS A 1 503 ? 1.046 8.258 25.926 1.00 46.06 503 LYS A O 1
ATOM 3983 N N . THR A 1 504 ? 3.145 7.514 25.739 1.00 42.25 504 THR A N 1
ATOM 3984 C CA . THR A 1 504 ? 3.584 7.941 27.080 1.00 42.25 504 THR A CA 1
ATOM 3985 C C . THR A 1 504 ? 3.849 9.445 27.219 1.00 42.25 504 THR A C 1
ATOM 3987 O O . THR A 1 504 ? 4.007 9.932 28.339 1.00 42.25 504 THR A O 1
ATOM 3990 N N . LYS A 1 505 ? 3.920 10.192 26.104 1.00 48.69 505 LYS A N 1
ATOM 3991 C CA . LYS A 1 505 ? 4.003 11.661 26.090 1.00 48.69 505 LYS A CA 1
ATOM 3992 C C . LYS A 1 505 ? 3.641 12.231 24.715 1.00 48.69 505 LYS A C 1
ATOM 3994 O O . LYS A 1 505 ? 4.212 11.808 23.715 1.00 48.69 505 LYS A O 1
ATOM 3999 N N . LEU A 1 506 ? 2.730 13.201 24.662 1.00 52.97 506 LEU A N 1
ATOM 4000 C CA . LEU A 1 506 ? 2.461 14.001 23.461 1.00 52.97 506 LEU A CA 1
ATOM 4001 C C . LEU A 1 506 ? 3.487 15.142 23.385 1.00 52.97 506 LEU A C 1
ATOM 4003 O O . LEU A 1 506 ? 3.605 15.921 24.330 1.00 52.97 506 LEU A O 1
ATOM 4007 N N . THR A 1 507 ? 4.249 15.236 22.292 1.00 61.25 507 THR A N 1
ATOM 4008 C CA . THR A 1 507 ? 5.361 16.207 22.156 1.00 61.25 507 THR A CA 1
ATOM 4009 C C . THR A 1 507 ? 5.215 17.210 21.011 1.00 61.25 507 THR A C 1
ATOM 4011 O O . THR A 1 507 ? 5.908 18.225 21.021 1.00 61.25 507 THR A O 1
ATOM 4014 N N . ILE A 1 508 ? 4.303 16.985 20.061 1.00 70.56 508 ILE A N 1
ATOM 4015 C CA . ILE A 1 508 ? 4.072 17.877 18.908 1.00 70.56 508 ILE A CA 1
ATOM 4016 C C . ILE A 1 508 ? 2.599 18.317 18.836 1.00 70.56 508 ILE A C 1
ATOM 4018 O O . ILE A 1 508 ? 1.732 17.549 19.278 1.00 70.56 508 ILE A O 1
ATOM 4022 N N . PRO A 1 509 ? 2.289 19.509 18.281 1.00 72.19 509 PRO A N 1
ATOM 4023 C CA . PRO A 1 509 ? 0.908 19.944 18.084 1.00 72.19 509 PRO A CA 1
ATOM 4024 C C . PRO A 1 509 ? 0.143 18.980 17.160 1.00 72.19 509 PRO A C 1
ATOM 4026 O O . PRO A 1 509 ? 0.758 18.313 16.331 1.00 72.19 509 PRO A O 1
ATOM 4029 N N . PRO A 1 510 ? -1.186 18.879 17.306 1.00 74.88 510 PRO A N 1
ATOM 4030 C CA . PRO A 1 510 ? -2.020 18.085 16.413 1.00 74.88 510 PRO A CA 1
ATOM 4031 C C . PRO A 1 510 ? -2.198 18.765 15.048 1.00 74.88 510 PRO A C 1
ATOM 4033 O O . PRO A 1 510 ? -2.055 19.987 14.923 1.00 74.88 510 PRO A O 1
ATOM 4036 N N . GLN A 1 511 ? -2.564 17.968 14.046 1.00 86.81 511 GLN A N 1
ATOM 4037 C CA . GLN A 1 511 ? -2.927 18.434 12.710 1.00 86.81 511 GLN A CA 1
ATOM 4038 C C . GLN A 1 511 ? -4.122 19.400 12.730 1.00 86.81 511 GLN A C 1
ATOM 4040 O O . GLN A 1 511 ? -4.961 19.361 13.633 1.00 86.81 511 GLN A O 1
ATOM 4045 N N . ASP A 1 512 ? -4.236 20.246 11.702 1.00 91.62 512 ASP A N 1
ATOM 4046 C CA . ASP A 1 512 ? -5.362 21.182 11.588 1.00 91.62 512 ASP A CA 1
ATOM 4047 C C . ASP A 1 512 ? -6.687 20.465 11.321 1.00 91.62 512 ASP A C 1
ATOM 4049 O O . ASP A 1 512 ? -7.722 20.879 11.842 1.00 91.62 512 ASP A O 1
ATOM 4053 N N . LEU A 1 513 ? -6.677 19.421 10.490 1.00 93.31 513 LEU A N 1
ATOM 4054 C CA . LEU A 1 513 ? -7.876 18.691 10.097 1.00 93.31 513 LEU A CA 1
ATOM 4055 C C . LEU A 1 513 ? -7.552 17.216 9.839 1.00 93.31 513 LEU A C 1
ATOM 4057 O O . LEU A 1 513 ? -6.562 16.886 9.188 1.00 93.31 513 LEU A O 1
ATOM 4061 N N . GLU A 1 514 ? -8.422 16.332 10.305 1.00 91.50 514 GLU A N 1
ATOM 4062 C CA . GLU A 1 514 ? -8.418 14.913 9.974 1.00 91.50 514 GLU A CA 1
ATOM 4063 C C . GLU A 1 514 ? -9.643 14.581 9.120 1.00 91.50 514 GLU A C 1
ATOM 4065 O O . GLU A 1 514 ? -10.777 14.914 9.480 1.00 91.50 514 GLU A O 1
ATOM 4070 N N . LEU A 1 515 ? -9.402 13.938 7.979 1.00 93.12 515 LEU A N 1
ATOM 4071 C CA . LEU A 1 515 ? -10.427 13.351 7.127 1.00 93.12 515 LEU A CA 1
ATOM 4072 C C . LEU A 1 515 ? -10.411 11.840 7.320 1.00 93.12 515 LEU A C 1
ATOM 4074 O O . LEU A 1 515 ? -9.458 11.171 6.923 1.00 93.12 515 LEU A O 1
ATOM 4078 N N . PHE A 1 516 ? -11.492 11.312 7.878 1.00 88.00 516 PHE A N 1
ATOM 4079 C CA . PHE A 1 516 ? -11.733 9.878 7.935 1.00 88.00 516 PHE A CA 1
ATOM 4080 C C . PHE A 1 516 ? -12.396 9.423 6.656 1.00 88.00 516 PHE A C 1
ATOM 4082 O O . PHE A 1 516 ? -13.394 10.015 6.229 1.00 88.00 516 PHE A O 1
ATOM 4089 N N . VAL A 1 517 ? -11.852 8.355 6.089 1.00 88.88 517 VAL A N 1
ATOM 4090 C CA . VAL A 1 517 ? -12.429 7.655 4.952 1.00 88.88 517 VAL A CA 1
ATOM 4091 C C . VAL A 1 517 ? -12.593 6.187 5.316 1.00 88.88 517 VAL A C 1
ATOM 4093 O O . VAL A 1 517 ? -11.617 5.444 5.404 1.00 88.88 517 VAL A O 1
ATOM 4096 N N . ASP A 1 518 ? -13.839 5.773 5.518 1.00 81.94 518 ASP A N 1
ATOM 4097 C CA . ASP A 1 518 ? -14.193 4.375 5.745 1.00 81.94 518 ASP A CA 1
ATOM 4098 C C . ASP A 1 518 ? -14.645 3.732 4.434 1.00 81.94 518 ASP A C 1
ATOM 4100 O O . ASP A 1 518 ? -15.553 4.240 3.771 1.00 81.94 518 ASP A O 1
ATOM 4104 N N . LEU A 1 519 ? -14.030 2.602 4.082 1.00 80.94 519 LEU A N 1
ATOM 4105 C CA . LEU A 1 519 ? -14.486 1.738 2.999 1.00 80.94 519 LEU A CA 1
ATOM 4106 C C . LEU A 1 519 ? -15.486 0.723 3.565 1.00 80.94 519 LEU A C 1
ATOM 4108 O O . LEU A 1 519 ? -15.174 -0.007 4.507 1.00 80.94 519 LEU A O 1
ATOM 4112 N N . ASP A 1 520 ? -16.697 0.693 3.015 1.00 76.56 520 ASP A N 1
ATOM 4113 C CA . ASP A 1 520 ? -17.712 -0.282 3.409 1.00 76.56 520 ASP A CA 1
ATOM 4114 C C . ASP A 1 520 ? -17.317 -1.699 2.957 1.00 76.56 520 ASP A C 1
ATOM 4116 O O . ASP A 1 520 ? -16.511 -1.914 2.051 1.00 76.56 520 ASP A O 1
ATOM 4120 N N . THR A 1 521 ? -17.957 -2.685 3.573 1.00 71.38 521 THR A N 1
ATOM 4121 C CA . THR A 1 521 ? -17.857 -4.126 3.286 1.00 71.38 521 THR A CA 1
ATOM 4122 C C . THR A 1 521 ? -18.107 -4.505 1.823 1.00 71.38 521 THR A C 1
ATOM 4124 O O . THR A 1 521 ? -17.684 -5.570 1.388 1.00 71.38 521 THR A O 1
ATOM 4127 N N . ASP A 1 522 ? -18.767 -3.643 1.045 1.00 75.12 522 ASP A N 1
ATOM 4128 C CA . ASP A 1 522 ? -18.975 -3.838 -0.393 1.00 75.12 522 ASP A CA 1
ATOM 4129 C C . ASP A 1 522 ? -17.737 -3.508 -1.250 1.00 75.12 522 ASP A C 1
ATOM 4131 O O . ASP A 1 522 ? -17.779 -3.675 -2.474 1.00 75.12 522 ASP A O 1
ATOM 4135 N N . GLY A 1 523 ? -16.667 -3.001 -0.625 1.00 77.12 523 GLY A N 1
ATOM 4136 C CA . GLY A 1 523 ? -15.409 -2.617 -1.258 1.00 77.12 523 GLY A CA 1
ATOM 4137 C C . GLY A 1 523 ? -15.508 -1.411 -2.194 1.00 77.12 523 GLY A C 1
ATOM 4138 O O . GLY A 1 523 ? -14.578 -1.173 -2.966 1.00 77.12 523 GLY A O 1
ATOM 4139 N N . ARG A 1 524 ? -16.623 -0.665 -2.191 1.00 85.50 524 ARG A N 1
ATOM 4140 C CA . ARG A 1 524 ? -16.915 0.398 -3.177 1.00 85.50 524 ARG A CA 1
ATOM 4141 C C . ARG A 1 524 ? -17.546 1.653 -2.598 1.00 85.50 524 ARG A C 1
ATOM 4143 O O . ARG A 1 524 ? -17.500 2.697 -3.253 1.00 85.50 524 ARG A O 1
ATOM 4150 N N . THR A 1 525 ? -18.156 1.568 -1.426 1.00 87.75 525 THR A N 1
ATOM 4151 C CA . THR A 1 525 ? -18.794 2.707 -0.774 1.00 87.75 525 THR A CA 1
ATOM 4152 C C . THR A 1 525 ? -17.828 3.356 0.208 1.00 87.75 525 THR A C 1
ATOM 4154 O O . THR A 1 525 ? -17.373 2.723 1.153 1.00 87.75 525 THR A O 1
ATOM 4157 N N . LEU A 1 526 ? -17.517 4.631 -0.024 1.00 89.56 526 LEU A N 1
ATOM 4158 C CA . LEU A 1 526 ? -16.658 5.457 0.819 1.00 89.56 526 LEU A CA 1
ATOM 4159 C C . LEU A 1 526 ? -17.521 6.370 1.685 1.00 89.56 526 LEU A C 1
ATOM 4161 O O . LEU A 1 526 ? -18.326 7.132 1.149 1.00 89.56 526 LEU A O 1
ATOM 4165 N N . SER A 1 527 ? -17.333 6.325 2.998 1.00 87.94 527 SER A N 1
ATOM 4166 C CA . SER A 1 527 ? -17.981 7.218 3.963 1.00 87.94 527 SER A CA 1
ATOM 4167 C C . SER A 1 527 ? -16.980 8.212 4.537 1.00 87.94 527 SER A C 1
ATOM 4169 O O . SER A 1 527 ? -15.835 7.857 4.808 1.00 87.94 527 SER A O 1
ATOM 4171 N N . PHE A 1 528 ? -17.415 9.458 4.733 1.00 90.75 528 PHE A N 1
ATOM 4172 C CA . PHE A 1 528 ? -16.531 10.568 5.089 1.00 90.75 528 PHE A CA 1
ATOM 4173 C C . PHE A 1 528 ? -16.921 11.208 6.420 1.00 90.75 528 PHE A C 1
ATOM 4175 O O . PHE A 1 528 ? -18.093 11.531 6.642 1.00 90.75 528 PHE A O 1
ATOM 4182 N N . SER A 1 529 ? -15.937 11.500 7.271 1.00 88.50 529 SER A N 1
ATOM 4183 C CA . SER A 1 529 ? -16.133 12.409 8.406 1.00 88.50 529 SER A CA 1
ATOM 4184 C C . SER A 1 529 ? -14.936 13.329 8.633 1.00 88.50 529 SER A C 1
ATOM 4186 O O . SER A 1 529 ? -13.800 12.972 8.324 1.00 88.50 529 SER A O 1
ATOM 4188 N N . LEU A 1 530 ? -15.198 14.535 9.144 1.00 91.56 530 LEU A N 1
ATOM 4189 C CA . LEU A 1 530 ? -14.161 15.507 9.499 1.00 91.56 530 LEU A CA 1
ATOM 4190 C C . LEU A 1 530 ? -14.041 15.682 11.001 1.00 91.56 530 LEU A C 1
ATOM 4192 O O . LEU A 1 530 ? -15.041 15.798 11.711 1.00 91.56 530 LEU A O 1
ATOM 4196 N N . HIS A 1 531 ? -12.805 15.804 11.461 1.00 87.88 531 HIS A N 1
ATOM 4197 C CA . HIS A 1 531 ? -12.495 16.165 12.832 1.00 87.88 531 HIS A CA 1
ATOM 4198 C C . HIS A 1 531 ? -11.374 17.196 12.870 1.00 87.88 531 HIS A C 1
ATOM 4200 O O . HIS A 1 531 ? -10.408 17.112 12.115 1.00 87.88 531 HIS A O 1
ATOM 4206 N N . SER A 1 532 ? -11.488 18.155 13.773 1.00 88.44 532 SER A N 1
ATOM 4207 C CA . SER A 1 532 ? -10.397 19.017 14.177 1.00 88.44 532 SER A CA 1
ATOM 4208 C C . SER A 1 532 ? -10.450 19.212 15.678 1.00 88.44 532 SER A C 1
ATOM 4210 O O . SER A 1 532 ? -11.506 19.260 16.304 1.00 88.44 532 SER A O 1
ATOM 4212 N N . VAL A 1 533 ? -9.262 19.348 16.236 1.00 78.19 533 VAL A N 1
ATOM 4213 C CA . VAL A 1 533 ? -9.038 19.596 17.656 1.00 78.19 533 VAL A CA 1
ATOM 4214 C C . VAL A 1 533 ? -8.786 21.083 17.907 1.00 78.19 533 VAL A C 1
ATOM 4216 O O . VAL A 1 533 ? -8.638 21.511 19.049 1.00 78.19 533 VAL A O 1
ATOM 4219 N N . LYS A 1 534 ? -8.718 21.879 16.831 1.00 82.69 534 LYS A N 1
ATOM 4220 C CA . LYS A 1 534 ? -8.534 23.324 16.874 1.00 82.69 534 LYS A CA 1
ATOM 4221 C C . LYS A 1 534 ? -9.899 24.000 16.991 1.00 82.69 534 LYS A C 1
ATOM 4223 O O . LYS A 1 534 ? -10.693 23.874 16.061 1.00 82.69 534 LYS A O 1
ATOM 4228 N N . PRO A 1 535 ? -10.180 24.749 18.071 1.00 76.94 535 PRO A N 1
ATOM 4229 C CA . PRO A 1 535 ? -11.495 25.360 18.291 1.00 76.94 535 PRO A CA 1
ATOM 4230 C C . PRO A 1 535 ? -11.970 26.275 17.149 1.00 76.94 535 PRO A C 1
ATOM 4232 O O . PRO A 1 535 ? -13.165 26.431 16.921 1.00 76.94 535 PRO A O 1
ATOM 4235 N N . GLU A 1 536 ? -11.047 26.897 16.413 1.00 82.75 536 GLU A N 1
ATOM 4236 C CA . GLU A 1 536 ? -11.343 27.747 15.254 1.00 82.75 536 GLU A CA 1
ATOM 4237 C C . GLU A 1 536 ? -11.771 26.971 13.986 1.00 82.75 536 GLU A C 1
ATOM 4239 O O . GLU A 1 536 ? -12.279 27.563 13.018 1.00 82.75 536 GLU A O 1
ATOM 4244 N N . ILE A 1 537 ? -11.578 25.652 13.979 1.00 85.81 537 ILE A N 1
ATOM 4245 C CA . ILE A 1 537 ? -11.988 24.711 12.936 1.00 85.81 537 ILE A CA 1
ATOM 4246 C C . ILE A 1 537 ? -13.066 23.807 13.556 1.00 85.81 537 ILE A C 1
ATOM 4248 O O . ILE A 1 537 ? -12.803 22.717 14.040 1.00 85.81 537 ILE A O 1
ATOM 4252 N N . ASP A 1 538 ? -14.303 24.299 13.556 1.00 84.75 538 ASP A N 1
ATOM 4253 C CA . ASP A 1 538 ? -15.469 23.654 14.180 1.00 84.75 538 ASP A CA 1
ATOM 4254 C C . ASP A 1 538 ? -15.958 22.421 13.389 1.00 84.75 538 ASP A C 1
ATOM 4256 O O . ASP A 1 538 ? -16.965 22.464 12.677 1.00 84.75 538 ASP A O 1
ATOM 4260 N N . TYR A 1 539 ? -15.191 21.330 13.456 1.00 87.38 539 TYR A N 1
ATOM 4261 C CA . TYR A 1 539 ? -15.576 20.009 12.960 1.00 87.38 539 TYR A CA 1
ATOM 4262 C C . TYR A 1 539 ? -15.325 18.961 14.039 1.00 87.38 539 TYR A C 1
ATOM 4264 O O . TYR A 1 539 ? -14.187 18.616 14.342 1.00 87.38 539 TYR A O 1
ATOM 4272 N N . HIS A 1 540 ? -16.399 18.388 14.569 1.00 84.69 540 HIS A N 1
ATOM 4273 C CA . HIS A 1 540 ? -16.341 17.350 15.594 1.00 84.69 540 HIS A CA 1
ATOM 4274 C C . HIS A 1 540 ? -16.964 16.067 15.051 1.00 84.69 540 HIS A C 1
ATOM 4276 O O . HIS A 1 540 ? -18.175 15.877 15.141 1.00 84.69 540 HIS A O 1
ATOM 4282 N N . ARG A 1 541 ? -16.138 15.226 14.406 1.00 80.69 541 ARG A N 1
ATOM 4283 C CA . ARG A 1 541 ? -16.559 13.964 13.755 1.00 80.69 541 ARG A CA 1
ATOM 4284 C C . ARG A 1 541 ? -17.760 14.159 12.824 1.00 80.69 541 ARG A C 1
ATOM 4286 O O . ARG A 1 541 ? -18.641 13.311 12.709 1.00 80.69 541 ARG A O 1
ATOM 4293 N N . THR A 1 542 ? -17.808 15.310 12.161 1.00 85.75 542 THR A N 1
ATOM 4294 C CA . THR A 1 542 ? -18.940 15.729 11.341 1.00 85.75 542 THR A CA 1
ATOM 4295 C C . THR A 1 542 ? -19.064 14.807 10.139 1.00 85.75 542 THR A C 1
ATOM 4297 O O . THR A 1 542 ? -18.180 14.782 9.284 1.00 85.75 542 THR A O 1
ATOM 4300 N N . ASN A 1 543 ? -20.169 14.065 10.067 1.00 85.06 543 ASN A N 1
ATOM 4301 C CA . ASN A 1 543 ? -20.488 13.198 8.940 1.00 85.06 543 ASN A CA 1
ATOM 4302 C C . ASN A 1 543 ? -20.679 14.036 7.664 1.00 85.06 543 ASN A C 1
ATOM 4304 O O . ASN A 1 543 ? -21.422 15.023 7.648 1.00 85.06 543 ASN A O 1
ATOM 4308 N N . LEU A 1 544 ? -19.995 13.641 6.593 1.00 90.62 544 LEU A N 1
ATOM 4309 C CA . LEU A 1 544 ? -20.049 14.295 5.290 1.00 90.62 544 LEU A CA 1
ATOM 4310 C C . LEU A 1 544 ? -20.727 13.423 4.229 1.00 90.62 544 LEU A C 1
ATOM 4312 O O . LEU A 1 544 ? -20.585 13.675 3.039 1.00 90.62 544 LEU A O 1
ATOM 4316 N N . GLY A 1 545 ? -21.487 12.415 4.627 1.00 87.44 545 GLY A N 1
ATOM 4317 C CA . GLY A 1 545 ? -22.144 11.475 3.734 1.00 87.44 545 GLY A CA 1
ATOM 4318 C C . GLY A 1 545 ? -21.182 10.459 3.126 1.00 87.44 545 GLY A C 1
ATOM 4319 O O . GLY A 1 545 ? -20.056 10.273 3.588 1.00 87.44 545 GLY A O 1
ATOM 4320 N N . GLN A 1 546 ? -21.658 9.806 2.071 1.00 91.75 546 GLN A N 1
ATOM 4321 C CA . GLN A 1 546 ? -20.976 8.694 1.422 1.00 91.75 546 GLN A CA 1
ATOM 4322 C C . GLN A 1 546 ? -21.044 8.805 -0.101 1.00 91.75 546 GLN A C 1
ATOM 4324 O O . GLN A 1 546 ? -21.908 9.499 -0.645 1.00 91.75 546 GLN A O 1
ATOM 4329 N N . VAL A 1 547 ? -20.153 8.095 -0.786 1.00 93.31 547 VAL A N 1
ATOM 4330 C CA . VAL A 1 547 ? -20.160 7.921 -2.240 1.00 93.31 547 VAL A CA 1
ATOM 4331 C C . VAL A 1 547 ? -19.953 6.451 -2.571 1.00 93.31 547 VAL A C 1
ATOM 4333 O O . VAL A 1 547 ? -19.000 5.843 -2.101 1.00 93.31 547 VAL A O 1
ATOM 4336 N N . THR A 1 548 ? -20.818 5.892 -3.417 1.00 92.38 548 THR A N 1
ATOM 4337 C CA . THR A 1 548 ? -20.655 4.534 -3.949 1.00 92.38 548 THR A CA 1
ATOM 4338 C C . THR A 1 548 ? -20.039 4.590 -5.339 1.00 92.38 548 THR A C 1
ATOM 4340 O O . THR A 1 548 ? -20.627 5.138 -6.278 1.00 92.38 548 THR A O 1
ATOM 4343 N N . LEU A 1 549 ? -18.852 4.007 -5.474 1.00 87.81 549 LEU A N 1
ATOM 4344 C CA . LEU A 1 549 ? -18.114 3.975 -6.727 1.00 87.81 549 LEU A CA 1
ATOM 4345 C C . LEU A 1 549 ? -18.732 2.991 -7.726 1.00 87.81 549 LEU A C 1
ATOM 4347 O O . LEU A 1 549 ? -19.167 1.892 -7.381 1.00 87.81 549 LEU A O 1
ATOM 4351 N N . GLN A 1 550 ? -18.751 3.395 -8.997 1.00 85.06 550 GLN A N 1
ATOM 4352 C CA . GLN A 1 550 ? -19.190 2.543 -10.101 1.00 85.06 550 GLN A CA 1
ATOM 4353 C C . GLN A 1 550 ? -18.039 1.644 -10.564 1.00 85.06 550 GLN A C 1
ATOM 4355 O O . GLN A 1 550 ? -16.952 2.141 -10.864 1.00 85.06 550 GLN A O 1
ATOM 4360 N N . GLY A 1 551 ? -18.298 0.338 -10.677 1.00 81.62 551 GLY A N 1
ATOM 4361 C CA . GLY A 1 551 ? -17.277 -0.658 -11.029 1.00 81.62 551 GLY A CA 1
ATOM 4362 C C . GLY A 1 551 ? -16.298 -0.939 -9.886 1.00 81.62 551 GLY A C 1
ATOM 4363 O O . GLY A 1 551 ? -16.606 -0.660 -8.730 1.00 81.62 551 GLY A O 1
ATOM 4364 N N . SER A 1 552 ? -15.139 -1.518 -10.205 1.00 81.50 552 SER A N 1
ATOM 4365 C CA . SER A 1 552 ? -14.062 -1.754 -9.238 1.00 81.50 552 SER A CA 1
ATOM 4366 C C . SER A 1 552 ? -13.238 -0.471 -9.026 1.00 81.50 552 SER A C 1
ATOM 4368 O O . SER A 1 552 ? -12.632 0.026 -9.983 1.00 81.50 552 SER A O 1
ATOM 4370 N N . PRO A 1 553 ? -13.172 0.083 -7.797 1.00 80.81 553 PRO A N 1
ATOM 4371 C CA . PRO A 1 553 ? -12.326 1.232 -7.472 1.00 80.81 553 PRO A CA 1
ATOM 4372 C C . PRO A 1 553 ? -10.865 0.971 -7.817 1.00 80.81 553 PRO A C 1
ATOM 4374 O O . PRO A 1 553 ? -10.183 1.841 -8.353 1.00 80.81 553 PRO A O 1
ATOM 4377 N N . LEU A 1 554 ? -10.414 -0.256 -7.564 1.00 74.50 554 LEU A N 1
ATOM 4378 C CA . LEU A 1 554 ? -9.041 -0.672 -7.776 1.00 74.50 554 LEU A CA 1
ATOM 4379 C C . LEU A 1 554 ? -8.663 -0.643 -9.261 1.00 74.50 554 LEU A C 1
ATOM 4381 O O . LEU A 1 554 ? -7.680 -0.001 -9.627 1.00 74.50 554 LEU A O 1
ATOM 4385 N N . GLU A 1 555 ? -9.477 -1.254 -10.127 1.00 79.31 555 GLU A N 1
ATOM 4386 C CA . GLU A 1 555 ? -9.266 -1.243 -11.587 1.00 79.31 555 GLU A CA 1
ATOM 4387 C C . GLU A 1 555 ? -9.276 0.184 -12.144 1.00 79.31 555 GLU A C 1
ATOM 4389 O O . GLU A 1 555 ? -8.509 0.546 -13.042 1.00 79.31 555 GLU A O 1
ATOM 4394 N N . LYS A 1 556 ? -10.131 1.037 -11.579 1.00 84.25 556 LYS A N 1
ATOM 4395 C CA . LYS A 1 556 ? -10.210 2.440 -11.968 1.00 84.25 556 LYS A CA 1
ATOM 4396 C C . LYS A 1 556 ? -8.946 3.209 -11.596 1.00 84.25 556 LYS A C 1
ATOM 4398 O O . LYS A 1 556 ? -8.424 3.954 -12.427 1.00 84.25 556 LYS A O 1
ATOM 4403 N N . MET A 1 557 ? -8.434 3.019 -10.381 1.00 86.19 557 MET A N 1
ATOM 4404 C CA . MET A 1 557 ? -7.176 3.638 -9.961 1.00 86.19 557 MET A CA 1
ATOM 4405 C C . MET A 1 557 ? -5.997 3.108 -10.785 1.00 86.19 557 MET A C 1
ATOM 4407 O O . MET A 1 557 ? -5.154 3.900 -11.199 1.00 86.19 557 MET A O 1
ATOM 4411 N N . GLN A 1 558 ? -5.982 1.818 -11.141 1.00 78.56 558 GLN A N 1
ATOM 4412 C CA . GLN A 1 558 ? -4.986 1.253 -12.064 1.00 78.56 558 GLN A CA 1
ATOM 4413 C C . GLN A 1 558 ? -4.981 1.966 -13.417 1.00 78.56 558 GLN A C 1
ATOM 4415 O O . GLN A 1 558 ? -3.916 2.310 -13.930 1.00 78.56 558 GLN A O 1
ATOM 4420 N N . ALA A 1 559 ? -6.153 2.241 -13.992 1.00 84.44 559 ALA A N 1
ATOM 4421 C CA . ALA A 1 559 ? -6.243 2.974 -15.252 1.00 84.44 559 ALA A CA 1
ATOM 4422 C C . ALA A 1 559 ? -5.661 4.396 -15.136 1.00 84.44 559 ALA A C 1
ATOM 4424 O O . ALA A 1 559 ? -4.935 4.840 -16.030 1.00 84.44 559 ALA A O 1
ATOM 4425 N N . ILE A 1 560 ? -5.921 5.084 -14.020 1.00 89.62 560 ILE A N 1
ATOM 4426 C CA . ILE A 1 560 ? -5.357 6.413 -13.740 1.00 89.62 560 ILE A CA 1
ATOM 4427 C C . ILE A 1 560 ? -3.834 6.334 -13.585 1.00 89.62 560 ILE A C 1
ATOM 4429 O O . ILE A 1 560 ? -3.117 7.116 -14.205 1.00 89.62 560 ILE A O 1
ATOM 4433 N N . TYR A 1 561 ? -3.313 5.374 -12.822 1.00 86.31 561 TYR A N 1
ATOM 4434 C CA . TYR A 1 561 ? -1.869 5.189 -12.623 1.00 86.31 561 TYR A CA 1
ATOM 4435 C C . TYR A 1 561 ? -1.142 4.813 -13.905 1.00 86.31 561 TYR A C 1
ATOM 4437 O O . TYR A 1 561 ? -0.028 5.291 -14.154 1.00 86.31 561 TYR A O 1
ATOM 4445 N N . LYS A 1 562 ? -1.800 4.044 -14.772 1.00 84.38 562 LYS A N 1
ATOM 4446 C CA . LYS A 1 562 ? -1.292 3.736 -16.102 1.00 84.38 562 LYS A CA 1
ATOM 4447 C C . LYS A 1 562 ? -1.133 4.982 -16.955 1.00 84.38 562 LYS A C 1
ATOM 4449 O O . LYS A 1 562 ? -0.110 5.164 -17.614 1.00 84.38 562 LYS A O 1
ATOM 4454 N N . GLU A 1 563 ? -2.124 5.857 -16.926 1.00 88.88 563 GLU A N 1
ATOM 4455 C CA . GLU A 1 563 ? -2.047 7.129 -17.626 1.00 88.88 563 GLU A CA 1
ATOM 4456 C C . GLU A 1 563 ? -0.987 8.059 -17.021 1.00 88.88 563 GLU A C 1
ATOM 4458 O O . GLU A 1 563 ? -0.185 8.642 -17.753 1.00 88.88 563 GLU A O 1
ATOM 4463 N N . MET A 1 564 ? -0.917 8.161 -15.692 1.00 91.31 564 MET A N 1
ATOM 4464 C CA . MET A 1 564 ? 0.100 8.972 -15.025 1.00 91.31 564 MET A CA 1
ATOM 4465 C C . MET A 1 564 ? 1.513 8.475 -15.333 1.00 91.31 564 MET A C 1
ATOM 4467 O O . MET A 1 564 ? 2.390 9.300 -15.572 1.00 91.31 564 MET A O 1
ATOM 4471 N N . THR A 1 565 ? 1.725 7.161 -15.429 1.00 86.44 565 THR A N 1
ATOM 4472 C CA . THR A 1 565 ? 2.986 6.555 -15.890 1.00 86.44 565 THR A CA 1
ATOM 4473 C C . THR A 1 565 ? 3.360 7.041 -17.292 1.00 86.44 565 THR A C 1
ATOM 4475 O O . THR A 1 565 ? 4.466 7.534 -17.508 1.00 86.44 565 THR A O 1
ATOM 4478 N N . GLN A 1 566 ? 2.423 7.004 -18.244 1.00 86.75 566 GLN A N 1
ATOM 4479 C CA . GLN A 1 566 ? 2.667 7.497 -19.607 1.00 86.75 566 GLN A CA 1
ATOM 4480 C C . GLN A 1 566 ? 3.028 8.989 -19.623 1.00 86.75 566 GLN A C 1
ATOM 4482 O O . GLN A 1 566 ? 3.884 9.427 -20.395 1.00 86.75 566 GLN A O 1
ATOM 4487 N N . MET A 1 567 ? 2.403 9.782 -18.750 1.00 89.00 567 MET A N 1
ATOM 4488 C CA . MET A 1 567 ? 2.722 11.202 -18.597 1.00 89.00 567 MET A CA 1
ATOM 4489 C C . MET A 1 567 ? 4.080 11.443 -17.921 1.00 89.00 567 MET A C 1
ATOM 4491 O O . MET A 1 567 ? 4.732 12.437 -18.237 1.00 89.00 567 MET A O 1
ATOM 4495 N N . ALA A 1 568 ? 4.531 10.554 -17.031 1.00 87.31 568 ALA A N 1
ATOM 4496 C CA . ALA A 1 568 ? 5.853 10.633 -16.404 1.00 87.31 568 ALA A CA 1
ATOM 4497 C C . ALA A 1 568 ? 6.980 10.336 -17.404 1.00 87.31 568 ALA A C 1
ATOM 4499 O O . ALA A 1 568 ? 8.045 10.951 -17.336 1.00 87.31 568 ALA A O 1
ATOM 4500 N N . GLN A 1 569 ? 6.734 9.424 -18.346 1.00 83.56 569 GLN A N 1
ATOM 4501 C CA . GLN A 1 569 ? 7.689 9.030 -19.385 1.00 83.56 569 GLN A CA 1
ATOM 4502 C C . GLN A 1 569 ? 7.778 10.045 -20.535 1.00 83.56 569 GLN A C 1
ATOM 4504 O O . GLN A 1 569 ? 8.804 10.149 -21.210 1.00 83.56 569 GLN A O 1
ATOM 4509 N N . ARG A 1 570 ? 6.709 10.810 -20.786 1.00 81.38 570 ARG A N 1
ATOM 4510 C CA . ARG A 1 570 ? 6.661 11.777 -21.888 1.00 81.38 570 ARG A CA 1
ATOM 4511 C C . ARG A 1 570 ? 7.389 13.073 -21.527 1.00 81.38 570 ARG A C 1
ATOM 4513 O O . ARG A 1 570 ? 7.204 13.637 -20.453 1.00 81.38 570 ARG A O 1
ATOM 4520 N N . ILE A 1 571 ? 8.149 13.610 -22.483 1.00 80.06 571 ILE A N 1
ATOM 4521 C CA . ILE A 1 571 ? 8.741 14.954 -22.408 1.00 80.06 571 ILE A CA 1
ATOM 4522 C C . ILE A 1 571 ? 7.975 15.871 -23.377 1.00 80.06 571 ILE A C 1
ATOM 4524 O O . ILE A 1 571 ? 8.157 15.754 -24.590 1.00 80.06 571 ILE A O 1
ATOM 4528 N N . PRO A 1 572 ? 7.099 16.772 -22.887 1.00 83.19 572 PRO A N 1
ATOM 4529 C CA . PRO A 1 572 ? 6.351 17.693 -23.745 1.00 83.19 572 PRO A CA 1
ATOM 4530 C C . PRO A 1 572 ? 7.277 18.672 -24.481 1.00 83.19 572 PRO A C 1
ATOM 4532 O O . PRO A 1 572 ? 7.958 19.488 -23.853 1.00 83.19 572 PRO A O 1
ATOM 4535 N N . ALA A 1 573 ? 7.293 18.610 -25.816 1.00 84.56 573 ALA A N 1
ATOM 4536 C CA . ALA A 1 573 ? 8.217 19.385 -26.646 1.00 84.56 573 ALA A CA 1
ATOM 4537 C C . ALA A 1 573 ? 7.629 20.730 -27.102 1.00 84.56 573 ALA A C 1
ATOM 4539 O O . ALA A 1 573 ? 8.331 21.744 -27.110 1.00 84.56 573 ALA A O 1
ATOM 4540 N N . THR A 1 574 ? 6.341 20.764 -27.450 1.00 92.00 574 THR A N 1
ATOM 4541 C CA . THR A 1 574 ? 5.679 21.957 -28.004 1.00 92.00 574 THR A CA 1
ATOM 4542 C C . THR A 1 574 ? 4.836 22.705 -26.958 1.00 92.00 574 THR A C 1
ATOM 4544 O O . THR A 1 574 ? 4.470 22.129 -25.931 1.00 92.00 574 THR A O 1
ATOM 4547 N N . PRO A 1 575 ? 4.498 23.994 -27.176 1.00 92.56 575 PRO A N 1
ATOM 4548 C CA . PRO A 1 575 ? 3.534 24.705 -26.330 1.00 92.56 575 PRO A CA 1
ATOM 4549 C C . PRO A 1 575 ? 2.170 24.005 -26.247 1.00 92.56 575 PRO A C 1
ATOM 4551 O O . PRO A 1 575 ? 1.551 24.000 -25.187 1.00 92.56 575 PRO A O 1
ATOM 4554 N N . GLU A 1 576 ? 1.734 23.372 -27.338 1.00 91.69 576 GLU A N 1
ATOM 4555 C CA . GLU A 1 576 ? 0.483 22.611 -27.400 1.00 91.69 576 GLU A CA 1
ATOM 4556 C C . GLU A 1 576 ? 0.558 21.333 -26.556 1.00 91.69 576 GLU A C 1
ATOM 4558 O O . GLU A 1 576 ? -0.349 21.079 -25.766 1.00 91.69 576 GLU A O 1
ATOM 4563 N N . ASP A 1 577 ? 1.664 20.579 -26.628 1.00 87.62 577 ASP A N 1
ATOM 4564 C CA . ASP A 1 577 ? 1.891 19.402 -25.773 1.00 87.62 577 ASP A CA 1
ATOM 4565 C C . ASP A 1 577 ? 1.893 19.770 -24.285 1.00 87.62 577 ASP A C 1
ATOM 4567 O O . ASP A 1 577 ? 1.360 19.037 -23.452 1.00 87.62 577 ASP A O 1
ATOM 4571 N N . LYS A 1 578 ? 2.509 20.907 -23.945 1.00 90.94 578 LYS A N 1
ATOM 4572 C CA . LYS A 1 578 ? 2.580 21.421 -22.572 1.00 90.94 578 LYS A CA 1
ATOM 4573 C C . LYS A 1 578 ? 1.195 21.791 -22.050 1.00 90.94 578 LYS A C 1
ATOM 4575 O O . LYS A 1 578 ? 0.809 21.336 -20.976 1.00 90.94 578 LYS A O 1
ATOM 4580 N N . ALA A 1 579 ? 0.429 22.544 -22.839 1.00 91.19 579 ALA A N 1
ATOM 4581 C CA . ALA A 1 579 ? -0.946 22.898 -22.506 1.00 91.19 579 ALA A CA 1
ATOM 4582 C C . ALA A 1 579 ? -1.841 21.655 -22.395 1.00 91.19 579 ALA A C 1
ATOM 4584 O O . ALA A 1 579 ? -2.670 21.568 -21.490 1.00 91.19 579 ALA A O 1
ATOM 4585 N N . TRP A 1 580 ? -1.666 20.669 -23.280 1.00 93.06 580 TRP A N 1
ATOM 4586 C CA . TRP A 1 580 ? -2.370 19.391 -23.194 1.00 93.06 580 TRP A CA 1
ATOM 4587 C C . TRP A 1 580 ? -2.050 18.660 -21.888 1.00 93.06 580 TRP A C 1
ATOM 4589 O O . TRP A 1 580 ? -2.975 18.259 -21.187 1.00 93.06 580 TRP A O 1
ATOM 4599 N N . ALA A 1 581 ? -0.770 18.531 -21.529 1.00 92.12 581 ALA A N 1
ATOM 4600 C CA . ALA A 1 581 ? -0.349 17.820 -20.324 1.00 92.12 581 ALA A CA 1
ATOM 4601 C C . ALA A 1 581 ? -0.885 18.488 -19.049 1.00 92.12 581 ALA A C 1
ATOM 4603 O O . ALA A 1 581 ? -1.428 17.812 -18.178 1.00 92.12 581 ALA A O 1
ATOM 4604 N N . GLU A 1 582 ? -0.807 19.817 -18.963 1.00 92.00 582 GLU A N 1
ATOM 4605 C CA . GLU A 1 582 ? -1.363 20.579 -17.840 1.00 92.00 582 GLU A CA 1
ATOM 4606 C C . GLU A 1 582 ? -2.883 20.401 -17.725 1.00 92.00 582 GLU A C 1
ATOM 4608 O O . GLU A 1 582 ? -3.401 20.074 -16.652 1.00 92.00 582 GLU A O 1
ATOM 4613 N N . ASN A 1 583 ? -3.603 20.544 -18.843 1.00 93.75 583 ASN A N 1
ATOM 4614 C CA . ASN A 1 583 ? -5.047 20.333 -18.882 1.00 93.75 583 ASN A CA 1
ATOM 4615 C C . ASN A 1 583 ? -5.417 18.893 -18.524 1.00 93.75 583 ASN A C 1
ATOM 4617 O O . ASN A 1 583 ? -6.431 18.676 -17.858 1.00 93.75 583 ASN A O 1
ATOM 4621 N N . ARG A 1 584 ? -4.607 17.910 -18.932 1.00 95.31 584 ARG A N 1
ATOM 4622 C CA . ARG A 1 584 ? -4.880 16.506 -18.644 1.00 95.31 584 ARG A CA 1
ATOM 4623 C C . ARG A 1 584 ? -4.678 16.172 -17.171 1.00 95.31 584 ARG A C 1
ATOM 4625 O O . ARG A 1 584 ? -5.576 15.568 -16.589 1.00 95.31 584 ARG A O 1
ATOM 4632 N N . LEU A 1 585 ? -3.592 16.638 -16.547 1.00 95.06 585 LEU A N 1
ATOM 4633 C CA . LEU A 1 585 ? -3.395 16.505 -15.096 1.00 95.06 585 LEU A CA 1
ATOM 4634 C C . LEU A 1 585 ? -4.563 17.138 -14.328 1.00 95.06 585 LEU A C 1
ATOM 4636 O O . LEU A 1 585 ? -5.122 16.524 -13.420 1.00 95.06 585 LEU A O 1
ATOM 4640 N N . ALA A 1 586 ? -4.972 18.352 -14.715 1.00 95.50 586 ALA A N 1
ATOM 4641 C CA . ALA A 1 586 ? -6.099 19.032 -14.084 1.00 95.50 586 ALA A CA 1
ATOM 4642 C C . ALA A 1 586 ? -7.422 18.270 -14.265 1.00 95.50 586 ALA A C 1
ATOM 4644 O O . ALA A 1 586 ? -8.204 18.184 -13.319 1.00 95.50 586 ALA A O 1
ATOM 4645 N N . ALA A 1 587 ? -7.662 17.698 -15.448 1.00 96.81 587 ALA A N 1
ATOM 4646 C CA . ALA A 1 587 ? -8.857 16.912 -15.737 1.00 96.81 587 ALA A CA 1
ATOM 4647 C C . ALA A 1 587 ? -8.925 15.630 -14.898 1.00 96.81 587 ALA A C 1
ATOM 4649 O O . ALA A 1 587 ? -9.989 15.332 -14.366 1.00 96.81 587 ALA A O 1
ATOM 4650 N N . VAL A 1 588 ? -7.808 14.916 -14.723 1.00 96.94 588 VAL A N 1
ATOM 4651 C CA . VAL A 1 588 ? -7.747 13.730 -13.849 1.00 96.94 588 VAL A CA 1
ATOM 4652 C C . VAL A 1 588 ? -8.045 14.115 -12.398 1.00 96.94 588 VAL A C 1
ATOM 4654 O O . VAL A 1 588 ? -8.884 13.488 -11.758 1.00 96.94 588 VAL A O 1
ATOM 4657 N N . GLY A 1 589 ? -7.449 15.199 -11.893 1.00 97.25 589 GLY A N 1
ATOM 4658 C CA . GLY A 1 589 ? -7.746 15.682 -10.540 1.00 97.25 589 GLY A CA 1
ATOM 4659 C C . GLY A 1 589 ? -9.196 16.141 -10.347 1.00 97.25 589 GLY A C 1
ATOM 4660 O O . GLY A 1 589 ? -9.770 15.942 -9.276 1.00 97.25 589 GLY A O 1
ATOM 4661 N N . ASN A 1 590 ? -9.807 16.742 -11.375 1.00 97.75 590 ASN A N 1
ATOM 4662 C CA . ASN A 1 590 ? -11.226 17.111 -11.357 1.00 97.75 590 ASN A CA 1
ATOM 4663 C C . ASN A 1 590 ? -12.135 15.875 -11.412 1.00 97.75 590 ASN A C 1
ATOM 4665 O O . ASN A 1 590 ? -13.138 15.844 -10.711 1.00 97.75 590 ASN A O 1
ATOM 4669 N N . GLN A 1 591 ? -11.774 14.854 -12.190 1.00 96.19 591 GLN A N 1
ATOM 4670 C CA . GLN A 1 591 ? -12.512 13.594 -12.233 1.00 96.19 591 GLN A CA 1
ATOM 4671 C C . GLN A 1 591 ? -12.504 12.907 -10.861 1.00 96.19 591 GLN A C 1
ATOM 4673 O O . GLN A 1 591 ? -13.559 12.529 -10.361 1.00 96.19 591 GLN A O 1
ATOM 4678 N N . LEU A 1 592 ? -11.334 12.810 -10.222 1.00 96.19 592 LEU A N 1
ATOM 4679 C CA . LEU A 1 592 ? -11.212 12.273 -8.864 1.00 96.19 592 LEU A CA 1
ATOM 4680 C C . LEU A 1 592 ? -12.057 13.078 -7.868 1.00 96.19 592 LEU A C 1
ATOM 4682 O O . LEU A 1 592 ? -12.756 12.499 -7.045 1.00 96.19 592 LEU A O 1
ATOM 4686 N N . TRP A 1 593 ? -12.042 14.411 -7.969 1.00 97.25 593 TRP A N 1
ATOM 4687 C CA . TRP A 1 593 ? -12.902 15.280 -7.165 1.00 97.25 593 TRP A CA 1
ATOM 4688 C C . TRP A 1 593 ? -14.387 14.966 -7.359 1.00 97.25 593 TRP A C 1
ATOM 4690 O O . TRP A 1 593 ? -15.120 14.844 -6.381 1.00 97.25 593 TRP A O 1
ATOM 4700 N N . ASP A 1 594 ? -14.838 14.799 -8.598 1.00 95.38 594 ASP A N 1
ATOM 4701 C CA . ASP A 1 594 ? -16.248 14.561 -8.887 1.00 95.38 594 ASP A CA 1
ATOM 4702 C C . ASP A 1 594 ? -16.732 13.205 -8.380 1.00 95.38 594 ASP A C 1
ATOM 4704 O O . ASP A 1 594 ? -17.843 13.124 -7.852 1.00 95.38 594 ASP A O 1
ATOM 4708 N N . GLU A 1 595 ? -15.895 12.180 -8.515 1.00 93.38 595 GLU A N 1
ATOM 4709 C CA . GLU A 1 595 ? -16.258 10.782 -8.295 1.00 93.38 595 GLU A CA 1
ATOM 4710 C C . GLU A 1 595 ? -15.957 10.267 -6.889 1.00 93.38 595 GLU A C 1
ATOM 4712 O O . GLU A 1 595 ? -16.622 9.333 -6.460 1.00 93.38 595 GLU A O 1
ATOM 4717 N N . LEU A 1 596 ? -14.963 10.820 -6.187 1.00 93.81 596 LEU A N 1
ATOM 4718 C CA . LEU A 1 596 ? -14.539 10.329 -4.869 1.00 93.81 596 LEU A CA 1
ATOM 4719 C C . LEU A 1 596 ? -15.039 11.184 -3.711 1.00 93.81 596 LEU A C 1
ATOM 4721 O O . LEU A 1 596 ? -14.846 10.798 -2.566 1.00 93.81 596 LEU A O 1
ATOM 4725 N N . THR A 1 597 ? -15.641 12.347 -3.964 1.00 95.00 597 THR A N 1
ATOM 4726 C CA . THR A 1 597 ? -16.095 13.234 -2.885 1.00 95.00 597 THR A CA 1
ATOM 4727 C C . THR A 1 597 ? -17.607 13.397 -2.897 1.00 95.00 597 THR A C 1
ATOM 4729 O O . THR A 1 597 ? -18.227 13.590 -3.945 1.00 95.00 597 THR A O 1
ATOM 4732 N N . SER A 1 598 ? -18.212 13.318 -1.713 1.00 95.19 598 SER A N 1
ATOM 4733 C CA . SER A 1 598 ? -19.643 13.554 -1.535 1.00 95.19 598 SER A CA 1
ATOM 4734 C C . SER A 1 598 ? -19.988 15.029 -1.752 1.00 95.19 598 SER A C 1
ATOM 4736 O O . SER A 1 598 ? -19.163 15.918 -1.524 1.00 95.19 598 SER A O 1
ATOM 4738 N N . ASP A 1 599 ? -21.238 15.329 -2.108 1.00 94.75 599 ASP A N 1
ATOM 4739 C CA . ASP A 1 599 ? -21.689 16.720 -2.271 1.00 94.75 599 ASP A CA 1
ATOM 4740 C C . ASP A 1 599 ? -21.490 17.551 -1.000 1.00 94.75 599 ASP A C 1
ATOM 4742 O O . ASP A 1 599 ? -21.157 18.737 -1.059 1.00 94.75 599 ASP A O 1
ATOM 4746 N N . ARG A 1 600 ? -21.635 16.919 0.169 1.00 95.06 600 ARG A N 1
ATOM 4747 C CA . ARG A 1 600 ? -21.402 17.581 1.448 1.00 95.06 600 ARG A CA 1
ATOM 4748 C C . ARG A 1 600 ? -19.917 17.875 1.672 1.00 95.06 600 ARG A C 1
ATOM 4750 O O . ARG A 1 600 ? -19.602 18.997 2.061 1.00 95.06 600 ARG A O 1
ATOM 4757 N N . LEU A 1 601 ? -19.004 16.950 1.364 1.00 95.88 601 LEU A N 1
ATOM 4758 C CA . LEU A 1 601 ? -17.560 17.215 1.423 1.00 95.88 601 LEU A CA 1
ATOM 4759 C C . LEU A 1 601 ? -17.154 18.329 0.447 1.00 95.88 601 LEU A C 1
ATOM 4761 O O . LEU A 1 601 ? -16.408 19.234 0.829 1.00 95.88 601 LEU A O 1
ATOM 4765 N N . LYS A 1 602 ? -17.714 18.336 -0.771 1.00 96.00 602 LYS A N 1
ATOM 4766 C CA . LYS A 1 602 ? -17.500 19.413 -1.753 1.00 96.00 602 LYS A CA 1
ATOM 4767 C C . LYS A 1 602 ? -17.913 20.778 -1.202 1.00 96.00 602 LYS A C 1
ATOM 4769 O O . LYS A 1 602 ? -17.204 21.758 -1.422 1.00 96.00 602 LYS A O 1
ATOM 4774 N N . GLN A 1 603 ? -19.031 20.859 -0.479 1.00 93.81 603 GLN A N 1
ATOM 4775 C CA . GLN A 1 603 ? -19.499 22.096 0.160 1.00 93.81 603 GLN A CA 1
ATOM 4776 C C . GLN A 1 603 ? -18.604 22.534 1.326 1.00 93.81 603 GLN A C 1
ATOM 4778 O O . GLN A 1 603 ? -18.263 23.715 1.422 1.00 93.81 603 GLN A O 1
ATOM 4783 N N . GLU A 1 604 ? -18.230 21.607 2.210 1.00 95.44 604 GLU A N 1
ATOM 4784 C CA . GLU A 1 604 ? -17.421 21.911 3.397 1.00 95.44 604 GLU A CA 1
ATOM 4785 C C . GLU A 1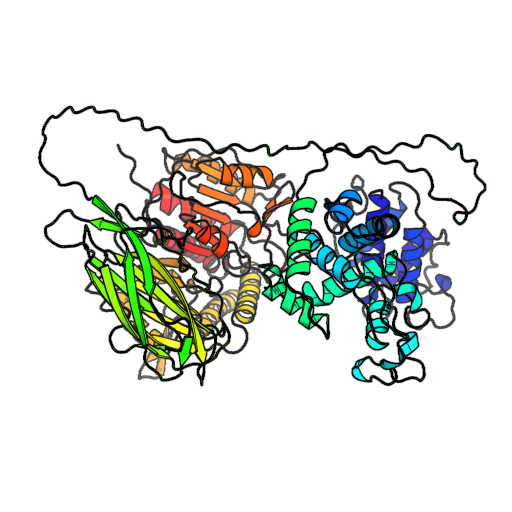 604 ? -15.989 22.330 3.042 1.00 95.44 604 GLU A C 1
ATOM 4787 O O . GLU A 1 604 ? -15.453 23.242 3.673 1.00 95.44 604 GLU A O 1
ATOM 4792 N N . TYR A 1 605 ? -15.406 21.774 1.975 1.00 96.12 605 TYR A N 1
ATOM 4793 C CA . TYR A 1 605 ? -14.085 22.168 1.470 1.00 96.12 605 TYR A CA 1
ATOM 4794 C C . TYR A 1 605 ? -13.910 23.686 1.342 1.00 96.12 605 TYR A C 1
ATOM 4796 O O . TYR A 1 605 ? -12.952 24.259 1.867 1.00 96.12 605 TYR A O 1
ATOM 4804 N N . TRP A 1 606 ? -14.873 24.370 0.717 1.00 94.44 606 TRP A N 1
ATOM 4805 C CA . TRP A 1 606 ? -14.792 25.818 0.504 1.00 94.44 606 TRP A CA 1
ATOM 4806 C C . TRP A 1 606 ? -14.856 26.631 1.801 1.00 94.44 606 TRP A C 1
ATOM 4808 O O . TRP A 1 606 ? -14.448 27.792 1.808 1.00 94.44 606 TRP A O 1
ATOM 4818 N N . LYS A 1 607 ? -15.338 26.039 2.899 1.00 93.94 607 LYS A N 1
ATOM 4819 C CA . LYS A 1 607 ? -15.407 26.683 4.215 1.00 93.94 607 LYS A CA 1
ATOM 4820 C C . LYS A 1 607 ? -14.125 26.506 5.019 1.00 93.94 607 LYS A C 1
ATOM 4822 O O . LYS A 1 607 ? -13.804 27.370 5.839 1.00 93.94 607 LYS A O 1
ATOM 4827 N N . PHE A 1 608 ? -13.411 25.394 4.850 1.00 95.06 608 PHE A N 1
ATOM 4828 C CA . PHE A 1 608 ? -12.212 25.109 5.645 1.00 95.06 608 PHE A CA 1
ATOM 4829 C C . PHE A 1 608 ? -10.899 25.431 4.928 1.00 95.06 608 PHE A C 1
ATOM 4831 O O . PHE A 1 608 ? -9.907 25.694 5.606 1.00 95.06 608 PHE A O 1
ATOM 4838 N N . LYS A 1 609 ? -10.872 25.483 3.586 1.00 94.62 609 LYS A N 1
ATOM 4839 C CA . LYS A 1 609 ? -9.635 25.614 2.785 1.00 94.62 609 LYS A CA 1
ATOM 4840 C C . LYS A 1 609 ? -8.704 26.769 3.175 1.00 94.62 609 LYS A C 1
ATOM 4842 O O . LYS A 1 609 ? -7.501 26.670 2.964 1.00 94.62 609 LYS A O 1
ATOM 4847 N N . SER A 1 610 ? -9.243 27.867 3.710 1.00 93.75 610 SER A N 1
ATOM 4848 C CA . SER A 1 610 ? -8.479 29.056 4.117 1.00 93.75 610 SER A CA 1
ATOM 4849 C C . SER A 1 610 ? -7.996 29.020 5.570 1.00 93.75 610 SER A C 1
ATOM 4851 O O . SER A 1 610 ? -7.151 29.831 5.944 1.00 93.75 610 SER A O 1
ATOM 4853 N N . ARG A 1 611 ? -8.539 28.110 6.387 1.00 93.88 611 ARG A N 1
ATOM 4854 C CA . ARG A 1 611 ? -8.240 27.957 7.821 1.00 93.88 611 ARG A CA 1
ATOM 4855 C C . ARG A 1 611 ? -7.314 26.774 8.108 1.00 93.88 611 ARG A C 1
ATOM 4857 O O . ARG A 1 611 ? -6.649 26.773 9.133 1.00 93.88 611 ARG A O 1
ATOM 4864 N N . VAL A 1 612 ? -7.274 25.802 7.200 1.00 95.00 612 VAL A N 1
ATOM 4865 C CA . VAL A 1 612 ? -6.531 24.544 7.329 1.00 95.00 612 VAL A CA 1
ATOM 4866 C C . VAL A 1 612 ? -5.234 24.611 6.525 1.00 95.00 612 VAL A C 1
ATOM 4868 O O . VAL A 1 612 ? -5.244 24.988 5.353 1.00 95.00 612 VAL A O 1
ATOM 4871 N N . LYS A 1 613 ? -4.123 24.216 7.143 1.00 94.62 613 LYS A N 1
ATOM 4872 C CA . LYS A 1 613 ? -2.792 24.084 6.537 1.00 94.62 613 LYS A CA 1
ATOM 4873 C C . LYS A 1 613 ? -2.352 22.631 6.419 1.00 94.62 613 LYS A C 1
ATOM 4875 O O . LYS A 1 613 ? -1.743 22.299 5.403 1.00 94.62 613 LYS A O 1
ATOM 4880 N N . SER A 1 614 ? -2.645 21.786 7.409 1.00 94.56 614 SER A N 1
ATOM 4881 C CA . SER A 1 614 ? -2.303 20.357 7.408 1.00 94.56 614 SER A CA 1
ATOM 4882 C C . SER A 1 614 ? -3.543 19.462 7.413 1.00 94.56 614 SER A C 1
ATOM 4884 O O . SER A 1 614 ? -4.518 19.733 8.110 1.00 94.56 614 SER A O 1
ATOM 4886 N N . ILE A 1 615 ? -3.515 18.402 6.601 1.00 95.62 615 ILE A N 1
ATOM 4887 C CA . ILE A 1 615 ? -4.585 17.396 6.543 1.00 95.62 615 ILE A CA 1
ATOM 4888 C C . ILE A 1 615 ? -3.977 16.017 6.769 1.00 95.62 615 ILE A C 1
ATOM 4890 O O . ILE A 1 615 ? -3.086 15.610 6.022 1.00 95.62 615 ILE A O 1
ATOM 4894 N N . LEU A 1 616 ? -4.504 15.292 7.752 1.00 93.19 616 LEU A N 1
ATOM 4895 C CA . LEU A 1 616 ? -4.294 13.855 7.888 1.00 93.19 616 LEU A CA 1
ATOM 4896 C C . LEU A 1 616 ? -5.480 13.115 7.266 1.00 93.19 616 LEU A C 1
ATOM 4898 O O . LEU A 1 616 ? -6.621 13.330 7.670 1.00 93.19 616 LEU A O 1
ATOM 4902 N N . VAL A 1 617 ? -5.223 12.244 6.293 1.00 93.50 617 VAL A N 1
ATOM 4903 C CA . VAL A 1 617 ? -6.236 11.320 5.770 1.00 93.50 617 VAL A CA 1
ATOM 4904 C C . VAL A 1 617 ? -6.082 9.970 6.461 1.00 93.50 617 VAL A C 1
ATOM 4906 O O . VAL A 1 617 ? -5.126 9.240 6.193 1.00 93.50 617 VAL A O 1
ATOM 4909 N N . THR A 1 618 ? -7.031 9.627 7.325 1.00 87.56 618 THR A N 1
ATOM 4910 C CA . THR A 1 618 ? -7.093 8.318 7.982 1.00 87.56 618 THR A CA 1
ATOM 4911 C C . THR A 1 618 ? -8.014 7.418 7.172 1.00 87.56 618 THR A C 1
ATOM 4913 O O . THR A 1 618 ? -9.202 7.704 7.027 1.00 87.56 618 THR A O 1
ATOM 4916 N N . THR A 1 619 ? -7.458 6.353 6.599 1.00 84.44 619 THR A N 1
ATOM 4917 C CA . THR A 1 619 ? -8.134 5.522 5.592 1.00 84.44 619 THR A CA 1
ATOM 4918 C C . THR A 1 619 ? -7.765 4.051 5.756 1.00 84.44 619 THR A C 1
ATOM 4920 O O . THR A 1 619 ? -6.688 3.725 6.247 1.00 84.44 619 THR A O 1
ATOM 4923 N N . GLU A 1 620 ? -8.642 3.146 5.337 1.00 75.00 620 GLU A N 1
ATOM 4924 C CA . GLU A 1 620 ? -8.310 1.712 5.170 1.00 75.00 620 GLU A CA 1
ATOM 4925 C C . GLU A 1 620 ? -7.851 1.393 3.753 1.00 75.00 620 GLU A C 1
ATOM 4927 O O . GLU A 1 620 ? -7.457 0.278 3.429 1.00 75.00 620 GLU A O 1
ATOM 4932 N N . GLU A 1 621 ? -7.926 2.407 2.905 1.00 83.62 621 GLU A N 1
ATOM 4933 C CA . GLU A 1 621 ? -7.752 2.322 1.481 1.00 83.62 621 GLU A CA 1
ATOM 4934 C C . GLU A 1 621 ? -6.421 3.005 1.121 1.00 83.62 621 GLU A C 1
ATOM 4936 O O . GLU A 1 621 ? -6.307 4.236 1.230 1.00 83.62 621 GLU A O 1
ATOM 4941 N N . PRO A 1 622 ? -5.381 2.222 0.772 1.00 78.12 622 PRO A N 1
ATOM 4942 C CA . PRO A 1 622 ? -4.078 2.760 0.394 1.00 78.12 622 PRO A CA 1
ATOM 4943 C C . PRO A 1 622 ? -4.010 3.248 -1.073 1.00 78.12 622 PRO A C 1
ATOM 4945 O O . PRO A 1 622 ? -3.136 4.042 -1.424 1.00 78.12 622 PRO A O 1
ATOM 4948 N N . TRP A 1 623 ? -4.926 2.829 -1.950 1.00 80.06 623 TRP A N 1
ATOM 4949 C CA . TRP A 1 623 ? -4.834 2.971 -3.408 1.00 80.06 623 TRP A CA 1
ATOM 4950 C C . TRP A 1 623 ? -5.551 4.173 -4.046 1.00 80.06 623 TRP A C 1
ATOM 4952 O O . TRP A 1 623 ? -5.380 4.347 -5.250 1.00 80.06 623 TRP A O 1
ATOM 4962 N N . ILE A 1 624 ? -6.275 5.036 -3.332 1.00 88.50 624 ILE A N 1
ATOM 4963 C CA . ILE A 1 624 ? -6.818 6.304 -3.861 1.00 88.50 624 ILE A CA 1
ATOM 4964 C C . ILE A 1 624 ? -5.770 7.417 -3.755 1.00 88.50 624 ILE A C 1
ATOM 4966 O O . ILE A 1 624 ? -5.218 7.603 -2.677 1.00 88.50 624 ILE A O 1
ATOM 4970 N N . PRO A 1 625 ? -5.518 8.235 -4.795 1.00 92.12 625 PRO A N 1
ATOM 4971 C CA . PRO A 1 625 ? -4.568 9.351 -4.765 1.00 92.12 625 PRO A CA 1
ATOM 4972 C C . PRO A 1 625 ? -5.176 10.651 -4.183 1.00 92.12 625 PRO A C 1
ATOM 4974 O O . PRO A 1 625 ? -5.382 11.622 -4.913 1.00 92.12 625 PRO A O 1
ATOM 4977 N N . TRP A 1 626 ? -5.467 10.711 -2.875 1.00 94.88 626 TRP A N 1
ATOM 4978 C CA . TRP A 1 626 ? -6.105 11.875 -2.215 1.00 94.88 626 TRP A CA 1
ATOM 4979 C C . TRP A 1 626 ? -5.389 13.218 -2.455 1.00 94.88 626 TRP A C 1
ATOM 4981 O O . TRP A 1 626 ? -6.019 14.273 -2.532 1.00 94.88 626 TRP A O 1
ATOM 4991 N N . GLU A 1 627 ? -4.072 13.197 -2.639 1.00 95.38 627 GLU A N 1
ATOM 4992 C CA . GLU A 1 627 ? -3.241 14.366 -2.942 1.00 95.38 627 GLU A CA 1
ATOM 4993 C C . GLU A 1 627 ? -3.585 15.014 -4.289 1.00 95.38 627 GLU A C 1
ATOM 4995 O O . GLU A 1 627 ? -3.375 16.218 -4.463 1.00 95.38 627 GLU A O 1
ATOM 5000 N N . MET A 1 628 ? -4.124 14.227 -5.227 1.00 96.06 628 MET A N 1
ATOM 5001 C CA . MET A 1 628 ? -4.492 14.651 -6.579 1.00 96.06 628 MET A CA 1
ATOM 5002 C C . MET A 1 628 ? -5.902 15.233 -6.683 1.00 96.06 628 MET A C 1
ATOM 5004 O O . MET A 1 628 ? -6.297 15.648 -7.776 1.00 96.06 628 MET A O 1
ATOM 5008 N N . LEU A 1 629 ? -6.676 15.292 -5.598 1.00 97.62 629 LEU A N 1
ATOM 5009 C CA . LEU A 1 629 ? -7.976 15.953 -5.649 1.00 97.62 629 LEU A CA 1
ATOM 5010 C C . LEU A 1 629 ? -7.798 17.408 -6.092 1.00 97.62 629 LEU A C 1
ATOM 5012 O O . LEU A 1 629 ? -7.022 18.161 -5.499 1.00 97.62 629 LEU A O 1
ATOM 5016 N N . LYS A 1 630 ? -8.510 17.801 -7.155 1.00 98.00 630 LYS A N 1
ATOM 5017 C CA . LYS A 1 630 ? -8.489 19.167 -7.686 1.00 98.00 630 LYS A CA 1
ATOM 5018 C C . LYS A 1 630 ? -9.890 19.775 -7.633 1.00 98.00 630 LYS A C 1
ATOM 5020 O O . LYS A 1 630 ? -10.686 19.538 -8.545 1.00 98.00 630 LYS A O 1
ATOM 5025 N N . PRO A 1 631 ? -10.198 20.565 -6.597 1.00 97.94 631 PRO A N 1
ATOM 5026 C CA . PRO A 1 631 ? -11.537 21.092 -6.393 1.00 97.94 631 PRO A CA 1
ATOM 5027 C C . PRO A 1 631 ? -11.933 22.144 -7.423 1.00 97.94 631 PRO A C 1
ATOM 5029 O O . PRO A 1 631 ? -11.125 22.956 -7.885 1.00 97.94 631 PRO A O 1
ATOM 5032 N N . TYR A 1 632 ? -13.216 22.142 -7.760 1.00 96.94 632 TYR A N 1
ATOM 5033 C CA . TYR A 1 632 ? -13.858 23.208 -8.513 1.00 96.94 632 TYR A CA 1
ATOM 5034 C C . TYR A 1 632 ? -15.332 23.321 -8.115 1.00 96.94 632 TYR A C 1
ATOM 5036 O O . TYR A 1 632 ? -15.915 22.379 -7.573 1.00 96.94 632 TYR A O 1
ATOM 5044 N N . ARG A 1 633 ? -15.931 24.480 -8.384 1.00 94.56 633 ARG A N 1
ATOM 5045 C CA . ARG A 1 633 ? -17.378 24.708 -8.289 1.00 94.56 633 ARG A CA 1
ATOM 5046 C C . ARG A 1 633 ? -17.819 25.728 -9.331 1.00 94.56 633 ARG A C 1
ATOM 5048 O O . ARG A 1 633 ? -16.986 26.410 -9.923 1.00 94.56 633 ARG A O 1
ATOM 5055 N N . PHE A 1 634 ? -19.123 25.841 -9.534 1.00 92.38 634 PHE A N 1
ATOM 5056 C CA . PHE A 1 634 ? -19.712 26.947 -10.280 1.00 92.38 634 PHE A CA 1
ATOM 5057 C C . PHE A 1 634 ? -20.314 27.936 -9.282 1.00 92.38 634 PHE A C 1
ATOM 5059 O O . PHE A 1 634 ? -20.972 27.509 -8.332 1.00 92.38 634 PHE A O 1
ATOM 5066 N N . ASN A 1 635 ? -20.032 29.228 -9.451 1.00 88.00 635 ASN A N 1
ATOM 5067 C CA . ASN A 1 635 ? -20.681 30.277 -8.664 1.00 88.00 635 ASN A CA 1
ATOM 5068 C C . ASN A 1 635 ? -22.116 30.529 -9.173 1.00 88.00 635 ASN A C 1
ATOM 5070 O O . ASN A 1 635 ? -22.541 29.948 -10.174 1.00 88.00 635 ASN A O 1
ATOM 5074 N N . ASP A 1 636 ? -22.855 31.415 -8.501 1.00 87.69 636 ASP A N 1
ATOM 5075 C CA . ASP A 1 636 ? -24.246 31.748 -8.857 1.00 87.69 636 ASP A CA 1
ATOM 5076 C C . ASP A 1 636 ? -24.386 32.369 -10.265 1.00 87.69 636 ASP A C 1
ATOM 5078 O O . ASP A 1 636 ? -25.467 32.358 -10.851 1.00 87.69 636 ASP A O 1
ATOM 5082 N N . GLU A 1 637 ? -23.288 32.875 -10.834 1.00 89.56 637 GLU A N 1
ATOM 5083 C CA . GLU A 1 637 ? -23.205 33.449 -12.184 1.00 89.56 637 GLU A CA 1
ATOM 5084 C C . GLU A 1 637 ? -22.853 32.394 -13.253 1.00 89.56 637 GLU A C 1
ATOM 5086 O O . GLU A 1 637 ? -22.797 32.697 -14.446 1.00 89.56 637 GLU A O 1
ATOM 5091 N N . GLY A 1 638 ? -22.644 31.136 -12.848 1.00 89.00 638 GLY A N 1
ATOM 5092 C CA . GLY A 1 638 ? -22.252 30.035 -13.728 1.00 89.00 638 GLY A CA 1
ATOM 5093 C C . GLY A 1 638 ? -20.767 30.028 -14.101 1.00 89.00 638 GLY A C 1
ATOM 5094 O O . GLY A 1 638 ? -20.352 29.237 -14.952 1.00 89.00 638 GLY A O 1
ATOM 5095 N N . GLU A 1 639 ? -19.942 30.868 -13.476 1.00 91.12 639 GLU A N 1
ATOM 5096 C CA . GLU A 1 639 ? -18.496 30.883 -13.677 1.00 91.12 639 GLU A CA 1
ATOM 5097 C C . GLU A 1 639 ? -17.818 29.769 -12.873 1.00 91.12 639 GLU A C 1
ATOM 5099 O O . GLU A 1 639 ? -18.142 29.506 -11.713 1.00 91.12 639 GLU A O 1
ATOM 5104 N N . LYS A 1 640 ? -16.840 29.100 -13.496 1.00 91.44 640 LYS A N 1
ATOM 5105 C CA . LYS A 1 640 ? -16.105 27.991 -12.878 1.00 91.44 640 LYS A CA 1
ATOM 5106 C C . LYS A 1 640 ? -14.973 28.514 -11.988 1.00 91.44 640 LYS A C 1
ATOM 5108 O O . LYS A 1 640 ? -13.911 28.875 -12.494 1.00 91.44 640 LYS A O 1
ATOM 5113 N N . GLU A 1 641 ? -15.163 28.459 -10.673 1.00 93.69 641 GLU A N 1
ATOM 5114 C CA . GLU A 1 641 ? -14.103 28.643 -9.675 1.00 93.69 641 GLU A CA 1
ATOM 5115 C C . GLU A 1 641 ? -13.284 27.347 -9.558 1.00 93.69 641 GLU A C 1
ATOM 5117 O O . GLU A 1 641 ? -13.842 26.251 -9.454 1.00 93.69 641 GLU A O 1
ATOM 5122 N N . LYS A 1 642 ? -11.951 27.450 -9.604 1.00 94.06 642 LYS A N 1
ATOM 5123 C CA . LYS A 1 642 ? -11.027 26.308 -9.545 1.00 94.06 642 LYS A CA 1
ATOM 5124 C C . LYS A 1 642 ? -9.967 26.553 -8.483 1.00 94.06 642 LYS A C 1
ATOM 5126 O O . LYS A 1 642 ? -9.383 27.632 -8.457 1.00 94.06 642 LYS A O 1
ATOM 5131 N N . ASP A 1 643 ? -9.643 25.512 -7.731 1.00 96.06 643 ASP A N 1
ATOM 5132 C CA . ASP A 1 643 ? -8.570 25.529 -6.742 1.00 96.06 643 ASP A CA 1
ATOM 5133 C C . ASP A 1 643 ? -7.377 24.652 -7.174 1.00 96.06 643 ASP A C 1
ATOM 5135 O O . ASP A 1 643 ? -7.464 23.860 -8.131 1.00 96.06 643 ASP A O 1
ATOM 5139 N N . PRO A 1 644 ? -6.200 24.829 -6.544 1.00 96.81 644 PRO A N 1
ATOM 5140 C CA . PRO A 1 644 ? -5.043 23.976 -6.792 1.00 96.81 644 PRO A CA 1
ATOM 5141 C C . PRO A 1 644 ? -5.296 22.532 -6.318 1.00 96.81 644 PRO A C 1
ATOM 5143 O O . PRO A 1 644 ? -6.326 22.223 -5.722 1.00 96.81 644 PRO A O 1
ATOM 5146 N N . PHE A 1 645 ? -4.375 21.619 -6.634 1.00 97.81 645 PHE A N 1
ATOM 5147 C CA . PHE A 1 645 ? -4.444 20.251 -6.108 1.00 97.81 645 PHE A CA 1
ATOM 5148 C C . PHE A 1 645 ? -4.347 20.262 -4.575 1.00 97.81 645 PHE A C 1
ATOM 5150 O O . PHE A 1 645 ? -3.696 21.140 -4.004 1.00 97.81 645 PHE A O 1
ATOM 5157 N N . TRP A 1 646 ? -4.939 19.282 -3.894 1.00 97.50 646 TRP A N 1
ATOM 5158 C CA . TRP A 1 646 ? -4.896 19.202 -2.430 1.00 97.50 646 TRP A CA 1
ATOM 5159 C C . TRP A 1 646 ? -3.472 19.207 -1.878 1.00 97.50 646 TRP A C 1
ATOM 5161 O O . TRP A 1 646 ? -3.205 19.946 -0.937 1.00 97.50 646 TRP A O 1
ATOM 5171 N N . CYS A 1 647 ? -2.525 18.501 -2.502 1.00 96.38 647 CYS A N 1
ATOM 5172 C CA . CYS A 1 647 ? -1.124 18.551 -2.068 1.00 96.38 647 CYS A CA 1
ATOM 5173 C C . CYS A 1 647 ? -0.405 19.872 -2.339 1.00 96.38 647 CYS A C 1
ATOM 5175 O O . CYS A 1 647 ? 0.711 20.057 -1.870 1.00 96.38 647 CYS A O 1
ATOM 5177 N N . GLN A 1 648 ? -0.987 20.774 -3.125 1.00 95.69 648 GLN A N 1
ATOM 5178 C CA . GLN A 1 648 ? -0.484 22.141 -3.253 1.00 95.69 648 GLN A CA 1
ATOM 5179 C C . GLN A 1 648 ? -1.110 23.052 -2.193 1.00 95.69 648 GLN A C 1
ATOM 5181 O O . GLN A 1 648 ? -0.428 23.930 -1.670 1.00 95.69 648 GLN A O 1
ATOM 5186 N N . GLN A 1 649 ? -2.395 22.845 -1.884 1.00 96.50 649 GLN A N 1
ATOM 5187 C CA . GLN A 1 649 ? -3.132 23.641 -0.903 1.00 96.50 649 GLN A CA 1
ATOM 5188 C C . GLN A 1 649 ? -2.724 23.312 0.539 1.00 96.50 649 GLN A C 1
ATOM 5190 O O . GLN A 1 649 ? -2.610 24.215 1.365 1.00 96.50 649 GLN A O 1
ATOM 5195 N N . PHE A 1 650 ? -2.494 22.033 0.838 1.00 97.50 650 PHE A N 1
ATOM 5196 C CA . PHE A 1 650 ? -2.284 21.528 2.191 1.00 97.50 650 PHE A CA 1
ATOM 5197 C C . PHE A 1 650 ? -0.979 20.735 2.307 1.00 97.50 650 PHE A C 1
ATOM 5199 O O . PHE A 1 650 ? -0.526 20.085 1.363 1.00 97.50 650 PHE A O 1
ATOM 5206 N N . ALA A 1 651 ? -0.383 20.761 3.498 1.00 96.88 651 ALA A N 1
ATOM 5207 C CA . ALA A 1 651 ? 0.577 19.760 3.943 1.00 96.88 651 ALA A CA 1
ATOM 5208 C C . ALA A 1 651 ? -0.201 18.475 4.280 1.00 96.88 651 ALA A C 1
ATOM 5210 O O . ALA A 1 651 ? -0.714 18.313 5.384 1.00 96.88 651 ALA A O 1
ATOM 5211 N N . ILE A 1 652 ? -0.371 17.615 3.276 1.00 96.44 652 ILE A N 1
ATOM 5212 C CA . ILE A 1 652 ? -1.195 16.406 3.356 1.00 96.44 652 ILE A CA 1
ATOM 5213 C C . ILE A 1 652 ? -0.341 15.165 3.635 1.00 96.44 652 ILE A C 1
ATOM 5215 O O . ILE A 1 652 ? 0.697 14.962 2.998 1.00 96.44 652 ILE A O 1
ATOM 5219 N N . SER A 1 653 ? -0.801 14.327 4.559 1.00 94.44 653 SER A N 1
ATOM 5220 C CA . SER A 1 653 ? -0.285 12.979 4.799 1.00 94.44 653 SER A CA 1
ATOM 5221 C C . SER A 1 653 ? -1.437 11.994 4.989 1.00 94.44 653 SER A C 1
ATOM 5223 O O . SER A 1 653 ? -2.608 12.375 5.066 1.00 94.44 653 SER A O 1
ATOM 5225 N N . ARG A 1 654 ? -1.104 10.707 5.036 1.00 91.44 654 ARG A N 1
ATOM 5226 C CA . ARG A 1 654 ? -2.051 9.617 5.248 1.00 91.44 654 ARG A CA 1
ATOM 5227 C C . ARG A 1 654 ? -1.649 8.768 6.433 1.00 91.44 654 ARG A C 1
ATOM 5229 O O . ARG A 1 654 ? -0.476 8.714 6.803 1.00 91.44 654 ARG A O 1
ATOM 5236 N N . TRP A 1 655 ? -2.603 8.020 6.956 1.00 87.88 655 TRP A N 1
ATOM 5237 C CA . TRP A 1 655 ? -2.313 6.919 7.854 1.00 87.88 655 TRP A CA 1
ATOM 5238 C C . TRP A 1 655 ? -3.329 5.796 7.675 1.00 87.88 655 TRP A C 1
ATOM 5240 O O . TRP A 1 655 ? -4.511 6.056 7.440 1.00 87.88 655 TRP A O 1
ATOM 5250 N N . LEU A 1 656 ? -2.859 4.548 7.759 1.00 78.62 656 LEU A N 1
ATOM 5251 C CA . LEU A 1 656 ? -3.752 3.395 7.709 1.00 78.62 656 LEU A CA 1
ATOM 5252 C C . LEU A 1 656 ? -4.382 3.179 9.077 1.00 78.62 656 LEU A C 1
ATOM 5254 O O . LEU A 1 656 ? -3.690 3.259 10.100 1.00 78.62 656 LEU A O 1
ATOM 5258 N N . SER A 1 657 ? -5.690 2.919 9.102 1.00 60.69 657 SER A N 1
ATOM 5259 C CA . SER A 1 657 ? -6.407 2.693 10.354 1.00 60.69 657 SER A CA 1
ATOM 5260 C C . SER A 1 657 ? -5.760 1.509 11.099 1.00 60.69 657 SER A C 1
ATOM 5262 O O . SER A 1 657 ? -5.838 0.351 10.695 1.00 60.69 657 SER A O 1
ATOM 5264 N N . GLY A 1 658 ? -5.077 1.767 12.218 1.00 56.53 658 GLY A N 1
ATOM 5265 C CA . GLY A 1 658 ? -4.686 0.699 13.138 1.00 56.53 658 GLY A CA 1
ATOM 5266 C C . GLY A 1 658 ? -3.256 0.524 13.577 1.00 56.53 658 GLY A C 1
ATOM 5267 O O . GLY A 1 658 ? -3.108 -0.209 14.539 1.00 56.53 658 GLY A O 1
ATOM 5268 N N . ALA A 1 659 ? -2.249 1.166 12.985 1.00 57.12 659 ALA A N 1
ATOM 5269 C CA . ALA A 1 659 ? -0.929 1.304 13.615 1.00 57.12 659 ALA A CA 1
ATOM 5270 C C . ALA A 1 659 ? -0.885 2.634 14.400 1.00 57.12 659 ALA A C 1
ATOM 5272 O O . ALA A 1 659 ? -1.431 3.626 13.937 1.00 57.12 659 ALA A O 1
ATOM 5273 N N . GLY A 1 660 ? -0.252 2.721 15.573 1.00 62.59 660 GLY A N 1
ATOM 5274 C CA . GLY A 1 660 ? -0.117 4.002 16.277 1.00 62.59 660 GLY A CA 1
ATOM 5275 C C . GLY A 1 660 ? 0.888 4.871 15.529 1.00 62.59 660 GLY A C 1
ATOM 5276 O O . GLY A 1 660 ? 1.962 4.383 15.195 1.00 62.59 660 GLY A O 1
ATOM 5277 N N . MET A 1 661 ? 0.592 6.133 15.250 1.00 74.94 661 MET A N 1
ATOM 5278 C CA . MET A 1 661 ? 1.490 7.033 14.510 1.00 74.94 661 MET A CA 1
ATOM 5279 C C . MET A 1 661 ? 2.516 7.686 15.458 1.00 74.94 661 MET A C 1
ATOM 5281 O O . MET A 1 661 ? 2.103 8.088 16.551 1.00 74.94 661 MET A O 1
ATOM 5285 N N . PRO A 1 662 ? 3.830 7.746 15.136 1.00 72.50 662 PRO A N 1
ATOM 5286 C CA . PRO A 1 662 ? 4.807 8.384 16.010 1.00 72.50 662 PRO A CA 1
ATOM 5287 C C . PRO A 1 662 ? 4.833 9.893 15.799 1.00 72.50 662 PRO A C 1
ATOM 5289 O O . PRO A 1 662 ? 4.802 10.383 14.674 1.00 72.50 662 PRO A O 1
ATOM 5292 N N . ASP A 1 663 ? 4.974 10.598 16.912 1.00 69.00 663 ASP A N 1
ATOM 5293 C CA . ASP A 1 663 ? 4.948 12.056 16.972 1.00 69.00 663 ASP A CA 1
ATOM 5294 C C . ASP A 1 663 ? 6.348 12.676 16.755 1.00 69.00 663 ASP A C 1
ATOM 5296 O O . ASP A 1 663 ? 6.489 13.786 16.251 1.00 69.00 663 ASP A O 1
ATOM 5300 N N . GLU A 1 664 ? 7.417 11.955 17.104 1.00 78.94 664 GLU A N 1
ATOM 5301 C CA . GLU A 1 664 ? 8.806 12.383 16.907 1.00 78.94 664 GLU A CA 1
ATOM 5302 C C . GLU A 1 664 ? 9.628 11.282 16.236 1.00 78.94 664 GLU A C 1
ATOM 5304 O O . GLU A 1 664 ? 9.451 10.092 16.512 1.00 78.94 664 GLU A O 1
ATOM 5309 N N . LEU A 1 665 ? 10.581 11.694 15.402 1.00 85.12 665 LEU A N 1
ATOM 5310 C CA . LEU A 1 665 ? 11.531 10.811 14.732 1.00 85.12 665 LEU A CA 1
ATOM 5311 C C . LEU A 1 665 ? 12.912 10.962 15.376 1.00 85.12 665 LEU A C 1
ATOM 5313 O O . LEU A 1 665 ? 13.546 12.014 15.281 1.00 85.12 665 LEU A O 1
ATOM 5317 N N . ASP A 1 666 ? 13.395 9.912 16.038 1.00 86.19 666 ASP A N 1
ATOM 5318 C CA . ASP A 1 666 ? 14.764 9.863 16.563 1.00 86.19 666 ASP A CA 1
ATOM 5319 C C . ASP A 1 666 ? 15.723 9.421 15.449 1.00 86.19 666 ASP A C 1
ATOM 5321 O O . ASP A 1 666 ? 15.923 8.231 15.225 1.00 86.19 666 ASP A O 1
ATOM 5325 N N . ILE A 1 667 ? 16.267 10.388 14.705 1.00 88.88 667 ILE A N 1
ATOM 5326 C CA . ILE A 1 667 ? 17.109 10.133 13.529 1.00 88.88 667 ILE A CA 1
ATOM 5327 C C . ILE A 1 667 ? 18.590 10.092 13.919 1.00 88.88 667 ILE A C 1
ATOM 5329 O O . ILE A 1 667 ? 19.204 11.132 14.177 1.00 88.88 667 ILE A O 1
ATOM 5333 N N . ARG A 1 668 ? 19.170 8.886 13.921 1.00 89.25 668 ARG A N 1
ATOM 5334 C CA . ARG A 1 668 ? 20.569 8.620 14.301 1.00 89.25 668 ARG A CA 1
ATOM 5335 C C . ARG A 1 668 ? 21.348 7.836 13.262 1.00 89.25 668 ARG A C 1
ATOM 5337 O O . ARG A 1 668 ? 22.526 8.110 13.063 1.00 89.25 668 ARG A O 1
ATOM 5344 N N . THR A 1 669 ? 20.720 6.872 12.606 1.00 92.12 669 THR A N 1
ATOM 5345 C CA . THR A 1 669 ? 21.370 5.985 11.636 1.00 92.12 669 THR A CA 1
ATOM 5346 C C . THR A 1 669 ? 20.605 6.000 10.322 1.00 92.12 669 THR A C 1
ATOM 5348 O O . THR A 1 669 ? 19.376 6.087 10.303 1.00 92.12 669 THR A O 1
ATOM 5351 N N . THR A 1 670 ? 21.328 5.943 9.206 1.00 92.88 670 THR A N 1
ATOM 5352 C CA . THR A 1 670 ? 20.726 5.811 7.875 1.00 92.88 670 THR A CA 1
ATOM 5353 C C . THR A 1 670 ? 21.415 4.721 7.090 1.00 92.88 670 THR A C 1
ATOM 5355 O O . THR A 1 670 ? 22.638 4.589 7.147 1.00 92.88 670 THR A O 1
ATOM 5358 N N . ARG A 1 671 ? 20.632 3.964 6.329 1.00 93.00 671 ARG A N 1
ATOM 5359 C CA . ARG A 1 671 ? 21.140 2.931 5.441 1.00 93.00 671 ARG A CA 1
ATOM 5360 C C . ARG A 1 671 ? 20.484 3.018 4.071 1.00 93.00 671 ARG A C 1
ATOM 5362 O O . ARG A 1 671 ? 19.265 3.148 3.959 1.00 93.00 671 ARG A O 1
ATOM 5369 N N . SER A 1 672 ? 21.318 2.921 3.044 1.00 92.69 672 SER A N 1
ATOM 5370 C CA . SER A 1 672 ? 20.900 2.925 1.645 1.00 92.69 672 SER A CA 1
ATOM 5371 C C . SER A 1 672 ? 20.902 1.503 1.095 1.00 92.69 672 SER A C 1
ATOM 5373 O O . SER A 1 672 ? 21.890 0.782 1.242 1.00 92.69 672 SER A O 1
ATOM 5375 N N . ILE A 1 673 ? 19.809 1.117 0.445 1.00 90.69 673 ILE A N 1
ATOM 5376 C CA . ILE A 1 673 ? 19.666 -0.146 -0.273 1.00 90.69 673 ILE A CA 1
ATOM 5377 C C . ILE A 1 673 ? 19.797 0.137 -1.765 1.00 90.69 673 ILE A C 1
ATOM 5379 O O . ILE A 1 673 ? 18.979 0.863 -2.329 1.00 90.69 673 ILE A O 1
ATOM 5383 N N . ALA A 1 674 ? 20.831 -0.415 -2.391 1.00 88.12 674 ALA A N 1
ATOM 5384 C CA . ALA A 1 674 ? 21.136 -0.226 -3.804 1.00 88.12 674 ALA A CA 1
ATOM 5385 C C . ALA A 1 674 ? 21.682 -1.535 -4.402 1.00 88.12 674 ALA A C 1
ATOM 5387 O O . ALA A 1 674 ? 22.775 -1.968 -4.022 1.00 88.12 674 ALA A O 1
ATOM 5388 N N . PRO A 1 675 ? 20.945 -2.183 -5.320 1.00 76.56 675 PRO A N 1
ATOM 5389 C CA . PRO A 1 675 ? 21.366 -3.429 -5.947 1.00 76.56 675 PRO A CA 1
ATOM 5390 C C . PRO A 1 675 ? 22.657 -3.249 -6.748 1.00 76.56 675 PRO A C 1
ATOM 5392 O O . PRO A 1 675 ? 22.864 -2.251 -7.438 1.00 76.56 675 PRO A O 1
ATOM 5395 N N . THR A 1 676 ? 23.533 -4.238 -6.646 1.00 66.94 676 THR A N 1
ATOM 5396 C CA . THR A 1 676 ? 24.840 -4.297 -7.298 1.00 66.94 676 THR A CA 1
ATOM 5397 C C . THR A 1 676 ? 24.829 -5.290 -8.468 1.00 66.94 676 THR A C 1
ATOM 5399 O O . THR A 1 676 ? 24.259 -6.372 -8.335 1.00 66.94 676 THR A O 1
ATOM 5402 N N . PRO A 1 677 ? 25.491 -4.970 -9.599 1.00 60.84 677 PRO A N 1
ATOM 5403 C CA . PRO A 1 677 ? 26.196 -3.717 -9.877 1.00 60.84 677 PRO A CA 1
ATOM 5404 C C . PRO A 1 677 ? 25.232 -2.539 -10.120 1.00 60.84 677 PRO A C 1
ATOM 5406 O O . PRO A 1 677 ? 24.205 -2.679 -10.782 1.00 60.84 677 PRO A O 1
ATOM 5409 N N . ILE A 1 678 ? 25.588 -1.358 -9.598 1.00 61.88 678 ILE A N 1
ATOM 5410 C CA . ILE A 1 678 ? 24.801 -0.133 -9.787 1.00 61.88 678 ILE A CA 1
ATOM 5411 C C . ILE A 1 678 ? 25.058 0.399 -11.202 1.00 61.88 678 ILE A C 1
ATOM 5413 O O . ILE A 1 678 ? 26.021 1.132 -11.437 1.00 61.88 678 ILE A O 1
ATOM 5417 N N . ASN A 1 679 ? 24.192 0.035 -12.146 1.00 63.72 679 ASN A N 1
ATOM 5418 C CA . ASN A 1 679 ? 24.358 0.375 -13.565 1.00 63.72 679 ASN A CA 1
ATOM 5419 C C . ASN A 1 679 ? 23.697 1.706 -13.977 1.00 63.72 679 ASN A C 1
ATOM 5421 O O . ASN A 1 679 ? 23.833 2.124 -15.126 1.00 63.72 679 ASN A O 1
ATOM 5425 N N . LEU A 1 680 ? 22.997 2.386 -13.060 1.00 69.38 680 LEU A N 1
ATOM 5426 C CA . LEU A 1 680 ? 22.308 3.655 -13.317 1.00 69.38 680 LEU A CA 1
ATOM 5427 C C . LEU A 1 680 ? 23.024 4.826 -12.614 1.00 69.38 680 LEU A C 1
ATOM 5429 O O . LEU A 1 680 ? 23.145 4.804 -11.387 1.00 69.38 680 LEU A O 1
ATOM 5433 N N . PRO A 1 681 ? 23.461 5.877 -13.343 1.00 76.50 681 PRO A N 1
ATOM 5434 C CA . PRO A 1 681 ? 24.110 7.049 -12.743 1.00 76.50 681 PRO A CA 1
ATOM 5435 C C . PRO A 1 681 ? 23.257 7.757 -11.680 1.00 76.50 681 PRO A C 1
ATOM 5437 O O . PRO A 1 681 ? 23.787 8.223 -10.677 1.00 76.50 681 PRO A O 1
ATOM 5440 N N . SER A 1 682 ? 21.934 7.786 -11.864 1.00 74.69 682 SER A N 1
ATOM 5441 C CA . SER A 1 682 ? 20.965 8.333 -10.903 1.00 74.69 682 SER A CA 1
ATOM 5442 C C . SER A 1 682 ? 21.039 7.633 -9.544 1.00 74.69 682 SER A C 1
ATOM 5444 O O . SER A 1 682 ? 21.101 8.309 -8.522 1.00 74.69 682 SER A O 1
ATOM 5446 N N . VAL A 1 683 ? 21.109 6.297 -9.529 1.00 80.81 683 VAL A N 1
ATOM 5447 C CA . VAL A 1 683 ? 21.251 5.494 -8.302 1.00 80.81 683 VAL A CA 1
ATOM 5448 C C . VAL A 1 683 ? 22.609 5.744 -7.638 1.00 80.81 683 VAL A C 1
ATOM 5450 O O . VAL A 1 683 ? 22.683 5.852 -6.418 1.00 80.81 683 VAL A O 1
ATOM 5453 N N . GLN A 1 684 ? 23.689 5.890 -8.414 1.00 85.06 684 GLN A N 1
ATOM 5454 C CA . GLN A 1 684 ? 25.013 6.210 -7.858 1.00 85.06 684 GLN A CA 1
ATOM 5455 C C . GLN A 1 684 ? 25.020 7.584 -7.178 1.00 85.06 684 GLN A C 1
ATOM 5457 O O . GLN A 1 684 ? 25.518 7.723 -6.062 1.00 85.06 684 GLN A O 1
ATOM 5462 N N . GLU A 1 685 ? 24.439 8.596 -7.826 1.00 87.88 685 GLU A N 1
ATOM 5463 C CA . GLU A 1 685 ? 24.289 9.932 -7.244 1.00 87.88 685 GLU A CA 1
ATOM 5464 C C . GLU A 1 685 ? 23.368 9.940 -6.018 1.00 87.88 685 GLU A C 1
ATOM 5466 O O . GLU A 1 685 ? 23.588 10.721 -5.089 1.00 87.88 685 GLU A O 1
ATOM 5471 N N . GLU A 1 686 ? 22.339 9.095 -6.013 1.00 89.88 686 GLU A N 1
ATOM 5472 C CA . GLU A 1 686 ? 21.428 8.916 -4.886 1.00 89.88 686 GLU A CA 1
ATOM 5473 C C . GLU A 1 686 ? 22.142 8.327 -3.673 1.00 89.88 686 GLU A C 1
ATOM 5475 O O . GLU A 1 686 ? 22.128 8.932 -2.601 1.00 89.88 686 GLU A O 1
ATOM 5480 N N . VAL A 1 687 ? 22.842 7.205 -3.850 1.00 90.44 687 VAL A N 1
ATOM 5481 C CA . VAL A 1 687 ? 23.635 6.574 -2.787 1.00 90.44 687 VAL A CA 1
ATOM 5482 C C . VAL A 1 687 ? 24.700 7.537 -2.265 1.00 90.44 687 VAL A C 1
ATOM 5484 O O . VAL A 1 687 ? 24.795 7.729 -1.054 1.00 90.44 687 VAL A O 1
ATOM 5487 N N . ALA A 1 688 ? 25.428 8.220 -3.154 1.00 91.19 688 ALA A N 1
ATOM 5488 C CA . ALA A 1 688 ? 26.448 9.193 -2.765 1.00 91.19 688 ALA A CA 1
ATOM 5489 C C . ALA A 1 688 ? 25.870 10.373 -1.963 1.00 91.19 688 ALA A C 1
ATOM 5491 O O . ALA A 1 688 ? 26.510 10.870 -1.037 1.00 91.19 688 ALA A O 1
ATOM 5492 N N . PHE A 1 689 ? 24.657 10.829 -2.292 1.00 93.00 689 PHE A N 1
ATOM 5493 C CA . PHE A 1 689 ? 23.959 11.842 -1.501 1.00 93.00 689 PHE A CA 1
ATOM 5494 C C . PHE A 1 689 ? 23.570 11.310 -0.114 1.00 93.00 689 PHE A C 1
ATOM 5496 O O . PHE A 1 689 ? 23.772 12.002 0.886 1.00 93.00 689 PHE A O 1
ATOM 5503 N N . LEU A 1 690 ? 23.052 10.082 -0.039 1.00 91.19 690 LEU A N 1
ATOM 5504 C CA . LEU A 1 690 ? 22.626 9.462 1.217 1.00 91.19 690 LEU A CA 1
ATOM 5505 C C . LEU A 1 690 ? 23.805 9.211 2.176 1.00 91.19 690 LEU A C 1
ATOM 5507 O O . LEU A 1 690 ? 23.690 9.422 3.385 1.00 91.19 690 LEU A O 1
ATOM 5511 N N . GLU A 1 691 ? 24.971 8.849 1.640 1.00 90.31 691 GLU A N 1
ATOM 5512 C CA . GLU A 1 691 ? 26.230 8.726 2.392 1.00 90.31 691 GLU A CA 1
ATOM 5513 C C . GLU A 1 691 ? 26.725 10.069 2.958 1.00 90.31 691 GLU A C 1
ATOM 5515 O O . GLU A 1 691 ? 27.526 10.101 3.893 1.00 90.31 691 GLU A O 1
ATOM 5520 N N . GLN A 1 692 ? 26.224 11.191 2.436 1.00 91.44 692 GLN A N 1
ATOM 5521 C CA . GLN A 1 692 ? 26.567 12.546 2.872 1.00 91.44 692 GLN A CA 1
ATOM 5522 C C . GLN A 1 692 ? 25.501 13.189 3.771 1.00 91.44 692 GLN A C 1
ATOM 5524 O O . GLN A 1 692 ? 25.640 14.366 4.119 1.00 91.44 692 GLN A O 1
ATOM 5529 N N . LEU A 1 693 ? 24.462 12.462 4.208 1.00 91.69 693 LEU A N 1
ATOM 5530 C CA . LEU A 1 693 ? 23.411 13.040 5.063 1.00 91.69 693 LEU A CA 1
ATOM 5531 C C . LEU A 1 693 ? 23.927 13.554 6.419 1.00 91.69 693 LEU A C 1
ATOM 5533 O O . LEU A 1 693 ? 23.318 14.456 6.994 1.00 91.69 693 LEU A O 1
ATOM 5537 N N . SER A 1 694 ? 25.077 13.069 6.899 1.00 91.50 694 SER A N 1
ATOM 5538 C CA . SER A 1 694 ? 25.756 13.619 8.085 1.00 91.50 694 SER A CA 1
ATOM 5539 C C . SER A 1 694 ? 26.137 15.102 7.936 1.00 91.50 694 SER A C 1
ATOM 5541 O O . SER A 1 694 ? 26.240 15.818 8.932 1.00 91.50 694 SER A O 1
ATOM 5543 N N . SER A 1 695 ? 26.291 15.601 6.700 1.00 92.50 695 SER A N 1
ATOM 5544 C CA . SER A 1 695 ? 26.508 17.029 6.416 1.00 92.50 695 SER A CA 1
ATOM 5545 C C . SER A 1 695 ? 25.256 17.888 6.620 1.00 92.50 695 SER A C 1
ATOM 5547 O O . SER A 1 695 ? 25.371 19.085 6.886 1.00 92.50 695 SER A O 1
ATOM 5549 N N . LEU A 1 696 ? 24.065 17.289 6.504 1.00 90.75 696 LEU A N 1
ATOM 5550 C CA . LEU A 1 696 ? 22.791 17.953 6.775 1.00 90.75 696 LEU A CA 1
ATOM 5551 C C . LEU A 1 696 ? 22.470 17.933 8.271 1.00 90.75 696 LEU A C 1
ATOM 5553 O O . LEU A 1 696 ? 21.929 18.910 8.783 1.00 90.75 696 LEU A O 1
ATOM 5557 N N . ARG A 1 697 ? 22.835 16.849 8.969 1.00 90.44 697 ARG A N 1
ATOM 5558 C CA . ARG A 1 697 ? 22.666 16.707 10.418 1.00 90.44 697 ARG A CA 1
ATOM 5559 C C . ARG A 1 697 ? 23.803 15.885 11.021 1.00 90.44 697 ARG A C 1
ATOM 5561 O O . ARG A 1 697 ? 23.879 14.680 10.812 1.00 90.44 697 ARG A O 1
ATOM 5568 N N . SER A 1 698 ? 24.643 16.518 11.837 1.00 88.25 698 SER A N 1
ATOM 5569 C CA . SER A 1 698 ? 25.855 15.894 12.395 1.00 88.25 698 SER A CA 1
ATOM 5570 C C . SER A 1 698 ? 25.602 14.700 13.324 1.00 88.25 698 SER A C 1
ATOM 5572 O O . SER A 1 698 ? 26.502 13.890 13.521 1.00 88.25 698 SER A O 1
ATOM 5574 N N . THR A 1 699 ? 24.398 14.568 13.892 1.00 86.94 699 THR A N 1
ATOM 5575 C CA . THR A 1 699 ? 24.013 13.423 14.737 1.00 86.94 699 THR A CA 1
ATOM 5576 C C . THR A 1 699 ? 23.613 12.182 13.934 1.00 86.94 699 THR A C 1
ATOM 5578 O O . THR A 1 699 ? 23.385 11.132 14.529 1.00 86.94 699 THR A O 1
ATOM 5581 N N . LEU A 1 700 ? 23.486 12.295 12.607 1.00 90.88 700 LEU A N 1
ATOM 5582 C CA . LEU A 1 700 ? 23.135 11.195 11.715 1.00 90.88 700 LEU A CA 1
ATOM 5583 C C . LEU A 1 700 ? 24.401 10.498 11.211 1.00 90.88 700 LEU A C 1
ATOM 5585 O O . LEU A 1 700 ? 25.290 11.132 10.647 1.00 90.88 700 LEU A O 1
ATOM 5589 N N . THR A 1 701 ? 24.446 9.179 11.372 1.00 92.31 701 THR A N 1
ATOM 5590 C CA . THR A 1 701 ? 25.534 8.309 10.921 1.00 92.31 701 THR A CA 1
ATOM 5591 C C . THR A 1 701 ? 25.072 7.466 9.729 1.00 92.31 701 THR A C 1
ATOM 5593 O O . THR A 1 701 ? 24.245 6.566 9.904 1.00 92.31 701 THR A O 1
ATOM 5596 N N . PRO A 1 702 ? 25.586 7.731 8.516 1.00 91.19 702 PRO A N 1
ATOM 5597 C CA . PRO A 1 702 ? 25.388 6.863 7.363 1.00 91.19 702 PRO A CA 1
ATOM 5598 C C . PRO A 1 702 ? 26.160 5.554 7.508 1.00 91.19 702 PRO A C 1
ATOM 5600 O O . PRO A 1 702 ? 27.359 5.551 7.789 1.00 91.19 702 PRO A O 1
ATOM 5603 N N . LEU A 1 703 ? 25.458 4.441 7.326 1.00 90.31 703 LEU A N 1
ATOM 5604 C CA . LEU A 1 703 ? 26.022 3.097 7.287 1.00 90.31 703 LEU A CA 1
ATOM 5605 C C . LEU A 1 703 ? 26.331 2.704 5.839 1.00 90.31 703 LEU A C 1
ATOM 5607 O O . LEU A 1 703 ? 25.803 3.288 4.894 1.00 90.31 703 LEU A O 1
ATOM 5611 N N . THR A 1 704 ? 27.192 1.699 5.668 1.00 87.38 704 THR A N 1
ATOM 5612 C CA . THR A 1 704 ? 27.594 1.231 4.333 1.00 87.38 704 THR A CA 1
ATOM 5613 C C . THR A 1 704 ? 26.379 0.713 3.564 1.00 87.38 704 THR A C 1
ATOM 5615 O O . THR A 1 704 ? 25.611 -0.101 4.089 1.00 87.38 704 THR A O 1
ATOM 5618 N N . ALA A 1 705 ? 26.215 1.184 2.326 1.00 88.69 705 ALA A N 1
ATOM 5619 C CA . ALA A 1 705 ? 25.152 0.728 1.445 1.00 88.69 705 ALA A CA 1
ATOM 5620 C C . ALA A 1 705 ? 25.334 -0.748 1.072 1.00 88.69 705 ALA A C 1
ATOM 5622 O O . ALA A 1 705 ? 26.457 -1.240 0.937 1.00 88.69 705 ALA A O 1
ATOM 5623 N N . PHE A 1 706 ? 24.226 -1.453 0.872 1.00 90.31 706 PHE A N 1
ATOM 5624 C CA . PHE A 1 706 ? 24.251 -2.821 0.366 1.00 90.31 706 PHE A CA 1
ATOM 5625 C C . PHE A 1 706 ? 23.079 -3.098 -0.571 1.00 90.31 706 PHE A C 1
ATOM 5627 O O . PHE A 1 706 ? 22.148 -2.302 -0.664 1.00 90.31 706 PHE A O 1
ATOM 5634 N N . GLY A 1 707 ? 23.129 -4.233 -1.267 1.00 86.06 707 GLY A N 1
ATOM 5635 C CA . GLY A 1 707 ? 22.194 -4.536 -2.349 1.00 86.06 707 GLY A CA 1
ATOM 5636 C C . GLY A 1 707 ? 21.471 -5.871 -2.254 1.00 86.06 707 GLY A C 1
ATOM 5637 O O . GLY A 1 707 ? 20.684 -6.144 -3.149 1.00 86.06 707 GLY A O 1
ATOM 5638 N N . THR A 1 708 ? 21.719 -6.702 -1.234 1.00 88.88 708 THR A N 1
ATOM 5639 C CA . THR A 1 708 ? 21.143 -8.059 -1.145 1.00 88.88 708 THR A CA 1
ATOM 5640 C C . THR A 1 708 ? 19.923 -8.117 -0.219 1.00 88.88 708 THR A C 1
ATOM 5642 O O . THR A 1 708 ? 19.868 -7.434 0.804 1.00 88.88 708 THR A O 1
ATOM 5645 N N . ARG A 1 709 ? 18.947 -8.959 -0.556 1.00 88.69 709 ARG A N 1
ATOM 5646 C CA . ARG A 1 709 ? 17.758 -9.323 0.216 1.00 88.69 709 ARG A CA 1
ATOM 5647 C C . ARG A 1 709 ? 18.134 -9.850 1.586 1.00 88.69 709 ARG A C 1
ATOM 5649 O O . ARG A 1 709 ? 17.538 -9.404 2.561 1.00 88.69 709 ARG A O 1
ATOM 5656 N N . VAL A 1 710 ? 19.119 -10.746 1.674 1.00 89.56 710 VAL A N 1
ATOM 5657 C CA . VAL A 1 710 ? 19.574 -11.280 2.968 1.00 89.56 710 VAL A CA 1
ATOM 5658 C C . VAL A 1 710 ? 20.032 -10.149 3.890 1.00 89.56 710 VAL A C 1
ATOM 5660 O O . VAL A 1 710 ? 19.608 -10.093 5.039 1.00 89.56 710 VAL A O 1
ATOM 5663 N N . GLN A 1 711 ? 20.818 -9.198 3.378 1.00 92.00 711 GLN A N 1
ATOM 5664 C CA . GLN A 1 711 ? 21.264 -8.049 4.171 1.00 92.00 711 GLN A CA 1
ATOM 5665 C C . GLN A 1 711 ? 20.114 -7.104 4.536 1.00 92.00 711 GLN A C 1
ATOM 5667 O O . GLN A 1 711 ? 20.109 -6.562 5.639 1.00 92.00 711 GLN A O 1
ATOM 5672 N N . VAL A 1 712 ? 19.133 -6.900 3.645 1.00 90.50 712 VAL A N 1
ATOM 5673 C CA . VAL A 1 712 ? 17.948 -6.085 3.967 1.00 90.50 712 VAL A CA 1
ATOM 5674 C C . VAL A 1 712 ? 17.176 -6.699 5.132 1.00 90.50 712 VAL A C 1
ATOM 5676 O O . VAL A 1 712 ? 16.871 -5.983 6.082 1.00 90.50 712 VAL A O 1
ATOM 5679 N N . LEU A 1 713 ? 16.874 -7.998 5.077 1.00 90.44 713 LEU A N 1
ATOM 5680 C CA . LEU A 1 713 ? 16.113 -8.681 6.126 1.00 90.44 713 LEU A CA 1
ATOM 5681 C C . LEU A 1 713 ? 16.871 -8.703 7.456 1.00 90.44 713 LEU A C 1
ATOM 5683 O O . LEU A 1 713 ? 16.305 -8.318 8.475 1.00 90.44 713 LEU A O 1
ATOM 5687 N N . ASP A 1 714 ? 18.165 -9.028 7.430 1.00 89.25 714 ASP A N 1
ATOM 5688 C CA . ASP A 1 714 ? 19.025 -8.983 8.617 1.00 89.25 714 ASP A CA 1
ATOM 5689 C C . ASP A 1 714 ? 19.054 -7.582 9.247 1.00 89.25 714 ASP A C 1
ATOM 5691 O O . ASP A 1 714 ? 18.877 -7.422 10.451 1.00 89.25 714 ASP A O 1
ATOM 5695 N N . SER A 1 715 ? 19.180 -6.534 8.432 1.00 88.31 715 SER A N 1
ATOM 5696 C CA . SER A 1 715 ? 19.182 -5.151 8.913 1.00 88.31 715 SER A CA 1
ATOM 5697 C C . SER A 1 715 ? 17.824 -4.729 9.493 1.00 88.31 715 SER A C 1
ATOM 5699 O O . SER A 1 715 ? 17.768 -4.067 10.530 1.00 88.31 715 SER A O 1
ATOM 5701 N N . LEU A 1 716 ? 16.714 -5.163 8.888 1.00 87.19 716 LEU A N 1
ATOM 5702 C CA . LEU A 1 716 ? 15.367 -4.945 9.425 1.00 87.19 716 LEU A CA 1
ATOM 5703 C C . LEU A 1 716 ? 15.130 -5.692 10.746 1.00 87.19 716 LEU A C 1
ATOM 5705 O O . LEU A 1 716 ? 14.372 -5.204 11.586 1.00 87.19 716 LEU A O 1
ATOM 5709 N N . GLU A 1 717 ? 15.753 -6.848 10.965 1.00 84.50 717 GLU A N 1
ATOM 5710 C CA . GLU A 1 717 ? 15.581 -7.680 12.165 1.00 84.50 717 GLU A CA 1
ATOM 5711 C C . GLU A 1 717 ? 16.537 -7.328 13.306 1.00 84.50 717 GLU A C 1
ATOM 5713 O O . GLU A 1 717 ? 16.117 -7.297 14.465 1.00 84.50 717 GLU A O 1
ATOM 5718 N N . ASN A 1 718 ? 17.788 -7.005 12.989 1.00 83.00 718 ASN A N 1
ATOM 5719 C CA . ASN A 1 718 ? 18.874 -6.975 13.967 1.00 83.00 718 ASN A CA 1
ATOM 5720 C C . ASN A 1 718 ? 19.491 -5.587 14.173 1.00 83.00 718 ASN A C 1
ATOM 5722 O O . ASN A 1 718 ? 20.151 -5.362 15.190 1.00 83.00 718 ASN A O 1
ATOM 5726 N N . GLU A 1 719 ? 19.261 -4.627 13.274 1.00 83.38 719 GLU A N 1
ATOM 5727 C CA . GLU A 1 719 ? 19.807 -3.275 13.410 1.00 83.38 719 GLU A CA 1
ATOM 5728 C C . GLU A 1 719 ? 18.776 -2.279 13.965 1.00 83.38 719 GLU A C 1
ATOM 5730 O O . GLU A 1 719 ? 17.564 -2.396 13.760 1.00 83.38 719 GLU A O 1
ATOM 5735 N N . ASP A 1 720 ? 19.274 -1.273 14.690 1.00 83.25 720 ASP A N 1
ATOM 5736 C CA . ASP A 1 720 ? 18.486 -0.129 15.158 1.00 83.25 720 ASP A CA 1
ATOM 5737 C C . ASP A 1 720 ? 18.623 1.015 14.142 1.00 83.25 720 ASP A C 1
ATOM 5739 O O . ASP A 1 720 ? 19.465 1.914 14.264 1.00 83.25 720 ASP A O 1
ATOM 5743 N N . LEU A 1 721 ? 17.858 0.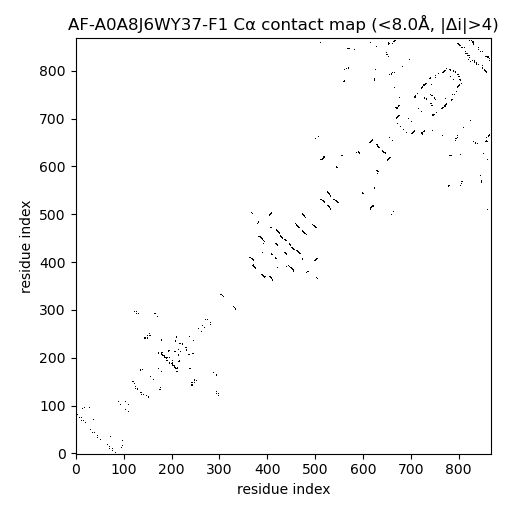903 13.054 1.00 84.25 721 LEU A N 1
ATOM 5744 C CA . LEU A 1 721 ? 17.858 1.862 11.952 1.00 84.25 721 LEU A CA 1
ATOM 5745 C C . LEU A 1 721 ? 16.825 2.970 12.156 1.00 84.25 721 LEU A C 1
ATOM 5747 O O . LEU A 1 721 ? 15.647 2.697 12.389 1.00 84.25 721 LEU A O 1
ATOM 5751 N N . SER A 1 722 ? 17.244 4.222 11.954 1.00 90.62 722 SER A N 1
ATOM 5752 C CA . SER A 1 722 ? 16.324 5.365 11.937 1.00 90.62 722 SER A CA 1
ATOM 5753 C C . SER A 1 722 ? 15.820 5.713 10.535 1.00 90.62 722 SER A C 1
ATOM 5755 O O . SER A 1 722 ? 14.689 6.170 10.389 1.00 90.62 722 SER A O 1
ATOM 5757 N N . ILE A 1 723 ? 16.647 5.525 9.501 1.00 94.31 723 ILE A N 1
ATOM 5758 C CA . ILE A 1 723 ? 16.294 5.737 8.091 1.00 94.31 723 ILE A CA 1
ATOM 5759 C C . ILE A 1 723 ? 16.717 4.517 7.273 1.00 94.31 723 ILE A C 1
ATOM 5761 O O . ILE A 1 723 ? 17.875 4.098 7.320 1.00 94.31 723 ILE A O 1
ATOM 5765 N N . LEU A 1 724 ? 15.794 4.008 6.462 1.00 93.75 724 LEU A N 1
ATOM 5766 C CA . LEU A 1 724 ? 16.062 3.019 5.425 1.00 93.75 724 LEU A CA 1
ATOM 5767 C C . LEU A 1 724 ? 15.596 3.571 4.075 1.00 93.75 724 LEU A C 1
ATOM 5769 O O . LEU A 1 724 ? 14.413 3.860 3.889 1.00 93.75 724 LEU A O 1
ATOM 5773 N N . HIS A 1 725 ? 16.522 3.736 3.136 1.00 94.06 725 HIS A N 1
ATOM 5774 C CA . HIS A 1 725 ? 16.238 4.309 1.823 1.00 94.06 725 HIS A CA 1
ATOM 5775 C C . HIS A 1 725 ? 16.542 3.301 0.714 1.00 94.06 725 HIS A C 1
ATOM 5777 O O . HIS A 1 725 ? 17.684 2.877 0.573 1.00 94.06 725 HIS A O 1
ATOM 5783 N N . PHE A 1 726 ? 15.554 2.953 -0.106 1.00 91.25 726 PHE A N 1
ATOM 5784 C CA . PHE A 1 726 ? 15.739 2.082 -1.267 1.00 91.25 726 PHE A CA 1
ATOM 5785 C C . PHE A 1 726 ? 15.962 2.915 -2.527 1.00 91.25 726 PHE A C 1
ATOM 5787 O O . PHE A 1 726 ? 15.017 3.497 -3.050 1.00 91.25 726 PHE A O 1
ATOM 5794 N N . ALA A 1 727 ? 17.195 2.921 -3.029 1.00 87.44 727 ALA A N 1
ATOM 5795 C CA . ALA A 1 727 ? 17.585 3.501 -4.311 1.00 87.44 727 ALA A CA 1
ATOM 5796 C C . ALA A 1 727 ? 17.568 2.391 -5.380 1.00 87.44 727 ALA A C 1
ATOM 5798 O O . ALA A 1 727 ? 18.607 1.870 -5.784 1.00 87.44 727 ALA A O 1
ATOM 5799 N N . CYS A 1 728 ? 16.370 1.936 -5.760 1.00 70.38 728 CYS A N 1
ATOM 5800 C CA . CYS A 1 728 ? 16.165 0.708 -6.549 1.00 70.38 728 CYS A CA 1
ATOM 5801 C C . CYS A 1 728 ? 15.363 0.959 -7.844 1.00 70.38 728 CYS A C 1
ATOM 5803 O O . CYS A 1 728 ? 14.456 0.195 -8.180 1.00 70.38 728 CYS A O 1
ATOM 5805 N N . HIS A 1 729 ? 15.664 2.037 -8.579 1.00 65.31 729 HIS A N 1
ATOM 5806 C CA . HIS A 1 729 ? 15.056 2.307 -9.894 1.00 65.31 729 HIS A CA 1
ATOM 5807 C C . HIS A 1 729 ? 15.298 1.124 -10.857 1.00 65.31 729 HIS A C 1
ATOM 5809 O O . HIS A 1 729 ? 16.422 0.638 -10.961 1.00 65.31 729 HIS A O 1
ATOM 5815 N N . GLY A 1 730 ? 14.275 0.651 -11.582 1.00 52.47 730 GLY A N 1
ATOM 5816 C CA . GLY A 1 730 ? 14.472 -0.287 -12.707 1.00 52.47 730 GLY A CA 1
ATOM 5817 C C . GLY A 1 730 ? 14.338 -1.782 -12.420 1.00 52.47 730 GLY A C 1
ATOM 5818 O O . GLY A 1 730 ? 14.478 -2.578 -13.348 1.00 52.47 730 GLY A O 1
ATOM 5819 N N . LEU A 1 731 ? 14.105 -2.197 -11.175 1.00 50.62 731 LEU A N 1
ATOM 5820 C CA . LEU A 1 731 ? 14.307 -3.584 -10.755 1.00 50.62 731 LEU A CA 1
ATOM 5821 C C . LEU A 1 731 ? 13.000 -4.196 -10.234 1.00 50.62 731 LEU A C 1
ATOM 5823 O O . LEU A 1 731 ? 12.735 -4.197 -9.035 1.00 50.62 731 LEU A O 1
ATOM 5827 N N . PHE A 1 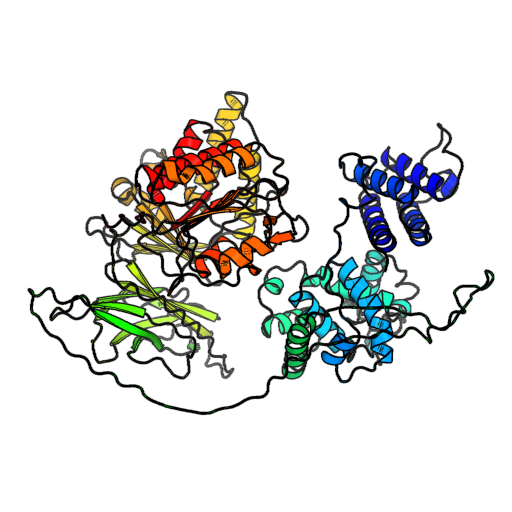732 ? 12.204 -4.750 -11.155 1.00 51.56 732 PHE A N 1
ATOM 5828 C CA . PHE A 1 732 ? 10.973 -5.485 -10.845 1.00 51.56 732 PHE A CA 1
ATOM 5829 C C . PHE A 1 732 ? 10.942 -6.862 -11.497 1.00 51.56 732 PHE A C 1
ATOM 5831 O O . PHE A 1 732 ? 11.431 -7.064 -12.611 1.00 51.56 732 PHE A O 1
ATOM 5838 N N . ASP A 1 733 ? 10.320 -7.799 -10.793 1.00 43.34 733 ASP A N 1
ATOM 5839 C CA . ASP A 1 733 ? 9.969 -9.115 -11.308 1.00 43.34 733 ASP A CA 1
ATOM 5840 C C . ASP A 1 733 ? 8.575 -9.060 -11.960 1.00 43.34 733 ASP A C 1
ATOM 5842 O O . ASP A 1 733 ? 7.597 -8.649 -11.341 1.00 43.34 733 ASP A O 1
ATOM 5846 N N . SER A 1 734 ? 8.497 -9.443 -13.237 1.00 40.28 734 SER A N 1
ATOM 5847 C CA . SER A 1 734 ? 7.300 -9.324 -14.088 1.00 40.28 734 SER A CA 1
ATOM 5848 C C . SER A 1 734 ? 6.380 -10.551 -14.054 1.00 40.28 734 SER A C 1
ATOM 5850 O O . SER A 1 734 ? 5.396 -10.607 -14.797 1.00 40.28 734 SER A O 1
ATOM 5852 N N . THR A 1 735 ? 6.714 -11.545 -13.229 1.00 40.66 735 THR A N 1
ATOM 5853 C CA . THR A 1 735 ? 6.089 -12.873 -13.261 1.00 40.66 735 THR A CA 1
ATOM 5854 C C . THR A 1 735 ? 4.826 -12.991 -12.404 1.00 40.66 735 THR A C 1
ATOM 5856 O O . THR A 1 735 ? 3.967 -13.800 -12.746 1.00 40.66 735 THR A O 1
ATOM 5859 N N . LEU A 1 736 ? 4.645 -12.166 -11.359 1.00 41.88 736 LEU A N 1
ATOM 5860 C CA . LEU A 1 736 ? 3.514 -12.272 -10.422 1.00 41.88 736 LEU A CA 1
ATOM 5861 C C . LEU A 1 736 ? 2.801 -10.921 -10.170 1.00 41.88 736 LEU A C 1
ATOM 5863 O O . LEU A 1 736 ? 3.373 -10.038 -9.535 1.00 41.88 736 LEU A O 1
ATOM 5867 N N . PRO A 1 737 ? 1.533 -10.756 -10.600 1.00 38.62 737 PRO A N 1
ATOM 5868 C CA . PRO A 1 737 ? 0.827 -9.470 -10.577 1.00 38.62 737 PRO A CA 1
ATOM 5869 C C . PRO A 1 737 ? 0.281 -9.022 -9.209 1.00 38.62 737 PRO A C 1
ATOM 5871 O O . PRO A 1 737 ? -0.238 -7.928 -9.121 1.00 38.62 737 PRO A O 1
ATOM 5874 N N . ASN A 1 738 ? 0.372 -9.802 -8.127 1.00 40.47 738 ASN A N 1
ATOM 5875 C CA . ASN A 1 738 ? -0.196 -9.399 -6.820 1.00 40.47 738 ASN A CA 1
ATOM 5876 C C . ASN A 1 738 ? 0.858 -9.147 -5.735 1.00 40.47 738 ASN A C 1
ATOM 5878 O O . ASN A 1 738 ? 0.504 -8.982 -4.568 1.00 40.47 738 ASN A O 1
ATOM 5882 N N . ASP A 1 739 ? 2.138 -9.134 -6.115 1.00 50.84 739 ASP A N 1
ATOM 5883 C CA . ASP A 1 739 ? 3.251 -9.130 -5.173 1.00 50.84 739 ASP A CA 1
ATOM 5884 C C . ASP A 1 739 ? 4.431 -8.320 -5.734 1.00 50.84 739 ASP A C 1
ATOM 5886 O O . ASP A 1 739 ? 5.337 -8.853 -6.384 1.00 50.84 739 ASP A O 1
ATOM 5890 N N . SER A 1 740 ? 4.348 -6.992 -5.565 1.00 58.88 740 SER A N 1
ATOM 5891 C CA . SER A 1 740 ? 5.300 -6.008 -6.095 1.00 58.88 740 SER A CA 1
ATOM 5892 C C . SER A 1 740 ? 6.671 -6.151 -5.438 1.00 58.88 740 SER A C 1
ATOM 5894 O O . SER A 1 740 ? 7.008 -5.440 -4.491 1.00 58.88 740 SER A O 1
ATOM 5896 N N . ALA A 1 741 ? 7.469 -7.076 -5.956 1.00 68.06 741 ALA A N 1
ATOM 5897 C CA . ALA A 1 741 ? 8.822 -7.301 -5.493 1.00 68.06 741 ALA A CA 1
ATOM 5898 C C . ALA A 1 741 ? 9.774 -6.171 -5.909 1.00 68.06 741 ALA A C 1
ATOM 5900 O O . ALA A 1 741 ? 9.806 -5.771 -7.075 1.00 68.06 741 ALA A O 1
ATOM 5901 N N . ILE A 1 742 ? 10.606 -5.725 -4.969 1.00 76.12 742 ILE A N 1
ATOM 5902 C CA . ILE A 1 742 ? 11.809 -4.937 -5.244 1.00 76.12 742 ILE A CA 1
ATOM 5903 C C . ILE A 1 742 ? 12.922 -5.925 -5.576 1.00 76.12 742 ILE A C 1
ATOM 5905 O O . ILE A 1 742 ? 13.292 -6.746 -4.735 1.00 76.12 742 ILE A O 1
ATOM 5909 N N . LYS A 1 743 ? 13.476 -5.862 -6.786 1.00 74.94 743 LYS A N 1
ATOM 5910 C CA . LYS A 1 743 ? 14.587 -6.737 -7.166 1.00 74.94 743 LYS A CA 1
ATOM 5911 C C . LYS A 1 743 ? 15.910 -6.199 -6.608 1.00 74.94 743 LYS A C 1
ATOM 5913 O O . LYS A 1 743 ? 16.261 -5.034 -6.776 1.00 74.94 743 LYS A O 1
ATOM 5918 N N . LEU A 1 744 ? 16.612 -7.086 -5.920 1.00 80.88 744 LEU A N 1
ATOM 5919 C CA . LEU A 1 744 ? 17.879 -6.914 -5.218 1.00 80.88 744 LEU A CA 1
ATOM 5920 C C . LEU A 1 744 ? 18.953 -7.810 -5.868 1.00 80.88 744 LEU A C 1
ATOM 5922 O O . LEU A 1 744 ? 18.656 -8.578 -6.785 1.00 80.88 744 LEU A O 1
ATOM 5926 N N . SER A 1 745 ? 20.213 -7.700 -5.439 1.00 83.50 745 SER A N 1
ATOM 5927 C CA . SER A 1 745 ? 21.357 -8.388 -6.067 1.00 83.50 745 SER A CA 1
ATOM 5928 C C . SER A 1 745 ? 21.269 -9.921 -6.046 1.00 83.50 745 SER A C 1
ATOM 5930 O O . SER A 1 745 ? 21.827 -10.573 -6.920 1.00 83.50 745 SER A O 1
ATOM 5932 N N . ASP A 1 746 ? 20.615 -10.496 -5.039 1.00 81.94 746 ASP A N 1
ATOM 5933 C CA . ASP A 1 746 ? 20.523 -11.937 -4.742 1.00 81.94 746 ASP A CA 1
ATOM 5934 C C . ASP A 1 746 ? 19.079 -12.474 -4.819 1.00 81.94 746 ASP A C 1
ATOM 5936 O O . ASP A 1 746 ? 18.830 -13.628 -4.476 1.00 81.94 746 ASP A O 1
ATOM 5940 N N . GLY A 1 747 ? 18.110 -11.653 -5.235 1.00 79.44 747 GLY A N 1
ATOM 5941 C CA . GLY A 1 747 ? 16.712 -12.067 -5.309 1.00 79.44 747 GLY A CA 1
ATOM 5942 C C . GLY A 1 747 ? 15.718 -10.914 -5.263 1.00 79.44 747 GLY A C 1
ATOM 5943 O O . GLY A 1 747 ? 16.060 -9.754 -5.463 1.00 79.44 747 GLY A O 1
ATOM 5944 N N . SER A 1 748 ? 14.458 -11.244 -5.005 1.00 80.56 748 SER A N 1
ATOM 5945 C CA . SER A 1 748 ? 13.349 -10.289 -4.941 1.00 80.56 748 SER A CA 1
ATOM 5946 C C . SER A 1 748 ? 12.881 -10.138 -3.497 1.00 80.56 748 SER A C 1
ATOM 5948 O O . SER A 1 748 ? 12.558 -11.135 -2.858 1.00 80.56 748 SER A O 1
ATOM 5950 N N . LEU A 1 749 ? 12.831 -8.906 -2.993 1.00 80.56 749 LEU A N 1
ATOM 5951 C CA . LEU A 1 749 ? 12.256 -8.568 -1.695 1.00 80.56 749 LEU A CA 1
ATOM 5952 C C . LEU A 1 749 ? 10.782 -8.206 -1.866 1.00 80.56 749 LEU A C 1
ATOM 5954 O O . LEU A 1 749 ? 10.447 -7.306 -2.637 1.00 80.56 749 LEU A O 1
ATOM 5958 N N . ARG A 1 750 ? 9.913 -8.886 -1.131 1.00 81.38 750 ARG A N 1
ATOM 5959 C CA . ARG A 1 750 ? 8.456 -8.735 -1.176 1.00 81.38 750 ARG A CA 1
ATOM 5960 C C . ARG A 1 750 ? 7.939 -8.171 0.152 1.00 81.38 750 ARG A C 1
ATOM 5962 O O . ARG A 1 750 ? 8.592 -8.352 1.179 1.00 81.38 750 ARG A O 1
ATOM 5969 N N . PRO A 1 751 ? 6.758 -7.530 0.196 1.00 77.81 751 PRO A N 1
ATOM 5970 C CA . PRO A 1 751 ? 6.152 -7.131 1.467 1.00 77.81 751 PRO A CA 1
ATOM 5971 C C . PRO A 1 751 ? 5.942 -8.324 2.418 1.00 77.81 751 PRO A C 1
ATOM 5973 O O . PRO A 1 751 ? 6.158 -8.212 3.625 1.00 77.81 751 PRO A O 1
ATOM 5976 N N . SER A 1 752 ? 5.557 -9.490 1.894 1.00 77.12 752 SER A N 1
ATOM 5977 C CA . SER A 1 752 ? 5.357 -10.709 2.692 1.00 77.12 752 SER A CA 1
ATOM 5978 C C . SER A 1 752 ? 6.624 -11.144 3.444 1.00 77.12 752 SER A C 1
ATOM 5980 O O . SER A 1 752 ? 6.511 -11.606 4.580 1.00 77.12 752 SER A O 1
ATOM 5982 N N . ASP A 1 753 ? 7.814 -10.874 2.890 1.00 81.00 753 ASP A N 1
ATOM 5983 C CA . ASP A 1 753 ? 9.110 -11.156 3.525 1.00 81.00 753 ASP A CA 1
ATOM 5984 C C . ASP A 1 753 ? 9.355 -10.330 4.804 1.00 81.00 753 ASP A C 1
ATOM 5986 O O . ASP A 1 753 ? 10.193 -10.690 5.626 1.00 81.00 753 ASP A O 1
ATOM 5990 N N . ILE A 1 754 ? 8.649 -9.210 4.997 1.00 82.81 754 ILE A N 1
ATOM 5991 C CA . ILE A 1 754 ? 8.909 -8.253 6.085 1.00 82.81 754 ILE A CA 1
ATOM 5992 C C . ILE A 1 754 ? 8.285 -8.727 7.405 1.00 82.81 754 ILE A C 1
ATOM 5994 O O 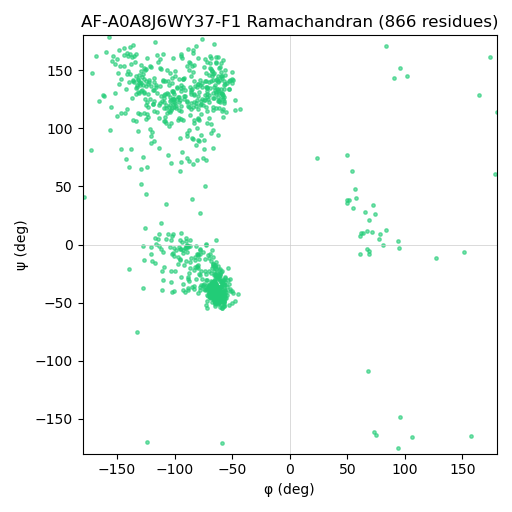. ILE A 1 754 ? 7.294 -8.173 7.865 1.00 82.81 754 ILE A O 1
ATOM 5998 N N . GLN A 1 755 ? 8.846 -9.744 8.052 1.00 81.06 755 GLN A N 1
ATOM 5999 C CA . GLN A 1 755 ? 8.305 -10.327 9.293 1.00 81.06 755 GLN A CA 1
ATOM 6000 C C . GLN A 1 755 ? 8.742 -9.589 10.574 1.00 81.06 755 GLN A C 1
ATOM 6002 O O . GLN A 1 755 ? 8.996 -10.197 11.610 1.00 81.06 755 GLN A O 1
ATOM 6007 N N . VAL A 1 756 ? 8.811 -8.255 10.526 1.00 80.56 756 VAL A N 1
ATOM 6008 C CA . VAL A 1 756 ? 9.273 -7.424 11.649 1.00 80.56 756 VAL A CA 1
ATOM 6009 C C . VAL A 1 756 ? 8.156 -6.573 12.241 1.00 80.56 756 VAL A C 1
ATOM 6011 O O . VAL A 1 756 ? 7.224 -6.158 11.554 1.00 80.56 756 VAL A O 1
ATOM 6014 N N . ARG A 1 757 ? 8.285 -6.262 13.534 1.00 80.50 757 ARG A N 1
ATOM 6015 C CA . ARG A 1 757 ? 7.436 -5.299 14.242 1.00 80.50 757 ARG A CA 1
ATOM 6016 C C . ARG A 1 757 ? 8.314 -4.258 14.933 1.00 80.50 757 ARG A C 1
ATOM 6018 O O . ARG A 1 757 ? 9.060 -4.579 15.855 1.00 80.50 757 ARG A O 1
ATOM 6025 N N . PHE A 1 758 ? 8.235 -3.014 14.475 1.00 80.38 758 PHE A N 1
ATOM 6026 C CA . PHE A 1 758 ? 8.955 -1.873 15.035 1.00 80.38 758 PHE A CA 1
ATOM 6027 C C . PHE A 1 758 ? 8.263 -1.330 16.301 1.00 80.38 758 PHE A C 1
ATOM 6029 O O . PHE A 1 758 ? 7.067 -1.548 16.528 1.00 80.38 758 PHE A O 1
ATOM 6036 N N . GLY A 1 759 ? 9.006 -0.582 17.122 1.00 72.31 759 GLY A N 1
ATOM 6037 C CA . GLY A 1 759 ? 8.539 -0.036 18.404 1.00 72.31 759 GLY A CA 1
ATOM 6038 C C . GLY A 1 759 ? 8.863 -0.916 19.621 1.00 72.31 759 GLY A C 1
ATOM 6039 O O . GLY A 1 759 ? 9.600 -1.900 19.524 1.00 72.31 759 GLY A O 1
ATOM 6040 N N . GLY A 1 760 ? 8.385 -0.528 20.808 1.00 71.31 760 GLY A N 1
ATOM 6041 C CA . GLY A 1 760 ? 8.838 -1.109 22.077 1.00 71.31 760 GLY A CA 1
ATOM 6042 C C . GLY A 1 760 ? 10.297 -0.748 22.388 1.00 71.31 760 GLY A C 1
ATOM 6043 O O . GLY A 1 760 ? 10.602 0.399 22.704 1.00 71.31 760 GLY A O 1
ATOM 6044 N N . LYS A 1 761 ? 11.212 -1.725 22.300 1.00 67.00 761 LYS A N 1
ATOM 6045 C CA . LYS A 1 761 ? 12.665 -1.504 22.478 1.00 67.00 761 LYS A CA 1
ATOM 6046 C C . LYS A 1 761 ? 13.387 -1.066 21.196 1.00 67.00 761 LYS A C 1
ATOM 6048 O O . LYS A 1 761 ? 14.547 -0.678 21.286 1.00 67.00 761 LYS A O 1
ATOM 6053 N N . ARG A 1 762 ? 12.739 -1.159 20.028 1.00 71.88 762 ARG A N 1
ATOM 6054 C CA . ARG A 1 762 ? 13.333 -0.867 18.709 1.00 71.88 762 ARG A CA 1
ATOM 6055 C C . ARG A 1 762 ? 12.857 0.482 18.178 1.00 71.88 762 ARG A C 1
ATOM 6057 O O . ARG A 1 762 ? 11.705 0.859 18.418 1.00 71.88 762 ARG A O 1
ATOM 6064 N N . GLN A 1 763 ? 13.701 1.188 17.426 1.00 80.69 763 GLN A N 1
ATOM 6065 C CA . GLN A 1 763 ? 13.279 2.408 16.741 1.00 80.69 763 GLN A CA 1
ATOM 6066 C C . GLN A 1 763 ? 12.212 2.143 15.672 1.00 80.69 763 GLN A C 1
ATOM 6068 O O . GLN A 1 763 ? 12.051 1.036 15.155 1.00 80.69 763 GLN A O 1
ATOM 6073 N N . ARG A 1 764 ? 11.454 3.197 15.356 1.00 87.38 764 ARG A N 1
ATOM 6074 C CA . ARG A 1 764 ? 10.462 3.213 14.280 1.00 87.38 764 ARG A CA 1
ATOM 6075 C C . ARG A 1 764 ? 11.047 3.972 13.087 1.00 87.38 764 ARG A C 1
ATOM 6077 O O . ARG A 1 764 ? 11.116 5.199 13.156 1.00 87.38 764 ARG A O 1
ATOM 6084 N N . PRO A 1 765 ? 11.480 3.281 12.021 1.00 92.00 765 PRO A N 1
ATOM 6085 C CA . PRO A 1 765 ? 12.260 3.905 10.959 1.00 92.00 765 PRO A CA 1
ATOM 6086 C C . PRO A 1 765 ? 11.414 4.789 10.038 1.00 92.00 765 PRO A C 1
ATOM 6088 O O . PRO A 1 765 ? 10.231 4.525 9.811 1.00 92.00 765 PRO A O 1
ATOM 6091 N N . LEU A 1 766 ? 12.050 5.793 9.435 1.00 94.81 766 LEU A N 1
ATOM 6092 C CA . LEU A 1 766 ? 11.600 6.394 8.183 1.00 94.81 766 LEU A CA 1
ATOM 6093 C C . LEU A 1 766 ? 12.046 5.494 7.032 1.00 94.81 766 LEU A C 1
ATOM 6095 O O . LEU A 1 766 ? 13.243 5.325 6.801 1.00 94.81 766 LEU A O 1
ATOM 6099 N N . ILE A 1 767 ? 11.087 4.937 6.302 1.00 94.25 767 ILE A N 1
ATOM 6100 C CA . ILE A 1 767 ? 11.331 4.084 5.144 1.00 94.25 767 ILE A CA 1
ATOM 6101 C C . ILE A 1 767 ? 10.933 4.844 3.884 1.00 94.25 767 ILE A C 1
ATOM 6103 O O . ILE A 1 767 ? 9.769 5.197 3.697 1.00 94.25 767 ILE A O 1
ATOM 6107 N N . PHE A 1 768 ? 11.900 5.089 3.008 1.00 94.75 768 PHE A N 1
ATOM 6108 C CA . PHE A 1 768 ? 11.669 5.705 1.707 1.00 94.75 768 PHE A CA 1
ATOM 6109 C C . PHE A 1 768 ? 11.977 4.670 0.629 1.00 94.75 768 PHE A C 1
ATOM 6111 O O . PHE A 1 768 ? 13.136 4.335 0.395 1.00 94.75 768 PHE A O 1
ATOM 6118 N N . ILE A 1 769 ? 10.939 4.179 -0.048 1.00 90.00 769 ILE A N 1
ATOM 6119 C CA . ILE A 1 769 ? 11.098 3.368 -1.251 1.00 90.00 769 ILE A CA 1
ATOM 6120 C C . ILE A 1 769 ? 11.137 4.280 -2.474 1.00 90.00 769 ILE A C 1
ATOM 6122 O O . ILE A 1 769 ? 10.099 4.693 -2.997 1.00 90.00 769 ILE A O 1
ATOM 6126 N N . ASN A 1 770 ? 12.350 4.609 -2.918 1.00 86.69 770 ASN A N 1
ATOM 6127 C CA . ASN A 1 770 ? 12.579 5.353 -4.145 1.00 86.69 770 ASN A CA 1
ATOM 6128 C C . ASN A 1 770 ? 12.860 4.399 -5.312 1.00 86.69 770 ASN A C 1
ATOM 6130 O O . ASN A 1 770 ? 13.942 4.347 -5.888 1.00 86.69 770 ASN A O 1
ATOM 6134 N N . ALA A 1 771 ? 11.858 3.588 -5.624 1.00 67.50 771 ALA A N 1
ATOM 6135 C CA . ALA A 1 771 ? 11.849 2.677 -6.756 1.00 67.50 771 ALA A CA 1
ATOM 6136 C C . ALA A 1 771 ? 10.565 2.951 -7.536 1.00 67.50 771 ALA A C 1
ATOM 6138 O O . ALA A 1 771 ? 9.545 3.182 -6.899 1.00 67.50 771 ALA A O 1
ATOM 6139 N N . CYS A 1 772 ? 10.606 3.006 -8.873 1.00 60.62 772 CYS A N 1
ATOM 6140 C CA . CYS A 1 772 ? 9.428 3.068 -9.761 1.00 60.62 772 CYS A CA 1
ATOM 6141 C C . CYS A 1 772 ? 9.865 3.157 -11.235 1.00 60.62 772 CYS A C 1
ATOM 6143 O O . CYS A 1 772 ? 9.577 4.132 -11.920 1.00 60.62 772 CYS A O 1
ATOM 6145 N N . HIS A 1 773 ? 10.587 2.146 -11.721 1.00 47.41 773 HIS A N 1
ATOM 6146 C CA . HIS A 1 773 ? 10.865 1.950 -13.147 1.00 47.41 773 HIS A CA 1
ATOM 6147 C C . HIS A 1 773 ? 10.798 0.439 -13.400 1.00 47.41 773 HIS A C 1
ATOM 6149 O O . HIS A 1 773 ? 11.532 -0.307 -12.759 1.00 47.41 773 HIS A O 1
ATOM 6155 N N . GLY A 1 774 ? 9.859 -0.040 -14.220 1.00 41.78 774 GLY A N 1
ATOM 6156 C CA . GLY A 1 774 ? 9.569 -1.477 -14.269 1.00 41.78 774 GLY A CA 1
ATOM 6157 C C . GLY A 1 774 ? 8.495 -1.905 -15.263 1.00 41.78 774 GLY A C 1
ATOM 6158 O O . GLY A 1 774 ? 7.673 -2.736 -14.917 1.00 41.78 774 GLY A O 1
ATOM 6159 N N . GLY A 1 775 ? 8.460 -1.342 -16.475 1.00 32.97 775 GLY A N 1
ATOM 6160 C CA . GLY A 1 775 ? 7.854 -1.960 -17.672 1.00 32.97 775 GLY A CA 1
ATOM 6161 C C . GLY A 1 775 ? 6.351 -2.304 -17.682 1.00 32.97 775 GLY A C 1
ATOM 6162 O O . GLY A 1 775 ? 5.836 -2.657 -18.744 1.00 32.97 775 GLY A O 1
ATOM 6163 N N . ARG A 1 776 ? 5.615 -2.196 -16.572 1.00 37.53 776 ARG A N 1
ATOM 6164 C CA . ARG A 1 776 ? 4.159 -2.345 -16.516 1.00 37.53 776 ARG A CA 1
ATOM 6165 C C . ARG A 1 776 ? 3.537 -1.284 -15.633 1.00 37.53 776 ARG A C 1
ATOM 6167 O O . ARG A 1 776 ? 3.847 -1.133 -14.460 1.00 37.53 776 ARG A O 1
ATOM 6174 N N . ALA A 1 777 ? 2.579 -0.603 -16.234 1.00 35.44 777 ALA A N 1
ATOM 6175 C CA . ALA A 1 777 ? 1.832 0.511 -15.687 1.00 35.44 777 ALA A CA 1
ATOM 6176 C C . ALA A 1 777 ? 0.727 0.070 -14.692 1.00 35.44 777 ALA A C 1
ATOM 6178 O O . ALA A 1 777 ? -0.303 0.728 -14.589 1.00 35.44 777 ALA A O 1
ATOM 6179 N N . GLU A 1 778 ? 0.904 -1.079 -14.030 1.00 41.56 778 GLU A N 1
ATOM 6180 C CA . GLU A 1 778 ? -0.144 -1.786 -13.274 1.00 41.56 778 GLU A CA 1
ATOM 6181 C C . GLU A 1 778 ? 0.055 -1.743 -11.746 1.00 41.56 778 GLU A C 1
ATOM 6183 O O . GLU A 1 778 ? -0.854 -2.151 -11.029 1.00 41.56 778 GLU A O 1
ATOM 6188 N N . PHE A 1 779 ? 1.176 -1.213 -11.222 1.00 50.44 779 PHE A N 1
ATOM 6189 C CA . PHE A 1 779 ? 1.504 -1.329 -9.789 1.00 50.44 779 PHE A CA 1
ATOM 6190 C C . PHE A 1 779 ? 2.034 -0.055 -9.127 1.00 50.44 779 PHE A C 1
ATOM 6192 O O . PHE A 1 779 ? 2.819 0.696 -9.701 1.00 50.44 779 PHE A O 1
ATOM 6199 N N . SER A 1 780 ? 1.602 0.138 -7.877 1.00 49.56 780 SER A N 1
ATOM 6200 C CA . SER A 1 780 ? 1.907 1.269 -7.003 1.00 49.56 780 SER A CA 1
ATOM 6201 C C . SER A 1 780 ? 2.497 0.768 -5.678 1.00 49.56 780 SER A C 1
ATOM 6203 O O . SER A 1 780 ? 1.964 -0.179 -5.094 1.00 49.56 780 SER A O 1
ATOM 6205 N N . PHE A 1 781 ? 3.562 1.393 -5.155 1.00 42.88 781 PHE A N 1
ATOM 6206 C CA . PHE A 1 781 ? 4.133 1.009 -3.846 1.00 42.88 781 PHE A CA 1
ATOM 6207 C C . PHE A 1 781 ? 3.160 1.254 -2.704 1.00 42.88 781 PHE A C 1
ATOM 6209 O O . PHE A 1 781 ? 3.202 0.598 -1.669 1.00 42.88 781 PHE A O 1
ATOM 6216 N N . THR A 1 782 ? 2.284 2.227 -2.881 1.00 42.25 782 THR A N 1
ATOM 6217 C CA . THR A 1 782 ? 1.455 2.716 -1.797 1.00 42.25 782 THR A CA 1
ATOM 6218 C C . THR A 1 782 ? 0.007 2.314 -1.908 1.00 42.25 782 THR A C 1
ATOM 6220 O O . THR A 1 782 ? -0.729 2.738 -1.039 1.00 42.25 782 THR A O 1
ATOM 6223 N N . GLY A 1 783 ? -0.364 1.489 -2.898 1.00 51.59 783 GLY A N 1
ATOM 6224 C CA . GLY A 1 783 ? -1.703 0.920 -3.071 1.00 51.59 783 GLY A CA 1
ATOM 6225 C C . GLY A 1 783 ? -1.680 -0.587 -3.352 1.00 51.59 783 GLY A C 1
ATOM 6226 O O . GLY A 1 783 ? -1.979 -1.384 -2.474 1.00 51.59 783 GLY A O 1
ATOM 6227 N N . LEU A 1 784 ? -1.312 -0.990 -4.571 1.00 46.53 784 LEU A N 1
ATOM 6228 C CA . LEU A 1 784 ? -1.459 -2.371 -5.068 1.00 46.53 784 LEU A CA 1
ATOM 6229 C C . LEU A 1 784 ? -0.335 -3.326 -4.660 1.00 46.53 784 LEU A C 1
ATOM 6231 O O . LEU A 1 784 ? -0.532 -4.539 -4.651 1.00 46.53 784 LEU A O 1
ATOM 6235 N N . GLY A 1 785 ? 0.833 -2.783 -4.323 1.00 52.50 785 GLY A N 1
ATOM 6236 C CA . GLY A 1 785 ? 2.015 -3.564 -3.984 1.00 52.50 785 GLY A CA 1
ATOM 6237 C C . GLY A 1 785 ? 2.126 -3.981 -2.523 1.00 52.50 785 GLY A C 1
ATOM 6238 O O . GLY A 1 785 ? 3.160 -4.521 -2.167 1.00 52.50 785 GLY A O 1
ATOM 6239 N N . GLY A 1 786 ? 1.140 -3.689 -1.665 1.00 68.56 786 GLY A N 1
ATOM 6240 C CA . GLY A 1 786 ? 1.109 -4.115 -0.254 1.00 68.56 786 GLY A CA 1
ATOM 6241 C C . GLY A 1 786 ? 2.151 -3.471 0.677 1.00 68.56 786 GLY A C 1
ATOM 6242 O O . GLY A 1 786 ? 2.089 -3.677 1.885 1.00 68.56 786 GLY A O 1
ATOM 6243 N N . TRP A 1 787 ? 3.092 -2.666 0.167 1.00 79.62 787 TRP A N 1
ATOM 6244 C CA . TRP A 1 787 ? 4.168 -2.078 0.976 1.00 79.62 787 TRP A CA 1
ATOM 6245 C C . TRP A 1 787 ? 3.676 -1.067 2.012 1.00 79.62 787 TRP A C 1
ATOM 6247 O O . TRP A 1 787 ? 4.120 -1.133 3.155 1.00 79.62 787 TRP A O 1
ATOM 6257 N N . ALA A 1 788 ? 2.760 -0.159 1.645 1.00 81.94 788 ALA A N 1
ATOM 6258 C CA . ALA A 1 788 ? 2.162 0.772 2.609 1.00 81.94 788 ALA A CA 1
ATOM 6259 C C . ALA A 1 788 ? 1.498 0.017 3.764 1.00 81.94 788 ALA A C 1
ATOM 6261 O O . ALA A 1 788 ? 1.824 0.254 4.923 1.00 81.94 788 ALA A O 1
ATOM 6262 N N . GLU A 1 789 ? 0.620 -0.930 3.433 1.00 78.44 789 GLU A N 1
ATOM 6263 C CA . GLU A 1 789 ? -0.084 -1.767 4.403 1.00 78.44 789 GLU A CA 1
ATOM 6264 C C . GLU A 1 789 ? 0.890 -2.524 5.297 1.00 78.44 789 GLU A C 1
ATOM 6266 O O . GLU A 1 789 ? 0.825 -2.406 6.522 1.00 78.44 789 GLU A O 1
ATOM 6271 N N . ARG A 1 790 ? 1.862 -3.217 4.702 1.00 82.94 790 ARG A N 1
ATOM 6272 C CA . ARG A 1 790 ? 2.840 -4.011 5.438 1.00 82.94 790 ARG A CA 1
ATOM 6273 C C . ARG A 1 790 ? 3.717 -3.174 6.358 1.00 82.94 790 ARG A C 1
ATOM 6275 O O . ARG A 1 790 ? 3.868 -3.532 7.520 1.00 82.94 790 ARG A O 1
ATOM 6282 N N . LEU A 1 791 ? 4.307 -2.086 5.862 1.00 85.81 791 LEU A N 1
ATOM 6283 C CA . LEU A 1 791 ? 5.271 -1.284 6.622 1.00 85.81 791 LEU A CA 1
ATOM 6284 C C . LEU A 1 791 ? 4.592 -0.427 7.691 1.00 85.81 791 LEU A C 1
ATOM 6286 O O . LEU A 1 791 ? 5.119 -0.304 8.798 1.00 85.81 791 LEU A O 1
ATOM 6290 N N . VAL A 1 792 ? 3.413 0.129 7.397 1.00 83.56 792 VAL A N 1
ATOM 6291 C CA . VAL A 1 792 ? 2.619 0.851 8.400 1.00 83.56 792 VAL A CA 1
ATOM 6292 C C . VAL A 1 792 ? 2.138 -0.122 9.478 1.00 83.56 792 VAL A C 1
ATOM 6294 O O . VAL A 1 792 ? 2.311 0.177 10.658 1.00 83.56 792 VAL A O 1
ATOM 6297 N N . SER A 1 793 ? 1.657 -1.317 9.114 1.00 77.81 793 SER A N 1
ATOM 6298 C CA . SER A 1 793 ? 1.260 -2.362 10.080 1.00 77.81 793 SER A CA 1
ATOM 6299 C C . SER A 1 793 ? 2.445 -2.911 10.880 1.00 77.81 793 SER A C 1
ATOM 6301 O O . SER A 1 793 ? 2.325 -3.155 12.080 1.00 77.81 793 SER A O 1
ATOM 6303 N N . ALA A 1 794 ? 3.628 -3.002 10.264 1.00 80.31 794 ALA A N 1
ATOM 6304 C CA . ALA A 1 794 ? 4.894 -3.281 10.944 1.00 80.31 794 ALA A CA 1
ATOM 6305 C C . ALA A 1 794 ? 5.345 -2.132 11.862 1.00 80.31 794 ALA A C 1
ATOM 6307 O O . ALA A 1 794 ? 6.316 -2.288 12.597 1.00 80.31 794 ALA A O 1
ATOM 6308 N N . ARG A 1 795 ? 4.630 -0.998 11.878 1.00 81.25 795 ARG A N 1
ATOM 6309 C CA . ARG A 1 795 ? 4.863 0.193 12.708 1.00 81.25 795 ARG A CA 1
ATOM 6310 C C . ARG A 1 795 ? 6.078 1.022 12.310 1.00 81.25 795 ARG A C 1
ATOM 6312 O O . ARG A 1 795 ? 6.686 1.668 13.172 1.00 81.25 795 ARG A O 1
ATOM 6319 N N . ALA A 1 796 ? 6.394 1.088 11.018 1.00 88.00 796 ALA A N 1
ATOM 6320 C CA . ALA A 1 796 ? 7.302 2.111 10.504 1.00 88.00 796 ALA A CA 1
ATOM 6321 C C . ALA A 1 796 ? 6.863 3.505 10.993 1.00 88.00 796 ALA A C 1
ATOM 6323 O O . ALA A 1 796 ? 5.685 3.746 11.287 1.00 88.00 796 ALA A O 1
ATOM 6324 N N . GLY A 1 797 ? 7.825 4.403 11.183 1.00 87.38 797 GLY A N 1
ATOM 6325 C CA . GLY A 1 797 ? 7.552 5.744 11.688 1.00 87.38 797 GLY A CA 1
ATOM 6326 C C . GLY A 1 797 ? 7.108 6.709 10.601 1.00 87.38 797 GLY A C 1
ATOM 6327 O O . GLY A 1 797 ? 6.190 7.499 10.807 1.00 87.38 797 GLY A O 1
ATOM 6328 N N . VAL A 1 798 ? 7.722 6.587 9.430 1.00 92.94 798 VAL A N 1
ATOM 6329 C CA . VAL A 1 798 ? 7.323 7.273 8.202 1.00 92.94 798 VAL A CA 1
ATOM 6330 C C . VAL A 1 798 ? 7.468 6.287 7.058 1.00 92.94 798 VAL A C 1
ATOM 6332 O O . VAL A 1 798 ? 8.455 5.555 7.007 1.00 92.94 798 VAL A O 1
ATOM 6335 N N . PHE A 1 799 ? 6.524 6.291 6.125 1.00 93.38 799 PHE A N 1
ATOM 6336 C CA . PHE A 1 799 ? 6.665 5.576 4.864 1.00 93.38 799 PHE A CA 1
ATOM 6337 C C . PHE A 1 799 ? 6.424 6.506 3.672 1.00 93.38 799 PHE A C 1
ATOM 6339 O O . PHE A 1 799 ? 5.439 7.246 3.631 1.00 93.38 799 PHE A O 1
ATOM 6346 N N . ILE A 1 800 ? 7.340 6.469 2.703 1.00 94.81 800 ILE A N 1
ATOM 6347 C CA . ILE A 1 800 ? 7.242 7.185 1.429 1.00 94.81 800 ILE A CA 1
ATOM 6348 C C . ILE A 1 800 ? 7.439 6.190 0.290 1.00 94.81 800 ILE A C 1
ATOM 6350 O O . ILE A 1 800 ? 8.423 5.453 0.264 1.00 94.81 800 ILE A O 1
ATOM 6354 N N . GLY A 1 801 ? 6.531 6.222 -0.680 1.00 90.06 801 GLY A N 1
ATOM 6355 C CA . GLY A 1 801 ? 6.623 5.447 -1.916 1.00 90.06 801 GLY A CA 1
ATOM 6356 C C . GLY A 1 801 ? 5.868 6.133 -3.051 1.00 90.06 801 GLY A C 1
ATOM 6357 O O . GLY A 1 801 ? 5.054 7.023 -2.800 1.00 90.06 801 GLY A O 1
ATOM 6358 N N . ALA A 1 802 ? 6.154 5.747 -4.293 1.00 87.38 802 ALA A N 1
ATOM 6359 C CA . ALA A 1 802 ? 5.474 6.268 -5.476 1.00 87.38 802 ALA A CA 1
ATOM 6360 C C . ALA A 1 802 ? 4.272 5.403 -5.892 1.00 87.38 802 ALA A C 1
ATOM 6362 O O . ALA A 1 802 ? 4.298 4.173 -5.804 1.00 87.38 802 ALA A O 1
ATOM 6363 N N . MET A 1 803 ? 3.207 6.067 -6.346 1.00 83.31 803 MET A N 1
ATOM 6364 C CA . MET A 1 803 ? 1.982 5.423 -6.814 1.00 83.31 803 MET A CA 1
ATOM 6365 C C . MET A 1 803 ? 2.071 4.928 -8.264 1.00 83.31 803 MET A C 1
ATOM 6367 O O . MET A 1 803 ? 1.270 4.105 -8.687 1.00 83.31 803 MET A O 1
ATOM 6371 N N . TRP A 1 804 ? 3.008 5.445 -9.047 1.00 82.81 804 TRP A N 1
ATOM 6372 C CA . TRP A 1 804 ? 3.218 5.075 -10.445 1.00 82.81 804 TRP A CA 1
ATOM 6373 C C . TRP A 1 804 ? 4.653 5.408 -10.852 1.00 82.81 804 TRP A C 1
ATOM 6375 O O . TRP A 1 804 ? 5.414 5.952 -10.051 1.00 82.81 804 TRP A O 1
ATOM 6385 N N . GLU A 1 805 ? 5.019 5.099 -12.098 1.00 79.50 805 GLU A N 1
ATOM 6386 C CA . GLU A 1 805 ? 6.381 5.285 -12.601 1.00 79.50 805 GLU A CA 1
ATOM 6387 C C . GLU A 1 805 ? 6.874 6.735 -12.472 1.00 79.50 805 GLU A C 1
ATOM 6389 O O . GLU A 1 805 ? 6.155 7.686 -12.789 1.00 79.50 805 GLU A O 1
ATOM 6394 N N . VAL A 1 806 ? 8.123 6.910 -12.042 1.00 84.56 806 VAL A N 1
ATOM 6395 C CA . VAL A 1 806 ? 8.743 8.227 -11.846 1.00 84.56 806 VAL A CA 1
ATOM 6396 C C . VAL A 1 806 ? 9.993 8.367 -12.699 1.00 84.56 806 VAL A C 1
ATOM 6398 O O . VAL A 1 806 ? 10.663 7.391 -13.031 1.00 84.56 806 VAL A O 1
ATOM 6401 N N . SER A 1 807 ? 10.332 9.606 -13.048 1.00 84.75 807 SER A N 1
ATOM 6402 C CA . SER A 1 807 ? 11.608 9.899 -13.701 1.00 84.75 807 SER A CA 1
ATOM 6403 C C . SER A 1 807 ? 12.762 9.822 -12.699 1.00 84.75 807 SER A C 1
ATOM 6405 O O . SER A 1 807 ? 12.772 10.603 -11.752 1.00 84.75 807 SER A O 1
ATOM 6407 N N . ASP A 1 808 ? 13.778 9.000 -12.975 1.00 81.56 808 ASP A N 1
ATOM 6408 C CA . ASP A 1 808 ? 15.014 8.848 -12.182 1.00 81.56 808 ASP A CA 1
ATOM 6409 C C . ASP A 1 808 ? 15.661 10.168 -11.732 1.00 81.56 808 ASP A C 1
ATOM 6411 O O . ASP A 1 808 ? 16.135 10.324 -10.608 1.00 81.56 808 ASP A O 1
ATOM 6415 N N . ARG A 1 809 ? 15.713 11.159 -12.628 1.00 85.44 809 ARG A N 1
ATOM 6416 C CA . ARG A 1 809 ? 16.315 12.458 -12.305 1.00 85.44 809 ARG A CA 1
ATOM 6417 C C . ARG A 1 809 ? 15.436 13.256 -11.342 1.00 85.44 809 ARG A C 1
ATOM 6419 O O . ARG A 1 809 ? 15.951 13.968 -10.481 1.00 85.44 809 ARG A O 1
ATOM 6426 N N . LEU A 1 810 ? 14.119 13.193 -11.528 1.00 89.94 810 LEU A N 1
ATOM 6427 C CA . LEU A 1 810 ? 13.163 13.922 -10.698 1.00 89.94 810 LEU A CA 1
ATOM 6428 C C . LEU A 1 810 ? 12.969 13.233 -9.343 1.00 89.94 810 LEU A C 1
ATOM 6430 O O . LEU A 1 810 ? 12.832 13.929 -8.345 1.00 89.94 810 LEU A O 1
ATOM 6434 N N . SER A 1 811 ? 13.018 11.902 -9.285 1.00 89.25 811 SER A N 1
ATOM 6435 C CA . SER A 1 811 ? 12.947 11.119 -8.049 1.00 89.25 811 SER A CA 1
ATOM 6436 C C . SER A 1 811 ? 14.153 11.366 -7.141 1.00 89.25 811 SER A C 1
ATOM 6438 O O . SER A 1 811 ? 13.976 11.611 -5.948 1.00 89.25 811 SER A O 1
ATOM 6440 N N . LEU A 1 812 ? 15.368 11.413 -7.698 1.00 90.25 812 LEU A N 1
ATOM 6441 C CA . LEU A 1 812 ? 16.571 11.815 -6.962 1.00 90.25 812 LEU A CA 1
ATOM 6442 C C . LEU A 1 812 ? 16.440 13.239 -6.407 1.00 90.25 812 LEU A C 1
ATOM 6444 O O . LEU A 1 812 ? 16.754 13.506 -5.246 1.00 90.25 812 LEU A O 1
ATOM 6448 N N . GLN A 1 813 ? 15.970 14.175 -7.235 1.00 92.75 813 GLN A N 1
ATOM 6449 C CA . GLN A 1 813 ? 15.775 15.553 -6.795 1.00 92.75 813 GLN A CA 1
ATOM 6450 C C . GLN A 1 813 ? 14.703 15.652 -5.702 1.00 92.75 813 GLN A C 1
ATOM 6452 O O . GLN A 1 813 ? 14.863 16.434 -4.766 1.00 92.75 813 GLN A O 1
ATOM 6457 N N . PHE A 1 814 ? 13.652 14.834 -5.780 1.00 95.25 814 PHE A N 1
ATOM 6458 C CA . PHE A 1 814 ? 12.608 14.760 -4.766 1.00 95.25 814 PHE A CA 1
ATOM 6459 C C . PHE A 1 814 ? 13.198 14.319 -3.425 1.00 95.25 814 PHE A C 1
ATOM 6461 O O . PHE A 1 814 ? 13.002 15.001 -2.419 1.00 95.25 814 PHE A O 1
ATOM 6468 N N . ALA A 1 815 ? 13.980 13.233 -3.416 1.00 95.31 815 ALA A N 1
ATOM 6469 C CA . ALA A 1 815 ? 14.652 12.744 -2.215 1.00 95.31 815 ALA A CA 1
ATOM 6470 C C . ALA A 1 815 ? 15.611 13.791 -1.625 1.00 95.31 815 ALA A C 1
ATOM 6472 O O . ALA A 1 815 ? 15.556 14.068 -0.425 1.00 95.31 815 ALA A O 1
ATOM 6473 N N . LYS A 1 816 ? 16.428 14.445 -2.463 1.00 95.75 816 LYS A N 1
ATOM 6474 C CA . LYS A 1 816 ? 17.346 15.518 -2.037 1.00 95.75 816 LYS A CA 1
ATOM 6475 C C . LYS A 1 816 ? 16.616 16.669 -1.352 1.00 95.75 816 LYS A C 1
ATOM 6477 O O . LYS A 1 816 ? 17.020 17.087 -0.264 1.00 95.75 816 LYS A O 1
ATOM 6482 N N . THR A 1 817 ? 15.545 17.173 -1.964 1.00 97.56 817 THR A N 1
ATOM 6483 C CA . THR A 1 817 ? 14.751 18.267 -1.392 1.00 97.56 817 THR A CA 1
ATOM 6484 C C . THR A 1 817 ? 14.062 17.830 -0.103 1.00 97.56 817 THR A C 1
ATOM 6486 O O . THR A 1 817 ? 14.148 18.548 0.890 1.00 97.56 817 THR A O 1
ATOM 6489 N N . PHE A 1 818 ? 13.462 16.637 -0.079 1.00 97.88 818 PHE A N 1
ATOM 6490 C CA . PHE A 1 818 ? 12.787 16.107 1.104 1.00 97.88 818 PHE A CA 1
ATOM 6491 C C . PHE A 1 818 ? 13.731 15.991 2.309 1.00 97.88 818 PHE A C 1
ATOM 6493 O O . PHE A 1 818 ? 13.445 16.550 3.366 1.00 97.88 818 PHE A O 1
ATOM 6500 N N . TYR A 1 819 ? 14.880 15.322 2.157 1.00 97.38 819 TYR A N 1
ATOM 6501 C CA . TYR A 1 819 ? 15.833 15.170 3.262 1.00 97.38 819 TYR A CA 1
ATOM 6502 C C . TYR A 1 819 ? 16.475 16.495 3.669 1.00 97.38 819 TYR A C 1
ATOM 6504 O O . TYR A 1 819 ? 16.759 16.684 4.847 1.00 97.38 819 TYR A O 1
ATOM 6512 N N . THR A 1 820 ? 16.684 17.430 2.740 1.00 97.00 820 THR A N 1
ATOM 6513 C CA . THR A 1 820 ? 17.195 18.764 3.089 1.00 97.00 820 THR A CA 1
ATOM 6514 C C . THR A 1 820 ? 16.188 19.524 3.951 1.00 97.00 820 THR A C 1
ATOM 6516 O O . THR A 1 820 ? 16.550 19.996 5.029 1.00 97.00 820 THR A O 1
ATOM 6519 N N . ALA A 1 821 ? 14.923 19.580 3.530 1.00 97.50 821 ALA A N 1
ATOM 6520 C CA . ALA A 1 821 ? 13.861 20.234 4.287 1.00 97.50 821 ALA A CA 1
ATOM 6521 C C . ALA A 1 821 ? 13.664 19.590 5.673 1.00 97.50 821 ALA A C 1
ATOM 6523 O O . ALA A 1 821 ? 13.578 20.294 6.680 1.00 97.50 821 ALA A O 1
ATOM 6524 N N . LEU A 1 822 ? 13.688 18.255 5.744 1.00 95.69 822 LEU A N 1
ATOM 6525 C CA . LEU A 1 822 ? 13.483 17.525 6.993 1.00 95.69 822 LEU A CA 1
ATOM 6526 C C . LEU A 1 822 ? 14.687 17.638 7.943 1.00 95.69 822 LEU A C 1
ATOM 6528 O O . LEU A 1 822 ? 14.522 17.988 9.108 1.00 95.69 822 LEU A O 1
ATOM 6532 N N . LEU A 1 823 ? 15.900 17.332 7.468 1.00 94.44 823 LEU A N 1
ATOM 6533 C CA . LEU A 1 823 ? 17.089 17.178 8.320 1.00 94.44 823 LEU A CA 1
ATOM 6534 C C . LEU A 1 823 ? 17.798 18.498 8.633 1.00 94.44 823 LEU A C 1
ATOM 6536 O O . LEU A 1 823 ? 18.329 18.639 9.736 1.00 94.44 823 LEU A O 1
ATOM 6540 N N . LYS A 1 824 ? 17.846 19.423 7.666 1.00 93.50 824 LYS A N 1
ATOM 6541 C CA . LYS A 1 824 ? 18.592 20.687 7.771 1.00 93.50 824 LYS A CA 1
ATOM 6542 C C . LYS A 1 824 ? 17.692 21.870 8.112 1.00 93.50 824 LYS A C 1
ATOM 6544 O O . LYS A 1 824 ? 18.108 22.736 8.873 1.00 93.50 824 LYS A O 1
ATOM 6549 N N . GLU A 1 825 ? 16.500 21.937 7.524 1.00 94.38 825 GLU A N 1
ATOM 6550 C CA . GLU A 1 825 ? 15.557 23.043 7.760 1.00 94.38 825 GLU A CA 1
ATOM 6551 C C . GLU A 1 825 ? 14.562 22.750 8.890 1.00 94.38 825 GLU A C 1
ATOM 6553 O O . GLU A 1 825 ? 13.826 23.647 9.295 1.00 94.38 825 GLU A O 1
ATOM 6558 N N . GLU A 1 826 ? 14.558 21.516 9.408 1.00 92.12 826 GLU A N 1
ATOM 6559 C CA . GLU A 1 826 ? 13.739 21.055 10.540 1.00 92.12 826 GLU A CA 1
ATOM 6560 C C . GLU A 1 826 ? 12.228 21.302 10.352 1.00 92.12 826 GLU A C 1
ATOM 6562 O O . GLU A 1 826 ? 11.468 21.509 11.309 1.00 92.12 826 GLU A O 1
ATOM 6567 N N . LYS A 1 827 ? 11.781 21.263 9.091 1.00 94.19 827 LYS A N 1
ATOM 6568 C CA . LYS A 1 827 ? 10.364 21.319 8.716 1.00 94.19 827 LYS A CA 1
ATOM 6569 C C . LYS A 1 827 ? 9.641 20.051 9.160 1.00 94.19 827 LYS A C 1
ATOM 6571 O O . LYS A 1 827 ? 10.265 19.017 9.411 1.00 94.19 827 LYS A O 1
ATOM 6576 N N . THR A 1 828 ? 8.310 20.111 9.248 1.00 94.31 828 THR A N 1
ATOM 6577 C CA . THR A 1 828 ? 7.538 18.887 9.507 1.00 94.31 828 THR A CA 1
ATOM 6578 C C . THR A 1 828 ? 7.698 17.897 8.356 1.00 94.31 828 THR A C 1
ATOM 6580 O O . THR A 1 828 ? 8.080 18.264 7.238 1.00 94.31 828 THR A O 1
ATOM 6583 N N . THR A 1 829 ? 7.384 16.632 8.603 1.00 94.62 829 THR A N 1
ATOM 6584 C CA . THR A 1 829 ? 7.294 15.580 7.577 1.00 94.62 829 THR A CA 1
ATOM 6585 C C . THR A 1 829 ? 6.433 16.018 6.385 1.00 94.62 829 THR A C 1
ATOM 6587 O O . THR A 1 829 ? 6.896 15.931 5.245 1.00 94.62 829 THR A O 1
ATOM 6590 N N . ALA A 1 830 ? 5.219 16.537 6.613 1.00 95.94 830 ALA A N 1
ATOM 6591 C CA . ALA A 1 830 ? 4.308 16.929 5.537 1.00 95.94 830 ALA A CA 1
ATOM 6592 C C . ALA A 1 830 ? 4.719 18.238 4.846 1.00 95.94 830 ALA A C 1
ATOM 6594 O O . ALA A 1 830 ? 4.552 18.358 3.631 1.00 95.94 830 ALA A O 1
ATOM 6595 N N . GLU A 1 831 ? 5.305 19.201 5.564 1.00 96.94 831 GLU A N 1
ATOM 6596 C CA . GLU A 1 831 ? 5.866 20.412 4.951 1.00 96.94 831 GLU A CA 1
ATOM 6597 C C . GLU A 1 831 ? 7.070 20.085 4.060 1.00 96.94 831 GLU A C 1
ATOM 6599 O O . GLU A 1 831 ? 7.118 20.529 2.911 1.00 96.94 831 GLU A O 1
ATOM 6604 N N . SER A 1 832 ? 7.992 19.250 4.549 1.00 98.00 832 SER A N 1
ATOM 6605 C CA . SER A 1 832 ? 9.160 18.774 3.791 1.00 98.00 832 SER A CA 1
ATOM 6606 C C . SER A 1 832 ? 8.738 18.031 2.524 1.00 98.00 832 SER A C 1
ATOM 6608 O O . SER A 1 832 ? 9.316 18.206 1.450 1.00 98.00 832 SER A O 1
ATOM 6610 N N . PHE A 1 833 ? 7.688 17.217 2.629 1.00 97.94 833 PHE A N 1
ATOM 6611 C CA . PHE A 1 833 ? 7.131 16.477 1.504 1.00 97.94 833 PHE A CA 1
ATOM 6612 C C . PHE A 1 833 ? 6.430 17.388 0.489 1.00 97.94 833 PHE A C 1
ATOM 6614 O O . PHE A 1 833 ? 6.626 17.238 -0.720 1.00 97.94 833 PHE A O 1
ATOM 6621 N N . ARG A 1 834 ? 5.657 18.379 0.957 1.00 97.81 834 ARG A N 1
ATOM 6622 C CA . ARG A 1 834 ? 5.024 19.387 0.092 1.00 97.81 834 ARG A CA 1
ATOM 6623 C C . ARG A 1 834 ? 6.065 20.189 -0.683 1.00 97.81 834 ARG A C 1
ATOM 6625 O O . ARG A 1 834 ? 5.889 20.439 -1.874 1.00 97.81 834 ARG A O 1
ATOM 6632 N N . GLU A 1 835 ? 7.151 20.573 -0.028 1.00 98.12 835 GLU A N 1
ATOM 6633 C CA . GLU A 1 835 ? 8.251 21.290 -0.664 1.00 98.12 835 GLU A CA 1
ATOM 6634 C C . GLU A 1 835 ? 8.968 20.453 -1.722 1.00 98.12 835 GLU A C 1
ATOM 6636 O O . GLU A 1 835 ? 9.227 20.956 -2.814 1.00 98.12 835 GLU A O 1
ATOM 6641 N N . ALA A 1 836 ? 9.213 19.168 -1.452 1.00 97.94 836 ALA A N 1
ATOM 6642 C CA . ALA A 1 836 ? 9.764 18.254 -2.448 1.00 97.94 836 ALA A CA 1
ATOM 6643 C C . ALA A 1 836 ? 8.873 18.172 -3.700 1.00 97.94 836 ALA A C 1
ATOM 6645 O O . ALA A 1 836 ? 9.374 18.295 -4.819 1.00 97.94 836 ALA A O 1
ATOM 6646 N N . ARG A 1 837 ? 7.545 18.067 -3.539 1.00 97.06 837 ARG A N 1
ATOM 6647 C CA . ARG A 1 837 ? 6.602 18.112 -4.673 1.00 97.06 837 ARG A CA 1
ATOM 6648 C C . ARG A 1 837 ? 6.688 19.421 -5.447 1.00 97.06 837 ARG A C 1
ATOM 6650 O O . ARG A 1 837 ? 6.761 19.407 -6.674 1.00 97.06 837 ARG A O 1
ATOM 6657 N N . GLU A 1 838 ? 6.673 20.548 -4.744 1.00 97.31 838 GLU A N 1
ATOM 6658 C CA . GLU A 1 838 ? 6.694 21.869 -5.368 1.00 97.31 838 GLU A CA 1
ATOM 6659 C C . GLU A 1 838 ? 8.009 22.117 -6.123 1.00 97.31 838 GLU A C 1
ATOM 6661 O O . GLU A 1 838 ? 7.982 22.638 -7.238 1.00 97.31 838 GLU A O 1
ATOM 6666 N N . ALA A 1 839 ? 9.142 21.654 -5.589 1.00 97.06 839 ALA A N 1
ATOM 6667 C CA . ALA A 1 839 ? 10.430 21.711 -6.272 1.00 97.06 839 ALA A CA 1
ATOM 6668 C C . ALA A 1 839 ? 10.413 20.930 -7.597 1.00 97.06 839 ALA A C 1
ATOM 6670 O O . ALA A 1 839 ? 10.858 21.448 -8.625 1.00 97.06 839 ALA A O 1
ATOM 6671 N N . ILE A 1 840 ? 9.844 19.718 -7.620 1.00 95.50 840 ILE A N 1
ATOM 6672 C CA . ILE A 1 840 ? 9.703 18.953 -8.870 1.00 95.50 840 ILE A CA 1
ATOM 6673 C C . ILE A 1 840 ? 8.727 19.634 -9.828 1.00 95.50 840 ILE A C 1
ATOM 6675 O O . ILE A 1 840 ? 9.020 19.728 -11.020 1.00 95.50 840 ILE A O 1
ATOM 6679 N N . ARG A 1 841 ? 7.609 20.176 -9.334 1.00 95.25 841 ARG A N 1
ATOM 6680 C CA . ARG A 1 841 ? 6.634 20.902 -10.159 1.00 95.25 841 ARG A CA 1
ATOM 6681 C C . ARG A 1 841 ? 7.243 22.139 -10.820 1.00 95.25 841 ARG A C 1
ATOM 6683 O O . ARG A 1 841 ? 6.926 22.422 -11.967 1.00 95.25 841 ARG A O 1
ATOM 6690 N N . GLN A 1 842 ? 8.120 22.874 -10.140 1.00 94.94 842 GLN A N 1
ATOM 6691 C CA . GLN A 1 842 ? 8.789 24.046 -10.720 1.00 94.94 842 GLN A CA 1
ATOM 6692 C C . GLN A 1 842 ? 9.762 23.669 -11.843 1.00 94.94 842 GLN A C 1
ATOM 6694 O O . GLN A 1 842 ? 9.883 24.399 -12.826 1.00 94.94 842 GLN A O 1
ATOM 6699 N N . ILE A 1 843 ? 10.430 22.520 -11.719 1.00 92.75 843 ILE A N 1
ATOM 6700 C CA . ILE A 1 843 ? 11.391 22.021 -12.711 1.00 92.75 843 ILE A CA 1
ATOM 6701 C C . ILE A 1 843 ? 10.671 21.364 -13.899 1.00 92.75 843 ILE A C 1
ATOM 6703 O O . ILE A 1 843 ? 11.058 21.562 -15.051 1.00 92.75 843 ILE A O 1
ATOM 6707 N N . ALA A 1 844 ? 9.629 20.580 -13.629 1.00 91.19 844 ALA A N 1
ATOM 6708 C CA . ALA A 1 844 ? 8.922 19.760 -14.606 1.00 91.19 844 ALA A CA 1
ATOM 6709 C C . ALA A 1 844 ? 7.393 19.785 -14.372 1.00 91.19 844 ALA A C 1
ATOM 6711 O O . ALA A 1 844 ? 6.802 18.753 -14.049 1.00 91.19 844 ALA A O 1
ATOM 6712 N N . PRO A 1 845 ? 6.717 20.936 -14.574 1.00 90.69 845 PRO A N 1
ATOM 6713 C CA . PRO A 1 845 ? 5.297 21.108 -14.223 1.00 90.69 845 PRO A CA 1
ATOM 6714 C C . PRO A 1 845 ? 4.345 20.194 -15.006 1.00 90.69 845 PRO A C 1
ATOM 6716 O O . PRO A 1 845 ? 3.253 19.884 -14.537 1.00 90.69 845 PRO A O 1
ATOM 6719 N N . TYR A 1 846 ? 4.770 19.757 -16.193 1.00 90.94 846 TYR A N 1
ATOM 6720 C CA . TYR A 1 846 ? 3.989 18.927 -17.113 1.00 90.94 846 TYR A CA 1
ATOM 6721 C C . TYR A 1 846 ? 4.253 17.422 -16.961 1.00 90.94 846 TYR A C 1
ATOM 6723 O O . TYR A 1 846 ? 3.637 16.623 -17.660 1.00 90.94 846 TYR A O 1
ATOM 6731 N N . ASN A 1 847 ? 5.195 17.037 -16.098 1.00 91.38 847 ASN A N 1
ATOM 6732 C CA . ASN A 1 847 ? 5.512 15.644 -15.809 1.00 91.38 847 ASN A CA 1
ATOM 6733 C C . ASN A 1 847 ? 4.725 15.207 -14.567 1.00 91.38 847 ASN A C 1
ATOM 6735 O O . ASN A 1 847 ? 4.711 15.926 -13.577 1.00 91.38 847 ASN A O 1
ATOM 6739 N N . SER A 1 848 ? 4.089 14.038 -14.575 1.00 93.69 848 SER A N 1
ATOM 6740 C CA . SER A 1 848 ? 3.272 13.582 -13.437 1.00 93.69 848 SER A CA 1
ATOM 6741 C C . SER A 1 848 ? 4.092 13.186 -12.194 1.00 93.69 848 SER A C 1
ATOM 6743 O O . SER A 1 848 ? 3.505 13.000 -11.130 1.00 93.69 848 SER A O 1
ATOM 6745 N N . THR A 1 849 ? 5.429 13.097 -12.269 1.00 91.62 849 THR A N 1
ATOM 6746 C CA . THR A 1 849 ? 6.298 12.663 -11.152 1.00 91.62 849 THR A CA 1
ATOM 6747 C C . THR A 1 849 ? 6.086 13.484 -9.873 1.00 91.62 849 THR A C 1
ATOM 6749 O O . THR A 1 849 ? 6.106 12.925 -8.779 1.00 91.62 849 THR A O 1
ATOM 6752 N N . TRP A 1 850 ? 5.824 14.796 -9.966 1.00 94.56 850 TRP A N 1
ATOM 6753 C CA . TRP A 1 850 ? 5.601 15.626 -8.769 1.00 94.56 850 TRP A CA 1
ATOM 6754 C C . TRP A 1 850 ? 4.315 15.267 -8.002 1.00 94.56 850 TRP A C 1
ATOM 6756 O O . TRP A 1 850 ? 4.177 15.621 -6.828 1.00 94.56 850 TRP A O 1
ATOM 6766 N N . LEU A 1 851 ? 3.392 14.533 -8.633 1.00 94.69 851 LEU A N 1
ATOM 6767 C CA . LEU A 1 851 ? 2.175 13.999 -8.019 1.00 94.69 851 LEU A CA 1
ATOM 6768 C C . LEU A 1 851 ? 2.330 12.545 -7.531 1.00 94.69 851 LEU A C 1
ATOM 6770 O O . LEU A 1 851 ? 1.515 12.117 -6.720 1.00 94.69 851 LEU A O 1
ATOM 6774 N N . ALA A 1 852 ? 3.392 11.832 -7.918 1.00 91.62 852 ALA A N 1
ATOM 6775 C CA . ALA A 1 852 ? 3.495 10.376 -7.776 1.00 91.62 852 ALA A CA 1
ATOM 6776 C C . ALA A 1 852 ? 3.645 9.853 -6.345 1.00 91.62 852 ALA A C 1
ATOM 6778 O O . ALA A 1 852 ? 3.062 8.827 -6.012 1.00 91.62 852 ALA A O 1
ATOM 6779 N N . TYR A 1 853 ? 4.437 10.511 -5.498 1.00 92.69 853 TYR A N 1
ATOM 6780 C CA . TYR A 1 853 ? 4.717 9.991 -4.155 1.00 92.69 853 TYR A CA 1
ATOM 6781 C C . TYR A 1 853 ? 3.509 10.100 -3.227 1.00 92.69 853 TYR A C 1
ATOM 6783 O O . TYR A 1 853 ? 2.671 10.967 -3.416 1.00 92.69 853 TYR A O 1
ATOM 6791 N N . THR A 1 854 ? 3.440 9.287 -2.181 1.00 93.12 854 THR A N 1
ATOM 6792 C CA . THR A 1 854 ? 2.515 9.465 -1.046 1.00 93.12 854 THR A CA 1
ATOM 6793 C C . THR A 1 854 ? 3.282 9.396 0.262 1.00 93.12 854 THR A C 1
ATOM 6795 O O . THR A 1 854 ? 4.277 8.675 0.349 1.00 93.12 854 THR A O 1
ATOM 6798 N N . LEU A 1 855 ? 2.797 10.116 1.271 1.00 95.31 855 LEU A N 1
ATOM 6799 C CA . LEU A 1 855 ? 3.398 10.183 2.598 1.00 95.31 855 LEU A CA 1
ATOM 6800 C C . LEU A 1 855 ? 2.479 9.524 3.626 1.00 95.31 855 LEU A C 1
ATOM 6802 O O . LEU A 1 855 ? 1.359 9.989 3.828 1.00 95.31 855 LEU A O 1
ATOM 6806 N N . TYR A 1 856 ? 2.990 8.510 4.319 1.00 93.25 856 TYR A N 1
ATOM 6807 C CA . TYR A 1 856 ? 2.375 7.943 5.515 1.00 93.25 856 TYR A CA 1
ATOM 6808 C C . TYR A 1 856 ? 3.161 8.406 6.742 1.00 93.25 856 TYR A C 1
ATOM 6810 O O . TYR A 1 856 ? 4.265 7.915 6.984 1.00 93.25 856 TYR A O 1
ATOM 6818 N N . ALA A 1 857 ? 2.639 9.396 7.466 1.00 91.69 857 ALA A N 1
ATOM 6819 C CA . ALA A 1 857 ? 3.289 10.013 8.627 1.00 91.69 857 ALA A CA 1
ATOM 6820 C C . ALA A 1 857 ? 2.316 10.909 9.404 1.00 91.69 857 ALA A C 1
ATOM 6822 O O . ALA A 1 857 ? 1.337 11.395 8.829 1.00 91.69 857 ALA A O 1
ATOM 6823 N N . ASP A 1 858 ? 2.661 11.233 10.656 1.00 88.94 858 ASP A N 1
ATOM 6824 C CA . ASP A 1 858 ? 2.061 12.385 11.343 1.00 88.94 858 ASP A CA 1
ATOM 6825 C C . ASP A 1 858 ? 2.433 13.633 10.543 1.00 88.94 858 ASP A C 1
ATOM 6827 O O . ASP A 1 858 ? 3.631 13.819 10.316 1.00 88.94 858 ASP A O 1
ATOM 6831 N N . PRO A 1 859 ? 1.478 14.459 10.073 1.00 91.62 859 PRO A N 1
ATOM 6832 C CA . PRO A 1 859 ? 1.800 15.621 9.252 1.00 91.62 859 PRO A CA 1
ATOM 6833 C C . PRO A 1 859 ? 2.594 16.689 10.015 1.00 91.62 859 PRO A C 1
ATOM 6835 O O . PRO A 1 859 ? 3.358 17.438 9.400 1.00 91.62 859 PRO A O 1
ATOM 6838 N N . GLU A 1 860 ? 2.450 16.738 11.339 1.00 89.88 860 GLU A N 1
ATOM 6839 C CA . GLU A 1 860 ? 3.197 17.620 12.237 1.00 89.88 860 GLU A CA 1
ATOM 6840 C C . GLU A 1 860 ? 4.454 16.937 12.805 1.00 89.88 860 GLU A C 1
ATOM 6842 O O . GLU A 1 860 ? 5.183 17.545 13.594 1.00 89.88 860 GLU A O 1
ATOM 6847 N N . GLY A 1 861 ? 4.730 15.694 12.387 1.00 89.44 861 GLY A N 1
ATOM 6848 C CA . GLY A 1 861 ? 5.902 14.909 12.763 1.00 89.44 861 GLY A CA 1
ATOM 6849 C C . GLY A 1 861 ? 7.205 15.667 12.521 1.00 89.44 861 GLY A C 1
ATOM 6850 O O . GLY A 1 861 ? 7.405 16.268 11.463 1.00 89.44 861 GLY A O 1
ATOM 6851 N N . ARG A 1 862 ? 8.115 15.638 13.499 1.00 89.25 862 ARG A N 1
ATOM 6852 C CA . ARG A 1 862 ? 9.413 16.336 13.448 1.00 89.25 862 ARG A CA 1
ATOM 6853 C C . ARG A 1 862 ? 10.542 15.443 13.938 1.00 89.25 862 ARG A C 1
ATOM 6855 O O . ARG A 1 862 ? 10.324 14.449 14.631 1.00 89.25 862 ARG A O 1
ATOM 6862 N N . ILE A 1 863 ? 11.772 15.816 13.598 1.00 88.56 863 ILE A N 1
ATOM 6863 C CA . ILE A 1 863 ? 12.955 15.182 14.181 1.00 88.56 863 ILE A CA 1
ATOM 6864 C C . ILE A 1 863 ? 13.046 15.582 15.648 1.00 88.56 863 ILE A C 1
ATOM 6866 O O . ILE A 1 863 ? 12.921 16.758 15.993 1.00 88.56 863 ILE A O 1
ATOM 6870 N N . LYS A 1 864 ? 13.319 14.606 16.509 1.00 81.62 864 LYS A N 1
ATOM 6871 C CA . LYS A 1 864 ? 13.571 14.847 17.923 1.00 81.62 864 LYS A CA 1
ATOM 6872 C C . LYS A 1 864 ? 14.758 15.797 18.100 1.00 81.62 864 LYS A C 1
ATOM 6874 O O . LYS A 1 864 ? 15.839 15.576 17.542 1.00 81.62 864 LYS A O 1
ATOM 6879 N N . ALA A 1 865 ? 14.570 16.844 18.901 1.00 68.38 865 ALA A N 1
ATOM 6880 C CA . ALA A 1 865 ? 15.654 17.753 19.251 1.00 68.38 865 ALA A CA 1
ATOM 6881 C C . ALA A 1 865 ? 16.784 16.966 19.937 1.00 68.38 865 ALA A C 1
ATOM 6883 O O . ALA A 1 865 ? 16.539 16.181 20.860 1.00 68.38 865 ALA A O 1
ATOM 6884 N N . SER A 1 866 ? 18.029 17.153 19.491 1.00 56.38 866 SER A N 1
ATOM 6885 C CA . SER A 1 866 ? 19.182 16.575 20.180 1.00 56.38 866 SER A CA 1
ATOM 6886 C C . SER A 1 866 ? 19.234 17.154 21.592 1.00 56.38 866 SER A C 1
ATOM 6888 O O . SER A 1 866 ? 19.269 18.377 21.740 1.00 56.38 866 SER A O 1
ATOM 6890 N N . LYS A 1 867 ? 19.237 16.307 22.631 1.00 43.00 867 LYS A N 1
ATOM 6891 C CA . LYS A 1 867 ? 19.596 16.776 23.977 1.00 43.00 867 LYS A CA 1
ATOM 6892 C C . LYS A 1 867 ? 21.006 17.368 23.880 1.00 43.00 867 LYS A C 1
ATOM 6894 O O . LYS A 1 867 ? 21.918 16.651 23.474 1.00 43.00 867 LYS A O 1
ATOM 6899 N N . ALA A 1 868 ? 21.113 18.670 24.144 1.00 30.75 868 ALA A N 1
ATOM 6900 C CA . ALA A 1 868 ? 22.377 19.397 24.196 1.00 30.75 868 ALA A CA 1
ATOM 6901 C C . ALA A 1 868 ? 23.291 18.852 25.298 1.00 30.75 868 ALA A C 1
ATOM 6903 O O . ALA A 1 868 ? 22.745 18.389 26.330 1.00 30.75 868 ALA A O 1
#

Solvent-accessible surface area (backbone atoms only — not comparable to full-atom values): 48489 Å² total; per-residue (Å²): 132,60,68,57,61,55,50,37,52,52,47,34,55,49,48,39,55,54,55,72,69,57,68,93,72,91,55,75,64,45,43,54,53,36,52,48,50,25,59,78,65,75,45,76,80,81,60,91,91,58,65,63,54,39,82,80,78,44,85,72,82,66,93,55,62,56,62,56,48,35,52,50,49,34,56,54,47,72,66,57,84,69,71,93,47,74,66,46,43,54,52,37,48,51,52,26,57,79,70,73,47,78,81,79,58,93,87,57,66,62,44,63,88,78,45,80,85,80,85,58,83,73,66,45,62,70,47,52,40,68,41,28,74,84,34,53,67,69,41,43,68,62,33,42,61,31,39,47,53,18,27,62,75,58,66,52,62,49,69,67,56,41,16,49,53,48,35,51,32,27,61,67,4,60,37,55,67,37,32,56,60,89,68,74,22,66,88,44,47,67,34,64,92,33,50,11,79,56,96,66,31,9,46,61,29,37,39,24,14,28,64,47,56,48,22,45,49,51,38,44,54,50,15,65,74,72,70,51,65,30,77,87,40,44,72,54,33,46,36,48,59,45,9,27,38,51,33,32,48,51,44,47,72,67,50,72,78,43,76,71,72,73,77,54,92,42,74,64,44,57,49,50,53,37,58,76,71,45,96,71,79,77,68,65,69,66,55,52,51,28,31,58,37,23,48,59,48,74,69,56,85,80,85,61,83,58,85,60,82,93,82,80,92,78,76,98,83,74,71,81,94,71,71,74,95,76,74,86,57,77,60,78,68,78,87,80,83,78,89,79,87,81,92,82,80,91,81,90,81,89,79,89,80,90,81,88,80,93,76,84,90,70,76,70,68,43,66,48,65,26,26,70,43,78,52,55,67,61,59,45,41,54,74,42,74,48,57,39,36,44,34,38,27,70,63,77,56,85,92,44,84,77,55,33,46,28,28,41,61,27,76,76,55,96,66,65,36,63,33,41,39,37,55,50,42,68,53,40,48,65,68,73,71,55,58,49,80,35,63,43,51,93,90,48,65,26,71,45,79,46,40,38,24,28,76,44,78,43,82,37,50,41,36,38,38,32,23,44,98,76,38,76,32,32,33,38,42,44,60,29,42,25,33,93,60,95,70,87,73,86,72,80,86,65,71,54,49,49,32,11,57,57,52,80,72,91,88,56,74,78,57,48,31,36,40,41,40,46,68,39,94,82,70,34,35,40,35,36,31,32,32,31,75,42,83,93,44,89,29,78,65,39,74,29,56,57,39,74,49,82,73,57,57,66,64,52,41,35,54,51,30,29,50,40,23,55,35,25,74,47,78,69,83,47,76,66,48,38,53,49,36,45,52,48,56,52,48,54,13,35,49,47,34,66,66,74,45,25,75,52,42,62,57,50,46,78,74,41,63,90,79,41,52,32,33,36,37,41,22,79,65,57,56,67,67,70,52,47,29,21,50,66,49,65,48,100,86,69,49,77,48,73,55,65,35,39,42,75,68,24,23,52,18,27,43,60,75,67,46,61,74,43,56,60,38,74,67,42,31,34,38,40,37,40,36,60,81,74,87,45,70,56,44,54,54,42,50,57,49,54,64,44,45,35,80,51,31,79,70,31,44,57,48,84,66,47,24,38,42,70,59,52,54,48,44,67,72,73,48,80,44,22,29,42,35,32,45,36,66,58,34,55,64,90,85,52,98,77,56,57,26,46,41,32,54,78,43,68,43,39,46,84,73,61,87,51,72,42,40,94,94,43,56,42,23,36,36,35,44,54,42,38,38,63,99,60,57,73,59,14,41,35,36,64,20,43,35,44,62,45,41,42,66,22,29,42,32,27,42,34,26,24,44,27,41,44,39,60,71,54,52,45,50,29,51,53,42,25,51,41,29,35,57,56,67,64,33,26,53,13,50,12,47,35,49,16,27,48,55,36,33,75,78,41,67,55,32,40,41,46,69,27,58,48,46,35,36,40,36,54,17,32,68,53,79,77,85,127

Secondary structure (DSSP, 8-state):
--HHHHHHHHHHHHHHHHHHTSPSS--HHHHHHHHHHHHHTTPPPPPTTPPTTTTTS-SS--S-HHHHHHHHHHHHHHT--SSS-HHHHHHHHHHHHHTTPPPPPTTSPTTTTTS------PPPHHHHHHH-TTS-HHHHHHHHHHHHHHHHHHT--SHHHHHHHHHHHHHHTTTTT-SB-SS-SGGGTT-GGGT--STTHHHHT--BTTTTB-SHHHHHHHHHHHT--TTT-GGGGGSHHHHHHHHHHHHHHHTTT-SSTTT---HHHHHHHHHHH-SSPPPHHHHHHHHHHHHHHHTSPP---EEE--S----S---GGG------EEE-------------------------------PPPEEEEEEEEEE--SEEETT--EEEEEEEESS--TT-TTPPPEEEEE--SSSPPEEEEEEE-TTEEESS-SEEEEE--SSS-EEEEEEEEE-S-EEEEEEEEEEETTEEEEEEEEEEEEESS---SPPP--EE--PPP------SPPPSEEEEEEEPTTSSEEEEEEE-SSTTS--SSEEEEEEEPSS-HHHHHHHHHHHHHHHHH----SHHHHHHHHHHHHHHHHHHHHHHS-HHHHHHHHHHTTT--EEEEEES-SSS-GGG---EEE-TTS-EEE---HHHHSEEEEEETTSPPPSEE---EEEEE--SS---HHHHHHHHHHTTGGGT-TT-EEPPPB--HHHHHHHHHH---SEEEEE-TT-B--S-TT--PEEETTEEE-GGG-----BTTB---EEEEE----S-TT--TTTTTSHHHHHHHTT-SEEEEESS---HHHHHHHHHHHHHHHHTS---HHHHHHHHHHHHHHH-TTSTHHHHEEEES-TT-EEPPPP-

Radius of gyration: 32.06 Å; Cα contacts (8 Å, |Δi|>4): 1570; chains: 1; bounding box: 65×86×103 Å

Mean predicted aligned error: 19.8 Å

Sequence (868 aa):
MPQPALWRMQASSKLKSLISRMQSGLDENDKHIDDLIRTLSNLPKRPFDYYPYQEIFGATYIKEPRVEAAKKLGALLANMQDDWTENDALVDDLIRELVNLPKRPPEQIPYQEIFAETNVNWVTEDQLLAITPEADPNSIATIVIPLNLAMVEFGISTIGEQADFLAQAAYKSKNFSCLEESESGEEYENRKDLGNVEPGDGVRFKGRGLFRILGRINYKECSEALGANLIDNPQYLAEPGLACRSAAWLWNIRVSSDSILRRTITIETVQIISEYLYEEIPSLDDMELMLQTAERFINLHVARVEIYDEEASITKDKPLDSISMKGINIRTEVESIVLEGHISGYQEITRSGEASTHDESYSPIQNLTRYPNLDCPDKAIINQRFSLIVELLLEKPEDQPDLLPLGIQDTGTDELPEVEVVVSASGFDLEGSNTQILQVERDDDSGVRFVLIPNKLGHLKIKVQFYQNGKPIGKATRNILVSEQPTAVEVPQSDEPTALELKTKLTIPPQDLELFVDLDTDGRTLSFSLHSVKPEIDYHRTNLGQVTLQGSPLEKMQAIYKEMTQMAQRIPATPEDKAWAENRLAAVGNQLWDELTSDRLKQEYWKFKSRVKSILVTTEEPWIPWEMLKPYRFNDEGEKEKDPFWCQQFAISRWLSGAGMPDELDIRTTRSIAPTPINLPSVQEEVAFLEQLSSLRSTLTPLTAFGTRVQVLDSLENEDLSILHFACHGLFDSTLPNDSAIKLSDGSLRPSDIQVRFGGKRQRPLIFINACHGGRAEFSFTGLGGWAERLVSARAGVFIGAMWEVSDRLSLQFAKTFYTALLKEEKTTAESFREAREAIRQIAPYNSTWLAYTLYADPEGRIKASKA

Foldseek 3Di:
DDPLLLLLQVLLLLLLVLLVPDDPDDDPLLLLLQQLLCVLVVHDRDDPPDDRPPVVPHPPDDVRSSNVSSVSSSVSSNPDDDDQDVSLLSSQQSSCVSVVHDRDDPPDGRCPVVDDPDPALQQDLVLLCLLPVPADSVLSVQQSVLQSSLCVSLVQGDLLSSLLLSLQLCVQQVSSVRFFDPDQQPVCAPVVVLVNNDPPQRNLFFFGASLTGGGLVSQVVLCVSVVHPCNVPVVCRNRSNNSNNSSSVVCNVQPQVDQVLPPDPDLVSSQVVCVVSDPDGDDSVSSVSSSVSSSVSSPADFPDKDWDFDDDDDDDDDDPVPDDPPTTDIDTDGDDPDPDDDDDDDDDDDDDDDDDDDDDDDDDWDKQKWFWDWDWDQEDEAQDKTKTKIKTFNDDDPVCPPTDIFIFTDSVDPFAFKKKKAKDWPQKDKDDHRIDIWRCDRPGMTIDMTMIHGNDAAWTKIKIFIDGLRATRFIWMAIHGYDNDDDPDDDPGPGPNQTEDHPHDQDFDAAQKEWEWEQGPVQFKTWIFMDGSDPVLPGHRHTQGIAGADDHPQVVLLVVLLVLQVLQPDDQDDPVSLVVLLVVLLVSLQVCQVHGGHPSRLVVCVVCLVVGAAYEYEYQAQRRLQQSNKHWDADPVRDIDTDDGNLLSHLYAYAYPRYRADQAQAAQEEEEAAAPPNPDPLLVVLVVVRCCLCVLPVNYHYDDYFFDPVVVQCCLAPPQHAEYEYSQEPAFDPPRQQWTWRATHHGTDTLVSNPAAADDVGGQHAYEYLYAHYDDSRAWCRGRNCNVVSSVRSPHNKYKTFGHHHDSVLSSQLVVQLSNCARRVFAFNSVSNSRSLVVSCVVRVSRSRSSTMHMHHRSRYTHDDPPD

Nearest PDB structures (foldseek):
  7r6s-assembly1_A  TM=7.049E-01  e=5.502E-06  Stenotrophomonas maltophilia K279a
  8cte-assembly1_X  TM=7.207E-01  e=5.375E-04  Homo sapiens
  7e1y-assembly1_H  TM=5.575E-01  e=3.205E-05  Staphylothermus marinus F1
  8csl-assembly1_X  TM=7.293E-01  e=6.914E-04  Homo sapiens
  1nug-assembly2_B  TM=7.831E-01  e=1.893E-03  Homo sapiens